Protein AF-A0A9Q0S778-F1 (afdb_monomer_lite)

pLDDT: mean 80.27, std 26.88, range [21.27, 98.94]

Radius of gyration: 37.28 Å; chains: 1; bounding box: 106×102×98 Å

InterPro domains:
  IPR000743 Glycoside hydrolase, family 28 [PF00295] (352-562)
  IPR000743 Glycoside hydrolase, family 28 [PF00295] (885-1091)
  IPR000743 Glycoside hydrolase, family 28 [PS00502] (450-464)
  IPR000743 Glycoside hydrolase, family 28 [PS00502] (983-997)
  IPR006626 Parallel beta-helix repeat [SM00710] (384-408)
  IPR006626 Parallel beta-helix repeat [SM00710] (409-430)
  IPR006626 Parallel beta-helix repeat [SM00710] (443-464)
  IPR006626 Parallel beta-helix repeat [SM00710] (544-565)
  IPR006626 Parallel beta-helix repeat [SM00710] (580-605)
  IPR006626 Parallel beta-helix repeat [SM00710] (917-941)
  IPR006626 Parallel beta-helix repeat [SM00710] (942-963)
  IPR006626 Parallel beta-helix repeat [SM00710] (976-997)
  IPR006626 Parallel beta-helix repeat [SM00710] (1077-1098)
  IPR011050 Pectin lyase fold/virulence factor [SSF51126] (177-584)
  IPR011050 Pectin lyase fold/virulence factor [SSF51126] (708-1113)
  IPR012334 Pectin lyase fold [G3DSA:2.160.20.10] (159-612)
  IPR012334 Pectin lyase fold [G3DSA:2.160.20.10] (693-1131)
  IPR024535 Rhamnogalacturonase A/B/Epimerase-like, pectate lyase domain [PF12708] (187-239)
  IPR051801 Glycosyl_Hydrolase_28_Enzymes [PTHR31339] (175-622)

Sequence (1132 aa):
MIKQLTIFLYICGAALSSGLLLPSDLKPHLLKSQVLNGRPLKTGVYNENCESAPGNLLDISVENCTNIETCKVITKREYNVKIDFIPEGIASSNLTWRITNDEKILIEKRVVGDISPGLKYTVTYSFAFDSSAEGKLLPVKFQILDNPSQRVEICATSLMDVSAWHMVPEILSRIRAPTFRNEDFVITSYGAVGDGVTDNTDAFKNAIETCNAAGGGRVVVPPGKFLTGAITILSNVNLHLMEGSTILFTHDISKYPNVRSRTEGMELINYSPLIYAFEAENIGLTGNGTLDGNADCENWWPWNGRNSNLEELCNITEAHPGQAASLALLTDMVARNIPVEERVFGNGHFLRPQFVQPQRSKNVLIEGVTLKRSPMWILNPVLCENVIIRGVTIDSKGPNSDGCDPESSRDVLIENVKFNNGDDCIAIKSGRNNDGRRVNVKSENIIIQNCEFQDGHGAFTIGSEISGGARNIFCQDSSMSSPNLEQALRFKNNALRGGLIEDIYIRNIHISELYNGTSSSRGMILSIDFNYQEGSAGDHSPIVRNVDIRNVTATTANYAFYLRGFPSDRITDVWLYDCHFDNVVRANVIEFVDRLQLDNVTVNGEIFTITEEPYDCVIFSGTLIWRITATINGVEEKISEQSLGKVVLPGIEQAISFTLLFSTKYEGLTFPISFAIVDPSSQRVEICGSAQLDVSTWHMVPEILSRIGPPTFPNQDFSILDYGAVEGGEILNTEAFKQSIEACNAAGGGRVVVPSGVYLTSAIKLLSNVNLHLVEGSRILFTQNTTTYPIVHSRWEGMELMNYSPFIYAFEAENIALTGTGILDGNADCEHWWPWKGRNNNLELLCGIIEGFPIQDDDRNVLLDMVERGVPVEERVFGENHYLRPQFVQPHRSKNVLIEDITLVRSPMWILNPVQCENVIVRGVTINSTGPNSDGCDPESCKDVLIENVKFRTGDDCIAVKSGRNADGRRLGIKSENIVVQNCEFEDGHGGFTIGSEISGGAQNIFCQDCVMSSPQLEQALRFKNNAVRGALIEDIFIRNIKISELYTGTSPSRGMALSIDFYYEEGPAGNHTPIVRNIDIRNVTANKANYALYLRGFPQDHIEDIRLYDCHFDEVQHPNVIEFVDRLQFF

Foldseek 3Di:
DDDDDDDDDDDDDDDDDDDDDDDDDDDDDDDDDDDDDDDDDDDDDDDDDDDDDDDDDQDWDWDDDPDPVPIDIDGPDFDFAAFFDDDPPDGGDGDGDDDDDDPDPDDDDDDDDADDPPDDDDGDGDDDDDDDDDDDDQDWDWDFDDDPPRDTDTDTDDPDPPAPVVCLVVLVVFQDAFDADADEQELVVQVWDQAQPDESASSLVVSQVVQVVVPAHEHEFEAGETEYAAHEHAARYADEYEANYEYAYDLPLVSFDWDWDDFQQAIATETHASYEYELYENYHYEYAEEYEDPADLVGLQCQQWDDPLCCVRRVDPDTDPHQVVLVVVRVVCLVVVPDRHPRHDYPPHSGWHEHHEYECYENEYYYNYEYEATSAAYAAHHNYENEEHYNYEYAYQGDRHAQHEDELYESEEHENYEADYNAEPYEYAQGAFSRSLVVLREYESYEAEHYEAEAHQEDAHYDAGALSHYEHHEHDHYEADDLHHFEYAYYEYEQRSAYEYAHAYEEHYEAAYWNPDDDPSGFEHHAHEHCHDCHHVHHHAHEAEHAHYEHYEHAAGQEDAHAEDDLQRAYEHHEYYLYEYAHHNYDHHDYRYYHYYYYNHDYNNHRDDPDCPDDDDPPPPDQWWWWKWWADPNRIDTDDIDGDDDDDDPDDPDDTDIDIDGDDPDDDDDDDWDDDDDDPPPPDDDDDTDPDPPSDPCSCLVVLVVQFDAFDAPADEQELVVLPFDFDQPDASQSSLVVSQVVQVVVVADEYEQEAGEGEYAAHEHAARYADEYEPNYEYAYDLPLVVFAWDFDDFQFFTATEGDANYEYELYENYHYEDAEEYEDPADLVGLLCQCPDDPLSCVRNNHDPDDHHQPVLVVVRVVCLVVVPDRHVRHDRDVHRRWHWHHEYALYENYYYYNYEYENTSADYAEYYNYENYEAYNYEYAYQGDRPAAHEDELYYSYEHENYEAAYNAEPYEYAHGAFSRSQVVLREYESYEAEHYEAEAHAEDAHYDPGHLSEYAHYEHDHYEHEYLRHFEYAYYEYEQRSAYYYEHAEYEDYHYAEYNPDPDPSGFEDHAHEHCPPCHHVHHHAHEAEHHHYEHAEHQYTQEDAAAADDPVRAHEHHEYYNYYHHHHNYYHHHYRYYNYYYD

Secondary structure (DSSP, 8-state):
------------------------------------S--------PPP------------EEE--SSTTS-EEE-S-----------TTS----------SSS-------------TT------------SSS--PPP---EEE---TTT---EEE-------GGGGHHHHHHH--PPPPPS-EEEGGGGT---EEEEE-HHHHHHHHHHHHHTT-EEEEE-SEEEEES-EEPPTTEEEEEPTTEEEEE-S-GGGS-EEEEEETTEEEEEE--SEEEES-EEEEEESS-EEE---BTTTBGGGG-S-HHHHHHH---S----SHHHHHHHHHHHHTT--GGG-B-STT--PPPPSEEEES-EEEEEES-EEES-SS-SB--BS-EEEEEES-EEEE-STT--SB--BS-EEEEEES-EEEESSEEEEEB-B-HHHHHHH---EEEEEEES-EEEESSEEEEE-SSBTT-EEEEEEEEEEEE-SS--EEEEEE--TTT--EE--EEEEEEEEEE---SS-SSS-EEEEEETTSTTTT-SSS--EE--EEEEEEEES-BSEEEEEE--SSS-B--EEEES-EE--B-S--EEESB---EEES-EETTEE-------S------------EEEEETTEEEEEE--SS---------SPPPEEE----SSS------------TTSS------------SGGGHHHHHHHH--PPP--S-EEEGGGGT--SSSSSB-HHHHHHHHHHHHHTT-EEEEE-SEEEEESPEEP-TTEEEEE-TTEEEEEPS-GGGSPEEEEEETTEEEEEE--SEEEES-EEEEEESS-EEE---BTTTBGGGG-S-HHHHHHH----S---HHHHHHHHHHHHHTT--GGG-B--TT---PPPSEEEES-EEEEEES-EEES-SS-SB--BS-EEEEEES-EEEE-STT--SB--BS-EEEEEES-EEEESSEEEEEB-B-HHHHHHH---EEEEEEES-EEEESSEEEEE-SSBTT-EEEEEEES-EE--TT--EEEEEE--TTT--EE--EEEEEEEES----SS-TTS-EEEEEETTSTTTT-SSS--EE--EEEEEEEEEEESEEEEEE-BTTB-EE-EEEES-EEEEE-SPPEEESEES-EE-

Structure (mmCIF, N/CA/C/O backbone):
data_AF-A0A9Q0S778-F1
#
_entry.id   AF-A0A9Q0S778-F1
#
loop_
_atom_site.group_PDB
_atom_site.id
_atom_site.type_symbol
_atom_site.label_atom_id
_atom_site.label_alt_id
_atom_site.label_comp_id
_atom_site.label_asym_id
_atom_site.label_entity_id
_atom_site.label_seq_id
_atom_site.pdbx_PDB_ins_code
_atom_site.Cartn_x
_atom_site.Cartn_y
_atom_site.Cartn_z
_atom_site.occupancy
_atom_site.B_iso_or_equiv
_atom_site.auth_seq_id
_atom_site.auth_comp_id
_atom_site.auth_asym_id
_atom_site.auth_atom_id
_atom_site.pdbx_PDB_model_num
ATOM 1 N N . MET A 1 1 ? -18.039 3.987 -52.693 1.00 27.84 1 MET A N 1
ATOM 2 C CA . MET A 1 1 ? -19.505 4.110 -52.508 1.00 27.84 1 MET A CA 1
ATOM 3 C C . MET A 1 1 ? -19.715 4.666 -51.103 1.00 27.84 1 MET A C 1
ATOM 5 O O . MET A 1 1 ? -19.051 4.187 -50.201 1.00 27.84 1 MET A O 1
ATOM 9 N N . ILE A 1 2 ? -20.254 5.884 -50.968 1.00 24.48 2 ILE A N 1
ATOM 10 C CA . ILE A 1 2 ? -21.660 6.142 -50.569 1.00 24.48 2 ILE A CA 1
ATOM 11 C C . ILE A 1 2 ? -21.927 5.523 -49.181 1.00 24.48 2 ILE A C 1
ATOM 13 O O . ILE A 1 2 ? -22.073 4.313 -49.098 1.00 24.48 2 ILE A O 1
ATOM 17 N N . LYS A 1 3 ? -21.741 6.234 -48.057 1.00 22.05 3 LYS A N 1
ATOM 18 C CA . LYS A 1 3 ? -22.530 7.351 -47.465 1.00 22.05 3 LYS A CA 1
ATOM 19 C C . LYS A 1 3 ? -24.002 7.026 -47.124 1.00 22.05 3 LYS A C 1
ATOM 21 O O . LYS A 1 3 ? -24.823 6.937 -48.025 1.00 22.05 3 LYS A O 1
ATOM 26 N N . GLN A 1 4 ? -24.286 7.136 -45.817 1.00 24.27 4 GLN A N 1
ATOM 27 C CA . GLN A 1 4 ? -25.471 7.755 -45.182 1.00 24.27 4 GLN A CA 1
ATOM 28 C C . GLN A 1 4 ? -26.842 7.032 -45.111 1.00 24.27 4 GLN A C 1
ATOM 30 O O . GLN A 1 4 ? -27.388 6.618 -46.124 1.00 24.27 4 GLN A O 1
ATOM 35 N N . LEU A 1 5 ? -27.455 7.161 -43.911 1.00 23.84 5 LEU A N 1
ATOM 36 C CA . LEU A 1 5 ? -28.908 7.261 -43.611 1.00 23.84 5 LEU A CA 1
ATOM 37 C C . LEU A 1 5 ? -29.774 5.957 -43.733 1.00 23.84 5 LEU A C 1
ATOM 39 O O . LEU A 1 5 ? -29.471 5.104 -44.552 1.00 23.84 5 LEU A O 1
ATOM 43 N N . THR A 1 6 ? -30.870 5.714 -42.971 1.00 23.31 6 THR A N 1
ATOM 44 C CA . THR A 1 6 ? -31.481 6.463 -41.837 1.00 23.31 6 THR A CA 1
ATOM 45 C C . THR A 1 6 ? -32.467 5.648 -40.937 1.00 23.31 6 THR A C 1
ATOM 47 O O . THR A 1 6 ? -33.256 4.867 -41.452 1.00 23.31 6 THR A O 1
ATOM 50 N N . ILE A 1 7 ? -32.451 5.910 -39.612 1.00 22.09 7 ILE A N 1
ATOM 51 C CA . ILE A 1 7 ? -33.577 6.133 -38.642 1.00 22.09 7 ILE A CA 1
ATOM 52 C C . ILE A 1 7 ? -34.730 5.089 -38.367 1.00 22.09 7 ILE A C 1
ATOM 54 O O . ILE A 1 7 ? -35.586 4.847 -39.206 1.00 22.09 7 ILE A O 1
ATOM 58 N N . PHE A 1 8 ? -34.824 4.676 -37.076 1.00 21.42 8 PHE A N 1
ATOM 59 C CA . PHE A 1 8 ? -35.992 4.383 -36.171 1.00 21.42 8 PHE A CA 1
ATOM 60 C C . PHE A 1 8 ? -37.004 3.200 -36.355 1.00 21.42 8 PHE A C 1
ATOM 62 O O . PHE A 1 8 ? -37.756 3.157 -37.317 1.00 21.42 8 PHE A O 1
ATOM 69 N N . LEU A 1 9 ? -37.111 2.359 -35.292 1.00 23.28 9 LEU A N 1
ATOM 70 C CA . LEU A 1 9 ? -38.277 2.027 -34.397 1.00 23.28 9 LEU A CA 1
ATOM 71 C C . LEU A 1 9 ? -39.713 1.817 -35.000 1.00 23.28 9 LEU A C 1
ATOM 73 O O . LEU A 1 9 ? -40.127 2.570 -35.867 1.00 23.28 9 LEU A O 1
ATOM 77 N N . TYR A 1 10 ? -40.615 0.913 -34.533 1.00 21.27 10 TYR A N 1
ATOM 78 C CA . TYR A 1 10 ? -40.851 0.355 -33.171 1.00 21.27 10 TYR A CA 1
ATOM 79 C C . TYR A 1 10 ? -41.958 -0.783 -33.125 1.00 21.27 10 TYR A C 1
ATOM 81 O O . TYR A 1 10 ? -42.943 -0.683 -33.846 1.00 21.27 10 TYR A O 1
ATOM 89 N N . ILE A 1 11 ? -41.857 -1.763 -32.192 1.00 23.20 11 ILE A N 1
ATOM 90 C CA . ILE A 1 11 ? -42.901 -2.582 -31.459 1.00 23.20 11 ILE A CA 1
ATOM 91 C C . ILE A 1 11 ? -43.887 -3.628 -32.117 1.00 23.20 11 ILE A C 1
ATOM 93 O O . ILE A 1 11 ? -44.859 -3.296 -32.782 1.00 23.20 11 ILE A O 1
ATOM 97 N N . CYS A 1 12 ? -43.658 -4.903 -31.721 1.00 22.39 12 CYS A N 1
ATOM 98 C CA . CYS A 1 12 ? -44.509 -6.050 -31.255 1.00 22.39 12 CYS A CA 1
ATOM 99 C C . CYS A 1 12 ? -45.738 -6.697 -31.973 1.00 22.39 12 CYS A C 1
ATOM 101 O O . CYS A 1 12 ? -46.728 -6.048 -32.285 1.00 22.39 12 CYS A O 1
ATOM 103 N N . GLY A 1 13 ? -45.749 -8.055 -31.939 1.00 21.66 13 GLY A N 1
ATOM 104 C CA . GLY A 1 13 ? -46.924 -8.971 -31.983 1.00 21.66 13 GLY A CA 1
ATOM 105 C C . GLY A 1 13 ? -46.640 -10.324 -32.690 1.00 21.66 13 GLY A C 1
ATOM 106 O O . GLY A 1 13 ? -46.685 -10.368 -33.908 1.00 21.66 13 GLY A O 1
ATOM 107 N N . ALA A 1 14 ? -46.119 -11.380 -32.033 1.00 26.62 14 ALA A N 1
ATOM 108 C CA . ALA A 1 14 ? -46.844 -12.489 -31.354 1.00 26.62 14 ALA A CA 1
ATOM 109 C C . ALA A 1 14 ? -47.737 -13.363 -32.284 1.00 26.62 14 ALA A C 1
ATOM 111 O O . ALA A 1 14 ? -48.560 -12.812 -32.999 1.00 26.62 14 ALA A O 1
ATOM 112 N N . ALA A 1 15 ? -47.709 -14.709 -32.300 1.00 25.89 15 ALA A N 1
ATOM 113 C CA . ALA A 1 15 ? -46.894 -15.750 -31.626 1.00 25.89 15 ALA A CA 1
ATOM 114 C C . ALA A 1 15 ? -46.866 -17.033 -32.540 1.00 25.89 15 ALA A C 1
ATOM 116 O O . ALA A 1 15 ? -46.932 -16.840 -33.747 1.00 25.89 15 ALA A O 1
ATOM 117 N N . LEU A 1 16 ? -46.773 -18.332 -32.173 1.00 26.22 16 LEU A N 1
ATOM 118 C CA . LEU A 1 16 ? -46.802 -19.135 -30.923 1.00 26.22 16 LEU A CA 1
ATOM 119 C C . LEU A 1 16 ? -46.226 -20.568 -31.213 1.00 26.22 16 LEU A C 1
ATOM 121 O O . LEU A 1 16 ? -45.850 -20.858 -32.343 1.00 26.22 16 LEU A O 1
ATOM 125 N N . SER A 1 17 ? -46.266 -21.479 -30.224 1.00 24.98 17 SER A N 1
ATOM 126 C CA . SER A 1 17 ? -45.892 -22.922 -30.209 1.00 24.98 17 SER A CA 1
ATOM 127 C C . SER A 1 17 ? -44.399 -23.285 -30.348 1.00 24.98 17 SER A C 1
ATOM 129 O O . SER A 1 17 ? -43.749 -22.858 -31.292 1.00 24.98 17 SER A O 1
ATOM 131 N N . SER A 1 18 ? -43.787 -24.111 -29.484 1.00 26.94 18 SER A N 1
ATOM 132 C CA . SER A 1 18 ? -44.115 -24.567 -28.105 1.00 26.94 18 SER A CA 1
ATOM 133 C C . SER A 1 18 ? -42.919 -25.379 -27.561 1.00 26.94 18 SER A C 1
ATOM 135 O O . SER A 1 18 ? -42.462 -26.270 -28.269 1.00 26.94 18 SER A O 1
ATOM 137 N N . GLY A 1 19 ? -42.371 -25.195 -26.352 1.00 23.88 19 GLY A N 1
ATOM 138 C CA . GLY A 1 19 ? -42.666 -24.221 -25.289 1.00 23.88 19 GLY A CA 1
ATOM 139 C C . GLY A 1 19 ? -43.519 -24.783 -24.139 1.00 23.88 19 GLY A C 1
ATOM 140 O O . GLY A 1 19 ? -44.680 -25.116 -24.363 1.00 23.88 19 GLY A O 1
ATOM 141 N N . LEU A 1 20 ? -42.966 -24.819 -22.915 1.00 24.16 20 LEU A N 1
ATOM 142 C CA . LEU A 1 20 ? -43.665 -25.122 -21.655 1.00 24.16 20 LEU A CA 1
ATOM 143 C C . LEU A 1 20 ? -43.409 -24.001 -20.620 1.00 24.16 20 LEU A C 1
ATOM 145 O O . LEU A 1 20 ? -42.259 -23.663 -20.376 1.00 24.16 20 LEU A O 1
ATOM 149 N N . LEU A 1 21 ? -44.502 -23.462 -20.065 1.00 24.97 21 LEU A N 1
ATOM 150 C CA . LEU A 1 21 ? -44.708 -22.787 -18.760 1.00 24.97 21 LEU A CA 1
ATOM 151 C C . LEU A 1 21 ? -43.498 -22.054 -18.099 1.00 24.97 21 LEU A C 1
ATOM 153 O O . LEU A 1 21 ? -42.577 -22.727 -17.653 1.00 24.97 21 LEU A O 1
ATOM 157 N N . LEU A 1 22 ? -43.386 -20.709 -18.030 1.00 22.78 22 LEU A N 1
ATOM 158 C CA . LEU A 1 22 ? -44.265 -19.624 -17.482 1.00 22.78 22 LEU A CA 1
ATOM 159 C C . LEU A 1 22 ? -44.261 -19.518 -15.936 1.00 22.78 22 LEU A C 1
ATOM 161 O O . LEU A 1 22 ? -44.181 -20.566 -15.296 1.00 22.78 22 LEU A O 1
ATOM 165 N N . PRO A 1 23 ? -44.352 -18.306 -15.314 1.00 28.92 23 PRO A N 1
ATOM 166 C CA . PRO A 1 23 ? -45.058 -17.085 -15.768 1.00 28.92 23 PRO A CA 1
ATOM 167 C C . PRO A 1 23 ? -44.221 -15.924 -16.373 1.00 28.92 23 PRO A C 1
ATOM 169 O O . PRO A 1 23 ? -43.773 -16.045 -17.511 1.00 28.92 23 PRO A O 1
ATOM 172 N N . SER A 1 24 ? -44.166 -14.763 -15.707 1.00 24.88 24 SER A N 1
ATOM 173 C CA . SER A 1 24 ? -44.086 -13.396 -16.275 1.00 24.88 24 SER A CA 1
ATOM 174 C C . SER A 1 24 ? -43.378 -12.431 -15.285 1.00 24.88 24 SER A C 1
ATOM 176 O O . SER A 1 24 ? -42.916 -12.903 -14.251 1.00 24.88 24 SER A O 1
ATOM 178 N N . ASP A 1 25 ? -43.154 -11.122 -15.492 1.00 26.27 25 ASP A N 1
ATOM 179 C CA . ASP A 1 25 ? -43.656 -10.069 -16.412 1.00 26.27 25 ASP A CA 1
ATOM 180 C C . ASP A 1 25 ? -42.468 -9.193 -16.914 1.00 26.27 25 ASP A C 1
ATOM 182 O O . ASP A 1 25 ? -41.372 -9.314 -16.379 1.00 26.27 25 ASP A O 1
ATOM 186 N N . LEU A 1 26 ? -42.505 -8.317 -17.935 1.00 24.47 26 LEU A N 1
ATOM 187 C CA . LEU A 1 26 ? -43.547 -7.441 -18.517 1.00 24.47 26 LEU A CA 1
ATOM 188 C C . LEU A 1 26 ? -43.215 -7.134 -20.015 1.00 24.47 26 LEU A C 1
ATOM 190 O O . LEU A 1 26 ? -42.155 -7.532 -20.502 1.00 24.47 26 LEU A O 1
ATOM 194 N N . LYS A 1 27 ? -44.065 -6.411 -20.774 1.00 22.89 27 LYS A N 1
ATOM 195 C CA . LYS A 1 27 ? -43.789 -6.001 -22.184 1.00 22.89 27 LYS A CA 1
ATOM 196 C C . LYS A 1 27 ? -44.187 -4.544 -22.529 1.00 22.89 27 LYS A C 1
ATOM 198 O O . LYS A 1 27 ? -45.038 -3.987 -21.842 1.00 22.89 27 LYS A O 1
ATOM 203 N N . PRO A 1 28 ? -43.595 -3.927 -23.582 1.00 29.45 28 PRO A N 1
ATOM 204 C CA . PRO A 1 28 ? -43.690 -2.483 -23.847 1.00 29.45 28 PRO A CA 1
ATOM 205 C C . PRO A 1 28 ? -44.795 -2.058 -24.837 1.00 29.45 28 PRO A C 1
ATOM 207 O O . PRO A 1 28 ? -45.244 -2.843 -25.673 1.00 29.45 28 PRO A O 1
ATOM 210 N N . HIS A 1 29 ? -45.144 -0.764 -24.809 1.00 24.88 29 HIS A N 1
ATOM 211 C CA . HIS A 1 29 ? -46.006 -0.080 -25.788 1.00 24.88 29 HIS A CA 1
ATOM 212 C C . HIS A 1 29 ? -45.387 1.243 -26.309 1.00 24.88 29 HIS A C 1
ATOM 214 O O . HIS A 1 29 ? -44.263 1.591 -25.960 1.00 24.88 29 HIS A O 1
ATOM 220 N N . LEU A 1 30 ? -46.076 1.911 -27.244 1.00 23.33 30 LEU A N 1
ATOM 221 C CA . LEU A 1 30 ? -45.502 2.730 -28.329 1.00 23.33 30 LEU A CA 1
ATOM 222 C C . LEU A 1 30 ? -46.194 4.111 -28.450 1.00 23.33 30 LEU A C 1
ATOM 224 O O . LEU A 1 30 ? -47.328 4.266 -28.004 1.00 23.33 30 LEU A O 1
ATOM 228 N N . LEU A 1 31 ? -45.576 5.005 -29.240 1.00 22.92 31 LEU A N 1
ATOM 229 C CA . LEU A 1 31 ? -46.062 6.265 -29.852 1.00 22.92 31 LEU A CA 1
ATOM 230 C C . LEU A 1 31 ? -45.720 7.527 -29.022 1.00 22.92 31 LEU A C 1
ATOM 232 O O . LEU A 1 31 ? -45.679 7.466 -27.804 1.00 22.92 31 LEU A O 1
ATOM 236 N N . LYS A 1 32 ? -45.448 8.704 -29.614 1.00 23.02 32 LYS A N 1
ATOM 237 C CA . LYS A 1 32 ? -45.531 9.137 -31.031 1.00 23.02 32 LYS A CA 1
ATOM 238 C C . LYS A 1 32 ? -44.586 10.322 -31.297 1.00 23.02 32 LYS A C 1
ATOM 240 O O . LYS A 1 32 ? -44.352 11.116 -30.394 1.00 23.02 32 LYS A O 1
ATOM 245 N N . SER A 1 33 ? -44.143 10.515 -32.541 1.00 29.36 33 SER A N 1
ATOM 246 C CA . SER A 1 33 ? -43.522 11.770 -32.995 1.00 29.36 33 SER A CA 1
ATOM 247 C C . SER A 1 33 ? -44.513 12.618 -33.804 1.00 29.36 33 SER A C 1
ATOM 249 O O . SER A 1 33 ? -45.258 12.085 -34.626 1.00 29.36 33 SER A O 1
ATOM 251 N N . GLN A 1 34 ? -44.510 13.941 -33.598 1.00 24.25 34 GLN A N 1
ATOM 252 C CA . GLN A 1 34 ? -45.071 14.931 -34.528 1.00 24.25 34 GLN A CA 1
ATOM 253 C C . GLN A 1 34 ? -44.310 16.260 -34.425 1.00 24.25 34 GLN A C 1
ATOM 255 O O . GLN A 1 34 ? -44.199 16.834 -33.347 1.00 24.25 34 GLN A O 1
ATOM 260 N N . VAL A 1 35 ? -43.853 16.775 -35.568 1.00 28.91 35 VAL A N 1
ATOM 261 C CA . VAL A 1 35 ? -43.425 18.171 -35.751 1.00 28.91 35 VAL A CA 1
ATOM 262 C C . VAL A 1 35 ? -44.418 18.815 -36.712 1.00 28.91 35 VAL A C 1
ATOM 264 O O . VAL A 1 35 ? -44.579 18.320 -37.826 1.00 28.91 35 VAL A O 1
ATOM 267 N N . LEU A 1 36 ? -45.079 19.903 -36.308 1.00 26.36 36 LEU A N 1
ATOM 268 C CA . LEU A 1 36 ? -45.987 20.663 -37.172 1.00 26.36 36 LEU A CA 1
ATOM 269 C C . LEU A 1 36 ? -45.985 22.166 -36.839 1.00 26.36 36 LEU A C 1
ATOM 271 O O . LEU A 1 36 ? -45.976 22.564 -35.680 1.00 26.36 36 LEU A O 1
ATOM 275 N N . ASN A 1 37 ? -46.112 22.979 -37.892 1.00 26.94 37 ASN A N 1
ATOM 276 C CA . ASN A 1 37 ? -46.617 24.360 -37.877 1.00 26.94 37 ASN A CA 1
ATOM 277 C C . ASN A 1 37 ? -45.768 25.474 -37.225 1.00 26.94 37 ASN A C 1
ATOM 279 O O . ASN A 1 37 ? -46.287 26.325 -36.505 1.00 26.94 37 ASN A O 1
ATOM 283 N N . GLY A 1 38 ? -44.504 25.585 -37.647 1.00 30.84 38 GLY A N 1
ATOM 284 C CA . GLY A 1 38 ? -43.999 26.866 -38.180 1.00 30.84 38 GLY A CA 1
ATOM 285 C C . GLY A 1 38 ? -43.998 28.097 -37.261 1.00 30.84 38 GLY A C 1
ATOM 286 O O . GLY A 1 38 ? -44.207 29.210 -37.741 1.00 30.84 38 GLY A O 1
ATOM 287 N N . ARG A 1 39 ? -43.756 27.924 -35.959 1.00 29.25 39 ARG A N 1
ATOM 288 C CA . ARG A 1 39 ? -43.443 29.008 -35.013 1.00 29.25 39 ARG A CA 1
ATOM 289 C C . ARG A 1 39 ? -42.230 28.610 -34.164 1.00 29.25 39 ARG A C 1
ATOM 291 O O . ARG A 1 39 ? -42.095 27.423 -33.870 1.00 29.25 39 ARG A O 1
ATOM 298 N N . PRO A 1 40 ? -41.369 29.555 -33.745 1.00 24.92 40 PRO A N 1
ATOM 299 C CA . PRO A 1 40 ? -40.288 29.249 -32.815 1.00 24.92 40 PRO A CA 1
ATOM 300 C C . PRO A 1 40 ? -40.872 28.828 -31.462 1.00 24.92 40 PRO A C 1
ATOM 302 O O . PRO A 1 40 ? -41.679 29.547 -30.867 1.00 24.92 40 PRO A O 1
ATOM 305 N N . LEU A 1 41 ? -40.466 27.656 -30.977 1.00 25.78 41 LEU A N 1
ATOM 306 C CA . LEU A 1 41 ? -40.850 27.156 -29.662 1.00 25.78 41 LEU A CA 1
ATOM 307 C C . LEU A 1 41 ? -40.019 27.861 -28.584 1.00 25.78 41 LEU A C 1
ATOM 309 O O . LEU A 1 41 ? -38.843 27.559 -28.401 1.00 25.78 41 LEU A O 1
ATOM 313 N N . LYS A 1 42 ? -40.647 28.771 -27.832 1.00 27.33 42 LYS A N 1
ATOM 314 C CA . LYS A 1 42 ? -40.180 29.089 -26.479 1.00 27.33 42 LYS A CA 1
ATOM 315 C C . LYS A 1 42 ? -40.543 27.915 -25.572 1.00 27.33 42 LYS A C 1
ATOM 317 O O . LYS A 1 42 ? -41.720 27.722 -25.283 1.00 27.33 42 LYS A O 1
ATOM 322 N N . THR A 1 43 ? -39.553 27.167 -25.101 1.00 23.34 43 THR A N 1
ATOM 323 C CA . THR A 1 43 ? -39.725 26.169 -24.037 1.00 23.34 43 THR A CA 1
ATOM 324 C C . THR A 1 43 ? -39.268 26.754 -22.707 1.00 23.34 43 THR A C 1
ATOM 326 O O . THR A 1 43 ? -38.111 26.619 -22.321 1.00 23.34 43 THR A O 1
ATOM 329 N N . GLY A 1 44 ? -40.190 27.418 -22.015 1.00 24.91 44 GLY A N 1
ATOM 330 C CA . GLY A 1 44 ? -40.097 27.648 -20.577 1.00 24.91 44 GLY A CA 1
ATOM 331 C C . GLY A 1 44 ? -41.243 26.903 -19.904 1.00 24.91 44 GLY A C 1
ATOM 332 O O . GLY A 1 44 ? -42.382 27.017 -20.355 1.00 24.91 44 GLY A O 1
ATOM 333 N N . VAL A 1 45 ? -40.948 26.142 -18.852 1.00 23.47 45 VAL A N 1
ATOM 334 C CA . VAL A 1 45 ? -41.961 25.551 -17.971 1.00 23.47 45 VAL A CA 1
ATOM 335 C C . VAL A 1 45 ? -41.835 26.254 -16.629 1.00 23.47 45 VAL A C 1
ATOM 337 O O . VAL A 1 45 ? -40.846 26.075 -15.925 1.00 23.47 45 VAL A O 1
ATOM 340 N N . TYR A 1 46 ? -42.822 27.085 -16.303 1.00 25.98 46 TYR A N 1
ATOM 341 C CA . TYR A 1 46 ? -42.990 27.587 -14.945 1.00 25.98 46 TYR A CA 1
ATOM 342 C C . TYR A 1 46 ? -43.526 26.461 -14.058 1.00 25.98 46 TYR A C 1
ATOM 344 O O . TYR A 1 46 ? -44.382 25.687 -14.489 1.00 25.98 46 TYR A O 1
ATOM 352 N N . ASN A 1 47 ? -43.095 26.444 -12.800 1.00 24.66 47 ASN A N 1
ATOM 353 C CA . ASN A 1 47 ? -44.005 26.101 -11.716 1.00 24.66 47 ASN A CA 1
ATOM 354 C C . ASN A 1 47 ? -44.404 27.415 -11.033 1.00 24.66 47 ASN A C 1
ATOM 356 O O . ASN A 1 47 ? -43.563 28.297 -10.856 1.00 24.66 47 ASN A O 1
ATOM 360 N N . GLU A 1 48 ? -45.679 27.568 -10.698 1.00 27.59 48 GLU A N 1
ATOM 361 C CA . GLU A 1 48 ? -46.211 28.780 -10.072 1.00 27.59 48 GLU A CA 1
ATOM 362 C C . GLU A 1 48 ? -46.386 28.546 -8.561 1.00 27.59 48 GLU A C 1
ATOM 364 O O . GLU A 1 48 ? -46.696 27.433 -8.138 1.00 27.59 48 GLU A O 1
ATOM 369 N N . ASN A 1 49 ? -46.261 29.615 -7.763 1.00 26.73 49 ASN A N 1
ATOM 370 C CA . ASN A 1 49 ? -46.371 29.650 -6.291 1.00 26.73 49 ASN A CA 1
ATOM 371 C C . ASN A 1 49 ? -45.130 29.203 -5.484 1.00 26.73 49 ASN A C 1
ATOM 373 O O . ASN A 1 49 ? -45.168 28.202 -4.775 1.00 26.73 49 ASN A O 1
ATOM 377 N N . CYS A 1 50 ? -44.076 30.026 -5.491 1.00 23.88 50 CYS A N 1
ATOM 378 C CA . CYS A 1 50 ? -43.511 30.597 -4.253 1.00 23.88 50 CYS A CA 1
ATOM 379 C C . CYS A 1 50 ? -42.578 31.778 -4.585 1.00 23.88 50 CYS A C 1
ATOM 381 O O . CYS A 1 50 ? -41.904 31.764 -5.612 1.00 23.88 50 CYS A O 1
ATOM 383 N N . GLU A 1 51 ? -42.555 32.816 -3.745 1.00 26.70 51 GLU A N 1
ATOM 384 C CA . GLU A 1 51 ? -41.751 34.029 -3.971 1.00 26.70 51 GLU A CA 1
ATOM 385 C C . GLU A 1 51 ? -40.381 33.982 -3.260 1.00 26.70 51 GLU A C 1
ATOM 387 O O . GLU A 1 51 ? -40.191 33.263 -2.283 1.00 26.70 51 GLU A O 1
ATOM 392 N N . SER A 1 52 ? -39.461 34.848 -3.705 1.00 28.62 52 SER A N 1
ATOM 393 C CA . SER A 1 52 ? -38.193 35.241 -3.050 1.00 28.62 52 SER A CA 1
ATOM 394 C C . SER A 1 52 ? -37.002 34.257 -3.010 1.00 28.62 52 SER A C 1
ATOM 396 O O . SER A 1 52 ? -36.614 33.765 -1.958 1.00 28.62 52 SER A O 1
ATOM 398 N N . ALA A 1 53 ? -36.287 34.154 -4.139 1.00 25.86 53 ALA A N 1
ATOM 399 C CA . ALA A 1 53 ? -34.813 34.110 -4.162 1.00 25.86 53 ALA A CA 1
ATOM 400 C C . ALA A 1 53 ? -34.283 34.647 -5.518 1.00 25.86 53 ALA A C 1
ATOM 402 O O . ALA A 1 53 ? -34.618 34.072 -6.555 1.00 25.86 53 ALA A O 1
ATOM 403 N N . PRO A 1 54 ? -33.505 35.750 -5.571 1.00 30.98 54 PRO A N 1
ATOM 404 C CA . PRO A 1 54 ? -32.995 36.293 -6.833 1.00 30.98 54 PRO A CA 1
ATOM 405 C C . PRO A 1 54 ? -31.594 35.754 -7.176 1.00 30.98 54 PRO A C 1
ATOM 407 O O . PRO A 1 54 ? -30.624 36.075 -6.495 1.00 30.98 54 PRO A O 1
ATOM 410 N N . GLY A 1 55 ? -31.469 34.995 -8.270 1.00 25.77 55 GLY A N 1
ATOM 411 C CA . GLY A 1 55 ? -30.178 34.485 -8.750 1.00 25.77 55 GLY A CA 1
ATOM 412 C C . GLY A 1 55 ? -30.140 34.211 -10.258 1.00 25.77 55 GLY A C 1
ATOM 413 O O . GLY A 1 55 ? -30.777 33.283 -10.738 1.00 25.77 55 GLY A O 1
ATOM 414 N N . ASN A 1 56 ? -29.375 35.031 -10.986 1.00 28.91 56 ASN A N 1
ATOM 415 C CA . ASN A 1 56 ? -28.759 34.774 -12.299 1.00 28.91 56 ASN A CA 1
ATOM 416 C C . ASN A 1 56 ? -29.536 33.921 -13.332 1.00 28.91 56 ASN A C 1
ATOM 418 O O . ASN A 1 56 ? -29.175 32.780 -13.611 1.00 28.91 56 ASN A O 1
ATOM 422 N N . LEU A 1 57 ? -30.503 34.534 -14.027 1.00 26.16 57 LEU A N 1
ATOM 423 C CA . LEU A 1 57 ? -30.969 34.059 -15.340 1.00 26.16 57 LEU A CA 1
ATOM 424 C C . LEU A 1 57 ? -30.233 34.798 -16.469 1.00 26.16 57 LEU A C 1
ATOM 426 O O . LEU A 1 57 ? -30.169 36.029 -16.469 1.00 26.16 57 LEU A O 1
ATOM 430 N N . LEU A 1 58 ? -29.699 34.057 -17.447 1.00 29.19 58 LEU A N 1
ATOM 431 C CA . LEU A 1 58 ? -28.997 34.629 -18.602 1.00 29.19 58 LEU A CA 1
ATOM 432 C C . LEU A 1 58 ? -29.993 34.995 -19.719 1.00 29.19 58 LEU A C 1
ATOM 434 O O . LEU A 1 58 ? -30.642 34.124 -20.298 1.00 29.19 58 LEU A O 1
ATOM 438 N N . ASP A 1 59 ? -30.110 36.284 -20.039 1.00 31.20 59 ASP A N 1
ATOM 439 C CA . ASP A 1 59 ? -31.105 36.798 -20.993 1.00 31.20 59 ASP A CA 1
ATOM 440 C C . ASP A 1 59 ? -30.618 36.637 -22.453 1.00 31.20 59 ASP A C 1
ATOM 442 O O . ASP A 1 59 ? -29.917 37.493 -23.003 1.00 31.20 59 ASP A O 1
ATOM 446 N N . ILE A 1 60 ? -30.937 35.489 -23.067 1.00 32.38 60 ILE A N 1
ATOM 447 C CA . ILE A 1 60 ? -30.483 35.093 -24.413 1.00 32.38 60 ILE A CA 1
ATOM 448 C C . ILE A 1 60 ? -31.586 35.306 -25.462 1.00 32.38 60 ILE A C 1
ATOM 450 O O . ILE A 1 60 ? -32.688 34.766 -25.357 1.00 32.38 60 ILE A O 1
ATOM 454 N N . SER A 1 61 ? -31.249 36.013 -26.546 1.00 33.25 61 SER A N 1
ATOM 455 C CA . SER A 1 61 ? -32.078 36.128 -27.755 1.00 33.25 61 SER A CA 1
ATOM 456 C C . SER A 1 61 ? -31.433 35.434 -28.958 1.00 33.25 61 SER A C 1
ATOM 458 O O . SER A 1 61 ? -30.223 35.536 -29.168 1.00 33.25 61 SER A O 1
ATOM 460 N N . VAL A 1 62 ? -32.250 34.748 -29.763 1.00 35.12 62 VAL A N 1
ATOM 461 C CA . VAL A 1 62 ? -31.824 34.022 -30.971 1.00 35.12 62 VAL A CA 1
ATOM 462 C C . VAL A 1 62 ? -32.634 34.517 -32.165 1.00 35.12 62 VAL A C 1
ATOM 464 O O . VAL A 1 62 ? -33.864 34.517 -32.118 1.00 35.12 62 VAL A O 1
ATOM 467 N N . GLU A 1 63 ? -31.954 34.919 -33.239 1.00 37.34 63 GLU A N 1
ATOM 468 C CA . GLU A 1 63 ? -32.584 35.449 -34.454 1.00 37.34 63 GLU A CA 1
ATOM 469 C C . GLU A 1 63 ? -32.049 34.769 -35.729 1.00 37.34 63 GLU A C 1
ATOM 471 O O . GLU A 1 63 ? -30.974 34.165 -35.742 1.00 37.34 63 GLU A O 1
ATOM 476 N N . ASN A 1 64 ? -32.817 34.874 -36.821 1.00 37.00 64 ASN A N 1
ATOM 477 C CA . ASN A 1 64 ? -32.481 34.383 -38.169 1.00 37.00 64 ASN A CA 1
ATOM 478 C C . ASN A 1 64 ? -32.143 32.877 -38.298 1.00 37.00 64 ASN A C 1
ATOM 480 O O . ASN A 1 64 ? -31.429 32.469 -39.214 1.00 37.00 64 ASN A O 1
ATOM 484 N N . CYS A 1 65 ? -32.716 32.024 -37.444 1.00 37.28 65 CYS A N 1
ATOM 485 C CA . CYS A 1 65 ? -32.727 30.576 -37.672 1.00 37.28 65 CYS A CA 1
ATOM 486 C C . CYS A 1 65 ? -33.550 30.212 -38.925 1.00 37.28 65 CYS A C 1
ATOM 488 O O . CYS A 1 65 ? -34.712 30.606 -39.035 1.00 37.28 65 CYS A O 1
ATOM 490 N N . THR A 1 66 ? -32.994 29.384 -39.815 1.00 42.41 66 THR A N 1
ATOM 491 C CA . THR A 1 66 ? -33.776 28.628 -40.822 1.00 42.41 66 THR A CA 1
ATOM 492 C C . THR A 1 66 ? -33.607 27.115 -40.675 1.00 42.41 66 THR A C 1
ATOM 494 O O . THR A 1 66 ? -34.538 26.369 -40.971 1.00 42.41 66 THR A O 1
ATOM 497 N N . ASN A 1 67 ? -32.488 26.663 -40.103 1.00 35.22 67 ASN A N 1
ATOM 498 C CA . ASN A 1 67 ? -32.376 25.390 -39.391 1.00 35.22 67 ASN A CA 1
ATOM 499 C C . ASN A 1 67 ? -31.564 25.603 -38.088 1.00 35.22 67 ASN A C 1
ATOM 501 O O . ASN A 1 67 ? -31.259 26.744 -37.731 1.00 35.22 67 ASN A O 1
ATOM 505 N N . ILE A 1 68 ? -31.232 24.521 -37.375 1.00 31.11 68 ILE A N 1
ATOM 506 C CA . ILE A 1 68 ? -30.512 24.584 -36.090 1.00 31.11 68 ILE A CA 1
ATOM 507 C C . ILE A 1 68 ? -29.024 24.971 -36.233 1.00 31.11 68 ILE A C 1
ATOM 509 O O . ILE A 1 68 ? -28.430 25.467 -35.284 1.00 31.11 68 ILE A O 1
ATOM 513 N N . GLU A 1 69 ? -28.442 24.808 -37.425 1.00 30.61 69 GLU A N 1
ATOM 514 C CA . GLU A 1 69 ? -27.032 25.096 -37.735 1.00 30.61 69 GLU A CA 1
ATOM 515 C C . GLU A 1 69 ? -26.802 26.571 -38.121 1.00 30.61 69 GLU A C 1
ATOM 517 O O . GLU A 1 69 ? -25.667 27.040 -38.107 1.00 30.61 69 GLU A O 1
ATOM 522 N N . THR A 1 70 ? -27.860 27.330 -38.455 1.00 34.56 70 THR A N 1
ATOM 523 C CA . THR A 1 70 ? -27.761 28.757 -38.844 1.00 34.56 70 THR A CA 1
ATOM 524 C C . THR A 1 70 ? -28.224 29.746 -37.770 1.00 34.56 70 THR A C 1
ATOM 526 O O . THR A 1 70 ? -28.350 30.938 -38.058 1.00 34.56 70 THR A O 1
ATOM 529 N N . CYS A 1 71 ? -28.555 29.293 -36.561 1.00 31.30 71 CYS A N 1
ATOM 530 C CA . CYS A 1 71 ? -29.085 30.164 -35.511 1.00 31.30 71 CYS A CA 1
ATOM 531 C C . CYS A 1 71 ? -28.020 31.134 -34.980 1.00 31.30 71 CYS A C 1
ATOM 533 O O . CYS A 1 71 ? -27.021 30.715 -34.396 1.00 31.30 71 CYS A O 1
ATOM 535 N N . LYS A 1 72 ? -28.250 32.448 -35.112 1.00 33.22 72 LYS A N 1
ATOM 536 C CA . LYS A 1 72 ? -27.343 33.458 -34.558 1.00 33.22 72 LYS A CA 1
ATOM 537 C C . LYS A 1 72 ? -27.779 33.836 -33.144 1.00 33.22 72 LYS A C 1
ATOM 539 O O . LYS A 1 72 ? -28.747 34.574 -32.957 1.00 33.22 72 LYS A O 1
ATOM 544 N N . VAL A 1 73 ? -27.044 33.336 -32.154 1.00 33.56 73 VAL A N 1
ATOM 545 C CA . VAL A 1 73 ? -27.180 33.747 -30.751 1.00 33.56 73 VAL A CA 1
ATOM 546 C C . VAL A 1 73 ? -26.638 35.170 -30.593 1.00 33.56 73 VAL A C 1
ATOM 548 O O . VAL A 1 73 ? -25.534 35.473 -31.053 1.00 33.56 73 VAL A O 1
ATOM 551 N N . ILE A 1 74 ? -27.411 36.053 -29.957 1.00 35.38 74 ILE A N 1
ATOM 552 C CA . ILE A 1 74 ? -27.003 37.429 -29.656 1.00 35.38 74 ILE A CA 1
ATOM 553 C C . ILE A 1 74 ? -27.180 37.671 -28.156 1.00 35.38 74 ILE A C 1
ATOM 555 O O . ILE A 1 74 ? -28.302 37.752 -27.652 1.00 35.38 74 ILE A O 1
ATOM 559 N N . THR A 1 75 ? -26.056 37.805 -27.454 1.00 33.59 75 THR A N 1
ATOM 560 C CA . THR A 1 75 ? -25.984 38.292 -26.073 1.00 33.59 75 THR A CA 1
ATOM 561 C C . THR A 1 75 ? -25.926 39.823 -26.062 1.00 33.59 75 THR A C 1
ATOM 563 O O . THR A 1 75 ? -25.332 40.449 -26.939 1.00 33.59 75 THR A O 1
ATOM 566 N N . LYS A 1 76 ? -26.565 40.456 -25.071 1.00 29.38 76 LYS A N 1
ATOM 567 C CA . LYS A 1 76 ? -26.770 41.920 -25.021 1.00 29.38 76 LYS A CA 1
ATOM 568 C C . LYS A 1 76 ? -25.636 42.736 -24.377 1.00 29.38 76 LYS A C 1
ATOM 570 O O . LYS A 1 76 ? -25.826 43.921 -24.112 1.00 29.38 76 LYS A O 1
ATOM 575 N N . ARG A 1 77 ? -24.477 42.130 -24.101 1.00 31.77 77 ARG A N 1
ATOM 576 C CA . ARG A 1 77 ? -23.309 42.805 -23.509 1.00 31.77 77 ARG A CA 1
ATOM 577 C C . ARG A 1 77 ? -22.046 42.494 -24.306 1.00 31.77 77 ARG A C 1
ATOM 579 O O . ARG A 1 77 ? -21.636 41.341 -24.390 1.00 31.77 77 ARG A O 1
ATOM 586 N N . GLU A 1 78 ? -21.425 43.536 -24.849 1.00 29.47 78 GLU A N 1
ATOM 587 C CA . GLU A 1 78 ? -20.034 43.500 -25.303 1.00 29.47 78 GLU A CA 1
ATOM 588 C C . GLU A 1 78 ? -19.128 43.922 -24.140 1.00 29.47 78 GLU A C 1
ATOM 590 O O . GLU A 1 78 ? -19.414 44.900 -23.447 1.00 29.47 78 GLU A O 1
ATOM 595 N N . TYR A 1 79 ? -18.038 43.186 -23.924 1.00 32.44 79 TYR A N 1
ATOM 596 C CA . TYR A 1 79 ? -17.068 43.459 -22.865 1.00 32.44 79 TYR A CA 1
ATOM 597 C C . TYR A 1 79 ? -15.828 44.118 -23.478 1.00 32.44 79 TYR A C 1
ATOM 599 O O . TYR A 1 79 ? -15.134 43.520 -24.300 1.00 32.44 79 TYR A O 1
ATOM 607 N N . ASN A 1 80 ? -15.556 45.366 -23.092 1.00 27.84 80 ASN A N 1
ATOM 608 C CA . ASN A 1 80 ? -14.408 46.123 -23.587 1.00 27.84 80 ASN A CA 1
ATOM 609 C C . ASN A 1 80 ? -13.192 45.904 -22.680 1.00 27.84 80 ASN A C 1
ATOM 611 O O . ASN A 1 80 ? -13.118 46.474 -21.594 1.00 27.84 80 ASN A O 1
ATOM 615 N N . VAL A 1 81 ? -12.223 45.115 -23.147 1.00 29.47 81 VAL A N 1
ATOM 616 C CA . VAL A 1 81 ? -10.903 44.989 -22.513 1.00 29.47 81 VAL A CA 1
ATOM 617 C C . VAL A 1 81 ? -9.980 46.051 -23.110 1.00 29.47 81 VAL A C 1
ATOM 619 O O . VAL A 1 81 ? -9.787 46.093 -24.325 1.00 29.47 81 VAL A O 1
ATOM 622 N N . LYS A 1 82 ? -9.401 46.915 -22.272 1.00 31.36 82 LYS A N 1
ATOM 623 C CA . LYS A 1 82 ? -8.388 47.883 -22.710 1.00 31.36 82 LYS A CA 1
ATOM 624 C C . LYS A 1 82 ? -6.993 47.275 -22.554 1.00 31.36 82 LYS A C 1
ATOM 626 O O . LYS A 1 82 ? -6.691 46.708 -21.510 1.00 31.36 82 LYS A O 1
ATOM 631 N N . ILE A 1 83 ? -6.150 47.416 -23.576 1.00 30.33 83 ILE A N 1
ATOM 632 C CA . ILE A 1 83 ? -4.746 46.989 -23.552 1.00 30.33 83 ILE A CA 1
ATOM 633 C C . ILE A 1 83 ? -3.895 48.178 -24.005 1.00 30.33 83 ILE A C 1
ATOM 635 O O . ILE A 1 83 ? -3.909 48.546 -25.179 1.00 30.33 83 ILE A O 1
ATOM 639 N N . ASP A 1 84 ? -3.170 48.800 -23.076 1.00 32.19 84 ASP A N 1
ATOM 640 C CA . ASP A 1 84 ? -2.240 49.884 -23.394 1.00 32.19 84 ASP A CA 1
ATOM 641 C C . ASP A 1 84 ? -0.829 49.332 -23.613 1.00 32.19 84 ASP A C 1
ATOM 643 O O . ASP A 1 84 ? -0.085 49.081 -22.668 1.00 32.19 84 ASP A O 1
ATOM 647 N N . PHE A 1 85 ? -0.436 49.192 -24.878 1.00 29.56 85 PHE A N 1
ATOM 648 C CA . PHE A 1 85 ? 0.978 49.097 -25.232 1.00 29.56 85 PHE A CA 1
ATOM 649 C C . PHE A 1 85 ? 1.615 50.484 -25.092 1.00 29.56 85 PHE A C 1
ATOM 651 O O . PHE A 1 85 ? 1.223 51.407 -25.806 1.00 29.56 85 PHE A O 1
ATOM 658 N N . ILE A 1 86 ? 2.591 50.620 -24.189 1.00 30.97 86 ILE A N 1
ATOM 659 C CA . ILE A 1 86 ? 3.339 51.865 -23.961 1.00 30.97 86 ILE A CA 1
ATOM 660 C C . ILE A 1 86 ? 4.842 51.616 -24.173 1.00 30.97 86 ILE A C 1
ATOM 662 O O . ILE A 1 86 ? 5.566 51.343 -23.216 1.00 30.97 86 ILE A O 1
ATOM 666 N N . PRO A 1 87 ? 5.349 51.723 -25.413 1.00 36.03 87 PRO A N 1
ATOM 667 C CA . PRO A 1 87 ? 6.711 52.197 -25.626 1.00 36.03 87 PRO A CA 1
ATOM 668 C C . PRO A 1 87 ? 6.778 53.703 -25.312 1.00 36.03 87 PRO A C 1
ATOM 670 O O . PRO A 1 87 ? 5.770 54.410 -25.409 1.00 36.03 87 PRO A O 1
ATOM 673 N N . GLU A 1 88 ? 7.960 54.241 -25.004 1.00 29.98 88 GLU A N 1
ATOM 674 C CA . GLU A 1 88 ? 8.131 55.697 -24.924 1.00 29.98 88 GLU A CA 1
ATOM 675 C C . GLU A 1 88 ? 7.945 56.342 -26.314 1.00 29.98 88 GLU A C 1
ATOM 677 O O . GLU A 1 88 ? 8.864 56.378 -27.129 1.00 29.98 88 GLU A O 1
ATOM 682 N N . GLY A 1 89 ? 6.744 56.871 -26.585 1.00 34.34 89 GLY A N 1
ATOM 683 C CA . GLY A 1 89 ? 6.519 57.879 -27.631 1.00 34.34 89 GLY A CA 1
ATOM 684 C C . GLY A 1 89 ? 5.367 57.666 -28.624 1.00 34.34 89 GLY A C 1
ATOM 685 O O . GLY A 1 89 ? 5.093 58.595 -29.382 1.00 34.34 89 GLY A O 1
ATOM 686 N N . ILE A 1 90 ? 4.680 56.514 -28.660 1.00 29.05 90 ILE A N 1
ATOM 687 C CA . ILE A 1 90 ? 3.597 56.243 -29.640 1.00 29.05 90 ILE A CA 1
ATOM 688 C C . ILE A 1 90 ? 2.353 55.642 -28.955 1.00 29.05 90 ILE A C 1
ATOM 690 O O . ILE A 1 90 ? 2.466 54.917 -27.972 1.00 29.05 90 ILE A O 1
ATOM 694 N N . ALA A 1 91 ? 1.161 55.997 -29.451 1.00 30.12 91 ALA A N 1
ATOM 695 C CA . ALA A 1 91 ? -0.135 55.723 -28.823 1.00 30.12 91 ALA A CA 1
ATOM 696 C C . ALA A 1 91 ? -0.643 54.271 -28.970 1.00 30.12 91 ALA A C 1
ATOM 698 O O . ALA A 1 91 ? -0.321 53.576 -29.934 1.00 30.12 91 ALA A O 1
ATOM 699 N N . SER A 1 92 ? -1.495 53.850 -28.026 1.00 29.84 92 SER A N 1
ATOM 700 C CA . SER A 1 92 ? -2.058 52.497 -27.927 1.00 29.84 92 SER A CA 1
ATOM 701 C C . SER A 1 92 ? -3.189 52.204 -28.931 1.00 29.84 92 SER A C 1
ATOM 703 O O . SER A 1 92 ? -3.763 53.100 -29.553 1.00 29.84 92 SER A O 1
ATOM 705 N N . SER A 1 93 ? -3.523 50.916 -29.092 1.00 32.16 93 SER A N 1
ATOM 706 C CA . SER A 1 93 ? -4.636 50.443 -29.928 1.00 32.16 93 SER A CA 1
ATOM 707 C C . SER A 1 93 ? -5.438 49.354 -29.207 1.00 32.16 93 SER A C 1
ATOM 709 O O . SER A 1 93 ? -4.865 48.498 -28.537 1.00 32.16 93 SER A O 1
ATOM 711 N N . ASN A 1 94 ? -6.769 49.400 -29.321 1.00 30.45 94 ASN A N 1
ATOM 712 C CA . ASN A 1 94 ? -7.670 48.519 -28.571 1.00 30.45 94 ASN A CA 1
ATOM 713 C C . ASN A 1 94 ? -7.897 47.171 -29.279 1.00 30.45 94 ASN A C 1
ATOM 715 O O . ASN A 1 94 ? -7.979 47.107 -30.508 1.00 30.45 94 ASN A O 1
ATOM 719 N N . LEU A 1 95 ? -8.092 46.108 -28.492 1.00 31.78 95 LEU A N 1
ATOM 720 C CA . LEU A 1 95 ? -8.465 44.769 -28.956 1.00 31.78 95 LEU A CA 1
ATOM 721 C C . LEU A 1 95 ? -9.797 44.339 -28.328 1.00 31.78 95 LEU A C 1
ATOM 723 O O . LEU A 1 95 ? -9.983 44.440 -27.120 1.00 31.78 95 LEU A O 1
ATOM 727 N N . THR A 1 96 ? -10.713 43.838 -29.156 1.00 29.20 96 THR A N 1
ATOM 728 C CA . THR A 1 96 ? -12.041 43.362 -28.736 1.00 29.20 96 THR A CA 1
ATOM 729 C C . THR A 1 96 ? -12.095 41.837 -28.793 1.00 29.20 96 THR A C 1
ATOM 731 O O . THR A 1 96 ? -11.569 41.234 -29.730 1.00 29.20 96 THR A O 1
ATOM 734 N N . TRP A 1 97 ? -12.752 41.228 -27.806 1.00 32.81 97 TRP A N 1
ATOM 735 C CA . TRP A 1 97 ? -12.777 39.783 -27.567 1.00 32.81 97 TRP A CA 1
ATOM 736 C C . TRP A 1 97 ? -14.209 39.233 -27.608 1.00 32.81 97 TRP A C 1
ATOM 738 O O . TRP A 1 97 ? -15.177 39.994 -27.543 1.00 32.81 97 TRP A O 1
ATOM 748 N N . ARG A 1 98 ? -14.361 37.907 -27.710 1.00 30.97 98 ARG A N 1
ATOM 749 C CA . ARG A 1 98 ? -15.663 37.225 -27.665 1.00 30.97 98 ARG A CA 1
ATOM 750 C C . ARG A 1 98 ? -15.525 35.875 -26.965 1.00 30.97 98 ARG A C 1
ATOM 752 O O . ARG A 1 98 ? -14.542 35.183 -27.185 1.00 30.97 98 ARG A O 1
ATOM 759 N N . ILE A 1 99 ? -16.519 35.526 -26.154 1.00 32.00 99 ILE A N 1
ATOM 760 C CA . ILE A 1 99 ? -16.633 34.243 -25.448 1.00 32.00 99 ILE A CA 1
ATOM 761 C C . ILE A 1 99 ? -17.760 33.438 -26.117 1.00 32.00 99 ILE A C 1
ATOM 763 O O . ILE A 1 99 ? -18.727 34.027 -26.611 1.00 32.00 99 ILE A O 1
ATOM 767 N N . THR A 1 100 ? -17.626 32.113 -26.148 1.00 29.69 100 THR A N 1
ATOM 768 C CA . THR A 1 100 ? -18.622 31.148 -26.651 1.00 29.69 100 THR A CA 1
ATOM 769 C C . THR A 1 100 ? -18.949 30.102 -25.581 1.00 29.69 100 THR A C 1
ATOM 771 O O . THR A 1 100 ? -18.213 29.979 -24.611 1.00 29.69 100 THR A O 1
ATOM 774 N N . ASN A 1 101 ? -20.073 29.393 -25.729 1.00 31.91 101 ASN A N 1
ATOM 775 C CA . ASN A 1 101 ? -20.742 28.687 -24.622 1.00 31.91 101 ASN A CA 1
ATOM 776 C C . ASN A 1 101 ? -20.116 27.355 -24.161 1.00 31.91 101 ASN A C 1
ATOM 778 O O . ASN A 1 101 ? -20.638 26.766 -23.218 1.00 31.91 101 ASN A O 1
ATOM 782 N N . ASP A 1 102 ? -19.039 26.891 -24.788 1.00 27.12 102 ASP A N 1
ATOM 783 C CA . ASP A 1 102 ? -18.300 25.704 -24.347 1.00 27.12 102 ASP A CA 1
ATOM 784 C C . ASP A 1 102 ? -17.123 26.158 -23.467 1.00 27.12 102 ASP A C 1
ATOM 786 O O . ASP A 1 102 ? -16.504 27.181 -23.756 1.00 27.12 102 ASP A O 1
ATOM 790 N N . GLU A 1 103 ? -16.782 25.413 -22.411 1.00 29.81 103 GLU A N 1
ATOM 791 C CA . GLU A 1 103 ? -15.898 25.859 -21.308 1.00 29.81 103 GLU A CA 1
ATOM 792 C C . GLU A 1 103 ? -14.395 25.994 -21.661 1.00 29.81 103 GLU A C 1
ATOM 794 O O . GLU A 1 103 ? -13.520 25.942 -20.799 1.00 29.81 103 GLU A O 1
ATOM 799 N N . LYS A 1 104 ? -14.068 26.204 -22.941 1.00 26.92 104 LYS A N 1
ATOM 800 C CA . LYS A 1 104 ? -12.714 26.465 -23.444 1.00 26.92 104 LYS A CA 1
ATOM 801 C C . LYS A 1 104 ? -12.597 27.908 -23.931 1.00 26.92 104 LYS A C 1
ATOM 803 O O . LYS A 1 104 ? -13.159 28.279 -24.961 1.00 26.92 104 LYS A O 1
ATOM 808 N N . ILE A 1 105 ? -11.795 28.714 -23.233 1.00 31.20 105 ILE A N 1
ATOM 809 C CA . ILE A 1 105 ? -11.424 30.061 -23.687 1.00 31.20 105 ILE A CA 1
ATOM 810 C C . ILE A 1 105 ? -10.432 29.928 -24.854 1.00 31.20 105 ILE A C 1
ATOM 812 O O . ILE A 1 105 ? -9.225 29.815 -24.650 1.00 31.20 105 ILE A O 1
ATOM 816 N N . LEU A 1 106 ? -10.935 29.934 -26.091 1.00 27.25 106 LEU A N 1
ATOM 817 C CA . LEU A 1 106 ? -10.089 29.881 -27.284 1.00 27.25 106 LEU A CA 1
ATOM 818 C C . LEU A 1 106 ? -9.546 31.280 -27.630 1.00 27.25 106 LEU A C 1
ATOM 820 O O . LEU A 1 106 ? -10.283 32.154 -28.089 1.00 27.25 106 LEU A O 1
ATOM 824 N N . ILE A 1 107 ? -8.243 31.491 -27.425 1.00 30.09 107 ILE A N 1
ATOM 825 C CA . ILE A 1 107 ? -7.540 32.729 -27.792 1.00 30.09 107 ILE A CA 1
ATOM 826 C C . ILE A 1 107 ? -6.857 32.543 -29.151 1.00 30.09 107 ILE A C 1
ATOM 828 O O . ILE A 1 107 ? -5.759 32.005 -29.241 1.00 30.09 107 ILE A O 1
ATOM 832 N N . GLU A 1 108 ? -7.484 33.050 -30.214 1.00 30.38 108 GLU A N 1
ATOM 833 C CA . GLU A 1 108 ? -6.859 33.156 -31.538 1.00 30.38 108 GLU A CA 1
ATOM 834 C C . GLU A 1 108 ? -6.702 34.617 -31.974 1.00 30.38 108 GLU A C 1
ATOM 836 O O . GLU A 1 108 ? -7.588 35.205 -32.601 1.00 30.38 108 GLU A O 1
ATOM 841 N N . LYS A 1 109 ? -5.525 35.208 -31.722 1.00 32.50 109 LYS A N 1
ATOM 842 C CA . LYS A 1 109 ? -5.043 36.308 -32.568 1.00 32.50 109 LYS A CA 1
ATOM 843 C C . LYS A 1 109 ? -3.523 36.428 -32.589 1.00 32.50 109 LYS A C 1
ATOM 845 O O . LYS A 1 109 ? -2.888 36.742 -31.588 1.00 32.50 109 LYS A O 1
ATOM 850 N N . ARG A 1 110 ? -2.950 36.277 -33.783 1.00 30.31 110 ARG A N 1
ATOM 851 C CA . ARG A 1 110 ? -1.528 36.514 -34.050 1.00 30.31 110 ARG A CA 1
ATOM 852 C C . ARG A 1 110 ? -1.218 38.013 -33.998 1.00 30.31 110 ARG A C 1
ATOM 854 O O . ARG A 1 110 ? -1.758 38.776 -34.800 1.00 30.31 110 ARG A O 1
ATOM 861 N N . VAL A 1 111 ? -0.318 38.422 -33.108 1.00 33.62 111 VAL A N 1
ATOM 862 C CA . VAL A 1 111 ? 0.336 39.740 -33.150 1.00 33.62 111 VAL A CA 1
ATOM 863 C C . VAL A 1 111 ? 1.678 39.582 -33.868 1.00 33.62 111 VAL A C 1
ATOM 865 O O . VAL A 1 111 ? 2.359 38.575 -33.693 1.00 33.62 111 VAL A O 1
ATOM 868 N N . VAL A 1 112 ? 2.039 40.548 -34.713 1.00 30.62 112 VAL A N 1
ATOM 869 C CA . VAL A 1 112 ? 3.330 40.591 -35.416 1.00 30.62 112 VAL A CA 1
ATOM 870 C C . VAL A 1 112 ? 3.870 42.012 -35.313 1.00 30.62 112 VAL A C 1
ATOM 872 O O . VAL A 1 112 ? 3.173 42.959 -35.670 1.00 30.62 112 VAL A O 1
ATOM 875 N N . GLY A 1 113 ? 5.098 42.147 -34.823 1.00 36.72 113 GLY A N 1
ATOM 876 C CA . GLY A 1 113 ? 5.830 43.404 -34.718 1.00 36.72 113 GLY A CA 1
ATOM 877 C C . GLY A 1 113 ? 7.296 43.112 -34.413 1.00 36.72 113 GLY A C 1
ATOM 878 O O . GLY A 1 113 ? 7.593 42.149 -33.707 1.00 36.72 113 GLY A O 1
ATOM 879 N N . ASP A 1 114 ? 8.200 43.905 -34.981 1.00 34.56 114 ASP A N 1
ATOM 880 C CA . ASP A 1 114 ? 9.639 43.650 -34.901 1.00 34.56 114 ASP A CA 1
ATOM 881 C C . ASP A 1 114 ? 10.194 44.011 -33.514 1.00 34.56 114 ASP A C 1
ATOM 883 O O . ASP A 1 114 ? 9.972 45.114 -33.006 1.00 34.56 114 ASP A O 1
ATOM 887 N N . ILE A 1 115 ? 10.926 43.078 -32.896 1.00 38.66 115 ILE A N 1
ATOM 888 C CA . ILE A 1 115 ? 11.483 43.226 -31.545 1.00 38.66 115 ILE A CA 1
ATOM 889 C C . ILE A 1 115 ? 12.994 43.466 -31.646 1.00 38.66 115 ILE A C 1
ATOM 891 O O . ILE A 1 115 ? 13.741 42.606 -32.114 1.00 38.66 115 ILE A O 1
ATOM 895 N N . SER A 1 116 ? 13.456 44.629 -31.185 1.00 36.53 116 SER A N 1
ATOM 896 C CA . SER A 1 116 ? 14.884 44.964 -31.136 1.00 36.53 116 SER A CA 1
ATOM 897 C C . SER A 1 116 ? 15.583 44.234 -29.977 1.00 36.53 116 SER A C 1
ATOM 899 O O . SER A 1 116 ? 15.142 44.373 -28.833 1.00 36.53 116 SER A O 1
ATOM 901 N N . PRO A 1 117 ? 16.696 43.511 -30.211 1.00 32.22 117 PRO A N 1
ATOM 902 C CA . PRO A 1 117 ? 17.437 42.845 -29.140 1.00 32.22 117 PRO A CA 1
ATOM 903 C C . PRO A 1 117 ? 17.964 43.820 -28.075 1.00 32.22 117 PRO A C 1
ATOM 905 O O . PRO A 1 117 ? 18.457 44.900 -28.398 1.00 32.22 117 PRO A O 1
ATOM 908 N N . GLY A 1 118 ? 17.919 43.406 -26.805 1.00 34.59 118 GLY A N 1
ATOM 909 C CA . GLY A 1 118 ? 18.556 44.111 -25.681 1.00 34.59 118 GLY A CA 1
ATOM 910 C C . GLY A 1 118 ? 17.670 45.076 -24.882 1.00 34.59 118 GLY A C 1
ATOM 911 O O . GLY A 1 118 ? 18.122 45.586 -23.858 1.00 34.59 118 GLY A O 1
ATOM 912 N N . LEU A 1 119 ? 16.416 45.308 -25.284 1.00 32.44 119 LEU A N 1
ATOM 913 C CA . LEU A 1 119 ? 15.439 46.053 -24.480 1.00 32.44 119 LEU A CA 1
ATOM 914 C C . LEU A 1 119 ? 14.639 45.116 -23.562 1.00 32.44 119 LEU A C 1
ATOM 916 O O . LEU A 1 119 ? 14.208 44.042 -23.977 1.00 32.44 119 LEU A O 1
ATOM 920 N N . LYS A 1 120 ? 14.402 45.543 -22.313 1.00 29.84 120 LYS A N 1
ATOM 921 C CA . LYS A 1 120 ? 13.406 44.913 -21.434 1.00 29.84 120 LYS A CA 1
ATOM 922 C C . LYS A 1 120 ? 12.019 45.442 -21.787 1.00 29.84 120 LYS A C 1
ATOM 924 O O . LYS A 1 120 ? 11.819 46.653 -21.829 1.00 29.84 120 LYS A O 1
ATOM 929 N N . TYR A 1 121 ? 11.066 44.534 -21.964 1.00 34.34 121 TYR A N 1
ATOM 930 C CA . TYR A 1 121 ? 9.657 44.852 -22.176 1.00 34.34 121 TYR A CA 1
ATOM 931 C C . TYR A 1 121 ? 8.857 44.428 -20.942 1.00 34.34 121 TYR A C 1
ATOM 933 O O . TYR A 1 121 ? 8.964 43.285 -20.502 1.00 34.34 121 TYR A O 1
ATOM 941 N N . THR A 1 122 ? 8.052 45.338 -20.397 1.00 31.91 122 THR A N 1
ATOM 942 C CA . THR A 1 122 ? 7.118 45.048 -19.301 1.00 31.91 122 THR A CA 1
ATOM 943 C C . THR A 1 122 ? 5.707 45.034 -19.869 1.00 31.91 122 THR A C 1
ATOM 945 O O . THR A 1 122 ? 5.280 46.024 -20.461 1.00 31.91 122 THR A O 1
ATOM 948 N N . VAL A 1 123 ? 4.980 43.931 -19.690 1.00 31.59 123 VAL A N 1
ATOM 949 C CA . VAL A 1 123 ? 3.569 43.825 -20.083 1.00 31.59 123 VAL A CA 1
ATOM 950 C C . VAL A 1 123 ? 2.725 43.741 -18.818 1.00 31.59 123 VAL A C 1
ATOM 952 O O . VAL A 1 123 ? 2.857 42.797 -18.044 1.00 31.59 123 VAL A O 1
ATOM 955 N N . THR A 1 124 ? 1.869 44.739 -18.609 1.00 29.67 124 THR A N 1
ATOM 956 C CA . THR A 1 124 ? 0.998 44.837 -17.433 1.00 29.67 124 THR A CA 1
ATOM 957 C C . THR A 1 124 ? -0.448 44.613 -17.854 1.00 29.67 124 THR A C 1
ATOM 959 O O . THR A 1 124 ? -0.959 45.325 -18.719 1.00 29.67 124 THR A O 1
ATOM 962 N N . TYR A 1 125 ? -1.119 43.653 -17.221 1.00 32.97 125 TYR A N 1
ATOM 963 C CA . TYR A 1 125 ? -2.547 43.392 -17.404 1.00 32.97 125 TYR A CA 1
ATOM 964 C C . TYR A 1 125 ? -3.326 43.814 -16.155 1.00 32.97 125 TYR A C 1
ATOM 966 O O . TYR A 1 125 ? -2.822 43.685 -15.040 1.00 32.97 125 TYR A O 1
ATOM 974 N N . SER A 1 126 ? -4.570 44.260 -16.340 1.00 27.38 126 SER A N 1
ATOM 975 C CA . SER A 1 126 ? -5.471 44.634 -15.245 1.00 27.38 126 SER A CA 1
ATOM 976 C C . SER A 1 126 ? -6.889 44.158 -15.554 1.00 27.38 126 SER A C 1
ATOM 978 O O . SER A 1 126 ? -7.554 44.713 -16.429 1.00 27.38 126 SER A O 1
ATOM 980 N N . PHE A 1 127 ? -7.365 43.144 -14.832 1.00 27.97 127 PHE A N 1
ATOM 981 C CA . PHE A 1 127 ? -8.742 42.662 -14.945 1.00 27.97 127 PHE A CA 1
ATOM 982 C C . PHE A 1 127 ? -9.637 43.392 -13.940 1.00 27.97 127 PHE A C 1
ATOM 984 O O . PHE A 1 127 ? -9.568 43.143 -12.740 1.00 27.97 127 PHE A O 1
ATOM 991 N N . ALA A 1 128 ? -10.486 44.292 -14.436 1.00 24.36 128 ALA A N 1
ATOM 992 C CA . ALA A 1 128 ? -11.532 44.932 -13.646 1.00 24.36 128 ALA A CA 1
ATOM 993 C C . ALA A 1 128 ? -12.870 44.216 -13.890 1.00 24.36 128 ALA A C 1
ATOM 995 O O . ALA A 1 128 ? -13.596 44.541 -14.830 1.00 24.36 128 ALA A O 1
ATOM 996 N N . PHE A 1 129 ? -13.182 43.227 -13.051 1.00 27.30 129 PHE A N 1
ATOM 997 C CA . PHE A 1 129 ? -14.532 42.674 -12.950 1.00 27.30 129 PHE A CA 1
ATOM 998 C C . PHE A 1 129 ? -15.358 43.578 -12.030 1.00 27.30 129 PHE A C 1
ATOM 1000 O O . PHE A 1 129 ? -14.974 43.801 -10.884 1.00 27.30 129 PHE A O 1
ATOM 1007 N N . ASP A 1 130 ? -16.469 44.117 -12.531 1.00 25.83 130 ASP A N 1
ATOM 1008 C CA . ASP A 1 130 ? -17.358 44.982 -11.751 1.00 25.83 130 ASP A CA 1
ATOM 1009 C C . ASP A 1 130 ? -18.535 44.185 -11.156 1.00 25.83 130 ASP A C 1
ATOM 1011 O O . ASP A 1 130 ? -19.095 43.297 -11.802 1.00 25.83 130 ASP A O 1
ATOM 1015 N N . SER A 1 131 ? -18.941 44.567 -9.945 1.00 32.72 131 SER A N 1
ATOM 1016 C CA . SER A 1 131 ? -20.048 44.050 -9.120 1.00 32.72 131 SER A CA 1
ATOM 1017 C C . SER A 1 131 ? -19.989 42.597 -8.584 1.00 32.72 131 SER A C 1
ATOM 1019 O O . SER A 1 131 ? -20.340 41.627 -9.248 1.00 32.72 131 SER A O 1
ATOM 1021 N N . SER A 1 132 ? -19.715 42.513 -7.273 1.00 33.06 132 SER A N 1
ATOM 1022 C CA . SER A 1 132 ? -20.388 41.636 -6.289 1.00 33.06 132 SER A CA 1
ATOM 1023 C C . SER A 1 132 ? -20.326 40.103 -6.436 1.00 33.06 132 SER A C 1
ATOM 1025 O O . SER A 1 132 ? -21.356 39.434 -6.365 1.00 33.06 132 SER A O 1
ATOM 1027 N N . ALA A 1 133 ? -19.117 39.548 -6.493 1.00 29.17 133 ALA A N 1
ATOM 1028 C CA . ALA A 1 133 ? -18.762 38.273 -5.852 1.00 29.17 133 ALA A CA 1
ATOM 1029 C C . ALA A 1 133 ? -17.281 38.333 -5.423 1.00 29.17 133 ALA A C 1
ATOM 1031 O O . ALA A 1 133 ? -16.545 39.198 -5.905 1.00 29.17 133 ALA A O 1
ATOM 1032 N N . GLU A 1 134 ? -16.840 37.480 -4.496 1.00 31.48 134 GLU A N 1
ATOM 1033 C CA . GLU A 1 134 ? -15.483 37.559 -3.932 1.00 31.48 134 GLU A CA 1
ATOM 1034 C C . GLU A 1 134 ? -14.402 37.230 -4.976 1.00 31.48 134 GLU A C 1
ATOM 1036 O O . GLU A 1 134 ? -14.386 36.163 -5.590 1.00 31.48 134 GLU A O 1
ATOM 1041 N N . GLY A 1 135 ? -13.494 38.181 -5.203 1.00 27.31 135 GLY A N 1
ATOM 1042 C CA . GLY A 1 135 ? -12.526 38.117 -6.294 1.00 27.31 135 GLY A CA 1
ATOM 1043 C C . GLY A 1 135 ? -11.295 37.270 -5.981 1.00 27.31 135 GLY A C 1
ATOM 1044 O O . GLY A 1 135 ? -10.247 37.828 -5.659 1.00 27.31 135 GLY A O 1
ATOM 1045 N N . LYS A 1 136 ? -11.371 35.945 -6.165 1.00 29.77 136 LYS A N 1
ATOM 1046 C CA . LYS A 1 136 ? -10.158 35.129 -6.354 1.00 29.77 136 LYS A CA 1
ATOM 1047 C C . LYS A 1 136 ? -9.568 35.395 -7.745 1.00 29.77 136 LYS A C 1
ATOM 1049 O O . LYS A 1 136 ? -10.206 35.139 -8.763 1.00 29.77 136 LYS A O 1
ATOM 1054 N N . LEU A 1 137 ? -8.329 35.884 -7.785 1.00 29.02 137 LEU A N 1
ATOM 1055 C CA . LEU A 1 137 ? -7.517 35.926 -9.004 1.00 29.02 137 LEU A CA 1
ATOM 1056 C C . LEU A 1 137 ? -6.957 34.523 -9.273 1.00 29.02 137 LEU A C 1
ATOM 1058 O O . LEU A 1 137 ? -6.275 33.966 -8.418 1.00 29.02 137 LEU A O 1
ATOM 1062 N N . LEU A 1 138 ? -7.216 33.965 -10.457 1.00 29.42 138 LEU A N 1
ATOM 1063 C CA . LEU A 1 138 ? -6.599 32.706 -10.883 1.00 29.42 138 LEU A CA 1
ATOM 1064 C C . LEU A 1 138 ? -5.154 32.962 -11.361 1.00 29.42 138 LEU A C 1
ATOM 1066 O O . LEU A 1 138 ? -4.965 33.770 -12.277 1.00 29.42 138 LEU A O 1
ATOM 1070 N N . PRO A 1 139 ? -4.133 32.290 -10.796 1.00 27.55 139 PRO A N 1
ATOM 1071 C CA . PRO A 1 139 ? -2.748 32.457 -11.221 1.00 27.55 139 PRO A CA 1
ATOM 1072 C C . PRO A 1 139 ? -2.484 31.714 -12.540 1.00 27.55 139 PRO A C 1
ATOM 1074 O O . PRO A 1 139 ? -2.192 30.521 -12.561 1.00 27.55 139 PRO A O 1
ATOM 1077 N N . VAL A 1 140 ? -2.545 32.431 -13.664 1.00 30.59 140 VAL A N 1
ATOM 1078 C CA . VAL A 1 140 ? -2.116 31.898 -14.967 1.00 30.59 140 VAL A CA 1
ATOM 1079 C C . VAL A 1 140 ? -0.603 32.072 -15.107 1.00 30.59 140 VAL A C 1
ATOM 1081 O O . VAL A 1 140 ? -0.116 33.185 -15.318 1.00 30.59 140 VAL A O 1
ATOM 1084 N N . LYS A 1 141 ? 0.155 30.973 -15.006 1.00 29.39 141 LYS A N 1
ATOM 1085 C CA . LYS A 1 141 ? 1.569 30.948 -15.413 1.00 29.39 141 LYS A CA 1
ATOM 1086 C C . LYS A 1 141 ? 1.641 31.012 -16.944 1.00 29.39 141 LYS A C 1
ATOM 1088 O O . LYS A 1 141 ? 0.997 30.224 -17.629 1.00 29.39 141 LYS A O 1
ATOM 1093 N N . PHE A 1 142 ? 2.448 31.932 -17.466 1.00 32.56 142 PHE A N 1
ATOM 1094 C CA . PHE A 1 142 ? 2.778 32.029 -18.889 1.00 32.56 142 PHE A CA 1
ATOM 1095 C C . PHE A 1 142 ? 4.258 31.701 -19.078 1.00 32.56 142 PHE A C 1
ATOM 1097 O O . PHE A 1 142 ? 5.104 32.258 -18.378 1.00 32.56 142 PHE A O 1
ATOM 1104 N N . GLN A 1 143 ? 4.574 30.841 -20.043 1.00 31.95 143 GLN A N 1
ATOM 1105 C CA . GLN A 1 143 ? 5.949 30.536 -20.430 1.00 31.95 143 GLN A CA 1
ATOM 1106 C C . GLN A 1 143 ? 6.275 31.253 -21.743 1.00 31.95 143 GLN A C 1
ATOM 1108 O O . GLN A 1 143 ? 5.510 31.173 -22.703 1.00 31.95 143 GLN A O 1
ATOM 1113 N N . ILE A 1 144 ? 7.409 31.956 -21.790 1.00 35.09 144 ILE A N 1
ATOM 1114 C CA . ILE A 1 144 ? 7.973 32.449 -23.050 1.00 35.09 144 ILE A CA 1
ATOM 1115 C C . ILE A 1 144 ? 8.808 31.309 -23.625 1.00 35.09 144 ILE A C 1
ATOM 1117 O O . ILE A 1 144 ? 9.872 30.994 -23.097 1.00 35.09 144 ILE A O 1
ATOM 1121 N N . LEU A 1 145 ? 8.308 30.680 -24.686 1.00 35.81 145 LEU A N 1
ATOM 1122 C CA . LEU A 1 145 ? 9.064 29.689 -25.445 1.00 35.81 145 LEU A CA 1
ATOM 1123 C C . LEU A 1 145 ? 10.031 30.429 -26.373 1.00 35.81 145 LEU A C 1
ATOM 1125 O O . LEU A 1 145 ? 9.611 30.991 -27.387 1.00 35.81 145 LEU A O 1
ATOM 1129 N N . ASP A 1 146 ? 11.312 30.471 -26.002 1.00 36.41 146 ASP A N 1
ATOM 1130 C CA . ASP A 1 146 ? 12.341 31.114 -26.819 1.00 36.41 146 ASP A CA 1
ATOM 1131 C C . ASP A 1 146 ? 12.665 30.229 -28.030 1.00 36.41 146 ASP A C 1
ATOM 1133 O O . ASP A 1 146 ? 13.149 29.103 -27.905 1.00 36.41 146 ASP A O 1
ATOM 1137 N N . ASN A 1 147 ? 12.318 30.718 -29.218 1.00 38.62 147 ASN A N 1
ATOM 1138 C CA . ASN A 1 147 ? 12.372 29.970 -30.467 1.00 38.62 147 ASN A CA 1
ATOM 1139 C C . ASN A 1 147 ? 13.320 30.703 -31.432 1.00 38.62 147 ASN A C 1
ATOM 1141 O O . ASN A 1 147 ? 13.100 31.893 -31.687 1.00 38.62 147 ASN A O 1
ATOM 1145 N N . PRO A 1 148 ? 14.332 30.036 -32.030 1.00 36.22 148 PRO A N 1
ATOM 1146 C CA . PRO A 1 148 ? 15.398 30.681 -32.814 1.00 36.22 148 PRO A CA 1
ATOM 1147 C C . PRO A 1 148 ? 14.946 31.415 -34.098 1.00 36.22 148 PRO A C 1
ATOM 1149 O O . PRO A 1 148 ? 15.781 31.887 -34.867 1.00 36.22 148 PRO A O 1
ATOM 1152 N N . SER A 1 149 ? 13.637 31.548 -34.340 1.00 37.31 149 SER A N 1
ATOM 1153 C CA . SER A 1 149 ? 13.027 32.240 -35.481 1.00 37.31 149 SER A CA 1
ATOM 1154 C C . SER A 1 149 ? 12.163 33.463 -35.101 1.00 37.31 149 SER A C 1
ATOM 1156 O O . SER A 1 149 ? 11.073 33.647 -35.640 1.00 37.31 149 SER A O 1
ATOM 1158 N N . GLN A 1 150 ? 12.665 34.332 -34.208 1.00 34.91 150 GLN A N 1
ATOM 1159 C CA . GLN A 1 150 ? 12.118 35.677 -33.904 1.00 34.91 150 GLN A CA 1
ATOM 1160 C C . GLN A 1 150 ? 10.588 35.730 -33.690 1.00 34.91 150 GLN A C 1
ATOM 1162 O O . GLN A 1 150 ? 9.889 36.589 -34.237 1.00 34.91 150 GLN A O 1
ATOM 1167 N N . ARG A 1 151 ? 10.043 34.807 -32.893 1.00 32.78 151 ARG A N 1
ATOM 1168 C CA . ARG A 1 151 ? 8.619 34.782 -32.528 1.00 32.78 151 ARG A CA 1
ATOM 1169 C C . ARG A 1 151 ? 8.448 34.390 -31.073 1.00 32.78 151 ARG A C 1
ATOM 1171 O O . ARG A 1 151 ? 8.993 33.382 -30.646 1.00 32.78 151 ARG A O 1
ATOM 1178 N N . VAL A 1 152 ? 7.635 35.165 -30.360 1.00 32.09 152 VAL A N 1
ATOM 1179 C CA . VAL A 1 152 ? 7.120 34.800 -29.039 1.00 32.09 152 VAL A CA 1
ATOM 1180 C C . VAL A 1 152 ? 5.753 34.157 -29.238 1.00 32.09 152 VAL A C 1
ATOM 1182 O O . VAL A 1 152 ? 4.859 34.770 -29.824 1.00 32.09 152 VAL A O 1
ATOM 1185 N N . GLU A 1 153 ? 5.597 32.933 -28.749 1.00 32.69 153 GLU A N 1
ATOM 1186 C CA . GLU A 1 153 ? 4.330 32.208 -28.721 1.00 32.69 153 GLU A CA 1
ATOM 1187 C C . GLU A 1 153 ? 3.898 32.061 -27.257 1.00 32.69 153 GLU A C 1
ATOM 1189 O O . GLU A 1 153 ? 4.707 31.697 -26.405 1.00 32.69 153 GLU A O 1
ATOM 1194 N N . ILE A 1 154 ? 2.652 32.432 -26.947 1.00 31.91 154 ILE A N 1
ATOM 1195 C CA . ILE A 1 154 ? 2.144 32.518 -25.571 1.00 31.91 154 ILE A CA 1
ATOM 1196 C C . ILE A 1 154 ? 1.011 31.508 -25.418 1.00 31.91 154 ILE A C 1
ATOM 1198 O O . ILE A 1 154 ? -0.125 31.777 -25.810 1.00 31.91 154 ILE A O 1
ATOM 1202 N N . CYS A 1 155 ? 1.320 30.350 -24.838 1.00 30.42 155 CYS A N 1
ATOM 1203 C CA . CYS A 1 155 ? 0.298 29.407 -24.396 1.00 30.42 155 CYS A CA 1
ATOM 1204 C C . CYS A 1 155 ? -0.243 29.811 -23.018 1.00 30.42 155 CYS A C 1
ATOM 1206 O O . CYS A 1 155 ? 0.507 30.252 -22.146 1.00 30.42 155 CYS A O 1
ATOM 1208 N N . ALA A 1 156 ? -1.550 29.637 -22.829 1.00 30.36 156 ALA A N 1
ATOM 1209 C CA . ALA A 1 156 ? -2.241 29.842 -21.562 1.00 30.36 156 ALA A CA 1
ATOM 1210 C C . ALA A 1 156 ? -2.902 28.523 -21.145 1.00 30.36 156 ALA A C 1
ATOM 1212 O O . ALA A 1 156 ? -3.988 28.187 -21.614 1.00 30.36 156 ALA A O 1
ATOM 1213 N N . THR A 1 157 ? -2.236 27.757 -20.285 1.00 29.36 157 THR A N 1
ATOM 1214 C CA . THR A 1 157 ? -2.800 26.543 -19.687 1.00 29.36 157 THR A CA 1
ATOM 1215 C C . THR A 1 157 ? -3.608 26.906 -18.448 1.00 29.36 157 THR A C 1
ATOM 1217 O O . THR A 1 157 ? -3.053 27.397 -17.464 1.00 29.36 157 THR A O 1
ATOM 1220 N N . SER A 1 158 ? -4.912 26.633 -18.464 1.00 29.92 158 SER A N 1
ATOM 1221 C CA . SER A 1 158 ? -5.703 26.587 -17.236 1.00 29.92 158 SER A CA 1
ATOM 1222 C C . SER A 1 158 ? -5.314 25.345 -16.438 1.00 29.92 158 SER A C 1
ATOM 1224 O O . SER A 1 158 ? -5.541 24.227 -16.904 1.00 29.92 158 SER A O 1
ATOM 1226 N N . LEU A 1 159 ? -4.781 25.535 -15.233 1.00 32.06 159 LEU A N 1
ATOM 1227 C CA . LEU A 1 159 ? -4.721 24.475 -14.229 1.00 32.06 159 LEU A CA 1
ATOM 1228 C C . LEU A 1 159 ? -6.160 24.172 -13.786 1.00 32.06 159 LEU A C 1
ATOM 1230 O O . LEU A 1 159 ? -6.707 24.858 -12.925 1.00 32.06 159 LEU A O 1
ATOM 1234 N N . MET A 1 160 ? -6.795 23.186 -14.423 1.00 30.52 160 MET A N 1
ATOM 1235 C CA . MET A 1 160 ? -7.982 22.552 -13.858 1.00 30.52 160 MET A CA 1
ATOM 1236 C C . MET A 1 160 ? -7.514 21.636 -12.732 1.00 30.52 160 MET A C 1
ATOM 1238 O O . MET A 1 160 ? -6.804 20.664 -12.973 1.00 30.52 160 MET A O 1
ATOM 1242 N N . ASP A 1 161 ? -7.889 21.981 -11.505 1.00 39.41 161 ASP A N 1
ATOM 1243 C CA . ASP A 1 161 ? -7.665 21.147 -10.330 1.00 39.41 161 ASP A CA 1
ATOM 1244 C C . ASP A 1 161 ? -8.564 19.906 -10.409 1.00 39.41 161 ASP A C 1
ATOM 1246 O O . ASP A 1 161 ? -9.759 19.976 -10.121 1.00 39.41 161 ASP A O 1
ATOM 1250 N N . VAL A 1 162 ? -8.000 18.772 -10.831 1.00 41.47 162 VAL A N 1
ATOM 1251 C CA . VAL A 1 162 ? -8.715 17.489 -10.982 1.00 41.47 162 VAL A CA 1
ATOM 1252 C C . VAL A 1 162 ? -8.846 16.777 -9.624 1.00 41.47 162 VAL A C 1
ATOM 1254 O O . VAL A 1 162 ? -8.598 15.582 -9.497 1.00 41.47 162 VAL A O 1
ATOM 1257 N N . SER A 1 163 ? -9.165 17.524 -8.565 1.00 59.56 163 SER A N 1
ATOM 1258 C CA . SER A 1 163 ? -9.179 16.996 -7.202 1.00 59.56 163 SER A CA 1
ATOM 1259 C C . SER A 1 163 ? -10.433 16.159 -6.921 1.00 59.56 163 SER A C 1
ATOM 1261 O O . SER A 1 163 ? -11.546 16.484 -7.349 1.00 59.56 163 SER A O 1
ATOM 1263 N N . ALA A 1 164 ? -10.264 15.081 -6.145 1.00 71.19 164 ALA A N 1
ATOM 1264 C CA . ALA A 1 164 ? -11.300 14.081 -5.843 1.00 71.19 164 ALA A CA 1
ATOM 1265 C C . ALA A 1 164 ? -12.558 14.643 -5.145 1.00 71.19 164 ALA A C 1
ATOM 1267 O O . ALA A 1 164 ? -13.569 13.956 -5.010 1.00 71.19 164 ALA A O 1
ATOM 1268 N N . TRP A 1 165 ? -12.551 15.921 -4.757 1.00 80.19 165 TRP A N 1
ATOM 1269 C CA . TRP A 1 165 ? -13.727 16.676 -4.325 1.00 80.19 165 TRP A CA 1
ATOM 1270 C C . TRP A 1 165 ? -14.900 16.629 -5.324 1.00 80.19 165 TRP A C 1
ATOM 1272 O O . TRP A 1 165 ? -16.040 16.845 -4.912 1.00 80.19 165 TRP A O 1
ATOM 1282 N N . HIS A 1 166 ? -14.671 16.286 -6.599 1.00 77.12 166 HIS A N 1
ATOM 1283 C CA . HIS A 1 166 ? -15.749 15.993 -7.555 1.00 77.12 166 HIS A CA 1
ATOM 1284 C C . HIS A 1 166 ? -16.622 14.779 -7.161 1.00 77.12 166 HIS A C 1
ATOM 1286 O O . HIS A 1 166 ? -17.755 14.672 -7.626 1.00 77.12 166 HIS A O 1
ATOM 1292 N N . MET A 1 167 ? -16.136 13.879 -6.296 1.00 80.62 167 MET A N 1
ATOM 1293 C CA . MET A 1 167 ? -16.885 12.719 -5.789 1.00 80.62 167 MET A CA 1
ATOM 1294 C C . MET A 1 167 ? -17.915 13.106 -4.716 1.00 80.62 167 MET A C 1
ATOM 1296 O O . MET A 1 167 ? -18.911 12.405 -4.530 1.00 80.62 167 MET A O 1
ATOM 1300 N N . VAL A 1 168 ? -17.708 14.223 -4.007 1.00 84.50 168 VAL A N 1
ATOM 1301 C CA . VAL A 1 168 ? -18.554 14.644 -2.876 1.00 84.50 168 VAL A CA 1
ATOM 1302 C C . VAL A 1 168 ? -20.030 14.828 -3.275 1.00 84.50 168 VAL A C 1
ATOM 1304 O O . VAL A 1 168 ? -20.882 14.255 -2.593 1.00 84.50 168 VAL A O 1
ATOM 1307 N N . PRO A 1 169 ? -20.385 15.514 -4.384 1.00 83.50 169 PRO A N 1
ATOM 1308 C CA . PRO A 1 169 ? -21.768 15.572 -4.868 1.00 83.50 169 PRO A CA 1
ATOM 1309 C C . PRO A 1 169 ? -22.403 14.199 -5.135 1.00 83.50 169 PRO A C 1
ATOM 1311 O O . PRO A 1 169 ? -23.586 14.005 -4.852 1.00 83.50 169 PRO A O 1
ATOM 1314 N N . GLU A 1 170 ? -21.638 13.228 -5.643 1.00 80.12 170 GLU A N 1
ATOM 1315 C CA . GLU A 1 170 ? -22.150 11.883 -5.924 1.00 80.12 170 GLU A CA 1
ATOM 1316 C C . GLU A 1 170 ? -22.391 11.084 -4.642 1.00 80.12 170 GLU A C 1
ATOM 1318 O O . GLU A 1 170 ? -23.428 10.428 -4.521 1.00 80.12 170 GLU A O 1
ATOM 1323 N N . ILE A 1 171 ? -21.486 11.180 -3.663 1.00 84.81 171 ILE A N 1
ATOM 1324 C CA . ILE A 1 171 ? -21.652 10.589 -2.326 1.00 84.81 171 ILE A CA 1
ATOM 1325 C C . ILE A 1 171 ? -22.895 11.187 -1.647 1.00 84.81 171 ILE A C 1
ATOM 1327 O O . ILE A 1 171 ? -23.795 10.446 -1.244 1.00 84.81 171 ILE A O 1
ATOM 1331 N N . LEU A 1 172 ? -23.018 12.520 -1.617 1.00 90.12 172 LEU A N 1
ATOM 1332 C CA . LEU A 1 172 ? -24.190 13.214 -1.067 1.00 90.12 172 LEU A CA 1
ATOM 1333 C C . LEU A 1 172 ? -25.499 12.822 -1.770 1.00 90.12 172 LEU A C 1
ATOM 1335 O O . LEU A 1 172 ? -26.542 12.778 -1.126 1.00 90.12 172 LEU A O 1
ATOM 1339 N N . SER A 1 173 ? -25.476 12.485 -3.065 1.00 88.25 173 SER A N 1
ATOM 1340 C CA . SER A 1 173 ? -26.684 12.060 -3.794 1.00 88.25 173 SER A CA 1
ATOM 1341 C C . SER A 1 173 ? -27.265 10.714 -3.319 1.00 88.25 173 SER A C 1
ATOM 1343 O O . SER A 1 173 ? -28.461 10.442 -3.524 1.00 88.25 173 SER A O 1
ATOM 1345 N N . ARG A 1 174 ? -26.432 9.873 -2.685 1.00 89.94 174 ARG A N 1
ATOM 1346 C CA . ARG A 1 174 ? -26.810 8.578 -2.093 1.00 89.94 174 ARG A CA 1
ATOM 1347 C C . ARG A 1 174 ? -27.287 8.725 -0.649 1.00 89.94 174 ARG A C 1
ATOM 1349 O O . ARG A 1 174 ? -28.223 8.031 -0.257 1.00 89.94 174 ARG A O 1
ATOM 1356 N N . ILE A 1 175 ? -26.704 9.663 0.097 1.00 94.81 175 ILE A N 1
ATOM 1357 C CA . ILE A 1 175 ? -27.046 9.955 1.493 1.00 94.81 175 ILE A CA 1
ATOM 1358 C C . ILE A 1 175 ? -28.405 10.669 1.565 1.00 94.81 175 ILE A C 1
ATOM 1360 O O . ILE A 1 175 ? -28.605 11.740 0.995 1.00 94.81 175 ILE A O 1
ATOM 1364 N N . ARG A 1 176 ? -29.386 10.059 2.239 1.00 93.00 176 ARG A N 1
ATOM 1365 C CA . ARG A 1 176 ? -30.791 10.502 2.255 1.00 93.00 176 ARG A CA 1
ATOM 1366 C C . ARG A 1 176 ? -31.439 10.253 3.607 1.00 93.00 176 ARG A C 1
ATOM 1368 O O . ARG A 1 176 ? -31.459 9.125 4.094 1.00 93.00 176 ARG A O 1
ATOM 1375 N N . ALA A 1 177 ? -32.039 11.298 4.172 1.00 94.25 177 ALA A N 1
ATOM 1376 C CA . ALA A 1 177 ? -32.758 11.189 5.434 1.00 94.25 177 ALA A CA 1
ATOM 1377 C C . ALA A 1 177 ? -33.954 10.214 5.317 1.00 94.25 177 ALA A C 1
ATOM 1379 O O . ALA A 1 177 ? -34.712 10.303 4.344 1.00 94.25 177 ALA A O 1
ATOM 1380 N N . PRO A 1 178 ? -34.154 9.309 6.293 1.00 95.19 178 PRO A N 1
ATOM 1381 C CA . PRO A 1 178 ? -35.330 8.449 6.356 1.00 95.19 178 PRO A CA 1
ATOM 1382 C C . PRO A 1 178 ? -36.616 9.269 6.522 1.00 95.19 178 PRO A C 1
ATOM 1384 O O . PRO A 1 178 ? -36.668 10.244 7.274 1.00 95.19 178 PRO A O 1
ATOM 1387 N N . THR A 1 179 ? -37.681 8.853 5.837 1.00 93.25 179 THR A N 1
ATOM 1388 C CA . THR A 1 179 ? -39.003 9.487 5.925 1.00 93.25 179 THR A CA 1
ATOM 1389 C C . THR A 1 179 ? -39.905 8.737 6.899 1.00 93.25 179 THR A C 1
ATOM 1391 O O . THR A 1 179 ? -40.229 7.572 6.672 1.00 93.25 179 THR A O 1
ATOM 1394 N N . PHE A 1 180 ? -40.370 9.419 7.943 1.00 96.25 180 PHE A N 1
ATOM 1395 C CA . PHE A 1 180 ? -41.279 8.861 8.948 1.00 96.25 180 PHE A CA 1
ATOM 1396 C C . PHE A 1 180 ? -42.741 9.199 8.639 1.00 96.25 180 PHE A C 1
ATOM 1398 O O . PHE A 1 180 ? -43.042 10.217 8.010 1.00 96.25 180 PHE A O 1
ATOM 1405 N N . ARG A 1 181 ? -43.673 8.368 9.119 1.00 96.81 181 ARG A N 1
ATOM 1406 C CA . ARG A 1 181 ? -45.108 8.685 9.076 1.00 96.81 181 ARG A CA 1
ATOM 1407 C C . ARG A 1 181 ? -45.421 9.853 10.010 1.00 96.81 181 ARG A C 1
ATOM 1409 O O . ARG A 1 181 ? -44.843 9.973 11.087 1.00 96.81 181 ARG A O 1
ATOM 1416 N N . ASN A 1 182 ? -46.373 10.692 9.606 1.00 95.31 182 ASN A N 1
ATOM 1417 C CA . ASN A 1 182 ? -46.825 11.851 10.377 1.00 95.31 182 ASN A CA 1
ATOM 1418 C C . ASN A 1 182 ? -47.840 11.446 11.469 1.00 95.31 182 ASN A C 1
ATOM 1420 O O . ASN A 1 182 ? -48.988 11.890 11.459 1.00 95.31 182 ASN A O 1
ATOM 1424 N N . GLU A 1 183 ? -47.419 10.551 12.363 1.00 97.81 183 GLU A N 1
ATOM 1425 C CA . GLU A 1 183 ? -48.193 10.025 13.492 1.00 97.81 183 GLU A CA 1
ATOM 1426 C C . GLU A 1 183 ? -47.326 10.061 14.759 1.00 97.81 183 GLU A C 1
ATOM 1428 O O . GLU A 1 183 ? -46.181 9.598 14.742 1.00 97.81 183 GLU A O 1
ATOM 1433 N N . ASP A 1 184 ? -47.873 10.624 15.841 1.00 98.62 184 ASP A N 1
ATOM 1434 C CA . ASP A 1 184 ? -47.138 10.946 17.068 1.00 98.62 184 ASP A CA 1
ATOM 1435 C C . ASP A 1 184 ? -47.540 10.046 18.245 1.00 98.62 184 ASP A C 1
ATOM 1437 O O . ASP A 1 184 ? -48.694 9.999 18.674 1.00 98.62 184 ASP A O 1
ATOM 1441 N N . PHE A 1 185 ? -46.543 9.384 18.823 1.00 98.75 185 PHE A N 1
ATOM 1442 C CA . PHE A 1 185 ? -46.644 8.440 19.929 1.00 98.75 185 PHE A CA 1
ATOM 1443 C C . PHE A 1 185 ? -46.016 9.092 21.170 1.00 98.75 185 PHE A C 1
ATOM 1445 O O . PHE A 1 185 ? -44.876 8.817 21.540 1.00 98.75 185 PHE A O 1
ATOM 1452 N N . VAL A 1 186 ? -46.737 10.045 21.773 1.00 98.75 186 VAL A N 1
ATOM 1453 C CA . VAL A 1 186 ? -46.231 10.859 22.896 1.00 98.75 186 VAL A CA 1
ATOM 1454 C C . VAL A 1 186 ? -46.092 10.005 24.160 1.00 98.75 186 VAL A C 1
ATOM 1456 O O . VAL A 1 186 ? -47.094 9.473 24.643 1.00 98.75 186 VAL A O 1
ATOM 1459 N N . ILE A 1 187 ? -44.886 9.907 24.734 1.00 98.81 187 ILE A N 1
ATOM 1460 C CA . ILE A 1 187 ? -44.559 8.946 25.812 1.00 98.81 187 ILE A CA 1
ATOM 1461 C C . ILE A 1 187 ? -45.430 9.079 27.075 1.00 98.81 187 ILE A C 1
ATOM 1463 O O . ILE A 1 187 ? -45.687 8.095 27.765 1.00 98.81 187 ILE A O 1
ATOM 1467 N N . THR A 1 188 ? -45.959 10.271 27.363 1.00 98.50 188 THR A N 1
ATOM 1468 C CA . THR A 1 188 ? -46.873 10.513 28.495 1.00 98.50 188 THR A CA 1
ATOM 1469 C C . THR A 1 188 ? -48.213 9.786 28.336 1.00 98.50 188 THR A C 1
ATOM 1471 O O . THR A 1 188 ? -48.838 9.428 29.331 1.00 98.50 188 THR A O 1
ATOM 1474 N N . SER A 1 189 ? -48.622 9.470 27.101 1.00 98.50 189 SER A N 1
ATOM 1475 C CA . SER A 1 189 ? -49.790 8.619 26.810 1.00 98.50 189 SER A CA 1
ATOM 1476 C C . SER A 1 189 ? -49.549 7.143 27.159 1.00 98.50 189 SER A C 1
ATOM 1478 O O . SER A 1 189 ? -50.504 6.386 27.308 1.00 98.50 189 SER A O 1
ATOM 1480 N N . TYR A 1 190 ? -48.281 6.750 27.320 1.00 98.56 190 TYR A N 1
ATOM 1481 C CA . TYR A 1 190 ? -47.825 5.408 27.698 1.00 98.56 190 TYR A CA 1
ATOM 1482 C C . TYR A 1 190 ? -47.377 5.340 29.170 1.00 98.56 190 TYR A C 1
ATOM 1484 O O . TYR A 1 190 ? -46.765 4.362 29.590 1.00 98.56 190 TYR A O 1
ATOM 1492 N N . GLY A 1 191 ? -47.707 6.370 29.963 1.00 98.00 191 GLY A N 1
ATOM 1493 C CA . GLY A 1 191 ? -47.468 6.426 31.408 1.00 98.00 191 GLY A CA 1
ATOM 1494 C C . GLY A 1 191 ? -46.218 7.195 31.847 1.00 98.00 191 GLY A C 1
ATOM 1495 O O . GLY A 1 191 ? -45.955 7.240 33.045 1.00 98.00 191 GLY A O 1
ATOM 1496 N N . ALA A 1 192 ? -45.462 7.807 30.928 1.00 98.50 192 ALA A N 1
ATOM 1497 C CA . ALA A 1 192 ? -44.246 8.538 31.287 1.00 98.50 192 ALA A CA 1
ATOM 1498 C C . ALA A 1 192 ? -44.523 9.791 32.146 1.00 98.50 192 ALA A C 1
ATOM 1500 O O . ALA A 1 192 ? -45.471 10.539 31.888 1.00 98.50 192 ALA A O 1
ATOM 1501 N N . VAL A 1 193 ? -43.643 10.065 33.114 1.00 98.56 193 VAL A N 1
ATOM 1502 C CA . VAL A 1 193 ? -43.690 11.219 34.024 1.00 98.56 193 VAL A CA 1
ATOM 1503 C C . VAL A 1 193 ? -42.361 11.978 33.968 1.00 98.56 193 VAL A C 1
ATOM 1505 O O . VAL A 1 193 ? -41.291 11.417 34.195 1.00 98.56 193 VAL A O 1
ATOM 1508 N N . GLY A 1 194 ? -42.442 13.276 33.664 1.00 98.00 194 GLY A N 1
ATOM 1509 C CA . GLY A 1 194 ? -41.292 14.161 33.433 1.00 98.00 194 GLY A CA 1
ATOM 1510 C C . GLY A 1 194 ? -40.690 14.796 34.695 1.00 98.00 194 GLY A C 1
ATOM 1511 O O . GLY A 1 194 ? -40.296 15.962 34.643 1.00 98.00 194 GLY A O 1
ATOM 1512 N N . ASP A 1 195 ? -40.667 14.076 35.820 1.00 98.19 195 ASP A N 1
ATOM 1513 C CA . ASP A 1 195 ? -40.238 14.566 37.144 1.00 98.19 195 ASP A CA 1
ATOM 1514 C C . ASP A 1 195 ? -38.736 14.371 37.459 1.00 98.19 195 ASP A C 1
ATOM 1516 O O . ASP A 1 195 ? -38.222 14.942 38.421 1.00 98.19 195 ASP A O 1
ATOM 1520 N N . GLY A 1 196 ? -38.022 13.589 36.647 1.00 97.56 196 GLY A N 1
ATOM 1521 C CA . GLY A 1 196 ? -36.616 13.228 36.823 1.00 97.56 196 GLY A CA 1
ATOM 1522 C C . GLY A 1 196 ? -36.344 12.109 37.834 1.00 97.56 196 GLY A C 1
ATOM 1523 O O . GLY A 1 196 ? -35.177 11.892 38.157 1.00 97.56 196 GLY A O 1
ATOM 1524 N N . VAL A 1 197 ? -37.380 11.425 38.338 1.00 97.62 197 VAL A N 1
ATOM 1525 C CA . VAL A 1 197 ? -37.296 10.424 39.423 1.00 97.62 197 VAL A CA 1
ATOM 1526 C C . VAL A 1 197 ? -38.098 9.152 39.116 1.00 97.62 197 VAL A C 1
ATOM 1528 O O . VAL A 1 197 ? -37.677 8.059 39.489 1.00 97.62 197 VAL A O 1
ATOM 1531 N N . THR A 1 198 ? -39.236 9.267 38.430 1.00 98.38 198 THR A N 1
ATOM 1532 C CA . THR A 1 198 ? -40.037 8.127 37.967 1.00 98.38 198 THR A CA 1
ATOM 1533 C C . THR A 1 198 ? -39.277 7.351 36.887 1.00 98.38 198 THR A C 1
ATOM 1535 O O . THR A 1 198 ? -38.747 7.950 35.955 1.00 98.38 198 THR A O 1
ATOM 1538 N N . ASP A 1 199 ? -39.239 6.018 36.982 1.00 98.25 199 ASP A N 1
ATOM 1539 C CA . ASP A 1 199 ? -38.679 5.155 35.934 1.00 98.25 199 ASP A CA 1
ATOM 1540 C C . ASP A 1 199 ? -39.638 5.076 34.734 1.00 98.25 199 ASP A C 1
ATOM 1542 O O . ASP A 1 199 ? -40.763 4.590 34.844 1.00 98.25 199 ASP A O 1
ATOM 1546 N N . ASN A 1 200 ? -39.179 5.564 33.583 1.00 98.81 200 ASN A N 1
ATOM 1547 C CA . ASN A 1 200 ? -39.934 5.647 32.336 1.00 98.81 200 ASN A CA 1
ATOM 1548 C C . ASN A 1 200 ? -39.604 4.515 31.345 1.00 98.81 200 ASN A C 1
ATOM 1550 O O . ASN A 1 200 ? -40.119 4.542 30.227 1.00 98.81 200 ASN A O 1
ATOM 1554 N N . THR A 1 201 ? -38.767 3.536 31.714 1.00 98.56 201 THR A N 1
ATOM 1555 C CA . THR A 1 201 ? -38.240 2.511 30.786 1.00 98.56 201 THR A CA 1
ATOM 1556 C C . THR A 1 201 ? -39.356 1.783 30.023 1.00 98.56 201 THR A C 1
ATOM 1558 O O . THR A 1 201 ? -39.337 1.722 28.792 1.00 98.56 201 THR A O 1
ATOM 1561 N N . ASP A 1 202 ? -40.387 1.307 30.731 1.00 98.44 202 ASP A N 1
ATOM 1562 C CA . ASP A 1 202 ? -41.536 0.643 30.101 1.00 98.44 202 ASP A CA 1
ATOM 1563 C C . ASP A 1 202 ? -42.388 1.609 29.259 1.00 98.44 202 ASP A C 1
ATOM 1565 O O . ASP A 1 202 ? -42.945 1.205 28.242 1.00 98.44 202 ASP A O 1
ATOM 1569 N N . ALA A 1 203 ? -42.476 2.893 29.622 1.00 98.75 203 ALA A N 1
ATOM 1570 C CA . ALA A 1 203 ? -43.233 3.882 28.850 1.00 98.75 203 ALA A CA 1
ATOM 1571 C C . ALA A 1 203 ? -42.552 4.209 27.508 1.00 98.75 203 ALA A C 1
ATOM 1573 O O . ALA A 1 203 ? -43.233 4.283 26.482 1.00 98.75 203 ALA A O 1
ATOM 1574 N N . PHE A 1 204 ? -41.217 4.330 27.488 1.00 98.88 204 PHE A N 1
ATOM 1575 C CA . PHE A 1 204 ? -40.436 4.434 26.249 1.00 98.88 204 PHE A CA 1
ATOM 1576 C C . PHE A 1 204 ? -40.602 3.185 25.382 1.00 98.88 204 PHE A C 1
ATOM 1578 O O . PHE A 1 204 ? -40.937 3.300 24.201 1.00 98.88 204 PHE A O 1
ATOM 1585 N N . LYS A 1 205 ? -40.429 1.997 25.974 1.00 98.75 205 LYS A N 1
ATOM 1586 C CA . LYS A 1 205 ? -40.594 0.716 25.281 1.00 98.75 205 LYS A CA 1
ATOM 1587 C C . LYS A 1 205 ? -41.981 0.594 24.642 1.00 98.75 205 LYS A C 1
ATOM 1589 O O . LYS A 1 205 ? -42.075 0.396 23.434 1.00 98.75 205 LYS A O 1
ATOM 1594 N N . ASN A 1 206 ? -43.046 0.776 25.424 1.00 98.81 206 ASN A N 1
ATOM 1595 C CA . ASN A 1 206 ? -44.427 0.661 24.951 1.00 98.81 206 ASN A CA 1
ATOM 1596 C C . ASN A 1 206 ? -44.736 1.664 23.825 1.00 98.81 206 ASN A C 1
ATOM 1598 O O . ASN A 1 206 ? -45.423 1.310 22.865 1.00 98.81 206 ASN A O 1
ATOM 1602 N N . ALA A 1 207 ? -44.214 2.895 23.902 1.00 98.88 207 ALA A N 1
ATOM 1603 C CA . ALA A 1 207 ? -44.385 3.892 22.847 1.00 98.88 207 ALA A CA 1
ATOM 1604 C C . ALA A 1 207 ? -43.670 3.489 21.542 1.00 98.88 207 ALA A C 1
ATOM 1606 O O . ALA A 1 207 ? -44.253 3.622 20.466 1.00 98.88 207 ALA A O 1
ATOM 1607 N N . ILE A 1 208 ? -42.444 2.956 21.625 1.00 98.88 208 ILE A N 1
ATOM 1608 C CA . ILE A 1 208 ? -41.658 2.498 20.465 1.00 98.88 208 ILE A CA 1
ATOM 1609 C C . ILE A 1 208 ? -42.264 1.239 19.837 1.00 98.88 208 ILE A C 1
ATOM 1611 O O . ILE A 1 208 ? -42.438 1.200 18.620 1.00 98.88 208 ILE A O 1
ATOM 1615 N N . GLU A 1 209 ? -42.642 0.243 20.641 1.00 98.75 209 GLU A N 1
ATOM 1616 C CA . GLU A 1 209 ? -43.303 -0.977 20.160 1.00 98.75 209 GLU A CA 1
ATOM 1617 C C . GLU A 1 209 ? -44.649 -0.648 19.493 1.00 98.75 209 GLU A C 1
ATOM 1619 O O . GLU A 1 209 ? -44.930 -1.151 18.407 1.00 98.75 209 GLU A O 1
ATOM 1624 N N . THR A 1 210 ? -45.446 0.264 20.067 1.00 98.81 210 THR A N 1
ATOM 1625 C CA . THR A 1 210 ? -46.716 0.706 19.457 1.00 98.81 210 THR A CA 1
ATOM 1626 C C . THR A 1 210 ? -46.487 1.501 18.167 1.00 98.81 210 THR A C 1
ATOM 1628 O O . THR A 1 210 ? -47.200 1.291 17.186 1.00 98.81 210 THR A O 1
ATOM 1631 N N . CYS A 1 211 ? -45.474 2.374 18.129 1.00 98.75 211 CYS A N 1
ATOM 1632 C CA . CYS A 1 211 ? -45.093 3.139 16.938 1.00 98.75 211 CYS A CA 1
ATOM 1633 C C . CYS A 1 211 ? -44.649 2.220 15.787 1.00 98.75 211 CYS A C 1
ATOM 1635 O O . CYS A 1 211 ? -45.156 2.324 14.669 1.00 98.75 211 CYS A O 1
ATOM 1637 N N . ASN A 1 212 ? -43.761 1.262 16.065 1.00 98.69 212 ASN A N 1
ATOM 1638 C CA . ASN A 1 212 ? -43.307 0.272 15.090 1.00 98.69 212 ASN A CA 1
ATOM 1639 C C . ASN A 1 212 ? -44.462 -0.627 14.610 1.00 98.69 212 ASN A C 1
ATOM 1641 O O . ASN A 1 212 ? -44.667 -0.750 13.402 1.00 98.69 212 ASN A O 1
ATOM 1645 N N . ALA A 1 213 ? -45.272 -1.170 15.526 1.00 98.44 213 ALA A N 1
ATOM 1646 C CA . ALA A 1 213 ? -46.413 -2.029 15.196 1.00 98.44 213 ALA A CA 1
ATOM 1647 C C . ALA A 1 213 ? -47.515 -1.309 14.396 1.00 98.44 213 ALA A C 1
ATOM 1649 O O . ALA A 1 213 ? -48.225 -1.944 13.616 1.00 98.44 213 ALA A O 1
ATOM 1650 N N . ALA A 1 214 ? -47.644 0.014 14.541 1.00 97.94 214 ALA A N 1
ATOM 1651 C CA . ALA A 1 214 ? -48.527 0.827 13.710 1.00 97.94 214 ALA A CA 1
ATOM 1652 C C . ALA A 1 214 ? -48.012 1.018 12.269 1.00 97.94 214 ALA A C 1
ATOM 1654 O O . ALA A 1 214 ? -48.774 1.500 11.433 1.00 97.94 214 ALA A O 1
ATOM 1655 N N . GLY A 1 215 ? -46.746 0.691 11.977 1.00 95.31 215 GLY A N 1
ATOM 1656 C CA . GLY A 1 215 ? -46.078 0.932 10.691 1.00 95.31 215 GLY A CA 1
ATOM 1657 C C . GLY A 1 215 ? -45.030 2.057 10.705 1.00 95.31 215 GLY A C 1
ATOM 1658 O O . GLY A 1 215 ? -44.663 2.548 9.639 1.00 95.31 215 GLY A O 1
ATOM 1659 N N . GLY A 1 216 ? -44.569 2.493 11.881 1.00 98.00 216 GLY A N 1
ATOM 1660 C CA . GLY A 1 216 ? -43.597 3.579 12.055 1.00 98.00 216 GLY A CA 1
ATOM 1661 C C . GLY A 1 216 ? -44.228 4.959 12.264 1.00 98.00 216 GLY A C 1
ATOM 1662 O O . GLY A 1 216 ? -45.426 5.144 12.050 1.00 98.00 216 GLY A O 1
ATOM 1663 N N . GLY A 1 217 ? -43.422 5.940 12.671 1.00 98.38 217 GLY A N 1
ATOM 1664 C CA . GLY A 1 217 ? -43.881 7.267 13.106 1.00 98.38 217 GLY A CA 1
ATOM 1665 C C . GLY A 1 217 ? -42.880 7.962 14.034 1.00 98.38 217 GLY A C 1
ATOM 1666 O O . GLY A 1 217 ? -41.692 7.625 14.035 1.00 98.38 217 GLY A O 1
ATOM 1667 N N . ARG A 1 218 ? -43.346 8.926 14.839 1.00 98.75 218 ARG A N 1
ATOM 1668 C CA . ARG A 1 218 ? -42.516 9.661 15.812 1.00 98.75 218 ARG A CA 1
ATOM 1669 C C . ARG A 1 218 ? -42.904 9.313 17.249 1.00 98.75 218 ARG A C 1
ATOM 1671 O O . ARG A 1 218 ? -44.035 9.552 17.654 1.00 98.75 218 ARG A O 1
ATOM 1678 N N . VAL A 1 219 ? -41.972 8.810 18.052 1.00 98.88 219 VAL A N 1
ATOM 1679 C CA . VAL A 1 219 ? -42.129 8.701 19.511 1.00 98.88 219 VAL A CA 1
ATOM 1680 C C . VAL A 1 219 ? -41.704 10.024 20.126 1.00 98.88 219 VAL A C 1
ATOM 1682 O O . VAL A 1 219 ? -40.535 10.388 20.049 1.00 98.88 219 VAL A O 1
ATOM 1685 N N . VAL A 1 220 ? -42.651 10.771 20.692 1.00 98.88 220 VAL A N 1
ATOM 1686 C CA . VAL A 1 220 ? -42.425 12.167 21.094 1.00 98.88 220 VAL A CA 1
ATOM 1687 C C . VAL A 1 220 ? -42.168 12.269 22.595 1.00 98.88 220 VAL A C 1
ATOM 1689 O O . VAL A 1 220 ? -43.002 11.859 23.407 1.00 98.88 220 VAL A O 1
ATOM 1692 N N . VAL A 1 221 ? -41.035 12.873 22.953 1.00 98.88 221 VAL A N 1
ATOM 1693 C CA . VAL A 1 221 ? -40.644 13.227 24.322 1.00 98.88 221 VAL A CA 1
ATOM 1694 C C . VAL A 1 221 ? -40.985 14.706 24.553 1.00 98.88 221 VAL A C 1
ATOM 1696 O O . VAL A 1 221 ? -40.314 15.573 23.988 1.00 98.88 221 VAL A O 1
ATOM 1699 N N . PRO A 1 222 ? -42.041 15.028 25.325 1.00 98.69 222 PRO A N 1
ATOM 1700 C CA . PRO A 1 222 ? -42.428 16.410 25.603 1.00 98.69 222 PRO A CA 1
ATOM 1701 C C . PRO A 1 222 ? -41.478 17.070 26.622 1.00 98.69 222 PRO A C 1
ATOM 1703 O O . PRO A 1 222 ? -40.652 16.379 27.217 1.00 98.69 222 PRO A O 1
ATOM 1706 N N . PRO A 1 223 ? -41.583 18.390 26.868 1.00 98.75 223 PRO A N 1
ATOM 1707 C CA . PRO A 1 223 ? -40.772 19.070 27.879 1.00 98.75 223 PRO A CA 1
ATOM 1708 C C . PRO A 1 223 ? -40.919 18.442 29.277 1.00 98.75 223 PRO A C 1
ATOM 1710 O O . PRO A 1 223 ? -42.028 18.106 29.698 1.00 98.75 223 PRO A O 1
ATOM 1713 N N . GLY A 1 224 ? -39.806 18.296 30.000 1.00 98.50 224 GLY A N 1
ATOM 1714 C CA . GLY A 1 224 ? -39.723 17.549 31.265 1.00 98.50 224 GLY A CA 1
ATOM 1715 C C . GLY A 1 224 ? -38.475 16.663 31.352 1.00 98.50 224 GLY A C 1
ATOM 1716 O O . GLY A 1 224 ? -37.757 16.501 30.365 1.00 98.50 224 GLY A O 1
ATOM 1717 N N . LYS A 1 225 ? -38.197 16.087 32.531 1.00 98.81 225 LYS A N 1
ATOM 1718 C CA . LYS A 1 225 ? -37.033 15.211 32.764 1.00 98.81 225 LYS A CA 1
ATOM 1719 C C . LYS A 1 225 ? -37.480 13.762 32.969 1.00 98.81 225 LYS A C 1
ATOM 1721 O O . LYS A 1 225 ? -38.226 13.487 33.897 1.00 98.81 225 LYS A O 1
ATOM 1726 N N . PHE A 1 226 ? -37.018 12.827 32.149 1.00 98.88 226 PHE A N 1
ATOM 1727 C CA . PHE A 1 226 ? -37.490 11.438 32.156 1.00 98.88 226 PHE A CA 1
ATOM 1728 C C . PHE A 1 226 ? -36.339 10.498 32.516 1.00 98.88 226 PHE A C 1
ATOM 1730 O O . PHE A 1 226 ? -35.436 10.302 31.706 1.00 98.88 226 PHE A O 1
ATOM 1737 N N . LEU A 1 227 ? -36.352 9.939 33.732 1.00 98.88 227 LEU A N 1
ATOM 1738 C CA . LEU A 1 227 ? -35.384 8.920 34.154 1.00 98.88 227 LEU A CA 1
ATOM 1739 C C . LEU A 1 227 ? -35.713 7.580 33.471 1.00 98.88 227 LEU A C 1
ATOM 1741 O O . LEU A 1 227 ? -36.879 7.189 33.442 1.00 98.88 227 LEU A O 1
ATOM 1745 N N . THR A 1 228 ? -34.718 6.885 32.917 1.00 98.88 228 THR A N 1
ATOM 1746 C CA . THR A 1 228 ? -34.908 5.626 32.168 1.00 98.88 228 THR A CA 1
ATOM 1747 C C . THR A 1 228 ? -33.649 4.749 32.150 1.00 98.88 228 THR A C 1
ATOM 1749 O O . THR A 1 228 ? -32.535 5.226 32.372 1.00 98.88 228 THR A O 1
ATOM 1752 N N . GLY A 1 229 ? -33.832 3.457 31.871 1.00 98.62 229 GLY A N 1
ATOM 1753 C CA . GLY A 1 229 ? -32.803 2.551 31.361 1.00 98.62 229 GLY A CA 1
ATOM 1754 C C . GLY A 1 229 ? -32.530 2.724 29.867 1.00 98.62 229 GLY A C 1
ATOM 1755 O O . GLY A 1 229 ? -32.976 3.698 29.255 1.00 98.62 229 GLY A O 1
ATOM 1756 N N . ALA A 1 230 ? -31.833 1.746 29.280 1.00 98.50 230 ALA A N 1
ATOM 1757 C CA . ALA A 1 230 ? -31.538 1.709 27.848 1.00 98.50 230 ALA A CA 1
ATOM 1758 C C . ALA A 1 230 ? -32.806 1.751 26.976 1.00 98.50 230 ALA A C 1
ATOM 1760 O O . ALA A 1 230 ? -33.806 1.093 27.274 1.00 98.50 230 ALA A O 1
ATOM 1761 N N . ILE A 1 231 ? -32.739 2.477 25.858 1.00 98.94 231 ILE A N 1
ATOM 1762 C CA . ILE A 1 231 ? -33.816 2.572 24.868 1.00 98.94 231 ILE A CA 1
ATOM 1763 C C . ILE A 1 231 ? -33.368 1.879 23.577 1.00 98.94 231 ILE A C 1
ATOM 1765 O O . ILE A 1 231 ? -32.370 2.263 22.972 1.00 98.94 231 ILE A O 1
ATOM 1769 N N . THR A 1 232 ? -34.131 0.884 23.119 1.00 98.81 232 THR A N 1
ATOM 1770 C CA . THR A 1 232 ? -33.943 0.279 21.789 1.00 98.81 232 THR A CA 1
ATOM 1771 C C . THR A 1 232 ? -34.884 0.934 20.780 1.00 98.81 232 THR A C 1
ATOM 1773 O O . THR A 1 232 ? -36.098 0.905 20.975 1.00 98.81 232 THR A O 1
ATOM 1776 N N . ILE A 1 233 ? -34.345 1.509 19.704 1.00 98.75 233 ILE A N 1
ATOM 1777 C CA . ILE A 1 233 ? -35.118 2.073 18.589 1.00 98.75 233 ILE A CA 1
ATOM 1778 C C . ILE A 1 233 ? -35.348 0.976 17.541 1.00 98.75 233 ILE A C 1
ATOM 1780 O O . ILE A 1 233 ? -34.423 0.267 17.149 1.00 98.75 233 ILE A O 1
ATOM 1784 N N . LEU A 1 234 ? -36.597 0.841 17.089 1.00 98.81 234 LEU A N 1
ATOM 1785 C CA . LEU A 1 234 ? -37.015 -0.128 16.072 1.00 98.81 234 LEU A CA 1
ATOM 1786 C C . LEU A 1 234 ? -37.156 0.529 14.690 1.00 98.81 234 LEU A C 1
ATOM 1788 O O . LEU A 1 234 ? -37.309 1.745 14.580 1.00 98.81 234 LEU A O 1
ATOM 1792 N N . SER A 1 235 ? -37.161 -0.284 13.631 1.00 98.69 235 SER A N 1
ATOM 1793 C CA . SER A 1 235 ? -37.298 0.183 12.245 1.00 98.69 235 SER A CA 1
ATOM 1794 C C . SER A 1 235 ? -38.516 1.094 12.030 1.00 98.69 235 SER A C 1
ATOM 1796 O O . SER A 1 235 ? -39.608 0.824 12.541 1.00 98.69 235 SER A O 1
ATOM 1798 N N . ASN A 1 236 ? -38.351 2.133 11.212 1.00 98.69 236 ASN A N 1
ATOM 1799 C CA . ASN A 1 236 ? -39.340 3.176 10.901 1.00 98.69 236 ASN A CA 1
ATOM 1800 C C . ASN A 1 236 ? -39.769 4.063 12.094 1.00 98.69 236 ASN A C 1
ATOM 1802 O O . ASN A 1 236 ? -40.788 4.754 12.003 1.00 98.69 236 ASN A O 1
ATOM 1806 N N . VAL A 1 237 ? -39.017 4.078 13.203 1.00 98.88 237 VAL A N 1
ATOM 1807 C CA . VAL A 1 237 ? -39.293 4.921 14.382 1.00 98.88 237 VAL A CA 1
ATOM 1808 C C . VAL A 1 237 ? -38.296 6.078 14.485 1.00 98.88 237 VAL A C 1
ATOM 1810 O O . VAL A 1 237 ? -37.083 5.874 14.473 1.00 98.88 237 VAL A O 1
ATOM 1813 N N . ASN A 1 238 ? -38.816 7.296 14.657 1.00 98.88 238 ASN A N 1
ATOM 1814 C CA . ASN A 1 238 ? -38.043 8.457 15.098 1.00 98.88 238 ASN A CA 1
ATOM 1815 C C . ASN A 1 238 ? -38.309 8.738 16.584 1.00 98.88 238 ASN A C 1
ATOM 1817 O O . ASN A 1 238 ? -39.441 9.058 16.945 1.00 98.88 238 ASN A O 1
ATOM 1821 N N . LEU A 1 239 ? -37.289 8.658 17.437 1.00 98.94 239 LEU A N 1
ATOM 1822 C CA . LEU A 1 239 ? -37.338 9.157 18.809 1.00 98.94 239 LEU A CA 1
ATOM 1823 C C . LEU A 1 239 ? -37.111 10.677 18.797 1.00 98.94 239 LEU A C 1
ATOM 1825 O O . LEU A 1 239 ? -35.986 11.151 18.652 1.00 98.94 239 LEU A O 1
ATOM 1829 N N . HIS A 1 240 ? -38.198 11.438 18.930 1.00 98.88 240 HIS A N 1
ATOM 1830 C CA . HIS A 1 240 ? -38.212 12.886 18.762 1.00 98.88 240 HIS A CA 1
ATOM 1831 C C . HIS A 1 240 ? -38.277 13.628 20.105 1.00 98.88 240 HIS A C 1
ATOM 1833 O O . HIS A 1 240 ? -39.278 13.553 20.822 1.00 98.88 240 HIS A O 1
ATOM 1839 N N . LEU A 1 241 ? -37.224 14.374 20.434 1.00 98.81 241 LEU A N 1
ATOM 1840 C CA . LEU A 1 241 ? -37.084 15.130 21.673 1.00 98.81 241 LEU A CA 1
ATOM 1841 C C . LEU A 1 241 ? -37.482 16.598 21.468 1.00 98.81 241 LEU A C 1
ATOM 1843 O O . LEU A 1 241 ? -36.830 17.335 20.728 1.00 98.81 241 LEU A O 1
ATOM 1847 N N . MET A 1 242 ? -38.530 17.054 22.158 1.00 98.62 242 MET A N 1
ATOM 1848 C CA . MET A 1 242 ? -38.929 18.465 22.133 1.00 98.62 242 MET A CA 1
ATOM 1849 C C . MET A 1 242 ? -37.921 19.352 22.881 1.00 98.62 242 MET A C 1
ATOM 1851 O O . MET A 1 242 ? -37.228 18.902 23.796 1.00 98.62 242 MET A O 1
ATOM 1855 N N . GLU A 1 243 ? -37.871 20.639 22.534 1.00 98.31 243 GLU A N 1
ATOM 1856 C CA . GLU A 1 243 ? -37.107 21.640 23.289 1.00 98.31 243 GLU A CA 1
ATOM 1857 C C . GLU A 1 243 ? -37.533 21.647 24.769 1.00 98.31 243 GLU A C 1
ATOM 1859 O O . GLU A 1 243 ? -38.722 21.581 25.086 1.00 98.31 243 GLU A O 1
ATOM 1864 N N . GLY A 1 244 ? -36.566 21.680 25.690 1.00 98.12 244 GLY A N 1
ATOM 1865 C CA . GLY A 1 244 ? -36.832 21.578 27.131 1.00 98.12 244 GLY A CA 1
ATOM 1866 C C . GLY A 1 244 ? -37.186 20.167 27.629 1.00 98.12 244 GLY A C 1
ATOM 1867 O O . GLY A 1 244 ? -37.578 20.016 28.789 1.00 98.12 244 GLY A O 1
ATOM 1868 N N . SER A 1 245 ? -37.056 19.133 26.791 1.00 98.75 245 SER A N 1
ATOM 1869 C CA . SER A 1 245 ? -37.043 17.734 27.237 1.00 98.75 245 SER A CA 1
ATOM 1870 C C . SER A 1 245 ? -35.627 17.275 27.602 1.00 98.75 245 SER A C 1
ATOM 1872 O O . SER A 1 245 ? -34.644 17.686 26.979 1.00 98.75 245 SER A O 1
ATOM 1874 N N . THR A 1 246 ? -35.531 16.393 28.597 1.00 98.88 246 THR A N 1
ATOM 1875 C CA . THR A 1 246 ? -34.292 15.711 28.982 1.00 98.88 246 THR A CA 1
ATOM 1876 C C . THR A 1 246 ? -34.573 14.238 29.247 1.00 98.88 246 THR A C 1
ATOM 1878 O O . THR A 1 246 ? -35.296 13.911 30.188 1.00 98.88 246 THR A O 1
ATOM 1881 N N . ILE A 1 247 ? -33.958 13.342 28.479 1.00 98.88 247 ILE A N 1
ATOM 1882 C CA . ILE A 1 247 ? -33.843 11.926 28.841 1.00 98.88 247 ILE A CA 1
ATOM 1883 C C . ILE A 1 247 ? -32.642 11.798 29.782 1.00 98.88 247 ILE A C 1
ATOM 1885 O O . ILE A 1 247 ? -31.544 12.228 29.434 1.00 98.88 247 ILE A O 1
ATOM 1889 N N . LEU A 1 248 ? -32.852 11.247 30.977 1.00 98.69 248 LEU A N 1
ATOM 1890 C CA . LEU A 1 248 ? -31.818 11.015 31.985 1.00 98.69 248 LEU A CA 1
ATOM 1891 C C . LEU A 1 248 ? -31.606 9.511 32.149 1.00 98.69 248 LEU A C 1
ATOM 1893 O O . LEU A 1 248 ? -32.539 8.791 32.501 1.00 98.69 248 LEU A O 1
ATOM 1897 N N . PHE A 1 249 ? -30.383 9.040 31.950 1.00 98.75 249 PHE A N 1
ATOM 1898 C CA . PHE A 1 249 ? -30.070 7.624 32.103 1.00 98.75 249 PHE A CA 1
ATOM 1899 C C . PHE A 1 249 ? -29.795 7.251 33.567 1.00 98.75 249 PHE A C 1
ATOM 1901 O O . PHE A 1 249 ? -29.227 8.018 34.348 1.00 98.75 249 PHE A O 1
ATOM 1908 N N . THR A 1 250 ? -30.264 6.077 33.978 1.00 97.75 250 THR A N 1
ATOM 1909 C CA . THR A 1 250 ? -30.151 5.595 35.361 1.00 97.75 250 THR A CA 1
ATOM 1910 C C . THR A 1 250 ? -28.783 4.978 35.660 1.00 97.75 250 THR A C 1
ATOM 1912 O O . THR A 1 250 ? -28.145 4.400 34.781 1.00 97.75 250 THR A O 1
ATOM 1915 N N . HIS A 1 251 ? -28.349 5.055 36.920 1.00 94.50 251 HIS A N 1
ATOM 1916 C CA . HIS A 1 251 ? -27.184 4.321 37.437 1.00 94.50 251 HIS A CA 1
ATOM 1917 C C . HIS A 1 251 ? -27.483 2.833 37.710 1.00 94.50 251 HIS A C 1
ATOM 1919 O O . HIS A 1 251 ? -26.572 2.062 37.994 1.00 94.50 251 HIS A O 1
ATOM 1925 N N . ASP A 1 252 ? -28.749 2.408 37.637 1.00 95.06 252 ASP A N 1
ATOM 1926 C CA . ASP A 1 252 ? -29.139 1.005 37.819 1.00 95.06 252 ASP A CA 1
ATOM 1927 C C . ASP A 1 252 ? -28.660 0.138 36.641 1.00 95.06 252 ASP A C 1
ATOM 1929 O O . ASP A 1 252 ? -29.310 0.045 35.599 1.00 95.06 252 ASP A O 1
ATOM 1933 N N . ILE A 1 253 ? -27.520 -0.532 36.836 1.00 92.56 253 ILE A N 1
ATOM 1934 C CA . ILE A 1 253 ? -26.881 -1.431 35.863 1.00 92.56 253 ILE A CA 1
ATOM 1935 C C . ILE A 1 253 ? -27.843 -2.534 35.369 1.00 92.56 253 ILE A C 1
ATOM 1937 O O . ILE A 1 253 ? -27.727 -2.978 34.228 1.00 92.56 253 ILE A O 1
ATOM 1941 N N . SER A 1 254 ? -28.845 -2.943 36.163 1.00 94.25 254 SER A N 1
ATOM 1942 C CA . SER A 1 254 ? -29.821 -3.966 35.743 1.00 94.25 254 SER A CA 1
ATOM 1943 C C . SER A 1 254 ? -30.742 -3.515 34.598 1.00 94.25 254 SER A C 1
ATOM 1945 O O . SER A 1 254 ? -31.411 -4.343 33.978 1.00 94.25 254 SER A O 1
ATOM 1947 N N . LYS A 1 255 ? -30.745 -2.214 34.280 1.00 97.19 255 LYS A N 1
ATOM 1948 C CA . LYS A 1 255 ? -31.539 -1.581 33.217 1.00 97.19 255 LYS A CA 1
ATOM 1949 C C . LYS A 1 255 ? -30.810 -1.507 31.865 1.00 97.19 255 LYS A C 1
ATOM 1951 O O . LYS A 1 255 ? -31.333 -0.906 30.926 1.00 97.19 255 LYS A O 1
ATOM 1956 N N . TYR A 1 256 ? -29.637 -2.136 31.762 1.00 97.69 256 TYR A N 1
ATOM 1957 C CA . TYR A 1 256 ? -28.825 -2.237 30.546 1.00 97.69 256 TYR A CA 1
ATOM 1958 C C . TYR A 1 256 ? -28.649 -3.722 30.185 1.00 97.69 256 TYR A C 1
ATOM 1960 O O . TYR A 1 256 ? -27.700 -4.358 30.645 1.00 97.69 256 TYR A O 1
ATOM 1968 N N . PRO A 1 257 ? -29.578 -4.324 29.416 1.00 96.88 257 PRO A N 1
ATOM 1969 C CA . PRO A 1 257 ? -29.516 -5.747 29.079 1.00 96.88 257 PRO A CA 1
ATOM 1970 C C . PRO A 1 257 ? -28.286 -6.066 28.219 1.00 96.88 257 PRO A C 1
ATOM 1972 O O . PRO A 1 257 ? -27.801 -5.204 27.494 1.00 96.88 257 PRO A O 1
ATOM 1975 N N . ASN A 1 258 ? -27.800 -7.309 28.256 1.00 97.75 258 ASN A N 1
ATOM 1976 C CA . ASN A 1 258 ? -26.712 -7.732 27.371 1.00 97.75 258 ASN A CA 1
ATOM 1977 C C . ASN A 1 258 ? -27.195 -7.840 25.911 1.00 97.75 258 ASN A C 1
ATOM 1979 O O . ASN A 1 258 ? -28.168 -8.543 25.634 1.00 97.75 258 ASN A O 1
ATOM 1983 N N . VAL A 1 259 ? -26.481 -7.199 24.983 1.00 98.25 259 VAL A N 1
ATOM 1984 C CA . VAL A 1 259 ? -26.754 -7.166 23.532 1.00 98.25 259 VAL A CA 1
ATOM 1985 C C . VAL A 1 259 ? -25.462 -7.350 22.724 1.00 98.25 259 VAL A C 1
ATOM 1987 O O . VAL A 1 259 ? -24.365 -7.294 23.285 1.00 98.25 259 VAL A O 1
ATOM 1990 N N . ARG A 1 260 ? -25.563 -7.552 21.401 1.00 98.00 260 ARG A N 1
ATOM 1991 C CA . ARG A 1 260 ? -24.391 -7.513 20.506 1.00 98.00 260 ARG A CA 1
ATOM 1992 C C . ARG A 1 260 ? -23.897 -6.073 20.377 1.00 98.00 260 ARG A C 1
ATOM 1994 O O . ARG A 1 260 ? -24.696 -5.169 20.159 1.00 98.00 260 ARG A O 1
ATOM 2001 N N . SER A 1 261 ? -22.595 -5.867 20.520 1.00 96.62 261 SER A N 1
ATOM 2002 C CA . SER A 1 261 ? -21.977 -4.539 20.501 1.00 96.62 261 SER A CA 1
ATOM 2003 C C . SER A 1 261 ? -20.521 -4.629 20.009 1.00 96.62 261 SER A C 1
ATOM 2005 O O . SER A 1 261 ? -20.095 -5.671 19.493 1.00 96.62 261 SER A O 1
ATOM 2007 N N . ARG A 1 262 ? -19.745 -3.552 20.164 1.00 97.25 262 ARG A N 1
ATOM 2008 C CA . ARG A 1 262 ? -18.279 -3.546 20.065 1.00 97.25 262 ARG A CA 1
ATOM 2009 C C . ARG A 1 262 ? -17.651 -2.876 21.286 1.00 97.25 262 ARG A C 1
ATOM 2011 O O . ARG A 1 262 ? -18.255 -2.015 21.916 1.00 97.25 262 ARG A O 1
ATOM 2018 N N . THR A 1 263 ? -16.408 -3.223 21.596 1.00 96.81 263 THR A N 1
ATOM 2019 C CA . THR A 1 263 ? -15.559 -2.482 22.543 1.00 96.81 263 THR A CA 1
ATOM 2020 C C . THR A 1 263 ? -14.158 -2.390 21.950 1.00 96.81 263 THR A C 1
ATOM 2022 O O . THR A 1 263 ? -13.599 -3.415 21.570 1.00 96.81 263 THR A O 1
ATOM 2025 N N . GLU A 1 264 ? -13.619 -1.172 21.812 1.00 96.94 264 GLU A N 1
ATOM 2026 C CA . GLU A 1 264 ? -12.294 -0.902 21.216 1.00 96.94 264 GLU A CA 1
ATOM 2027 C C . GLU A 1 264 ? -12.029 -1.685 19.910 1.00 96.94 264 GLU A C 1
ATOM 2029 O O . GLU A 1 264 ? -10.978 -2.299 19.720 1.00 96.94 264 GLU A O 1
ATOM 2034 N N . GLY A 1 265 ? -13.014 -1.694 19.005 1.00 97.50 265 GLY A N 1
ATOM 2035 C CA . GLY A 1 265 ? -12.906 -2.336 17.693 1.00 97.50 265 GLY A CA 1
ATOM 2036 C C . GLY A 1 265 ? -13.155 -3.850 17.649 1.00 97.50 265 GLY A C 1
ATOM 2037 O O . GLY A 1 265 ? -12.920 -4.465 16.609 1.00 97.50 265 GLY A O 1
ATOM 2038 N N . MET A 1 266 ? -13.601 -4.474 18.742 1.00 98.50 266 MET A N 1
ATOM 2039 C CA . MET A 1 266 ? -13.813 -5.927 18.841 1.00 98.50 266 MET A CA 1
ATOM 2040 C C . MET A 1 266 ? -15.288 -6.250 19.111 1.00 98.50 266 MET A C 1
ATOM 2042 O O . MET A 1 266 ? -15.879 -5.667 20.018 1.00 98.50 266 MET A O 1
ATOM 2046 N N . GLU A 1 267 ? -15.900 -7.164 18.346 1.00 98.25 267 GLU A N 1
ATOM 2047 C CA . GLU A 1 267 ? -17.292 -7.597 18.570 1.00 98.25 267 GLU A CA 1
ATOM 2048 C C . GLU A 1 267 ? -17.427 -8.444 19.849 1.00 98.25 267 GLU A C 1
ATOM 2050 O O . GLU A 1 267 ? -16.596 -9.316 20.113 1.00 98.25 267 GLU A O 1
ATOM 2055 N N . LEU A 1 268 ? -18.500 -8.231 20.618 1.00 98.56 268 LEU A N 1
ATOM 2056 C CA . LEU A 1 268 ? -18.813 -8.972 21.849 1.00 98.56 268 LEU A CA 1
ATOM 2057 C C . LEU A 1 268 ? -20.314 -8.927 22.193 1.00 98.56 268 LEU A C 1
ATOM 2059 O O . LEU A 1 268 ? -21.077 -8.183 21.570 1.00 98.56 268 LEU A O 1
ATOM 2063 N N . ILE A 1 269 ? -20.716 -9.674 23.226 1.00 98.50 269 ILE A N 1
ATOM 2064 C CA . ILE A 1 269 ? -22.003 -9.520 23.918 1.00 98.50 269 ILE A CA 1
ATOM 2065 C C . ILE A 1 269 ? -21.764 -8.809 25.264 1.00 98.50 269 ILE A C 1
ATOM 2067 O O . ILE A 1 269 ? -21.115 -9.369 26.146 1.00 98.50 269 ILE A O 1
ATOM 2071 N N . ASN A 1 270 ? -22.273 -7.588 25.444 1.00 98.31 270 ASN A N 1
ATOM 2072 C CA . ASN A 1 270 ? -22.049 -6.750 26.640 1.00 98.31 270 ASN A CA 1
ATOM 2073 C C . ASN A 1 270 ? -23.275 -5.864 26.940 1.00 98.31 270 ASN A C 1
ATOM 2075 O O . ASN A 1 270 ? -24.245 -5.905 26.186 1.00 98.31 270 ASN A O 1
ATOM 2079 N N . TYR A 1 271 ? -23.244 -5.080 28.025 1.00 98.31 271 TYR A N 1
ATOM 2080 C CA . TYR A 1 271 ? -24.291 -4.112 28.385 1.00 98.31 271 TYR A CA 1
ATOM 2081 C C . TYR A 1 271 ? -24.770 -3.268 27.192 1.00 98.31 271 TYR A C 1
ATOM 2083 O O . TYR A 1 271 ? -23.961 -2.785 26.398 1.00 98.31 271 TYR A O 1
ATOM 2091 N N . SER A 1 272 ? -26.083 -3.045 27.110 1.00 98.50 272 SER A N 1
ATOM 2092 C CA . SER A 1 272 ? -26.706 -2.212 26.082 1.00 98.50 272 SER A CA 1
ATOM 2093 C C . SER A 1 272 ? -26.134 -0.794 26.069 1.00 98.50 272 SER A C 1
ATOM 2095 O O . SER A 1 272 ? -26.108 -0.145 27.120 1.00 98.50 272 SER A O 1
ATOM 2097 N N . PRO A 1 273 ? -25.805 -0.263 24.878 1.00 98.75 273 PRO A N 1
ATOM 2098 C CA . PRO A 1 273 ? -25.740 1.171 24.634 1.00 98.75 273 PRO A CA 1
ATOM 2099 C C . PRO A 1 273 ? -26.997 1.889 25.143 1.00 98.75 273 PRO A C 1
ATOM 2101 O O . PRO A 1 273 ? -28.087 1.304 25.163 1.00 98.75 273 PRO A O 1
ATOM 2104 N N . LEU A 1 274 ? -26.846 3.146 25.568 1.00 98.81 274 LEU A N 1
ATOM 2105 C CA . LEU A 1 274 ? -27.933 3.924 26.184 1.00 98.81 274 LEU A CA 1
ATOM 2106 C C . LEU A 1 274 ? -29.102 4.144 25.203 1.00 98.81 274 LEU A C 1
ATOM 2108 O O . LEU A 1 274 ? -30.268 3.987 25.570 1.00 98.81 274 LEU A O 1
ATOM 2112 N N . ILE A 1 275 ? -28.774 4.438 23.942 1.00 98.88 275 ILE A N 1
ATOM 2113 C CA . ILE A 1 275 ? -29.648 4.340 22.773 1.00 98.88 275 ILE A CA 1
ATOM 2114 C C . ILE A 1 275 ? -29.060 3.277 21.836 1.00 98.88 275 ILE A C 1
ATOM 2116 O O . ILE A 1 275 ? -27.931 3.412 21.358 1.00 98.88 275 ILE A O 1
ATOM 2120 N N . TYR A 1 276 ? -29.836 2.239 21.540 1.00 98.88 276 TYR A N 1
ATOM 2121 C CA . TYR A 1 276 ? -29.409 1.099 20.729 1.00 98.88 276 TYR A CA 1
ATOM 2122 C C . TYR A 1 276 ? -30.341 0.875 19.535 1.00 98.88 276 TYR A C 1
ATOM 2124 O O . TYR A 1 276 ? -31.552 1.069 19.638 1.00 98.88 276 TYR A O 1
ATOM 2132 N N . ALA A 1 277 ? -29.791 0.428 18.410 1.00 98.75 277 ALA A N 1
ATOM 2133 C CA . ALA A 1 277 ? -30.556 -0.140 17.302 1.00 98.75 277 ALA A CA 1
ATOM 2134 C C . ALA A 1 277 ? -29.716 -1.231 16.628 1.00 98.75 277 ALA A C 1
ATOM 2136 O O . ALA A 1 277 ? -28.510 -1.059 16.461 1.00 98.75 277 ALA A O 1
ATOM 2137 N N . PHE A 1 278 ? -30.337 -2.344 16.240 1.00 98.50 278 PHE A N 1
ATOM 2138 C CA . PHE A 1 278 ? -29.639 -3.489 15.656 1.00 98.50 278 PHE A CA 1
ATOM 2139 C C . PHE A 1 278 ? -30.399 -4.025 14.446 1.00 98.50 278 PHE A C 1
ATOM 2141 O O . PHE A 1 278 ? -31.582 -4.338 14.566 1.00 98.50 278 PHE A O 1
ATOM 2148 N N . GLU A 1 279 ? -29.717 -4.116 13.299 1.00 98.12 279 GLU A N 1
ATOM 2149 C CA . GLU A 1 279 ? -30.274 -4.615 12.026 1.00 98.12 279 GLU A CA 1
ATOM 2150 C C . GLU A 1 279 ? -31.607 -3.921 11.645 1.00 98.12 279 GLU A C 1
ATOM 2152 O O . GLU A 1 279 ? -32.526 -4.523 11.088 1.00 98.12 279 GLU A O 1
ATOM 2157 N N . ALA A 1 280 ? -31.705 -2.621 11.962 1.00 98.19 280 ALA A N 1
ATOM 2158 C CA . ALA A 1 280 ? -32.892 -1.791 11.779 1.00 98.19 280 ALA A CA 1
ATOM 2159 C C . ALA A 1 280 ? -32.798 -0.902 10.524 1.00 98.19 280 ALA A C 1
ATOM 2161 O O . ALA A 1 280 ? -31.712 -0.492 10.113 1.00 98.19 280 ALA A O 1
ATOM 2162 N N . GLU A 1 281 ? -33.945 -0.541 9.942 1.00 98.31 281 GLU A N 1
ATOM 2163 C CA . GLU A 1 281 ? -34.019 0.378 8.795 1.00 98.31 281 GLU A CA 1
ATOM 2164 C C . GLU A 1 281 ? -34.932 1.578 9.090 1.00 98.31 281 GLU A C 1
ATOM 2166 O O . GLU A 1 281 ? -35.982 1.428 9.715 1.00 98.31 281 GLU A O 1
ATOM 2171 N N . ASN A 1 282 ? -34.550 2.765 8.612 1.00 98.31 282 ASN A N 1
ATOM 2172 C CA . ASN A 1 282 ? -35.267 4.032 8.793 1.00 98.31 282 ASN A CA 1
ATOM 2173 C C . ASN A 1 282 ? -35.421 4.405 10.276 1.00 98.31 282 ASN A C 1
ATOM 2175 O O . ASN A 1 282 ? -36.526 4.381 10.817 1.00 98.31 282 ASN A O 1
ATOM 2179 N N . ILE A 1 283 ? -34.317 4.742 10.943 1.00 98.75 283 ILE A N 1
ATOM 2180 C CA . ILE A 1 283 ? -34.313 5.107 12.370 1.00 98.75 283 ILE A CA 1
ATOM 2181 C C . ILE A 1 283 ? -33.942 6.576 12.574 1.00 98.75 283 ILE A C 1
ATOM 2183 O O . ILE A 1 283 ? -33.093 7.120 11.865 1.00 98.75 283 ILE A O 1
ATOM 2187 N N . GLY A 1 284 ? -34.596 7.223 13.538 1.00 98.81 284 GLY A N 1
ATOM 2188 C CA . GLY A 1 284 ? -34.398 8.637 13.855 1.00 98.81 284 GLY A CA 1
ATOM 2189 C C . GLY A 1 284 ? -34.162 8.886 15.342 1.00 98.81 284 GLY A C 1
ATOM 2190 O O . GLY A 1 284 ? -34.793 8.253 16.188 1.00 98.81 284 GLY A O 1
ATOM 2191 N N . LEU A 1 285 ? -33.285 9.838 15.645 1.00 98.88 285 LEU A N 1
ATOM 2192 C CA . LEU A 1 285 ? -33.081 10.433 16.962 1.00 98.88 285 LEU A CA 1
ATOM 2193 C C . LEU A 1 285 ? -32.973 11.951 16.769 1.00 98.88 285 LEU A C 1
ATOM 2195 O O . LEU A 1 285 ? -31.886 12.456 16.486 1.00 98.88 285 LEU A O 1
ATOM 2199 N N . THR A 1 286 ? -34.098 12.675 16.820 1.00 98.88 286 THR A N 1
ATOM 2200 C CA . THR A 1 286 ? -34.135 14.084 16.376 1.00 98.88 286 THR A CA 1
ATOM 2201 C C . THR A 1 286 ? -34.745 15.068 17.370 1.00 98.88 286 THR A C 1
ATOM 2203 O O . THR A 1 286 ? -35.559 14.697 18.209 1.00 98.88 286 THR A O 1
ATOM 2206 N N . GLY A 1 287 ? -34.429 16.355 17.220 1.00 98.50 287 GLY A N 1
ATOM 2207 C CA . GLY A 1 287 ? -35.058 17.464 17.944 1.00 98.50 287 GLY A CA 1
ATOM 2208 C C . GLY A 1 287 ? -34.160 18.104 19.005 1.00 98.50 287 GLY A C 1
ATOM 2209 O O . GLY A 1 287 ? -33.025 17.697 19.212 1.00 98.50 287 GLY A O 1
ATOM 2210 N N . ASN A 1 288 ? -34.671 19.135 19.679 1.00 98.19 288 ASN A N 1
ATOM 2211 C CA . ASN A 1 288 ? -33.864 20.095 20.447 1.00 98.19 288 ASN A CA 1
ATOM 2212 C C . ASN A 1 288 ? -33.776 19.767 21.955 1.00 98.19 288 ASN A C 1
ATOM 2214 O O . ASN A 1 288 ? -33.594 20.664 22.781 1.00 98.19 288 ASN A O 1
ATOM 2218 N N . GLY A 1 289 ? -33.981 18.506 22.343 1.00 98.62 289 GLY A N 1
ATOM 2219 C CA . GLY A 1 289 ? -33.855 18.062 23.735 1.00 98.62 289 GLY A CA 1
ATOM 2220 C C . GLY A 1 289 ? -32.462 17.545 24.103 1.00 98.62 289 GLY A C 1
ATOM 2221 O O . GLY A 1 289 ? -31.558 17.439 23.271 1.00 98.62 289 GLY A O 1
ATOM 2222 N N . THR A 1 290 ? -32.296 17.210 25.383 1.00 98.88 290 THR A N 1
ATOM 2223 C CA . THR A 1 290 ? -31.043 16.683 25.944 1.00 98.88 290 THR A CA 1
ATOM 2224 C C . THR A 1 290 ? -31.121 15.178 26.207 1.00 98.88 290 THR A C 1
ATOM 2226 O O . THR A 1 290 ? -32.087 14.677 26.779 1.00 98.88 290 THR A O 1
ATOM 2229 N N . LEU A 1 291 ? -30.057 14.467 25.854 1.00 98.88 291 LEU A N 1
ATOM 2230 C CA . LEU A 1 291 ? -29.742 13.102 26.255 1.00 98.88 291 LEU A CA 1
ATOM 2231 C C . LEU A 1 291 ? -28.621 13.185 27.304 1.00 98.88 291 LEU A C 1
ATOM 2233 O O . LEU A 1 291 ? -27.488 13.535 26.983 1.00 98.88 291 LEU A O 1
ATOM 2237 N N . ASP A 1 292 ? -28.931 12.905 28.567 1.00 98.81 292 ASP A N 1
ATOM 2238 C CA . ASP A 1 292 ? -27.994 12.989 29.692 1.00 98.81 292 ASP A CA 1
ATOM 2239 C C . ASP A 1 292 ? -27.654 11.577 30.184 1.00 98.81 292 ASP A C 1
ATOM 2241 O O . ASP A 1 292 ? -28.418 10.960 30.930 1.00 98.81 292 ASP A O 1
ATOM 2245 N N . GLY A 1 293 ? -26.507 11.060 29.734 1.00 98.38 293 GLY A N 1
ATOM 2246 C CA . GLY A 1 293 ? -26.011 9.708 30.014 1.00 98.38 293 GLY A CA 1
ATOM 2247 C C . GLY A 1 293 ? -25.688 9.456 31.486 1.00 98.38 293 GLY A C 1
ATOM 2248 O O . GLY A 1 293 ? -25.514 8.308 31.891 1.00 98.38 293 GLY A O 1
ATOM 2249 N N . ASN A 1 294 ? -25.663 10.524 32.291 1.00 97.12 294 ASN A N 1
ATOM 2250 C CA . ASN A 1 294 ? -25.543 10.489 33.742 1.00 97.12 294 ASN A CA 1
ATOM 2251 C C . ASN A 1 294 ? -24.294 9.756 34.268 1.00 97.12 294 ASN A C 1
ATOM 2253 O O . ASN A 1 294 ? -24.274 9.345 35.423 1.00 97.12 294 ASN A O 1
ATOM 2257 N N . ALA A 1 295 ? -23.258 9.593 33.443 1.00 96.25 295 ALA A N 1
ATOM 2258 C CA . ALA A 1 295 ? -21.963 9.089 33.881 1.00 96.25 295 ALA A CA 1
ATOM 2259 C C . ALA A 1 295 ? -21.190 10.171 34.653 1.00 96.25 295 ALA A C 1
ATOM 2261 O O . ALA A 1 295 ? -21.313 11.367 34.366 1.00 96.25 295 ALA A O 1
ATOM 2262 N N . ASP A 1 296 ? -20.420 9.750 35.650 1.00 93.06 296 ASP A N 1
ATOM 2263 C CA . ASP A 1 296 ? -19.696 10.629 36.564 1.00 93.06 296 ASP A CA 1
ATOM 2264 C C . ASP A 1 296 ? -18.586 9.851 37.301 1.00 93.06 296 ASP A C 1
ATOM 2266 O O . ASP A 1 296 ? -18.240 8.722 36.953 1.00 93.06 296 ASP A O 1
ATOM 2270 N N . CYS A 1 297 ? -17.982 10.464 38.316 1.00 89.81 297 CYS A N 1
ATOM 2271 C CA . CYS A 1 297 ? -16.910 9.855 39.101 1.00 89.81 297 CYS A CA 1
ATOM 2272 C C . CYS A 1 297 ? -17.377 8.749 40.068 1.00 89.81 297 CYS A C 1
ATOM 2274 O O . CYS A 1 297 ? -16.528 8.071 40.646 1.00 89.81 297 CYS A O 1
ATOM 2276 N N . GLU A 1 298 ? -18.687 8.549 40.245 1.00 87.62 298 GLU A N 1
ATOM 2277 C CA . GLU A 1 298 ? -19.263 7.477 41.066 1.00 87.62 298 GLU A CA 1
ATOM 2278 C C . GLU A 1 298 ? -19.784 6.316 40.196 1.00 87.62 298 GLU A C 1
ATOM 2280 O O . GLU A 1 298 ? -19.746 5.164 40.632 1.00 87.62 298 GLU A O 1
ATOM 2285 N N . ASN A 1 299 ? -20.194 6.581 38.945 1.00 89.19 299 ASN A N 1
ATOM 2286 C CA . ASN A 1 299 ? -20.723 5.574 38.021 1.00 89.19 299 ASN A CA 1
ATOM 2287 C C . ASN A 1 299 ? -20.162 5.650 36.580 1.00 89.19 299 ASN A C 1
ATOM 2289 O O . ASN A 1 299 ? -19.989 6.713 35.988 1.00 89.19 299 ASN A O 1
ATOM 2293 N N . TRP A 1 300 ? -19.961 4.473 35.976 1.00 93.25 300 TRP A N 1
ATOM 2294 C CA . TRP A 1 300 ? -19.295 4.209 34.692 1.00 93.25 300 TRP A CA 1
ATOM 2295 C C . TRP A 1 300 ? -17.826 4.645 34.604 1.00 93.25 300 TRP A C 1
ATOM 2297 O O . TRP A 1 300 ? -16.979 3.788 34.364 1.00 93.25 300 TRP A O 1
ATOM 2307 N N . TRP A 1 301 ? -17.475 5.926 34.773 1.00 92.75 301 TRP A N 1
ATOM 2308 C CA . TRP A 1 301 ? -16.112 6.404 34.473 1.00 92.75 301 TRP A CA 1
ATOM 2309 C C . TRP A 1 301 ? -14.985 5.678 35.235 1.00 92.75 301 TRP A C 1
ATOM 2311 O O . TRP A 1 301 ? -13.996 5.339 34.579 1.00 92.75 301 TRP A O 1
ATOM 2321 N N . PRO A 1 302 ? -15.112 5.321 36.536 1.00 90.44 302 PRO A N 1
ATOM 2322 C CA . PRO A 1 302 ? -14.088 4.552 37.259 1.00 90.44 302 PRO A CA 1
ATOM 2323 C C . PRO A 1 302 ? -13.730 3.203 36.613 1.00 90.44 302 PRO A C 1
ATOM 2325 O O . PRO A 1 302 ? -12.676 2.623 36.892 1.00 90.44 302 PRO A O 1
ATOM 2328 N N . TRP A 1 303 ? -14.580 2.676 35.727 1.00 91.88 303 TRP A N 1
ATOM 2329 C CA . TRP A 1 303 ? -14.319 1.429 35.014 1.00 91.88 303 TRP A CA 1
ATOM 2330 C C . TRP A 1 303 ? -13.164 1.547 34.015 1.00 91.88 303 TRP A C 1
ATOM 2332 O O . TRP A 1 303 ? -12.588 0.520 33.681 1.00 91.88 303 TRP A O 1
ATOM 2342 N N . ASN A 1 304 ? -12.720 2.745 33.616 1.00 88.50 304 ASN A N 1
ATOM 2343 C CA . ASN A 1 304 ? -11.472 2.866 32.846 1.00 88.50 304 ASN A CA 1
ATOM 2344 C C . ASN A 1 304 ? -10.207 2.511 33.671 1.00 88.50 304 ASN A C 1
ATOM 2346 O O . ASN A 1 304 ? -9.103 2.432 33.136 1.00 88.50 304 ASN A O 1
ATOM 2350 N N . GLY A 1 305 ? -10.354 2.263 34.978 1.00 82.88 305 GLY A N 1
ATOM 2351 C CA . GLY A 1 305 ? -9.248 1.936 35.877 1.00 82.88 305 GLY A CA 1
ATOM 2352 C C . GLY A 1 305 ? -8.391 3.156 36.217 1.00 82.88 305 GLY A C 1
ATOM 2353 O O . GLY A 1 305 ? -8.757 4.297 35.946 1.00 82.88 305 GLY A O 1
ATOM 2354 N N . ARG A 1 306 ? -7.239 2.928 36.851 1.00 71.25 306 ARG A N 1
ATOM 2355 C CA . ARG A 1 306 ? -6.359 4.015 37.293 1.00 71.25 306 ARG A CA 1
ATOM 2356 C C . ARG A 1 306 ? -5.527 4.564 36.127 1.00 71.25 306 ARG A C 1
ATOM 2358 O O . ARG A 1 306 ? -4.622 3.886 35.648 1.00 71.25 306 ARG A O 1
ATOM 2365 N N . ASN A 1 307 ? -5.801 5.800 35.717 1.00 71.75 307 ASN A N 1
ATOM 2366 C CA . ASN A 1 307 ? -5.005 6.570 34.756 1.00 71.75 307 ASN A CA 1
ATOM 2367 C C . ASN A 1 307 ? -5.039 8.072 35.095 1.00 71.75 307 ASN A C 1
ATOM 2369 O O . ASN A 1 307 ? -5.899 8.514 35.856 1.00 71.75 307 ASN A O 1
ATOM 2373 N N . SER A 1 308 ? -4.114 8.846 34.518 1.00 67.25 308 SER A N 1
ATOM 2374 C CA . SER A 1 308 ? -3.935 10.283 34.788 1.00 67.25 308 SER A CA 1
ATOM 2375 C C . SER A 1 308 ? -5.212 11.101 34.615 1.00 67.25 308 SER A C 1
ATOM 2377 O O . SER A 1 308 ? -5.519 11.938 35.457 1.00 67.25 308 SER A O 1
ATOM 2379 N N . ASN A 1 309 ? -5.983 10.829 33.561 1.00 69.50 309 ASN A N 1
ATOM 2380 C CA . ASN A 1 309 ? -7.172 11.610 33.229 1.00 69.50 309 ASN A CA 1
ATOM 2381 C C . ASN A 1 309 ? -8.271 11.403 34.289 1.00 69.50 309 ASN A C 1
ATOM 2383 O O . ASN A 1 309 ? -8.999 12.338 34.602 1.00 69.50 309 ASN A O 1
ATOM 2387 N N . LEU A 1 310 ? -8.364 10.211 34.895 1.00 75.69 310 LEU A N 1
ATOM 2388 C CA . LEU A 1 310 ? -9.258 9.941 36.030 1.00 75.69 310 LEU A CA 1
ATOM 2389 C C . LEU A 1 310 ? -8.716 10.422 37.382 1.00 75.69 310 LEU A C 1
ATOM 2391 O O . LEU A 1 310 ? -9.508 10.797 38.248 1.00 75.69 310 LEU A O 1
ATOM 2395 N N . GLU A 1 311 ? -7.398 10.435 37.583 1.00 75.12 311 GLU A N 1
ATOM 2396 C CA . GLU A 1 311 ? -6.801 11.066 38.768 1.00 75.12 311 GLU A CA 1
ATOM 2397 C C . GLU A 1 311 ? -7.075 12.579 38.775 1.00 75.12 311 GLU A C 1
ATOM 2399 O O . GLU A 1 311 ? -7.467 13.119 39.806 1.00 75.12 311 GLU A O 1
ATOM 2404 N N . GLU A 1 312 ? -6.959 13.242 37.620 1.00 74.31 312 GLU A N 1
ATOM 2405 C CA . GLU A 1 312 ? -7.237 14.673 37.445 1.00 74.31 312 GLU A CA 1
ATOM 2406 C C . GLU A 1 312 ? -8.742 15.001 37.490 1.00 74.31 312 GLU A C 1
ATOM 2408 O O . GLU A 1 312 ? -9.151 15.893 38.232 1.00 74.31 312 GLU A O 1
ATOM 2413 N N . LEU A 1 313 ? -9.582 14.259 36.755 1.00 80.88 313 LEU A N 1
ATOM 2414 C CA . LEU A 1 313 ? -11.027 14.517 36.668 1.00 80.88 313 LEU A CA 1
ATOM 2415 C C . LEU A 1 313 ? -11.795 14.128 37.942 1.00 80.88 313 LEU A C 1
ATOM 2417 O O . LEU A 1 313 ? -12.775 14.786 38.291 1.00 80.88 313 LEU A O 1
ATOM 2421 N N . CYS A 1 314 ? -11.382 13.047 38.612 1.00 81.94 314 CYS A N 1
ATOM 2422 C CA . CYS A 1 314 ? -12.167 12.402 39.668 1.00 81.94 314 CYS A CA 1
ATOM 2423 C C . CYS A 1 314 ? -11.434 12.218 41.007 1.00 81.94 314 CYS A C 1
ATOM 2425 O O . CYS A 1 314 ? -12.062 11.768 41.966 1.00 81.94 314 CYS A O 1
ATOM 2427 N N . ASN A 1 315 ? -10.140 12.555 41.116 1.00 77.25 315 ASN A N 1
ATOM 2428 C CA . ASN A 1 315 ? -9.350 12.427 42.353 1.00 77.25 315 ASN A CA 1
ATOM 2429 C C . ASN A 1 315 ? -9.348 10.994 42.953 1.00 77.25 315 ASN A C 1
ATOM 2431 O O . ASN A 1 315 ? -9.211 10.796 44.164 1.00 77.25 315 ASN A O 1
ATOM 2435 N N . ILE A 1 316 ? -9.512 9.971 42.103 1.00 69.81 316 ILE A N 1
ATOM 2436 C CA . ILE A 1 316 ? -9.559 8.560 42.514 1.00 69.81 316 ILE A CA 1
ATOM 2437 C C . ILE A 1 316 ? -8.131 8.057 42.737 1.00 69.81 316 ILE A C 1
ATOM 2439 O O . ILE A 1 316 ? -7.378 7.841 41.792 1.00 69.81 316 ILE A O 1
ATOM 2443 N N . THR A 1 317 ? -7.766 7.851 44.003 1.00 63.16 317 THR A N 1
ATOM 2444 C CA . THR A 1 317 ? -6.416 7.420 44.416 1.00 63.16 317 THR A CA 1
ATOM 2445 C C . THR A 1 317 ? -6.333 5.951 44.852 1.00 63.16 317 THR A C 1
ATOM 2447 O O . THR A 1 317 ? -5.232 5.412 44.986 1.00 63.16 317 THR A O 1
ATOM 2450 N N . GLU A 1 318 ? -7.475 5.278 45.030 1.00 59.62 318 GLU A N 1
ATOM 2451 C CA . GLU A 1 318 ? -7.567 3.848 45.356 1.00 59.62 318 GLU A CA 1
ATOM 2452 C C . GLU A 1 318 ? -7.799 2.972 44.108 1.00 59.62 318 GLU A C 1
ATOM 2454 O O . GLU A 1 318 ? -8.199 3.442 43.043 1.00 59.62 318 GLU A O 1
ATOM 2459 N N . ALA A 1 319 ? -7.520 1.670 44.222 1.00 59.50 319 ALA A N 1
ATOM 2460 C CA . ALA A 1 319 ? -7.548 0.741 43.093 1.00 59.50 319 ALA A CA 1
ATOM 2461 C C . ALA A 1 319 ? -8.967 0.225 42.778 1.00 59.50 319 ALA A C 1
ATOM 2463 O O . ALA A 1 319 ? -9.404 -0.793 43.315 1.00 59.50 319 ALA A O 1
ATOM 2464 N N . HIS A 1 320 ? -9.669 0.895 41.860 1.00 69.19 320 HIS A N 1
ATOM 2465 C CA . HIS A 1 320 ? -10.897 0.370 41.251 1.00 69.19 320 HIS A CA 1
ATOM 2466 C C . HIS A 1 320 ? -10.573 -0.791 40.271 1.00 69.19 320 HIS A C 1
ATOM 2468 O O . HIS A 1 320 ? -9.604 -0.669 39.518 1.00 69.19 320 HIS A O 1
ATOM 2474 N N . PRO A 1 321 ? -11.344 -1.905 40.236 1.00 70.56 321 PRO A N 1
ATOM 2475 C CA . PRO A 1 321 ? -10.999 -3.119 39.474 1.00 70.56 321 PRO A CA 1
ATOM 2476 C C . PRO A 1 321 ? -10.791 -2.917 37.962 1.00 70.56 321 PRO A C 1
ATOM 2478 O O . PRO A 1 321 ? -9.881 -3.518 37.396 1.00 70.56 321 PRO A O 1
ATOM 2481 N N . GLY A 1 322 ? -11.580 -2.041 37.330 1.00 85.12 322 GLY A N 1
ATOM 2482 C CA . GLY A 1 322 ? -11.322 -1.511 35.983 1.00 85.12 322 GLY A CA 1
ATOM 2483 C C . GLY A 1 322 ? -11.443 -2.486 34.795 1.00 85.12 322 GLY A C 1
ATOM 2484 O O . GLY A 1 322 ? -11.564 -3.703 34.934 1.00 85.12 322 GLY A O 1
ATOM 2485 N N . GLN A 1 323 ? -11.403 -1.926 33.583 1.00 92.69 323 GLN A N 1
ATOM 2486 C CA . GLN A 1 323 ? -11.656 -2.640 32.328 1.00 92.69 323 GLN A CA 1
ATOM 2487 C C . GLN A 1 323 ? -10.519 -3.583 31.914 1.00 92.69 323 GLN A C 1
ATOM 2489 O O . GLN A 1 323 ? -10.772 -4.559 31.211 1.00 92.69 323 GLN A O 1
ATOM 2494 N N . ALA A 1 324 ? -9.287 -3.342 32.379 1.00 91.44 324 ALA A N 1
ATOM 2495 C CA . ALA A 1 324 ? -8.066 -4.001 31.901 1.00 91.44 324 ALA A CA 1
ATOM 2496 C C . ALA A 1 324 ? -8.144 -5.541 31.872 1.00 91.44 324 ALA A C 1
ATOM 2498 O O . ALA A 1 324 ? -7.803 -6.152 30.862 1.00 91.44 324 ALA A O 1
ATOM 2499 N N . ALA A 1 325 ? -8.651 -6.179 32.934 1.00 93.69 325 ALA A N 1
ATOM 2500 C CA . ALA A 1 325 ? -8.773 -7.639 32.985 1.00 93.69 325 ALA A CA 1
ATOM 2501 C C . ALA A 1 325 ? -9.820 -8.193 31.996 1.00 93.69 325 ALA A C 1
ATOM 2503 O O . ALA A 1 325 ? -9.636 -9.274 31.439 1.00 93.69 325 ALA A O 1
ATOM 2504 N N . SER A 1 326 ? -10.903 -7.448 31.746 1.00 96.62 326 SER A N 1
ATOM 2505 C CA . SER A 1 326 ? -11.934 -7.842 30.773 1.00 96.62 326 SER A CA 1
ATOM 2506 C C . SER A 1 326 ? -11.494 -7.564 29.333 1.00 96.62 326 SER A C 1
ATOM 2508 O O . SER A 1 326 ? -11.758 -8.375 28.450 1.00 96.62 326 SER A O 1
ATOM 2510 N N . LEU A 1 327 ? -10.765 -6.470 29.099 1.00 95.62 327 LEU A N 1
ATOM 2511 C CA . LEU A 1 327 ? -10.201 -6.126 27.793 1.00 95.62 327 LEU A CA 1
ATOM 2512 C C . LEU A 1 327 ? -9.105 -7.122 27.377 1.00 95.62 327 LEU A C 1
ATOM 2514 O O . LEU A 1 327 ? -9.081 -7.557 26.227 1.00 95.62 327 LEU A O 1
ATOM 2518 N N . ALA A 1 328 ? -8.255 -7.556 28.315 1.00 96.50 328 ALA A N 1
ATOM 2519 C CA . ALA A 1 328 ? -7.264 -8.607 28.078 1.00 96.50 328 ALA A CA 1
ATOM 2520 C C . ALA A 1 328 ? -7.926 -9.945 27.698 1.00 96.50 328 ALA A C 1
ATOM 2522 O O . ALA A 1 328 ? -7.510 -10.577 26.728 1.00 96.50 328 ALA A O 1
ATOM 2523 N N . LEU A 1 329 ? -8.997 -10.339 28.401 1.00 98.06 329 LEU A N 1
ATOM 2524 C CA . LEU A 1 329 ? -9.784 -11.532 28.068 1.00 98.06 329 LEU A CA 1
ATOM 2525 C C . LEU A 1 329 ? -10.427 -11.431 26.674 1.00 98.06 329 LEU A C 1
ATOM 2527 O O . LEU A 1 329 ? -10.344 -12.378 25.897 1.00 98.06 329 LEU A O 1
ATOM 2531 N N . LEU A 1 330 ? -11.022 -10.284 26.329 1.00 98.44 330 LEU A N 1
ATOM 2532 C CA . LEU A 1 330 ? -11.592 -10.050 24.998 1.00 98.44 330 LEU A CA 1
ATOM 2533 C C . LEU A 1 330 ? -10.521 -10.110 23.898 1.00 98.44 330 LEU A C 1
ATOM 2535 O O . LEU A 1 330 ? -10.747 -10.716 22.853 1.00 98.44 330 LEU A O 1
ATOM 2539 N N . THR A 1 331 ? -9.342 -9.541 24.156 1.00 97.19 331 THR A N 1
ATOM 2540 C CA . THR A 1 331 ? -8.203 -9.552 23.224 1.00 97.19 331 THR A CA 1
ATOM 2541 C C . THR A 1 331 ? -7.703 -10.974 22.967 1.00 97.19 331 THR A C 1
ATOM 2543 O O . THR A 1 331 ? -7.471 -11.343 21.818 1.00 97.19 331 THR A O 1
ATOM 2546 N N . ASP A 1 332 ? -7.603 -11.803 24.008 1.00 97.69 332 ASP A N 1
ATOM 2547 C CA . ASP A 1 332 ? -7.269 -13.227 23.891 1.00 97.69 332 ASP A CA 1
ATOM 2548 C C . ASP A 1 332 ? -8.364 -14.026 23.152 1.00 97.69 332 ASP A C 1
ATOM 2550 O O . ASP A 1 332 ? -8.062 -14.810 22.251 1.00 97.69 332 ASP A O 1
ATOM 2554 N N . MET A 1 333 ? -9.649 -13.782 23.440 1.00 98.12 333 MET A N 1
ATOM 2555 C CA . MET A 1 333 ? -10.763 -14.389 22.692 1.00 98.12 333 MET A CA 1
ATOM 2556 C C . MET A 1 333 ? -10.734 -14.020 21.199 1.00 98.12 333 MET A C 1
ATOM 2558 O O . MET A 1 333 ? -11.003 -14.875 20.355 1.00 98.12 333 MET A O 1
ATOM 2562 N N . VAL A 1 334 ? -10.371 -12.778 20.863 1.00 96.62 334 VAL A N 1
ATOM 2563 C CA . VAL A 1 334 ? -10.176 -12.306 19.481 1.00 96.62 334 VAL A CA 1
ATOM 2564 C C . VAL A 1 334 ? -8.943 -12.937 18.834 1.00 96.62 334 VAL A C 1
ATOM 2566 O O . VAL A 1 334 ? -9.030 -13.415 17.705 1.00 96.62 334 VAL A O 1
ATOM 2569 N N . ALA A 1 335 ? -7.809 -13.005 19.537 1.00 91.50 335 ALA A N 1
ATOM 2570 C CA . ALA A 1 335 ? -6.598 -13.657 19.040 1.00 91.50 335 ALA A CA 1
ATOM 2571 C C . ALA A 1 335 ? -6.849 -15.141 18.716 1.00 91.50 335 ALA A C 1
ATOM 2573 O O . ALA A 1 335 ? -6.424 -15.630 17.670 1.00 91.50 335 ALA A O 1
ATOM 2574 N N . ARG A 1 336 ? -7.623 -15.830 19.566 1.00 91.12 336 ARG A N 1
ATOM 2575 C CA . ARG A 1 336 ? -8.051 -17.229 19.394 1.00 91.12 336 ARG A CA 1
ATOM 2576 C C . ARG A 1 336 ? -9.270 -17.415 18.473 1.00 91.12 336 ARG A C 1
ATOM 2578 O O . ARG A 1 336 ? -9.753 -18.537 18.357 1.00 91.12 336 ARG A O 1
ATOM 2585 N N . ASN A 1 337 ? -9.758 -16.356 17.817 1.00 92.00 337 ASN A N 1
ATOM 2586 C CA . ASN A 1 337 ? -10.908 -16.364 16.898 1.00 92.00 337 ASN A CA 1
ATOM 2587 C C . ASN A 1 337 ? -12.197 -16.997 17.473 1.00 92.00 337 ASN A C 1
ATOM 2589 O O . ASN A 1 337 ? -12.972 -17.621 16.748 1.00 92.00 337 ASN A O 1
ATOM 2593 N N . ILE A 1 338 ? -12.452 -16.822 18.773 1.00 95.50 338 ILE A N 1
ATOM 2594 C CA . ILE A 1 338 ? -13.669 -17.314 19.438 1.00 95.50 338 ILE A CA 1
ATOM 2595 C C . ILE A 1 338 ? -14.917 -16.625 18.845 1.00 95.50 338 ILE A C 1
ATOM 2597 O O . ILE A 1 338 ? -14.864 -15.404 18.632 1.00 95.50 338 ILE A O 1
ATOM 2601 N N . PRO A 1 339 ? -16.029 -17.350 18.582 1.00 95.62 339 PRO A N 1
ATOM 2602 C CA . PRO A 1 339 ? -17.273 -16.772 18.067 1.00 95.62 339 PRO A CA 1
ATOM 2603 C C . PRO A 1 339 ? -17.800 -15.623 18.930 1.00 95.62 339 PRO A C 1
ATOM 2605 O O . PRO A 1 339 ? -17.670 -15.641 20.153 1.00 95.62 339 PRO A O 1
ATOM 2608 N N . VAL A 1 340 ? -18.419 -14.618 18.307 1.00 96.38 340 VAL A N 1
ATOM 2609 C CA . VAL A 1 340 ? -18.903 -13.409 19.005 1.00 96.38 340 VAL A CA 1
ATOM 2610 C C . VAL A 1 340 ? -19.955 -13.760 20.054 1.00 96.38 340 VAL A C 1
ATOM 2612 O O . VAL A 1 340 ? -19.994 -13.178 21.132 1.00 96.38 340 VAL A O 1
ATOM 2615 N N . GLU A 1 341 ? -20.760 -14.766 19.750 1.00 96.19 341 GLU A N 1
ATOM 2616 C CA . GLU A 1 341 ? -21.849 -15.303 20.553 1.00 96.19 341 GLU A CA 1
ATOM 2617 C C . GLU A 1 341 ? -21.348 -15.992 21.842 1.00 96.19 341 GLU A C 1
ATOM 2619 O O . GLU A 1 341 ? -22.111 -16.137 22.795 1.00 96.19 341 GLU A O 1
ATOM 2624 N N . GLU A 1 342 ? -20.061 -16.359 21.904 1.00 97.50 342 GLU A N 1
ATOM 2625 C CA . GLU A 1 342 ? -19.382 -16.899 23.094 1.00 97.50 342 GLU A CA 1
ATOM 2626 C C . GLU A 1 342 ? -18.616 -15.821 23.892 1.00 97.50 342 GLU A C 1
ATOM 2628 O O . GLU A 1 342 ? -18.221 -16.055 25.036 1.00 97.50 342 GLU A O 1
ATOM 2633 N N . ARG A 1 343 ? -18.425 -14.616 23.335 1.00 98.12 343 ARG A N 1
ATOM 2634 C CA . ARG A 1 343 ? -17.750 -13.475 23.986 1.00 98.12 343 ARG A CA 1
ATOM 2635 C C . ARG A 1 343 ? -18.718 -12.719 24.902 1.00 98.12 343 ARG A C 1
ATOM 2637 O O . ARG A 1 343 ? -19.057 -11.565 24.640 1.00 98.12 343 ARG A O 1
ATOM 2644 N N . VAL A 1 344 ? -19.201 -13.384 25.949 1.00 97.94 344 VAL A N 1
ATOM 2645 C CA . VAL A 1 344 ? -20.226 -12.842 26.857 1.00 97.94 344 VAL A CA 1
ATOM 2646 C C . VAL A 1 344 ? -19.602 -12.148 28.070 1.00 97.94 344 VAL A C 1
ATOM 2648 O O . VAL A 1 344 ? -18.911 -12.777 28.866 1.00 97.94 344 VAL A O 1
ATOM 2651 N N . PHE A 1 345 ? -19.898 -10.855 28.212 1.00 97.12 345 PHE A N 1
ATOM 2652 C CA . PHE A 1 345 ? -19.485 -9.972 29.305 1.00 97.12 345 PHE A CA 1
ATOM 2653 C C . PHE A 1 345 ? -20.736 -9.438 30.040 1.00 97.12 345 PHE A C 1
ATOM 2655 O O . PHE A 1 345 ? -21.644 -10.207 30.366 1.00 97.12 345 PHE A O 1
ATOM 2662 N N . GLY A 1 346 ? -20.828 -8.135 30.321 1.00 93.44 346 GLY A N 1
ATOM 2663 C CA . GLY A 1 346 ? -21.888 -7.564 31.151 1.00 93.44 346 GLY A CA 1
ATOM 2664 C C . GLY A 1 346 ? -21.629 -7.770 32.645 1.00 93.44 346 GLY A C 1
ATOM 2665 O O . GLY A 1 346 ? -20.569 -7.406 33.152 1.00 93.44 346 GLY A O 1
ATOM 2666 N N . ASN A 1 347 ? -22.602 -8.333 33.367 1.00 90.62 347 ASN A N 1
ATOM 2667 C CA . ASN A 1 347 ? -22.552 -8.469 34.828 1.00 90.62 347 ASN A CA 1
ATOM 2668 C C . ASN A 1 347 ? -21.278 -9.189 35.322 1.00 90.62 347 ASN A C 1
ATOM 2670 O O . ASN A 1 347 ? -20.965 -10.290 34.877 1.00 90.62 347 ASN A O 1
ATOM 2674 N N . GLY A 1 348 ? -20.565 -8.575 36.272 1.00 88.44 348 GLY A N 1
ATOM 2675 C CA . GLY A 1 348 ? -19.264 -9.045 36.770 1.00 88.44 348 GLY A CA 1
ATOM 2676 C C . GLY A 1 348 ? -18.049 -8.570 35.959 1.00 88.44 348 GLY A C 1
ATOM 2677 O O . GLY A 1 348 ? -16.919 -8.759 36.406 1.00 88.44 348 GLY A O 1
ATOM 2678 N N . HIS A 1 349 ? -18.268 -7.912 34.818 1.00 94.31 349 HIS A N 1
ATOM 2679 C CA . HIS A 1 349 ? -17.240 -7.303 33.977 1.00 94.31 349 HIS A CA 1
ATOM 2680 C C . HIS A 1 349 ? -17.374 -5.775 33.933 1.00 94.31 349 HIS A C 1
ATOM 2682 O O . HIS A 1 349 ? -18.437 -5.211 34.191 1.00 94.31 349 HIS A O 1
ATOM 2688 N N . PHE A 1 350 ? -16.271 -5.110 33.579 1.00 94.00 350 PHE A N 1
ATOM 2689 C CA . PHE A 1 350 ? -16.122 -3.651 33.635 1.00 94.00 350 PHE A CA 1
ATOM 2690 C C . PHE A 1 350 ? -15.922 -3.018 32.245 1.00 94.00 350 PHE A C 1
ATOM 2692 O O . PHE A 1 350 ? -15.225 -2.017 32.108 1.00 94.00 350 PHE A O 1
ATOM 2699 N N . LEU A 1 351 ? -16.508 -3.606 31.196 1.00 96.38 351 LEU A N 1
ATOM 2700 C CA . LEU A 1 351 ? -16.521 -3.019 29.850 1.00 96.38 351 LEU A CA 1
ATOM 2701 C C . LEU A 1 351 ? -17.721 -2.072 29.723 1.00 96.38 351 LEU A C 1
ATOM 2703 O O . LEU A 1 351 ? -18.868 -2.501 29.854 1.00 96.38 351 LEU A O 1
ATOM 2707 N N . ARG A 1 352 ? -17.456 -0.783 29.497 1.00 97.00 352 ARG A N 1
ATOM 2708 C CA . ARG A 1 352 ? -18.481 0.272 29.440 1.00 97.00 352 ARG A CA 1
ATOM 2709 C C . ARG A 1 352 ? -19.275 0.214 28.120 1.00 97.00 352 ARG A C 1
ATOM 2711 O O . ARG A 1 352 ? -18.686 -0.122 27.094 1.00 97.00 352 ARG A O 1
ATOM 2718 N N . PRO A 1 353 ? -20.580 0.539 28.123 1.00 97.62 353 PRO A N 1
ATOM 2719 C CA . PRO A 1 353 ? -21.371 0.682 26.902 1.00 97.62 353 PRO A CA 1
ATOM 2720 C C . PRO A 1 353 ? -21.142 2.047 26.226 1.00 97.62 353 PRO A C 1
ATOM 2722 O O . PRO A 1 353 ? -20.737 3.015 26.873 1.00 97.62 353 PRO A O 1
ATOM 2725 N N . GLN A 1 354 ? -21.455 2.148 24.934 1.00 98.31 354 GLN A N 1
ATOM 2726 C CA . GLN A 1 354 ? -21.540 3.423 24.210 1.00 98.31 354 GLN A CA 1
ATOM 2727 C C . GLN A 1 354 ? -22.821 4.202 24.554 1.00 98.31 354 GLN A C 1
ATOM 2729 O O . GLN A 1 354 ? -23.774 3.656 25.113 1.00 98.31 354 GLN A O 1
ATOM 2734 N N . PHE A 1 355 ? -22.880 5.483 24.180 1.00 98.75 355 PHE A N 1
ATOM 2735 C CA . PHE A 1 355 ? -24.114 6.263 24.283 1.00 98.75 355 PHE A CA 1
ATOM 2736 C C . PHE A 1 355 ? -25.102 5.866 23.182 1.00 98.75 355 PHE A C 1
ATOM 2738 O O . PHE A 1 355 ? -26.121 5.252 23.482 1.00 98.75 355 PHE A O 1
ATOM 2745 N N . VAL A 1 356 ? -24.825 6.212 21.923 1.00 98.88 356 VAL A N 1
ATOM 2746 C CA . VAL A 1 356 ? -25.710 5.961 20.780 1.00 98.88 356 VAL A CA 1
ATOM 2747 C C . VAL A 1 356 ? -24.998 5.050 19.789 1.00 98.88 356 VAL A C 1
ATOM 2749 O O . VAL A 1 356 ? -24.046 5.463 19.129 1.00 98.88 356 VAL A O 1
ATOM 2752 N N . GLN A 1 357 ? -25.468 3.808 19.672 1.00 98.81 357 GLN A N 1
ATOM 2753 C CA . GLN A 1 357 ? -24.896 2.807 18.769 1.00 98.81 357 GLN A CA 1
ATOM 2754 C C . GLN A 1 357 ? -26.001 2.165 17.917 1.00 98.81 357 GLN A C 1
ATOM 2756 O O . GLN A 1 357 ? -26.627 1.186 18.336 1.00 98.81 357 GLN A O 1
ATOM 2761 N N . PRO A 1 358 ? -26.263 2.701 16.712 1.00 98.75 358 PRO A N 1
ATOM 2762 C CA . PRO A 1 358 ? -26.921 1.950 15.661 1.00 98.75 358 PRO A CA 1
ATOM 2763 C C . PRO A 1 358 ? -25.893 0.990 15.046 1.00 98.75 358 PRO A C 1
ATOM 2765 O O . PRO A 1 358 ? -24.835 1.411 14.576 1.00 98.75 358 PRO A O 1
ATOM 2768 N N . GLN A 1 359 ? -26.197 -0.305 15.057 1.00 98.31 359 GLN A N 1
ATOM 2769 C CA . GLN A 1 359 ? -25.343 -1.364 14.527 1.00 98.31 359 GLN A CA 1
ATOM 2770 C C . GLN A 1 359 ? -26.049 -2.089 13.372 1.00 98.31 359 GLN A C 1
ATOM 2772 O O . GLN A 1 359 ? -27.238 -2.406 13.464 1.00 98.31 359 GLN A O 1
ATOM 2777 N N . ARG A 1 360 ? -25.327 -2.342 12.269 1.00 97.88 360 ARG A N 1
ATOM 2778 C CA . ARG A 1 360 ? -25.831 -3.010 11.046 1.00 97.88 360 ARG A CA 1
ATOM 2779 C C . ARG A 1 360 ? -27.119 -2.390 10.485 1.00 97.88 360 ARG A C 1
ATOM 2781 O O . ARG A 1 360 ? -27.951 -3.081 9.905 1.00 97.88 360 ARG A O 1
ATOM 2788 N N . SER A 1 361 ? -27.314 -1.098 10.728 1.00 98.44 361 SER A N 1
ATOM 2789 C CA . SER A 1 361 ? -28.570 -0.393 10.480 1.00 98.44 361 SER A CA 1
ATOM 2790 C C . SER A 1 361 ? -28.462 0.521 9.257 1.00 98.44 361 SER A C 1
ATOM 2792 O O . SER A 1 361 ? -27.373 0.962 8.885 1.00 98.44 361 SER A O 1
ATOM 2794 N N . LYS A 1 362 ? -29.599 0.799 8.618 1.00 98.25 362 LYS A N 1
ATOM 2795 C CA . LYS A 1 362 ? -29.663 1.516 7.339 1.00 98.25 362 LYS A CA 1
ATOM 2796 C C . LYS A 1 362 ? -30.633 2.698 7.379 1.00 98.25 362 LYS A C 1
ATOM 2798 O O . LYS A 1 362 ? -31.701 2.608 7.980 1.00 98.25 362 LYS A O 1
ATOM 2803 N N . ASN A 1 363 ? -30.275 3.793 6.705 1.00 98.38 363 ASN A N 1
ATOM 2804 C CA . ASN A 1 363 ? -31.028 5.054 6.686 1.00 98.38 363 ASN A CA 1
ATOM 2805 C C . ASN A 1 363 ? -31.192 5.600 8.121 1.00 98.38 363 ASN A C 1
ATOM 2807 O O . ASN A 1 363 ? -32.272 5.557 8.716 1.00 98.38 363 ASN A O 1
ATOM 2811 N N . VAL A 1 364 ? -30.079 6.055 8.695 1.00 98.88 364 VAL A N 1
ATOM 2812 C CA . VAL A 1 364 ? -29.954 6.495 10.093 1.00 98.88 364 VAL A CA 1
ATOM 2813 C C . VAL A 1 364 ? -29.903 8.022 10.155 1.00 98.88 364 VAL A C 1
ATOM 2815 O O . VAL A 1 364 ? -29.103 8.633 9.449 1.00 98.88 364 VAL A O 1
ATOM 2818 N N . LEU A 1 365 ? -30.711 8.644 11.019 1.00 98.88 365 LEU A N 1
ATOM 2819 C CA . LEU A 1 365 ? -30.702 10.093 11.256 1.00 98.88 365 LEU A CA 1
ATOM 2820 C C . LEU A 1 365 ? -30.540 10.425 12.741 1.00 98.88 365 LEU A C 1
ATOM 2822 O O . LEU A 1 365 ? -31.368 10.030 13.559 1.00 98.88 365 LEU A O 1
ATOM 2826 N N . ILE A 1 366 ? -29.522 11.216 13.072 1.00 98.94 366 ILE A N 1
ATOM 2827 C CA . ILE A 1 366 ? -29.315 11.815 14.395 1.00 98.94 366 ILE A CA 1
ATOM 2828 C C . ILE A 1 366 ? -29.242 13.334 14.198 1.00 98.94 366 ILE A C 1
ATOM 2830 O O . ILE A 1 366 ? -28.362 13.814 13.485 1.00 98.94 366 ILE A O 1
ATOM 2834 N N . GLU A 1 367 ? -30.181 14.102 14.758 1.00 98.75 367 GLU A N 1
ATOM 2835 C CA . GLU A 1 367 ? -30.367 15.507 14.356 1.00 98.75 367 GLU A CA 1
ATOM 2836 C C . GLU A 1 367 ? -30.753 16.453 15.506 1.00 98.75 367 GLU A C 1
ATOM 2838 O O . GLU A 1 367 ? -31.756 16.245 16.182 1.00 98.75 367 GLU A O 1
ATOM 2843 N N . GLY A 1 368 ? -29.982 17.525 15.714 1.00 98.75 368 GLY A N 1
ATOM 2844 C CA . GLY A 1 368 ? -30.290 18.633 16.639 1.00 98.75 368 GLY A CA 1
ATOM 2845 C C . GLY A 1 368 ? -30.149 18.355 18.146 1.00 98.75 368 GLY A C 1
ATOM 2846 O O . GLY A 1 368 ? -30.072 19.297 18.936 1.00 98.75 368 GLY A O 1
ATOM 2847 N N . VAL A 1 369 ? -30.092 17.086 18.560 1.00 98.81 369 VAL A N 1
ATOM 2848 C CA . VAL A 1 369 ? -30.048 16.696 19.980 1.00 98.81 369 VAL A CA 1
ATOM 2849 C C . VAL A 1 369 ? -28.757 17.139 20.680 1.00 98.81 369 VAL A C 1
ATOM 2851 O O . VAL A 1 369 ? -27.690 17.238 20.071 1.00 98.81 369 VAL A O 1
ATOM 2854 N N . THR A 1 370 ? -28.837 17.369 21.993 1.00 98.88 370 THR A N 1
ATOM 2855 C CA . THR A 1 370 ? -27.662 17.610 22.850 1.00 98.88 370 THR A CA 1
ATOM 2856 C C . THR A 1 370 ? -27.317 16.357 23.654 1.00 98.88 370 THR A C 1
ATOM 2858 O O . THR A 1 370 ? -28.181 15.862 24.370 1.00 98.88 370 THR A O 1
ATOM 2861 N N . LEU A 1 371 ? -26.077 15.859 23.604 1.00 98.81 371 LEU A N 1
ATOM 2862 C CA . LEU A 1 371 ? -25.615 14.700 24.385 1.00 98.81 371 LEU A CA 1
ATOM 2863 C C . LEU A 1 371 ? -24.630 15.117 25.483 1.00 98.81 371 LEU A C 1
ATOM 2865 O O . LEU A 1 371 ? -23.669 15.839 25.219 1.00 98.81 371 LEU A O 1
ATOM 2869 N N . LYS A 1 372 ? -24.858 14.643 26.714 1.00 98.44 372 LYS A N 1
ATOM 2870 C CA . LYS A 1 372 ? -24.065 14.986 27.907 1.00 98.44 372 LYS A CA 1
ATOM 2871 C C . LYS A 1 372 ? -23.698 13.767 28.745 1.00 98.44 372 LYS A C 1
ATOM 2873 O O . LYS A 1 372 ? -24.485 12.833 28.844 1.00 98.44 372 LYS A O 1
ATOM 2878 N N . ARG A 1 373 ? -22.541 13.826 29.417 1.00 97.12 373 ARG A N 1
ATOM 2879 C CA . ARG A 1 373 ? -22.099 12.851 30.443 1.00 97.12 373 ARG A CA 1
ATOM 2880 C C . ARG A 1 373 ? -22.178 11.384 29.990 1.00 97.12 373 ARG A C 1
ATOM 2882 O O . ARG A 1 373 ? -22.889 10.568 30.575 1.00 97.12 373 ARG A O 1
ATOM 2889 N N . SER A 1 374 ? -21.449 11.064 28.924 1.00 98.06 374 SER A N 1
ATOM 2890 C CA . SER A 1 374 ? -21.398 9.723 28.332 1.00 98.06 374 SER A CA 1
ATOM 2891 C C . SER A 1 374 ? -20.579 8.722 29.165 1.00 98.06 374 SER A C 1
ATOM 2893 O O . SER A 1 374 ? -19.553 9.122 29.723 1.00 98.06 374 SER A O 1
ATOM 2895 N N . PRO A 1 375 ? -20.941 7.422 29.204 1.00 97.12 375 PRO A N 1
ATOM 2896 C CA . PRO A 1 375 ? -20.097 6.365 29.770 1.00 97.12 375 PRO A CA 1
ATOM 2897 C C . PRO A 1 375 ? -18.795 6.127 28.980 1.00 97.12 375 PRO A C 1
ATOM 2899 O O . PRO A 1 375 ? -17.753 5.847 29.581 1.00 97.12 375 PRO A O 1
ATOM 2902 N N . MET A 1 376 ? -18.865 6.209 27.646 1.00 96.75 376 MET A N 1
ATOM 2903 C CA . MET A 1 376 ? -17.769 5.968 26.690 1.00 96.75 376 MET A CA 1
ATOM 2904 C C . MET A 1 376 ? -18.070 6.697 25.354 1.00 96.75 376 MET A C 1
ATOM 2906 O O . MET A 1 376 ? -18.621 7.801 25.395 1.00 96.75 376 MET A O 1
ATOM 2910 N N . TRP A 1 377 ? -17.755 6.112 24.190 1.00 98.44 377 TRP A N 1
ATOM 2911 C CA . TRP A 1 377 ? -18.000 6.674 22.852 1.00 98.44 377 TRP A CA 1
ATOM 2912 C C . TRP A 1 377 ? -19.458 7.111 22.661 1.00 98.44 377 TRP A C 1
ATOM 2914 O O . TRP A 1 377 ? -20.385 6.442 23.132 1.00 98.44 377 TRP A O 1
ATOM 2924 N N . ILE A 1 378 ? -19.665 8.245 21.994 1.00 98.75 378 ILE A N 1
ATOM 2925 C CA . ILE A 1 378 ? -20.934 8.979 22.032 1.00 98.75 378 ILE A CA 1
ATOM 2926 C C . ILE A 1 378 ? -21.814 8.635 20.827 1.00 98.75 378 ILE A C 1
ATOM 2928 O O . ILE A 1 378 ? -22.936 8.170 21.023 1.00 98.75 378 ILE A O 1
ATOM 2932 N N . LEU A 1 379 ? -21.329 8.809 19.595 1.00 98.81 379 LEU A N 1
ATOM 2933 C CA . LEU A 1 379 ? -22.074 8.479 18.372 1.00 98.81 379 LEU A CA 1
ATOM 2934 C C . LEU A 1 379 ? -21.319 7.423 17.555 1.00 98.81 379 LEU A C 1
ATOM 2936 O O . LEU A 1 379 ? -20.514 7.765 16.698 1.00 98.81 379 LEU A O 1
ATOM 2940 N N . ASN A 1 380 ? -21.581 6.137 17.787 1.00 98.69 380 ASN A N 1
ATOM 2941 C CA . ASN A 1 380 ? -20.832 5.029 17.180 1.00 98.69 380 ASN A CA 1
ATOM 2942 C C . ASN A 1 380 ? -21.704 4.215 16.200 1.00 98.69 380 ASN A C 1
ATOM 2944 O O . ASN A 1 380 ? -22.238 3.171 16.576 1.00 98.69 380 ASN A O 1
ATOM 2948 N N . PRO A 1 381 ? -21.897 4.670 14.943 1.00 98.75 381 PRO A N 1
ATOM 2949 C CA . PRO A 1 381 ? -22.545 3.870 13.910 1.00 98.75 381 PRO A CA 1
ATOM 2950 C C . PRO A 1 381 ? -21.602 2.761 13.413 1.00 98.75 381 PRO A C 1
ATOM 2952 O O . PRO A 1 381 ? -20.601 3.034 12.744 1.00 98.75 381 PRO A O 1
ATOM 2955 N N . VAL A 1 382 ? -21.948 1.506 13.719 1.00 98.88 382 VAL A N 1
ATOM 2956 C CA . VAL A 1 382 ? -21.131 0.310 13.434 1.00 98.88 382 VAL A CA 1
ATOM 2957 C C . VAL A 1 382 ? -21.737 -0.508 12.292 1.00 98.88 382 VAL A C 1
ATOM 2959 O O . VAL A 1 382 ? -22.845 -1.021 12.438 1.00 98.88 382 VAL A O 1
ATOM 2962 N N . LEU A 1 383 ? -21.003 -0.740 11.199 1.00 98.44 383 LEU A N 1
ATOM 2963 C CA . LEU A 1 383 ? -21.477 -1.505 10.027 1.00 98.44 383 LEU A CA 1
ATOM 2964 C C . LEU A 1 383 ? -22.762 -0.930 9.390 1.00 98.44 383 LEU A C 1
ATOM 2966 O O . LEU A 1 383 ? -23.610 -1.679 8.906 1.00 98.44 383 LEU A O 1
ATOM 2970 N N . CYS A 1 384 ? -22.931 0.392 9.423 1.00 98.69 384 CYS A N 1
ATOM 2971 C CA . CYS A 1 384 ? -24.135 1.083 8.962 1.00 98.69 384 CYS A CA 1
ATOM 2972 C C . CYS A 1 384 ? -23.987 1.661 7.544 1.00 98.69 384 CYS A C 1
ATOM 2974 O O . CYS A 1 384 ? -22.883 1.920 7.064 1.00 98.69 384 CYS A O 1
ATOM 2976 N N . GLU A 1 385 ? -25.124 1.890 6.883 1.00 98.06 385 GLU A N 1
ATOM 2977 C CA . GLU A 1 385 ? -25.210 2.463 5.533 1.00 98.06 385 GLU A CA 1
ATOM 2978 C C . GLU A 1 385 ? -26.197 3.635 5.503 1.00 98.06 385 GLU A C 1
ATOM 2980 O O . GLU A 1 385 ? -27.296 3.524 6.054 1.00 98.06 385 GLU A O 1
ATOM 2985 N N . ASN A 1 386 ? -25.837 4.723 4.811 1.00 98.25 386 ASN A N 1
ATOM 2986 C CA . ASN A 1 386 ? -26.643 5.944 4.718 1.00 98.25 386 ASN A CA 1
ATOM 2987 C C . ASN A 1 386 ? -26.932 6.531 6.115 1.00 98.25 386 ASN A C 1
ATOM 2989 O O . ASN A 1 386 ? -28.011 6.348 6.689 1.00 98.25 386 ASN A O 1
ATOM 2993 N N . VAL A 1 387 ? -25.929 7.212 6.673 1.00 98.88 387 VAL A N 1
ATOM 2994 C CA . VAL A 1 387 ? -25.960 7.775 8.032 1.00 98.88 387 VAL A CA 1
ATOM 2995 C C . VAL A 1 387 ? -25.838 9.295 7.973 1.00 98.88 387 VAL A C 1
ATOM 2997 O O . VAL A 1 387 ? -24.901 9.815 7.373 1.00 98.88 387 VAL A O 1
ATOM 3000 N N . ILE A 1 388 ? -26.754 10.011 8.627 1.00 98.88 388 ILE A N 1
ATOM 3001 C CA . ILE A 1 388 ? -26.734 11.472 8.763 1.00 98.88 388 ILE A CA 1
ATOM 3002 C C . ILE A 1 388 ? -26.660 11.843 10.243 1.00 98.88 388 ILE A C 1
ATOM 3004 O O . ILE A 1 388 ? -27.516 11.446 11.035 1.00 98.88 388 ILE A O 1
ATOM 3008 N N . ILE A 1 389 ? -25.669 12.658 10.596 1.00 98.94 389 ILE A N 1
ATOM 3009 C CA . ILE A 1 389 ? -25.491 13.260 11.918 1.00 98.94 389 ILE A CA 1
ATOM 3010 C C . ILE A 1 389 ? -25.427 14.779 11.716 1.00 98.94 389 ILE A C 1
ATOM 3012 O O . ILE A 1 389 ? -24.428 15.293 11.217 1.00 98.94 389 ILE A O 1
ATOM 3016 N N . ARG A 1 390 ? -26.505 15.502 12.055 1.00 98.69 390 ARG A N 1
ATOM 3017 C CA . ARG A 1 390 ? -26.662 16.936 11.741 1.00 98.69 390 ARG A CA 1
ATOM 3018 C C . ARG A 1 390 ? -26.959 17.796 12.965 1.00 98.69 390 ARG A C 1
ATOM 3020 O O . ARG A 1 390 ? -27.894 17.515 13.706 1.00 98.69 390 ARG A O 1
ATOM 3027 N N . GLY A 1 391 ? -26.249 18.911 13.136 1.00 98.56 391 GLY A N 1
ATOM 3028 C CA . GLY A 1 391 ? -26.632 19.945 14.115 1.00 98.56 391 GLY A CA 1
ATOM 3029 C C . GLY A 1 391 ? -26.561 19.493 15.580 1.00 98.56 391 GLY A C 1
ATOM 3030 O O . GLY A 1 391 ? -27.145 20.130 16.453 1.00 98.56 391 GLY A O 1
ATOM 3031 N N . VAL A 1 392 ? -25.907 18.360 15.842 1.00 98.81 392 VAL A N 1
ATOM 3032 C CA . VAL A 1 392 ? -25.807 17.737 17.164 1.00 98.81 392 VAL A CA 1
ATOM 3033 C C . VAL A 1 392 ? -24.832 18.529 18.036 1.00 98.81 392 VAL A C 1
ATOM 3035 O O . VAL A 1 392 ? -23.813 19.020 17.552 1.00 98.81 392 VAL A O 1
ATOM 3038 N N . THR A 1 393 ? -25.122 18.645 19.332 1.00 98.69 393 THR A N 1
ATOM 3039 C CA . THR A 1 393 ? -24.202 19.249 20.311 1.00 98.69 393 THR A CA 1
ATOM 3040 C C . THR A 1 393 ? -23.721 18.194 21.300 1.00 98.69 393 THR A C 1
ATOM 3042 O O . THR A 1 393 ? -24.527 17.561 21.976 1.00 98.69 393 THR A O 1
ATOM 3045 N N . ILE A 1 394 ? -22.410 18.010 21.407 1.00 98.44 394 ILE A N 1
ATOM 3046 C CA . ILE A 1 394 ? -21.770 17.044 22.303 1.00 98.44 394 ILE A CA 1
ATOM 3047 C C . ILE A 1 394 ? -21.038 17.800 23.411 1.00 98.44 394 ILE A C 1
ATOM 3049 O O . ILE A 1 394 ? -20.209 18.655 23.120 1.00 98.44 394 ILE A O 1
ATOM 3053 N N . ASP A 1 395 ? -21.324 17.470 24.672 1.00 96.50 395 ASP A N 1
ATOM 3054 C CA . ASP A 1 395 ? -20.734 18.110 25.855 1.00 96.50 395 ASP A CA 1
ATOM 3055 C C . ASP A 1 395 ? -20.488 17.082 26.978 1.00 96.50 395 ASP A C 1
ATOM 3057 O O . ASP A 1 395 ? -21.325 16.848 27.856 1.00 96.50 395 ASP A O 1
ATOM 3061 N N . SER A 1 396 ? -19.356 16.376 26.911 1.00 94.31 396 SER A N 1
ATOM 3062 C CA . SER A 1 396 ? -19.091 15.198 27.749 1.00 94.31 396 SER A CA 1
ATOM 3063 C C . SER A 1 396 ? -17.595 14.945 27.942 1.00 94.31 396 SER A C 1
ATOM 3065 O O . SER A 1 396 ? -16.944 14.432 27.044 1.00 94.31 396 SER A O 1
ATOM 3067 N N . LYS A 1 397 ? -17.057 15.224 29.135 1.00 89.75 397 LYS A N 1
ATOM 3068 C CA . LYS A 1 397 ? -15.613 15.127 29.453 1.00 89.75 397 LYS A CA 1
ATOM 3069 C C . LYS A 1 397 ? -15.176 13.819 30.127 1.00 89.75 397 LYS A C 1
ATOM 3071 O O . LYS A 1 397 ? -14.198 13.800 30.863 1.00 89.75 397 LYS A O 1
ATOM 3076 N N . GLY A 1 398 ? -15.910 12.730 29.906 1.00 90.38 398 GLY A N 1
ATOM 3077 C CA . GLY A 1 398 ? -15.566 11.421 30.467 1.00 90.38 398 GLY A CA 1
ATOM 3078 C C . GLY A 1 398 ? -14.338 10.779 29.797 1.00 90.38 398 GLY A C 1
ATOM 3079 O O . GLY A 1 398 ? -14.033 11.101 28.647 1.00 90.38 398 GLY A O 1
ATOM 3080 N N . PRO A 1 399 ? -13.650 9.830 30.455 1.00 90.81 399 PRO A N 1
ATOM 3081 C CA . PRO A 1 399 ? -12.589 9.045 29.823 1.00 90.81 399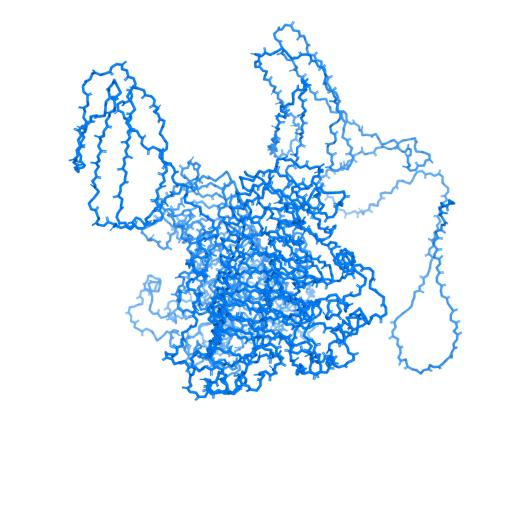 PRO A CA 1
ATOM 3082 C C . PRO A 1 399 ? -13.111 8.263 28.605 1.00 90.81 399 PRO A C 1
ATOM 3084 O O . PRO A 1 399 ? -14.116 7.563 28.725 1.00 90.81 399 PRO A O 1
ATOM 3087 N N . ASN A 1 400 ? -12.418 8.315 27.462 1.00 93.56 400 ASN A N 1
ATOM 3088 C CA . ASN A 1 400 ? -12.839 7.658 26.209 1.00 93.56 400 ASN A CA 1
ATOM 3089 C C . ASN A 1 400 ? -14.266 8.024 25.800 1.00 93.56 400 ASN A C 1
ATOM 3091 O O . ASN A 1 400 ? -15.085 7.167 25.470 1.00 93.56 400 ASN A O 1
ATOM 3095 N N . SER A 1 401 ? -14.578 9.314 25.901 1.00 94.56 401 SER A N 1
ATOM 3096 C CA . SER A 1 401 ? -15.806 9.877 25.360 1.00 94.56 401 SER A CA 1
ATOM 3097 C C . SER A 1 401 ? -15.564 10.395 23.946 1.00 94.56 401 SER A C 1
ATOM 3099 O O . SER A 1 401 ? -15.733 11.581 23.677 1.00 94.56 401 SER A O 1
ATOM 3101 N N . ASP A 1 402 ? -15.122 9.506 23.054 1.00 97.75 402 ASP A N 1
ATOM 3102 C CA . ASP A 1 402 ? -14.967 9.780 21.625 1.00 97.75 402 ASP A CA 1
ATOM 3103 C C . ASP A 1 402 ? -16.310 10.315 21.066 1.00 97.75 402 ASP A C 1
ATOM 3105 O O . ASP A 1 402 ? -17.388 9.838 21.438 1.00 97.75 402 ASP A O 1
ATOM 3109 N N . GLY A 1 403 ? -16.274 11.387 20.271 1.00 97.94 403 GLY A N 1
ATOM 3110 C CA . GLY A 1 403 ? -17.473 12.161 19.923 1.00 97.94 403 GLY A CA 1
ATOM 3111 C C . GLY A 1 403 ? -18.331 11.502 18.841 1.00 97.94 403 GLY A C 1
ATOM 3112 O O . GLY A 1 403 ? -19.543 11.342 19.008 1.00 97.94 403 GLY A O 1
ATOM 3113 N N . CYS A 1 404 ? -17.711 11.102 17.732 1.00 98.50 404 CYS A N 1
ATOM 3114 C CA . CYS A 1 404 ? -18.355 10.333 16.677 1.00 98.50 404 CYS A CA 1
ATOM 3115 C C . CYS A 1 404 ? -17.399 9.307 16.063 1.00 98.50 404 CYS A C 1
ATOM 3117 O O . CYS A 1 404 ? -16.333 9.655 15.558 1.00 98.50 404 CYS A O 1
ATOM 3119 N N . ASP A 1 405 ? -17.846 8.055 16.004 1.00 98.56 405 ASP A N 1
ATOM 3120 C CA . ASP A 1 405 ? -17.039 6.882 15.680 1.00 98.56 405 ASP A CA 1
ATOM 3121 C C . ASP A 1 405 ? -17.647 6.076 14.516 1.00 98.56 405 ASP A C 1
ATOM 3123 O O . ASP A 1 405 ? -18.231 5.008 14.752 1.00 98.56 405 ASP A O 1
ATOM 3127 N N . PRO A 1 406 ? -17.564 6.554 13.255 1.00 98.69 406 PRO A N 1
ATOM 3128 C CA . PRO A 1 406 ? -17.969 5.773 12.090 1.00 98.69 406 PRO A CA 1
ATOM 3129 C C . PRO A 1 406 ? -17.084 4.535 11.938 1.00 98.69 406 PRO A C 1
ATOM 3131 O O . PRO A 1 406 ? -15.924 4.621 11.519 1.00 98.69 406 PRO A O 1
ATOM 3134 N N . GLU A 1 407 ? -17.635 3.373 12.284 1.00 98.81 407 GLU A N 1
ATOM 3135 C CA . GLU A 1 407 ? -16.874 2.134 12.395 1.00 98.81 407 GLU A CA 1
ATOM 3136 C C . GLU A 1 407 ? -17.339 1.080 11.383 1.00 98.81 407 GLU A C 1
ATOM 3138 O O . GLU A 1 407 ? -18.423 0.510 11.512 1.00 98.81 407 GLU A O 1
ATOM 3143 N N . SER A 1 408 ? -16.504 0.790 10.380 1.00 98.75 408 SER A N 1
ATOM 3144 C CA . SER A 1 408 ? -16.866 -0.073 9.243 1.00 98.75 408 SER A CA 1
ATOM 3145 C C . SER A 1 408 ? -18.160 0.378 8.530 1.00 98.75 408 SER A C 1
ATOM 3147 O O . SER A 1 408 ? -18.932 -0.460 8.065 1.00 98.75 408 SER A O 1
ATOM 3149 N N . SER A 1 409 ? -18.436 1.686 8.499 1.00 98.75 409 SER A N 1
ATOM 3150 C CA . SER A 1 409 ? -19.697 2.271 8.009 1.00 98.75 409 SER A CA 1
ATOM 3151 C C . SER A 1 409 ? -19.491 3.053 6.710 1.00 98.75 409 SER A C 1
ATOM 3153 O O . SER A 1 409 ? -18.416 3.614 6.488 1.00 98.75 409 SER A O 1
ATOM 3155 N N . ARG A 1 410 ? -20.520 3.109 5.851 1.00 98.44 410 ARG A N 1
ATOM 3156 C CA . ARG A 1 410 ? -20.422 3.718 4.512 1.00 98.44 410 ARG A CA 1
ATOM 3157 C C . ARG A 1 410 ? -21.528 4.706 4.164 1.00 98.44 410 ARG A C 1
ATOM 3159 O O . ARG A 1 410 ? -22.659 4.569 4.630 1.00 98.44 410 ARG A O 1
ATOM 3166 N N . ASP A 1 411 ? -21.188 5.650 3.287 1.00 98.00 411 ASP A N 1
ATOM 3167 C CA . ASP A 1 411 ? -22.045 6.767 2.867 1.00 98.00 411 ASP A CA 1
ATOM 3168 C C . ASP A 1 411 ? -22.566 7.530 4.105 1.00 98.00 411 ASP A C 1
ATOM 3170 O O . ASP A 1 411 ? -23.726 7.416 4.514 1.00 98.00 411 ASP A O 1
ATOM 3174 N N . VAL A 1 412 ? -21.654 8.267 4.746 1.00 98.88 412 VAL A N 1
ATOM 3175 C CA . VAL A 1 412 ? -21.866 8.942 6.040 1.00 98.88 412 VAL A CA 1
ATOM 3176 C C . VAL A 1 412 ? -21.696 10.454 5.890 1.00 98.88 412 VAL A C 1
ATOM 3178 O O . VAL A 1 412 ? -20.709 10.909 5.318 1.00 98.88 412 VAL A O 1
ATOM 3181 N N . LEU A 1 413 ? -22.625 11.233 6.446 1.00 98.81 413 LEU A N 1
ATOM 3182 C CA . LEU A 1 413 ? -22.571 12.693 6.517 1.00 98.81 413 LEU A CA 1
ATOM 3183 C C . LEU A 1 413 ? -22.609 13.157 7.977 1.00 98.81 413 LEU A C 1
ATOM 3185 O O . LEU A 1 413 ? -23.583 12.908 8.687 1.00 98.81 413 LEU A O 1
ATOM 3189 N N . ILE A 1 414 ? -21.568 13.870 8.397 1.00 98.88 414 ILE A N 1
ATOM 3190 C CA . ILE A 1 414 ? -21.457 14.547 9.691 1.00 98.88 414 ILE A CA 1
ATOM 3191 C C . ILE A 1 414 ? -21.405 16.048 9.400 1.00 98.88 414 ILE A C 1
ATOM 3193 O O . ILE A 1 414 ? -20.462 16.521 8.766 1.00 98.88 414 ILE A O 1
ATOM 3197 N N . GLU A 1 415 ? -22.412 16.816 9.819 1.00 98.56 415 GLU A N 1
ATOM 3198 C CA . GLU A 1 415 ? -22.443 18.248 9.506 1.00 98.56 415 GLU A CA 1
ATOM 3199 C C . GLU A 1 415 ? -23.054 19.153 10.576 1.00 98.56 415 GLU A C 1
ATOM 3201 O O . GLU A 1 415 ? -24.044 18.817 11.225 1.00 98.56 415 GLU A O 1
ATOM 3206 N N . ASN A 1 416 ? -22.508 20.363 10.720 1.00 98.44 416 ASN A N 1
ATOM 3207 C CA . ASN A 1 416 ? -22.970 21.358 11.699 1.00 98.44 416 ASN A CA 1
ATOM 3208 C C . ASN A 1 416 ? -22.902 20.857 13.162 1.00 98.44 416 ASN A C 1
ATOM 3210 O O . ASN A 1 416 ? -23.664 21.315 14.013 1.00 98.44 416 ASN A O 1
ATOM 3214 N N . VAL A 1 417 ? -22.030 19.883 13.454 1.00 98.69 417 VAL A N 1
ATOM 3215 C CA . VAL A 1 417 ? -21.887 19.268 14.783 1.00 98.69 417 VAL A CA 1
ATOM 3216 C C . VAL A 1 417 ? -20.900 20.067 15.637 1.00 98.69 417 VAL A C 1
ATOM 3218 O O . VAL A 1 417 ? -19.851 20.495 15.154 1.00 98.69 417 VAL A O 1
ATOM 3221 N N . LYS A 1 418 ? -21.232 20.247 16.920 1.00 98.31 418 LYS A N 1
ATOM 3222 C CA . LYS A 1 418 ? -20.367 20.865 17.935 1.00 98.31 418 LYS A CA 1
ATOM 3223 C C . LYS A 1 418 ? -19.797 19.785 18.852 1.00 98.31 418 LYS A C 1
ATOM 3225 O O . LYS A 1 418 ? -20.564 19.095 19.525 1.00 98.31 418 LYS A O 1
ATOM 3230 N N . PHE A 1 419 ? -18.475 19.662 18.898 1.00 98.12 419 PHE A N 1
ATOM 3231 C CA . PHE A 1 419 ? -17.750 18.653 19.671 1.00 98.12 419 PHE A CA 1
ATOM 3232 C C . PHE A 1 419 ? -17.031 19.280 20.872 1.00 98.12 419 PHE A C 1
ATOM 3234 O O . PHE A 1 419 ? -16.043 19.990 20.696 1.00 98.12 419 PHE A O 1
ATOM 3241 N N . ASN A 1 420 ? -17.497 18.994 22.090 1.00 95.56 420 ASN A N 1
ATOM 3242 C CA . ASN A 1 420 ? -16.803 19.311 23.339 1.00 95.56 420 ASN A CA 1
ATOM 3243 C C . ASN A 1 420 ? -16.670 18.045 24.204 1.00 95.56 420 ASN A C 1
ATOM 3245 O O . ASN A 1 420 ? -17.458 17.818 25.128 1.00 95.56 420 ASN A O 1
ATOM 3249 N N . ASN A 1 421 ? -15.689 17.189 23.908 1.00 93.44 421 ASN A N 1
ATOM 3250 C CA . ASN A 1 421 ? -15.604 15.851 24.505 1.00 93.44 421 ASN A CA 1
ATOM 3251 C C . ASN A 1 421 ? -14.220 15.504 25.092 1.00 93.44 421 ASN A C 1
ATOM 3253 O O . ASN A 1 421 ? -13.337 16.356 25.129 1.00 93.44 421 ASN A O 1
ATOM 3257 N N . GLY A 1 422 ? -14.083 14.330 25.718 1.00 90.50 422 GLY A N 1
ATOM 3258 C CA . GLY A 1 422 ? -12.916 13.946 26.535 1.00 90.50 422 GLY A CA 1
ATOM 3259 C C . GLY A 1 422 ? -11.952 12.944 25.889 1.00 90.50 422 GLY A C 1
ATOM 3260 O O . GLY A 1 422 ? -11.132 12.362 26.594 1.00 90.50 422 GLY A O 1
ATOM 3261 N N . ASP A 1 423 ? -12.085 12.697 24.585 1.00 93.50 423 ASP A N 1
ATOM 3262 C CA . ASP A 1 423 ? -11.172 11.879 23.775 1.00 93.50 423 ASP A CA 1
ATOM 3263 C C . ASP A 1 423 ? -11.194 12.418 22.324 1.00 93.50 423 ASP A C 1
ATOM 3265 O O . ASP A 1 423 ? -11.433 13.612 22.138 1.00 93.50 423 ASP A O 1
ATOM 3269 N N . ASP A 1 424 ? -10.934 11.621 21.289 1.00 97.19 424 ASP A N 1
ATOM 3270 C CA . ASP A 1 424 ? -11.066 12.058 19.886 1.00 97.19 424 ASP A CA 1
ATOM 3271 C C . ASP A 1 424 ? -12.481 12.606 19.560 1.00 97.19 424 ASP A C 1
ATOM 3273 O O . ASP A 1 424 ? -13.494 12.010 19.913 1.00 97.19 424 ASP A O 1
ATOM 3277 N N . CYS A 1 425 ? -12.598 13.751 18.885 1.00 97.56 425 CYS A N 1
ATOM 3278 C CA . CYS A 1 425 ? -13.886 14.354 18.520 1.00 97.56 425 CYS A CA 1
ATOM 3279 C C . CYS A 1 425 ? -14.583 13.565 17.403 1.00 97.56 425 CYS A C 1
ATOM 3281 O O . CYS A 1 425 ? -15.758 13.227 17.517 1.00 97.56 425 CYS A O 1
ATOM 3283 N N . ILE A 1 426 ? -13.844 13.227 16.346 1.00 97.19 426 ILE A N 1
ATOM 3284 C CA . ILE A 1 426 ? -14.243 12.255 15.324 1.00 97.19 426 ILE A CA 1
ATOM 3285 C C . ILE A 1 426 ? -13.147 11.201 15.247 1.00 97.19 426 ILE A C 1
ATOM 3287 O O . ILE A 1 426 ? -11.994 11.562 15.037 1.00 97.19 426 ILE A O 1
ATOM 3291 N N . ALA A 1 427 ? -13.498 9.921 15.362 1.00 97.25 427 ALA A N 1
ATOM 3292 C CA . ALA A 1 427 ? -12.568 8.802 15.260 1.00 97.25 427 ALA A CA 1
ATOM 3293 C C . ALA A 1 427 ? -13.082 7.754 14.261 1.00 97.25 427 ALA A C 1
ATOM 3295 O O . ALA A 1 427 ? -13.860 6.864 14.601 1.00 97.25 427 ALA A O 1
ATOM 3296 N N . ILE A 1 428 ? -12.641 7.839 13.006 1.00 98.88 428 ILE A N 1
ATOM 3297 C CA . ILE A 1 428 ? -13.026 6.875 11.967 1.00 98.88 428 ILE A CA 1
ATOM 3298 C C . ILE A 1 428 ? -12.265 5.560 12.188 1.00 98.88 428 ILE A C 1
ATOM 3300 O O . ILE A 1 428 ? -11.038 5.550 12.317 1.00 98.88 428 ILE A O 1
ATOM 3304 N N . LYS A 1 429 ? -12.999 4.444 12.245 1.00 98.88 429 LYS A N 1
ATOM 3305 C CA . LYS A 1 429 ? -12.506 3.111 12.638 1.00 98.88 429 LYS A CA 1
ATOM 3306 C C . LYS A 1 429 ? -13.032 2.026 11.679 1.00 98.88 429 LYS A C 1
ATOM 3308 O O . LYS A 1 429 ? -13.940 2.260 10.886 1.00 98.88 429 LYS A O 1
ATOM 3313 N N . SER A 1 430 ? -12.493 0.815 11.753 1.00 98.62 430 SER A N 1
ATOM 3314 C CA . SER A 1 430 ? -12.942 -0.378 11.014 1.00 98.62 430 SER A CA 1
ATOM 3315 C C . SER A 1 430 ? -12.599 -1.709 11.715 1.00 98.62 430 SER A C 1
ATOM 3317 O O . SER A 1 430 ? -12.447 -2.753 11.078 1.00 98.62 430 SER A O 1
ATOM 3319 N N . GLY A 1 431 ? -12.519 -1.689 13.048 1.00 98.25 431 GLY A N 1
ATOM 3320 C CA . GLY A 1 431 ? -12.256 -2.854 13.897 1.00 98.25 431 GLY A CA 1
ATOM 3321 C C . GLY A 1 431 ? -10.769 -3.119 14.177 1.00 98.25 431 GLY A C 1
ATOM 3322 O O . GLY A 1 431 ? -9.879 -2.653 13.467 1.00 98.25 431 GLY A O 1
ATOM 3323 N N . ARG A 1 432 ? -10.482 -3.878 15.241 1.00 98.19 432 ARG A N 1
ATOM 3324 C CA . ARG A 1 432 ? -9.130 -4.057 15.803 1.00 98.19 432 ARG A CA 1
ATOM 3325 C C . ARG A 1 432 ? -8.552 -5.449 15.540 1.00 98.19 432 ARG A C 1
ATOM 3327 O O . ARG A 1 432 ? -9.222 -6.462 15.748 1.00 98.19 432 ARG A O 1
ATOM 3334 N N . ASN A 1 433 ? -7.277 -5.486 15.150 1.00 95.94 433 ASN A N 1
ATOM 3335 C CA . ASN A 1 433 ? -6.446 -6.683 14.987 1.00 95.94 433 ASN A CA 1
ATOM 3336 C C . ASN A 1 433 ? -7.184 -7.794 14.200 1.00 95.94 433 ASN A C 1
ATOM 3338 O O . ASN A 1 433 ? -7.764 -7.527 13.144 1.00 95.94 433 ASN A O 1
ATOM 3342 N N . ASN A 1 434 ? -7.183 -9.035 14.705 1.00 94.00 434 ASN A N 1
ATOM 3343 C CA . ASN A 1 434 ? -7.829 -10.174 14.046 1.00 94.00 434 ASN A CA 1
ATOM 3344 C C . ASN A 1 434 ? -9.334 -9.969 13.831 1.00 94.00 434 ASN A C 1
ATOM 3346 O O . ASN A 1 434 ? -9.852 -10.453 12.833 1.00 94.00 434 ASN A O 1
ATOM 3350 N N . ASP A 1 435 ? -10.038 -9.240 14.702 1.00 96.75 435 ASP A N 1
ATOM 3351 C CA . ASP A 1 435 ? -11.486 -9.055 14.555 1.00 96.75 435 ASP A CA 1
ATOM 3352 C C . ASP A 1 435 ? -11.829 -8.062 13.437 1.00 96.75 435 ASP A C 1
ATOM 3354 O O . ASP A 1 435 ? -12.735 -8.316 12.645 1.00 96.75 435 ASP A O 1
ATOM 3358 N N . GLY A 1 436 ? -11.048 -6.984 13.306 1.00 96.81 436 GLY A N 1
ATOM 3359 C CA . GLY A 1 436 ? -11.134 -6.070 12.163 1.00 96.81 436 GLY A CA 1
ATOM 3360 C C . GLY A 1 436 ? -10.777 -6.762 10.844 1.00 96.81 436 GLY A C 1
ATOM 3361 O O . GLY A 1 436 ? -11.538 -6.664 9.884 1.00 96.81 436 GLY A O 1
ATOM 3362 N N . ARG A 1 437 ? -9.694 -7.557 10.817 1.00 95.31 437 ARG A N 1
ATOM 3363 C CA . ARG A 1 437 ? -9.310 -8.371 9.643 1.00 95.31 437 ARG A CA 1
ATOM 3364 C C . ARG A 1 437 ? -10.331 -9.464 9.298 1.00 95.31 437 ARG A C 1
ATOM 3366 O O . ARG A 1 437 ? -10.531 -9.749 8.124 1.00 95.31 437 ARG A O 1
ATOM 3373 N N . ARG A 1 438 ? -11.000 -10.056 10.295 1.00 94.56 438 ARG A N 1
ATOM 3374 C CA . ARG A 1 438 ? -12.076 -11.053 10.128 1.00 94.56 438 ARG A CA 1
ATOM 3375 C C . ARG A 1 438 ? -13.345 -10.438 9.540 1.00 94.56 438 ARG A C 1
ATOM 3377 O O . ARG A 1 438 ? -14.026 -11.095 8.761 1.00 94.56 438 ARG A O 1
ATOM 3384 N N . VAL A 1 439 ? -13.692 -9.214 9.944 1.00 91.94 439 VAL A N 1
ATOM 3385 C CA . VAL A 1 439 ? -14.862 -8.500 9.412 1.00 91.94 439 VAL A CA 1
ATOM 3386 C C . VAL A 1 439 ? -14.565 -7.907 8.031 1.00 91.94 439 VAL A C 1
ATOM 3388 O O . VAL A 1 439 ? -15.417 -7.992 7.155 1.00 91.94 439 VAL A O 1
ATOM 3391 N N . ASN A 1 440 ? -13.367 -7.350 7.826 1.00 94.94 440 ASN A N 1
ATOM 3392 C CA . ASN A 1 440 ? -12.863 -6.821 6.552 1.00 94.94 440 ASN A CA 1
ATOM 3393 C C . ASN A 1 440 ? -13.800 -5.811 5.848 1.00 94.94 440 ASN A C 1
ATOM 3395 O O . ASN A 1 440 ? -13.920 -5.795 4.623 1.00 94.94 440 ASN A O 1
ATOM 3399 N N . VAL A 1 441 ? -14.478 -4.959 6.626 1.00 95.88 441 VAL A N 1
ATOM 3400 C CA . VAL A 1 441 ? -15.321 -3.869 6.107 1.00 95.88 441 VAL A CA 1
ATOM 3401 C C . VAL A 1 441 ? -14.677 -2.529 6.453 1.00 95.88 441 VAL A C 1
ATOM 3403 O O . VAL A 1 441 ? -14.520 -2.196 7.632 1.00 95.88 441 VAL A O 1
ATOM 3406 N N . LYS A 1 442 ? -14.318 -1.771 5.412 1.00 97.38 442 LYS A N 1
ATOM 3407 C CA . LYS A 1 442 ? -13.782 -0.406 5.504 1.00 97.38 442 LYS A CA 1
ATOM 3408 C C . LYS A 1 442 ? -14.834 0.563 6.041 1.00 97.38 442 LYS A C 1
ATOM 3410 O O . LYS A 1 442 ? -16.026 0.356 5.833 1.00 97.38 442 LYS A O 1
ATOM 3415 N N . SER A 1 443 ? -14.386 1.649 6.663 1.00 98.81 443 SER A N 1
ATOM 3416 C CA . SER A 1 443 ? -15.187 2.880 6.697 1.00 98.81 443 SER A CA 1
ATOM 3417 C C . SER A 1 443 ? -14.905 3.670 5.419 1.00 98.81 443 SER A C 1
ATOM 3419 O O . SER A 1 443 ? -13.741 3.943 5.124 1.00 98.81 443 SER A O 1
ATOM 3421 N N . GLU A 1 444 ? -15.932 3.982 4.625 1.00 98.25 444 GLU A N 1
ATOM 3422 C CA . GLU A 1 444 ? -15.738 4.600 3.304 1.00 98.25 444 GLU A CA 1
ATOM 3423 C C . GLU A 1 444 ? -16.836 5.585 2.882 1.00 98.25 444 GLU A C 1
ATOM 3425 O O . GLU A 1 444 ? -17.992 5.460 3.279 1.00 98.25 444 GLU A O 1
ATOM 3430 N N . ASN A 1 445 ? -16.476 6.562 2.043 1.00 97.44 445 ASN A N 1
ATOM 3431 C CA . ASN A 1 445 ? -17.369 7.626 1.561 1.00 97.44 445 ASN A CA 1
ATOM 3432 C C . ASN A 1 445 ? -17.960 8.453 2.723 1.00 97.44 445 ASN A C 1
ATOM 3434 O O . ASN A 1 445 ? -19.180 8.528 2.908 1.00 97.44 445 ASN A O 1
ATOM 3438 N N . ILE A 1 446 ? -17.082 9.041 3.536 1.00 98.75 446 ILE A N 1
ATOM 3439 C CA . ILE A 1 446 ? -17.456 9.814 4.728 1.00 98.75 446 ILE A CA 1
ATOM 3440 C C . ILE A 1 446 ? -17.214 11.297 4.460 1.00 98.75 446 ILE A C 1
ATOM 3442 O O . ILE A 1 446 ? -16.120 11.676 4.053 1.00 98.75 446 ILE A O 1
ATOM 3446 N N . ILE A 1 447 ? -18.222 12.131 4.708 1.00 98.44 447 ILE A N 1
ATOM 3447 C CA . ILE A 1 447 ? -18.162 13.586 4.551 1.00 98.44 447 ILE A CA 1
ATOM 3448 C C . ILE A 1 447 ? -18.384 14.250 5.907 1.00 98.44 447 ILE A C 1
ATOM 3450 O O . ILE A 1 447 ? -19.376 13.989 6.587 1.00 98.44 447 ILE A O 1
ATOM 3454 N N . ILE A 1 448 ? -17.465 15.136 6.273 1.00 98.81 448 ILE A N 1
ATOM 3455 C CA . ILE A 1 448 ? -17.466 15.941 7.492 1.00 98.81 448 ILE A CA 1
ATOM 3456 C C . ILE A 1 448 ? -17.408 17.409 7.065 1.00 98.81 448 ILE A C 1
ATOM 3458 O O . ILE A 1 448 ? -16.485 17.800 6.352 1.00 98.81 448 ILE A O 1
ATOM 3462 N N . GLN A 1 449 ? -18.394 18.223 7.451 1.00 97.81 449 GLN A N 1
ATOM 3463 C CA . GLN A 1 449 ? -18.451 19.629 7.026 1.00 97.81 449 GLN A CA 1
ATOM 3464 C C . GLN A 1 449 ? -19.088 20.575 8.051 1.00 97.81 449 GLN A C 1
ATOM 3466 O O . GLN A 1 449 ? -19.988 20.184 8.795 1.00 97.81 449 GLN A O 1
ATOM 3471 N N . ASN A 1 450 ? -18.675 21.846 8.065 1.00 97.69 450 ASN A N 1
ATOM 3472 C CA . ASN A 1 450 ? -19.260 22.892 8.919 1.00 97.69 450 ASN A CA 1
ATOM 3473 C C . ASN A 1 450 ? -19.242 22.557 10.429 1.00 97.69 450 ASN A C 1
ATOM 3475 O O . ASN A 1 450 ? -20.159 22.932 11.157 1.00 97.69 450 ASN A O 1
ATOM 3479 N N . CYS A 1 451 ? -18.255 21.792 10.905 1.00 98.19 451 CYS A N 1
ATOM 3480 C CA . CYS A 1 451 ? -18.179 21.331 12.295 1.00 98.19 451 CYS A CA 1
ATOM 3481 C C . CYS A 1 451 ? -17.295 22.238 13.167 1.00 98.19 451 CYS A C 1
ATOM 3483 O O . CYS A 1 451 ? -16.387 22.909 12.677 1.00 98.19 451 CYS A O 1
ATOM 3485 N N . GLU A 1 452 ? -17.561 22.237 14.474 1.00 97.31 452 GLU A N 1
ATOM 3486 C CA . GLU A 1 452 ? -16.841 23.034 15.473 1.00 97.31 452 GLU A CA 1
ATOM 3487 C C . GLU A 1 452 ? -16.241 22.113 16.541 1.00 97.31 452 GLU A C 1
ATOM 3489 O O . GLU A 1 452 ? -16.966 21.445 17.283 1.00 97.31 452 GLU A O 1
ATOM 3494 N N . PHE A 1 453 ? -14.913 22.083 16.623 1.00 95.88 453 PHE A N 1
ATOM 3495 C CA . PHE A 1 453 ? -14.144 21.224 17.519 1.00 95.88 453 PHE A CA 1
ATOM 3496 C C . PHE A 1 453 ? -13.578 22.053 18.683 1.00 95.88 453 PHE A C 1
ATOM 3498 O O . PHE A 1 453 ? -12.598 22.784 18.524 1.00 95.88 453 PHE A O 1
ATOM 3505 N N . GLN A 1 454 ? -14.222 21.962 19.850 1.00 91.56 454 GLN A N 1
ATOM 3506 C CA . GLN A 1 454 ? -13.978 22.840 21.001 1.00 91.56 454 GLN A CA 1
ATOM 3507 C C . GLN A 1 454 ? -12.971 22.298 22.024 1.00 91.56 454 GLN A C 1
ATOM 3509 O O . GLN A 1 454 ? -12.436 23.105 22.778 1.00 91.56 454 GLN A O 1
ATOM 3514 N N . ASP A 1 455 ? -12.749 20.976 22.108 1.00 89.62 455 ASP A N 1
ATOM 3515 C CA . ASP A 1 455 ? -11.737 20.294 22.951 1.00 89.62 455 ASP A CA 1
ATOM 3516 C C . ASP A 1 455 ? -11.847 18.752 22.786 1.00 89.62 455 ASP A C 1
ATOM 3518 O O . ASP A 1 455 ? -12.965 18.243 22.656 1.00 89.62 455 ASP A O 1
ATOM 3522 N N . GLY A 1 456 ? -10.711 18.036 22.816 1.00 91.31 456 GLY A N 1
ATOM 3523 C CA . GLY A 1 456 ? -10.570 16.576 22.662 1.00 91.31 456 GLY A CA 1
ATOM 3524 C C . GLY A 1 456 ? -9.104 16.103 22.496 1.00 91.31 456 GLY A C 1
ATOM 3525 O O . GLY A 1 456 ? -8.176 16.908 22.450 1.00 91.31 456 GLY A O 1
ATOM 3526 N N . HIS A 1 457 ? -8.860 14.793 22.353 1.00 93.50 457 HIS A N 1
ATOM 3527 C CA . HIS A 1 457 ? -7.522 14.239 22.034 1.00 93.50 457 HIS A CA 1
ATOM 3528 C C . HIS A 1 457 ? -7.134 14.374 20.542 1.00 93.50 457 HIS A C 1
ATOM 3530 O O . HIS A 1 457 ? -5.971 14.180 20.177 1.00 93.50 457 HIS A O 1
ATOM 3536 N N . GLY A 1 458 ? -8.096 14.677 19.672 1.00 94.06 458 GLY A N 1
ATOM 3537 C CA . GLY A 1 458 ? -7.911 14.772 18.225 1.00 94.06 458 GLY A CA 1
ATOM 3538 C C . GLY A 1 458 ? -9.190 15.265 17.557 1.00 94.06 458 GLY A C 1
ATOM 3539 O O . GLY A 1 458 ? -10.244 14.688 17.799 1.00 94.06 458 GLY A O 1
ATOM 3540 N N . ALA A 1 459 ? -9.147 16.338 16.766 1.00 96.44 459 ALA A N 1
ATOM 3541 C CA . ALA A 1 459 ? -10.363 16.900 16.166 1.00 96.44 459 ALA A CA 1
ATOM 3542 C C . ALA A 1 459 ? -10.885 16.044 14.996 1.00 96.44 459 ALA A C 1
ATOM 3544 O O . ALA A 1 459 ? -12.035 15.604 15.005 1.00 96.44 459 ALA A O 1
ATOM 3545 N N . PHE A 1 460 ? -10.020 15.760 14.023 1.00 97.94 460 PHE A N 1
ATOM 3546 C CA . PHE A 1 460 ? -10.252 14.797 12.950 1.00 97.94 460 PHE A CA 1
ATOM 3547 C C . PHE A 1 460 ? -9.266 13.639 13.118 1.00 97.94 460 PHE A C 1
ATOM 3549 O O . PHE A 1 460 ? -8.070 13.803 12.865 1.00 97.94 460 PHE A O 1
ATOM 3556 N N . THR A 1 461 ? -9.763 12.475 13.544 1.00 98.44 461 THR A N 1
ATOM 3557 C CA . THR A 1 461 ? -8.936 11.300 13.830 1.00 98.44 461 THR A CA 1
ATOM 3558 C C . THR A 1 461 ? -9.331 10.082 12.993 1.00 98.44 461 THR A C 1
ATOM 3560 O O . THR A 1 461 ? -10.509 9.771 12.808 1.00 98.44 461 THR A O 1
ATOM 3563 N N . ILE A 1 462 ? -8.324 9.329 12.543 1.00 98.69 462 ILE A N 1
ATOM 3564 C CA . ILE A 1 462 ? -8.460 7.982 11.980 1.00 98.69 462 ILE A CA 1
ATOM 3565 C C . ILE A 1 462 ? -7.691 6.989 12.873 1.00 98.69 462 ILE A C 1
ATOM 3567 O O . ILE A 1 462 ? -6.531 7.213 13.231 1.00 98.69 462 ILE A O 1
ATOM 3571 N N . GLY A 1 463 ? -8.346 5.885 13.248 1.00 97.25 463 GLY A N 1
ATOM 3572 C CA . GLY A 1 463 ? -7.774 4.799 14.051 1.00 97.25 463 GLY A CA 1
ATOM 3573 C C . GLY A 1 463 ? -7.998 4.892 15.578 1.00 97.25 463 GLY A C 1
ATOM 3574 O O . GLY A 1 463 ? -8.768 5.712 16.079 1.00 97.25 463 GLY A O 1
ATOM 3575 N N . SER A 1 464 ? -7.337 4.056 16.391 1.00 97.50 464 SER A N 1
ATOM 3576 C CA . SER A 1 464 ? -6.310 3.073 15.986 1.00 97.50 464 SER A CA 1
ATOM 3577 C C . SER A 1 464 ? -6.903 1.776 15.444 1.00 97.50 464 SER A C 1
ATOM 3579 O O . SER A 1 464 ? -6.201 0.934 14.901 1.00 97.50 464 SER A O 1
ATOM 3581 N N . GLU A 1 465 ? -8.208 1.598 15.613 1.00 98.31 465 GLU A N 1
ATOM 3582 C CA . GLU A 1 465 ? -8.944 0.368 15.356 1.00 98.31 465 GLU A CA 1
ATOM 3583 C C . GLU A 1 465 ? -9.266 0.291 13.858 1.00 98.31 465 GLU A C 1
ATOM 3585 O O . GLU A 1 465 ? -10.425 0.382 13.477 1.00 98.31 465 GLU A O 1
ATOM 3590 N N . ILE A 1 466 ? -8.233 0.229 13.010 1.00 98.19 466 ILE A N 1
ATOM 3591 C CA . ILE A 1 466 ? -8.311 0.477 11.559 1.00 98.19 466 ILE A CA 1
ATOM 3592 C C . ILE A 1 466 ? -8.006 -0.764 10.697 1.00 98.19 466 ILE A C 1
ATOM 3594 O O . ILE A 1 466 ? -7.714 -0.668 9.507 1.00 98.19 466 ILE A O 1
ATOM 3598 N N . SER A 1 467 ? -8.087 -1.961 11.280 1.00 98.25 467 SER A N 1
ATOM 3599 C CA . SER A 1 467 ? -7.655 -3.214 10.644 1.00 98.25 467 SER A CA 1
ATOM 3600 C C . SER A 1 467 ? -8.524 -3.678 9.464 1.00 98.25 467 SER A C 1
ATOM 3602 O O . SER A 1 467 ? -8.094 -4.563 8.727 1.00 98.25 467 SER A O 1
ATOM 3604 N N . GLY A 1 468 ? -9.713 -3.099 9.252 1.00 94.00 468 GLY A N 1
ATOM 3605 C CA . GLY A 1 468 ? -10.490 -3.253 8.009 1.00 94.00 468 GLY A CA 1
ATOM 3606 C C . GLY A 1 468 ? -10.121 -2.239 6.907 1.00 94.00 468 GLY A C 1
ATOM 3607 O O . GLY A 1 468 ? -10.532 -2.394 5.755 1.00 94.00 468 GLY A O 1
ATOM 3608 N N . GLY A 1 469 ? -9.331 -1.214 7.245 1.00 98.25 469 GLY A N 1
ATOM 3609 C CA . GLY A 1 469 ? -8.982 -0.054 6.420 1.00 98.25 469 GLY A CA 1
ATOM 3610 C C . GLY A 1 469 ? -10.030 1.070 6.419 1.00 98.25 469 GLY A C 1
ATOM 3611 O O . GLY A 1 469 ? -11.113 0.924 6.992 1.00 98.25 469 GLY A O 1
ATOM 3612 N N . ALA A 1 470 ? -9.714 2.191 5.774 1.00 98.50 470 ALA A N 1
ATOM 3613 C CA . ALA A 1 470 ? -10.627 3.310 5.535 1.00 98.50 470 ALA A CA 1
ATOM 3614 C C . ALA A 1 470 ? -10.210 4.118 4.292 1.00 98.50 470 ALA A C 1
ATOM 3616 O O . ALA A 1 470 ? -9.017 4.200 4.006 1.00 98.50 470 ALA A O 1
ATOM 3617 N N . ARG A 1 471 ? -11.178 4.683 3.551 1.00 97.50 471 ARG A N 1
ATOM 3618 C CA . ARG A 1 471 ? -10.911 5.455 2.316 1.00 97.50 471 ARG A CA 1
ATOM 3619 C C . ARG A 1 471 ? -12.030 6.405 1.892 1.00 97.50 471 ARG A C 1
ATOM 3621 O O . ARG A 1 471 ? -13.149 6.276 2.382 1.00 97.50 471 ARG A O 1
ATOM 3628 N N . ASN A 1 472 ? -11.773 7.290 0.928 1.00 94.06 472 ASN A N 1
ATOM 3629 C CA . ASN A 1 472 ? -12.740 8.271 0.412 1.00 94.06 472 ASN A CA 1
ATOM 3630 C C . ASN A 1 472 ? -13.333 9.123 1.549 1.00 94.06 472 ASN A C 1
ATOM 3632 O O . ASN A 1 472 ? -14.552 9.142 1.762 1.00 94.06 472 ASN A O 1
ATOM 3636 N N . ILE A 1 473 ? -12.466 9.762 2.334 1.00 98.62 473 ILE A N 1
ATOM 3637 C CA . ILE A 1 473 ? -12.863 10.553 3.506 1.00 98.62 473 ILE A CA 1
ATOM 3638 C C . ILE A 1 473 ? -12.611 12.029 3.218 1.00 98.62 473 ILE A C 1
ATOM 3640 O O . ILE A 1 473 ? -11.504 12.412 2.859 1.00 98.62 473 ILE A O 1
ATOM 3644 N N . PHE A 1 474 ? -13.639 12.851 3.406 1.00 98.12 474 PHE A N 1
ATOM 3645 C CA . PHE A 1 474 ? -13.658 14.266 3.060 1.00 98.12 474 PHE A CA 1
ATOM 3646 C C . PHE A 1 474 ? -13.969 15.102 4.305 1.00 98.12 474 PHE A C 1
ATOM 3648 O O . PHE A 1 474 ? -15.016 14.917 4.924 1.00 98.12 474 PHE A O 1
ATOM 3655 N N . CYS A 1 475 ? -13.093 16.038 4.668 1.00 98.31 475 CYS A N 1
ATOM 3656 C CA . CYS A 1 475 ? -13.282 16.961 5.790 1.00 98.31 475 CYS A CA 1
ATOM 3657 C C . CYS A 1 475 ? -13.144 18.410 5.308 1.00 98.31 475 CYS A C 1
ATOM 3659 O O . CYS A 1 475 ? -12.093 18.773 4.782 1.00 98.31 475 CYS A O 1
ATOM 3661 N N . GLN A 1 476 ? -14.184 19.239 5.446 1.00 96.88 476 GLN A N 1
ATOM 3662 C CA . GLN A 1 476 ? -14.157 20.618 4.948 1.00 96.88 476 GLN A CA 1
ATOM 3663 C C . GLN A 1 476 ? -14.783 21.666 5.877 1.00 96.88 476 GLN A C 1
ATOM 3665 O O . GLN A 1 476 ? -15.598 21.352 6.746 1.00 96.88 476 GLN A O 1
ATOM 3670 N N . ASP A 1 477 ? -14.417 22.929 5.657 1.00 96.62 477 ASP A N 1
ATOM 3671 C CA . ASP A 1 477 ? -15.139 24.124 6.124 1.00 96.62 477 ASP A CA 1
ATOM 3672 C C . ASP A 1 477 ? -15.422 24.126 7.642 1.00 96.62 477 ASP A C 1
ATOM 3674 O O . ASP A 1 477 ? -16.523 24.443 8.085 1.00 96.62 477 ASP A O 1
ATOM 3678 N N . SER A 1 478 ? -14.448 23.698 8.450 1.00 96.06 478 SER A N 1
ATOM 3679 C CA . SER A 1 478 ? -14.625 23.408 9.884 1.00 96.06 478 SER A CA 1
ATOM 3680 C C . SER A 1 478 ? -13.575 24.105 10.759 1.00 96.06 478 SER A C 1
ATOM 3682 O O . SER A 1 478 ? -12.456 24.376 10.316 1.00 96.06 478 SER A O 1
ATOM 3684 N N . SER A 1 479 ? -13.923 24.393 12.017 1.00 95.19 479 SER A N 1
ATOM 3685 C CA . SER A 1 479 ? -13.088 25.161 12.953 1.00 95.19 479 SER A CA 1
ATOM 3686 C C . SER A 1 479 ? -12.654 24.350 14.175 1.00 95.19 479 SER A C 1
ATOM 3688 O O . SER A 1 479 ? -13.404 23.533 14.704 1.00 95.19 479 SER A O 1
ATOM 3690 N N . MET A 1 480 ? -11.426 24.585 14.636 1.00 93.81 480 MET A N 1
ATOM 3691 C CA . MET A 1 480 ? -10.783 23.891 15.754 1.00 93.81 480 MET A CA 1
ATOM 3692 C C . MET A 1 480 ? -10.192 24.936 16.706 1.00 93.81 480 MET A C 1
ATOM 3694 O O . MET A 1 480 ? -9.373 25.752 16.288 1.00 93.81 480 MET A O 1
ATOM 3698 N N . SER A 1 481 ? -10.614 24.961 17.971 1.00 90.06 481 SER A N 1
ATOM 3699 C CA . SER A 1 481 ? -10.117 25.968 18.920 1.00 90.06 481 SER A CA 1
ATOM 3700 C C . SER A 1 481 ? -10.201 25.495 20.361 1.00 90.06 481 SER A C 1
ATOM 3702 O O . SER A 1 481 ? -11.287 25.464 20.937 1.00 90.06 481 SER A O 1
ATOM 3704 N N . SER A 1 482 ? -9.055 25.172 20.962 1.00 86.75 482 SER A N 1
ATOM 3705 C CA . SER A 1 482 ? -8.971 24.924 22.400 1.00 86.75 482 SER A CA 1
ATOM 3706 C C . SER A 1 482 ? -7.543 24.969 22.951 1.00 86.75 482 SER A C 1
ATOM 3708 O O . SER A 1 482 ? -6.649 24.403 22.319 1.00 86.75 482 SER A O 1
ATOM 3710 N N . PRO A 1 483 ? -7.318 25.459 24.186 1.00 84.19 483 PRO A N 1
ATOM 3711 C CA . PRO A 1 483 ? -6.042 25.275 24.885 1.00 84.19 483 PRO A CA 1
ATOM 3712 C C . PRO A 1 483 ? -5.814 23.819 25.335 1.00 84.19 483 PRO A C 1
ATOM 3714 O O . PRO A 1 483 ? -4.709 23.463 25.747 1.00 84.19 483 PRO A O 1
ATOM 3717 N N . ASN A 1 484 ? -6.851 22.976 25.277 1.00 86.19 484 ASN A N 1
ATOM 3718 C CA . ASN A 1 484 ? -6.816 21.577 25.708 1.00 86.19 484 ASN A CA 1
ATOM 3719 C C . ASN A 1 484 ? -6.714 20.580 24.537 1.00 86.19 484 ASN A C 1
ATOM 3721 O O . ASN A 1 484 ? -6.193 19.482 24.729 1.00 86.19 484 ASN A O 1
ATOM 3725 N N . LEU A 1 485 ? -7.167 20.972 23.336 1.00 91.44 485 LEU A N 1
ATOM 3726 C CA . LEU A 1 485 ? -7.236 20.121 22.143 1.00 91.44 485 LEU A CA 1
ATOM 3727 C C . LEU A 1 485 ? -5.834 19.628 21.782 1.00 91.44 485 LEU A C 1
ATOM 3729 O O . LEU A 1 485 ? -4.954 20.416 21.423 1.00 91.44 485 LEU A O 1
ATOM 3733 N N . GLU A 1 486 ? -5.614 18.320 21.909 1.00 92.88 486 GLU A N 1
ATOM 3734 C CA . GLU A 1 486 ? -4.263 17.775 21.808 1.00 92.88 486 GLU A CA 1
ATOM 3735 C C . GLU A 1 486 ? -3.746 17.767 20.369 1.00 92.88 486 GLU A C 1
ATOM 3737 O O . GLU A 1 486 ? -2.562 18.018 20.152 1.00 92.88 486 GLU A O 1
ATOM 3742 N N . GLN A 1 487 ? -4.585 17.433 19.387 1.00 94.81 487 GLN A N 1
ATOM 3743 C CA . GLN A 1 487 ? -4.170 17.237 17.993 1.00 94.81 487 GLN A CA 1
ATOM 3744 C C . GLN A 1 487 ? -5.293 17.694 17.042 1.00 94.81 487 GLN A C 1
ATOM 3746 O O . GLN A 1 487 ? -6.473 17.552 17.365 1.00 94.81 487 GLN A O 1
ATOM 3751 N N . ALA A 1 488 ? -4.957 18.250 15.876 1.00 96.44 488 ALA A N 1
ATOM 3752 C CA . ALA A 1 488 ? -5.951 18.669 14.884 1.00 96.44 488 ALA A CA 1
ATOM 3753 C C . ALA A 1 488 ? -6.289 17.534 13.903 1.00 96.44 488 ALA A C 1
ATOM 3755 O O . ALA A 1 488 ? -7.413 17.034 13.913 1.00 96.44 488 ALA A O 1
ATOM 3756 N N . LEU A 1 489 ? -5.318 17.106 13.091 1.00 97.75 489 LEU A N 1
ATOM 3757 C CA . LEU A 1 489 ? -5.458 16.056 12.078 1.00 97.75 489 LEU A CA 1
ATOM 3758 C C . LEU A 1 489 ? -4.587 14.857 12.486 1.00 97.75 489 LEU A C 1
ATOM 3760 O O . LEU A 1 489 ? -3.364 14.979 12.536 1.00 97.75 489 LEU A O 1
ATOM 3764 N N . ARG A 1 490 ? -5.204 13.719 12.824 1.00 98.06 490 ARG A N 1
ATOM 3765 C CA . ARG A 1 490 ? -4.563 12.644 13.602 1.00 98.06 490 ARG A CA 1
ATOM 3766 C C . ARG A 1 490 ? -4.772 11.256 13.002 1.00 98.06 490 ARG A C 1
ATOM 3768 O O . ARG A 1 490 ? -5.897 10.794 12.846 1.00 98.06 490 ARG A O 1
ATOM 3775 N N . PHE A 1 491 ? -3.688 10.533 12.752 1.00 98.44 491 PHE A N 1
ATOM 3776 C CA . PHE A 1 491 ? -3.717 9.200 12.151 1.00 98.44 491 PHE A CA 1
ATOM 3777 C C . PHE A 1 491 ? -2.909 8.232 13.029 1.00 98.44 491 PHE A C 1
ATOM 3779 O O . PHE A 1 491 ? -1.701 8.393 13.203 1.00 98.44 491 PHE A O 1
ATOM 3786 N N . LYS A 1 492 ? -3.582 7.231 13.611 1.00 97.12 492 LYS A N 1
ATOM 3787 C CA . LYS A 1 492 ? -2.989 6.249 14.541 1.00 97.12 492 LYS A CA 1
ATOM 3788 C C . LYS A 1 492 ? -2.970 4.866 13.890 1.00 97.12 492 LYS A C 1
ATOM 3790 O O . LYS A 1 492 ? -4.044 4.330 13.614 1.00 97.12 492 LYS A O 1
ATOM 3795 N N . ASN A 1 493 ? -1.801 4.252 13.711 1.00 96.50 493 ASN A N 1
ATOM 3796 C CA . ASN A 1 493 ? -1.705 2.860 13.251 1.00 96.50 493 ASN A CA 1
ATOM 3797 C C . ASN A 1 493 ? -0.540 2.103 13.927 1.00 96.50 493 ASN A C 1
ATOM 3799 O O . ASN 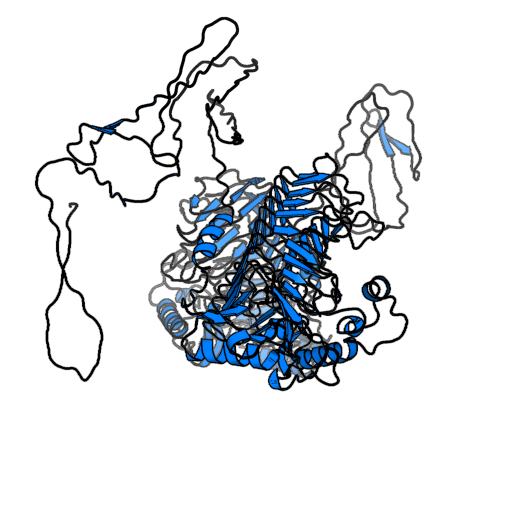A 1 493 ? 0.216 2.720 14.671 1.00 96.50 493 ASN A O 1
ATOM 3803 N N . ASN A 1 494 ? -0.424 0.780 13.728 1.00 97.38 494 ASN A N 1
ATOM 3804 C CA . ASN A 1 494 ? 0.732 -0.040 14.137 1.00 97.38 494 ASN A CA 1
ATOM 3805 C C . ASN A 1 494 ? 0.750 -1.439 13.480 1.00 97.38 494 ASN A C 1
ATOM 3807 O O . ASN A 1 494 ? -0.213 -1.840 12.824 1.00 97.38 494 ASN A O 1
ATOM 3811 N N . ALA A 1 495 ? 1.817 -2.215 13.702 1.00 95.25 495 ALA A N 1
ATOM 3812 C CA . ALA A 1 495 ? 2.046 -3.504 13.043 1.00 95.25 495 ALA A CA 1
ATOM 3813 C C . ALA A 1 495 ? 1.168 -4.677 13.539 1.00 95.25 495 ALA A C 1
ATOM 3815 O O . ALA A 1 495 ? 1.121 -5.728 12.903 1.00 95.25 495 ALA A O 1
ATOM 3816 N N . LEU A 1 496 ? 0.431 -4.531 14.651 1.00 94.69 496 LEU A N 1
ATOM 3817 C CA . LEU A 1 496 ? -0.626 -5.487 15.027 1.00 94.69 496 LEU A CA 1
ATOM 3818 C C . LEU A 1 496 ? -1.967 -5.160 14.364 1.00 94.69 496 LEU A C 1
ATOM 3820 O O . LEU A 1 496 ? -2.776 -6.071 14.136 1.00 94.69 496 LEU A O 1
ATOM 3824 N N . ARG A 1 497 ? -2.213 -3.885 14.035 1.00 96.25 497 ARG A N 1
ATOM 3825 C CA . ARG A 1 497 ? -3.389 -3.457 13.268 1.00 96.25 497 ARG A CA 1
ATOM 3826 C C . ARG A 1 497 ? -3.239 -3.798 11.789 1.00 96.25 497 ARG A C 1
ATOM 3828 O O . ARG A 1 497 ? -4.181 -4.362 11.222 1.00 96.25 497 ARG A O 1
ATOM 3835 N N . GLY A 1 498 ? -2.093 -3.462 11.197 1.00 93.38 498 GLY A N 1
ATOM 3836 C CA . GLY A 1 498 ? -1.931 -3.358 9.750 1.00 93.38 498 GLY A CA 1
ATOM 3837 C C . GLY A 1 498 ? -2.987 -2.429 9.149 1.00 93.38 498 GLY A C 1
ATOM 3838 O O . GLY A 1 498 ? -3.318 -1.389 9.717 1.00 93.38 498 GLY A O 1
ATOM 3839 N N . GLY A 1 499 ? -3.591 -2.849 8.041 1.00 88.31 499 GLY A N 1
ATOM 3840 C CA . GLY A 1 499 ? -4.705 -2.124 7.433 1.00 88.31 499 GLY A CA 1
ATOM 3841 C C . GLY A 1 499 ? -4.258 -0.903 6.626 1.00 88.31 499 GLY A C 1
ATOM 3842 O O . GLY A 1 499 ? -3.115 -0.455 6.695 1.00 88.31 499 GLY A O 1
ATOM 3843 N N . LEU A 1 500 ? -5.191 -0.401 5.821 1.00 94.56 500 LEU A N 1
ATOM 3844 C CA . LEU A 1 500 ? -4.941 0.576 4.765 1.00 94.56 500 LEU A CA 1
ATOM 3845 C C . LEU A 1 500 ? -5.787 1.826 4.992 1.00 94.56 500 LEU A C 1
ATOM 3847 O O . LEU A 1 500 ? -7.015 1.735 5.004 1.00 94.56 500 LEU A O 1
ATOM 3851 N N . ILE A 1 501 ? -5.124 2.966 5.156 1.00 98.44 501 ILE A N 1
ATOM 3852 C CA . ILE A 1 501 ? -5.726 4.297 5.096 1.00 98.44 501 ILE A CA 1
ATOM 3853 C C . ILE A 1 501 ? -5.267 4.925 3.776 1.00 98.44 501 ILE A C 1
ATOM 3855 O O . ILE A 1 501 ? -4.069 5.110 3.563 1.00 98.44 501 ILE A O 1
ATOM 3859 N N . GLU A 1 502 ? -6.207 5.227 2.887 1.00 95.56 502 GLU A N 1
ATOM 3860 C CA . GLU A 1 502 ? -5.934 5.870 1.595 1.00 95.56 502 GLU A CA 1
ATOM 3861 C C . GLU A 1 502 ? -7.032 6.880 1.237 1.00 95.56 502 GLU A C 1
ATOM 3863 O O . GLU A 1 502 ? -8.101 6.864 1.838 1.00 95.56 502 GLU A O 1
ATOM 3868 N N . ASP A 1 503 ? -6.779 7.760 0.272 1.00 90.19 503 ASP A N 1
ATOM 3869 C CA . ASP A 1 503 ? -7.762 8.669 -0.333 1.00 90.19 503 ASP A CA 1
ATOM 3870 C C . ASP A 1 503 ? -8.495 9.552 0.703 1.00 90.19 503 ASP A C 1
ATOM 3872 O O . ASP A 1 503 ? -9.716 9.473 0.910 1.00 90.19 503 ASP A O 1
ATOM 3876 N N . ILE A 1 504 ? -7.705 10.383 1.394 1.00 98.12 504 ILE A N 1
ATOM 3877 C CA . ILE A 1 504 ? -8.131 11.262 2.491 1.00 98.12 504 ILE A CA 1
ATOM 3878 C C . ILE A 1 504 ? -7.951 12.725 2.074 1.00 98.12 504 ILE A C 1
ATOM 3880 O O . ILE A 1 504 ? -6.838 13.159 1.794 1.00 98.12 504 ILE A O 1
ATOM 3884 N N . TYR A 1 505 ? -9.038 13.496 2.073 1.00 94.81 505 TYR A N 1
ATOM 3885 C CA . TYR A 1 505 ? -9.099 14.854 1.532 1.00 94.81 505 TYR A CA 1
ATOM 3886 C C . TYR A 1 505 ? -9.586 15.839 2.598 1.00 94.81 505 TYR A C 1
ATOM 3888 O O . TYR A 1 505 ? -10.686 15.708 3.138 1.00 94.81 505 TYR A O 1
ATOM 3896 N N . ILE A 1 506 ? -8.781 16.852 2.903 1.00 98.25 506 ILE A N 1
ATOM 3897 C CA . ILE A 1 506 ? -9.037 17.817 3.979 1.00 98.25 506 ILE A CA 1
ATOM 3898 C C . ILE A 1 506 ? -8.898 19.230 3.411 1.00 98.25 506 ILE A C 1
ATOM 3900 O O . ILE A 1 506 ? -7.886 19.533 2.786 1.00 98.25 506 ILE A O 1
ATOM 3904 N N . ARG A 1 507 ? -9.879 20.123 3.602 1.00 94.56 507 ARG A N 1
ATOM 3905 C CA . ARG A 1 507 ? -9.743 21.519 3.146 1.00 94.56 507 ARG A CA 1
ATOM 3906 C C . ARG A 1 507 ? -10.414 22.575 4.012 1.00 94.56 507 ARG A C 1
ATOM 3908 O O . ARG A 1 507 ? -11.379 22.286 4.705 1.00 94.56 507 ARG A O 1
ATOM 3915 N N . ASN A 1 508 ? -9.973 23.826 3.890 1.00 94.50 508 ASN A N 1
ATOM 3916 C CA . ASN A 1 508 ? -10.633 24.992 4.496 1.00 94.50 508 ASN A CA 1
ATOM 3917 C C . ASN A 1 508 ? -10.808 24.840 6.024 1.00 94.50 508 ASN A C 1
ATOM 3919 O O . ASN A 1 508 ? -11.896 25.056 6.560 1.00 94.50 508 ASN A O 1
ATOM 3923 N N . ILE A 1 509 ? -9.748 24.418 6.720 1.00 97.62 509 ILE A N 1
ATOM 3924 C CA . ILE A 1 509 ? -9.771 24.190 8.173 1.00 97.62 509 ILE A CA 1
ATOM 3925 C C . ILE A 1 509 ? -9.089 25.360 8.891 1.00 97.62 509 ILE A C 1
ATOM 3927 O O . ILE A 1 509 ? -7.984 25.767 8.523 1.00 97.62 509 ILE A O 1
ATOM 3931 N N . HIS A 1 510 ? -9.730 25.890 9.934 1.00 95.50 510 HIS A N 1
ATOM 3932 C CA . HIS A 1 510 ? -9.175 26.974 10.749 1.00 95.50 510 HIS A CA 1
ATOM 3933 C C . HIS A 1 510 ? -8.919 26.521 12.188 1.00 95.50 510 HIS A C 1
ATOM 3935 O O . HIS A 1 510 ? -9.854 26.166 12.904 1.00 95.50 510 HIS A O 1
ATOM 3941 N N . ILE A 1 511 ? -7.653 26.546 12.604 1.00 95.81 511 ILE A N 1
ATOM 3942 C CA . ILE A 1 511 ? -7.162 26.042 13.888 1.00 95.81 511 ILE A CA 1
ATOM 3943 C C . ILE A 1 511 ? -6.696 27.231 14.745 1.00 95.81 511 ILE A C 1
ATOM 3945 O O . ILE A 1 511 ? -5.510 27.565 14.801 1.00 95.81 511 ILE A O 1
ATOM 3949 N N . SER A 1 512 ? -7.630 27.923 15.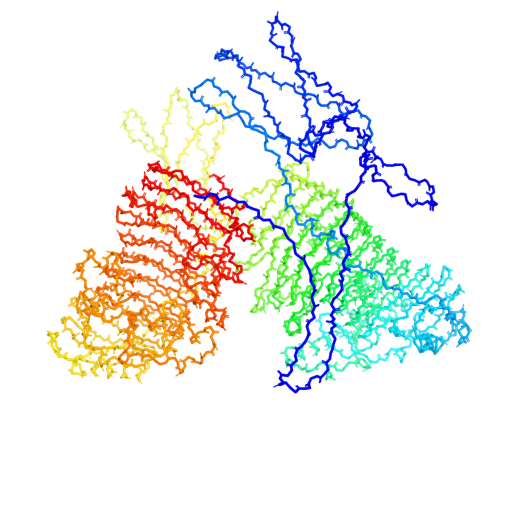395 1.00 90.12 512 SER A N 1
ATOM 3950 C CA . SER A 1 512 ? -7.314 29.139 16.155 1.00 90.12 512 SER A CA 1
ATOM 3951 C C . SER A 1 512 ? -6.571 28.879 17.469 1.00 90.12 512 SER A C 1
ATOM 3953 O O . SER A 1 512 ? -5.894 29.785 17.950 1.00 90.12 512 SER A O 1
ATOM 3955 N N . GLU A 1 513 ? -6.655 27.672 18.039 1.00 87.62 513 GLU A N 1
ATOM 3956 C CA . GLU A 1 513 ? -5.935 27.298 19.265 1.00 87.62 513 GLU A CA 1
ATOM 3957 C C . GLU A 1 513 ? -5.783 25.768 19.397 1.00 87.62 513 GLU A C 1
ATOM 3959 O O . GLU A 1 513 ? -6.734 25.026 19.139 1.00 87.62 513 GLU A O 1
ATOM 3964 N N . LEU A 1 514 ? -4.598 25.315 19.825 1.00 91.62 514 LEU A N 1
ATOM 3965 C CA . LEU A 1 514 ? -4.275 23.942 20.241 1.00 91.62 514 LEU A CA 1
ATOM 3966 C C . LEU A 1 514 ? -3.514 23.968 21.574 1.00 91.62 514 LEU A C 1
ATOM 3968 O O . LEU A 1 514 ? -2.951 24.997 21.960 1.00 91.62 514 LEU A O 1
ATOM 3972 N N . TYR A 1 515 ? -3.395 22.808 22.228 1.00 89.75 515 TYR A N 1
ATOM 3973 C CA . TYR A 1 515 ? -2.522 22.636 23.391 1.00 89.75 515 TYR A CA 1
ATOM 3974 C C . TYR A 1 515 ? -1.081 23.097 23.104 1.00 89.75 515 TYR A C 1
ATOM 3976 O O . TYR A 1 515 ? -0.383 22.542 22.257 1.00 89.75 515 TYR A O 1
ATOM 3984 N N . ASN A 1 516 ? -0.610 24.079 23.874 1.00 83.31 516 ASN A N 1
ATOM 3985 C CA . ASN A 1 516 ? 0.712 24.711 23.743 1.00 83.31 516 ASN A CA 1
ATOM 3986 C C . ASN A 1 516 ? 1.621 24.477 24.971 1.00 83.31 516 ASN A C 1
ATOM 3988 O O . ASN A 1 516 ? 2.638 25.148 25.155 1.00 83.31 516 ASN A O 1
ATOM 3992 N N . GLY A 1 517 ? 1.248 23.528 25.835 1.00 85.44 517 GLY A N 1
ATOM 3993 C CA . GLY A 1 517 ? 1.988 23.192 27.050 1.00 85.44 517 GLY A CA 1
ATOM 3994 C C . GLY A 1 517 ? 3.223 22.311 26.819 1.00 85.44 517 GLY A C 1
ATOM 3995 O O . GLY A 1 517 ? 3.559 21.893 25.709 1.00 85.44 517 GLY A O 1
ATOM 3996 N N . THR A 1 518 ? 3.911 21.982 27.914 1.00 83.12 518 THR A N 1
ATOM 3997 C CA . THR A 1 518 ? 5.231 21.329 27.890 1.00 83.12 518 THR A CA 1
ATOM 3998 C C . THR A 1 518 ? 5.232 19.855 27.470 1.00 83.12 518 THR A C 1
ATOM 4000 O O . THR A 1 518 ? 6.315 19.331 27.192 1.00 83.12 518 THR A O 1
ATOM 4003 N N . SER A 1 519 ? 4.077 19.186 27.353 1.00 83.50 519 SER A N 1
ATOM 4004 C CA . SER A 1 519 ? 4.019 17.805 26.842 1.00 83.50 519 SER A CA 1
ATOM 4005 C C . SER A 1 519 ? 4.524 17.697 25.397 1.00 83.50 519 SER A C 1
ATOM 4007 O O . SER A 1 519 ? 4.201 18.533 24.557 1.00 83.50 519 SER A O 1
ATOM 4009 N N . SER A 1 520 ? 5.294 16.649 25.098 1.00 80.69 520 SER A N 1
ATOM 4010 C CA . SER A 1 520 ? 5.746 16.299 23.744 1.00 80.69 520 SER A CA 1
ATOM 4011 C C . SER A 1 520 ? 4.759 15.420 22.963 1.00 80.69 520 SER A C 1
ATOM 4013 O O . SER A 1 520 ? 4.974 15.197 21.778 1.00 80.69 520 SER A O 1
ATOM 4015 N N . SER A 1 521 ? 3.680 14.929 23.586 1.00 82.62 521 SER A N 1
ATOM 4016 C CA . SER A 1 521 ? 2.648 14.099 22.932 1.00 82.62 521 SER A CA 1
ATOM 4017 C C . SER A 1 521 ? 1.409 14.884 22.470 1.00 82.62 521 SER A C 1
ATOM 4019 O O . SER A 1 521 ? 0.433 14.290 22.013 1.00 82.62 521 SER A O 1
ATOM 4021 N N . ARG A 1 522 ? 1.428 16.214 22.627 1.00 90.25 522 ARG A N 1
ATOM 4022 C CA . ARG A 1 522 ? 0.288 17.126 22.441 1.00 90.25 522 ARG A CA 1
ATOM 4023 C C . ARG A 1 522 ? 0.705 18.384 21.674 1.00 90.25 522 ARG A C 1
ATOM 4025 O O . ARG A 1 522 ? 1.874 18.764 21.699 1.00 90.25 522 ARG A O 1
ATOM 4032 N N . GLY A 1 523 ? -0.266 19.058 21.069 1.00 92.94 523 GLY A N 1
ATOM 4033 C CA . GLY A 1 523 ? -0.131 20.276 20.272 1.00 92.94 523 GLY A CA 1
ATOM 4034 C C . GLY A 1 523 ? 0.268 20.027 18.818 1.00 92.94 523 GLY A C 1
ATOM 4035 O O . GLY A 1 523 ? 1.151 20.718 18.321 1.00 92.94 523 GLY A O 1
ATOM 4036 N N . MET A 1 524 ? -0.300 19.019 18.153 1.00 95.44 524 MET A N 1
ATOM 4037 C CA . MET A 1 524 ? 0.102 18.613 16.793 1.00 95.44 524 MET A CA 1
ATOM 4038 C C . MET A 1 524 ? -0.932 19.045 15.747 1.00 95.44 524 MET A C 1
ATOM 4040 O O . MET A 1 524 ? -2.112 18.734 15.898 1.00 95.44 524 MET A O 1
ATOM 4044 N N . ILE A 1 525 ? -0.502 19.723 14.677 1.00 96.94 525 ILE A N 1
ATOM 4045 C CA . ILE A 1 525 ? -1.390 20.090 13.559 1.00 96.94 525 ILE A CA 1
ATOM 4046 C C . ILE A 1 525 ? -1.673 18.862 12.686 1.00 96.94 525 ILE A C 1
ATOM 4048 O O . ILE A 1 525 ? -2.829 18.464 12.565 1.00 96.94 525 ILE A O 1
ATOM 4052 N N . LEU A 1 526 ? -0.633 18.225 12.138 1.00 97.69 526 LEU A N 1
ATOM 4053 C CA . LEU A 1 526 ? -0.733 16.945 11.437 1.00 97.69 526 LEU A CA 1
ATOM 4054 C C . LEU A 1 526 ? 0.127 15.888 12.137 1.00 97.69 526 LEU A C 1
ATOM 4056 O O . LEU A 1 526 ? 1.348 16.038 12.223 1.00 97.69 526 LEU A O 1
ATOM 4060 N N . SER A 1 527 ? -0.498 14.805 12.599 1.00 97.75 527 SER A N 1
ATOM 4061 C CA . SER A 1 527 ? 0.182 13.629 13.143 1.00 97.75 527 SER A CA 1
ATOM 4062 C C . SER A 1 527 ? -0.193 12.356 12.384 1.00 97.75 527 SER A C 1
ATOM 4064 O O . SER A 1 527 ? -1.368 12.063 12.167 1.00 97.75 527 SER A O 1
ATOM 4066 N N . ILE A 1 528 ? 0.814 11.575 11.994 1.00 98.31 528 ILE A N 1
ATOM 4067 C CA . ILE A 1 528 ? 0.653 10.239 11.409 1.00 98.31 528 ILE A CA 1
ATOM 4068 C C . ILE A 1 528 ? 1.695 9.349 12.074 1.00 98.31 528 ILE A C 1
ATOM 4070 O O . ILE A 1 528 ? 2.882 9.534 11.835 1.00 98.31 528 ILE A O 1
ATOM 4074 N N . ASP A 1 529 ? 1.280 8.428 12.943 1.00 97.38 529 ASP A N 1
ATOM 4075 C CA . ASP A 1 529 ? 2.210 7.676 13.794 1.00 97.38 529 ASP A CA 1
ATOM 4076 C C . ASP A 1 529 ? 1.919 6.172 13.773 1.00 97.38 529 ASP A C 1
ATOM 4078 O O . ASP A 1 529 ? 0.853 5.719 14.205 1.00 97.38 529 ASP A O 1
ATOM 4082 N N . PHE A 1 530 ? 2.891 5.401 13.279 1.00 97.62 530 PHE A N 1
ATOM 4083 C CA . PHE A 1 530 ? 2.863 3.935 13.262 1.00 97.62 530 PHE A CA 1
ATOM 4084 C C . PHE A 1 530 ? 3.355 3.342 14.596 1.00 97.62 530 PHE A C 1
ATOM 4086 O O . PHE A 1 530 ? 3.150 2.164 14.883 1.00 97.62 530 PHE A O 1
ATOM 4093 N N . ASN A 1 531 ? 3.950 4.161 15.470 1.00 94.62 531 ASN A N 1
ATOM 4094 C CA . ASN A 1 531 ? 4.421 3.750 16.794 1.00 94.62 531 ASN A CA 1
ATOM 4095 C C . ASN A 1 531 ? 3.312 3.818 17.866 1.00 94.62 531 ASN A C 1
ATOM 4097 O O . ASN A 1 531 ? 3.601 3.827 19.064 1.00 94.62 531 ASN A O 1
ATOM 4101 N N . TYR A 1 532 ? 2.036 3.871 17.467 1.00 93.50 532 TYR A N 1
ATOM 4102 C CA . TYR A 1 532 ? 0.921 3.951 18.408 1.00 93.50 532 TYR A CA 1
ATOM 4103 C C . TYR A 1 532 ? 0.738 2.632 19.177 1.00 93.50 532 TYR A C 1
ATOM 4105 O O . TYR A 1 532 ? 0.588 1.576 18.568 1.00 93.50 532 TYR A O 1
ATOM 4113 N N . GLN A 1 533 ? 0.676 2.696 20.512 1.00 92.56 533 GLN A N 1
ATOM 4114 C CA . GLN A 1 533 ? 0.521 1.548 21.425 1.00 92.56 533 GLN A CA 1
ATOM 4115 C C . GLN A 1 533 ? 1.508 0.396 21.165 1.00 92.56 533 GLN A C 1
ATOM 4117 O O . GLN A 1 533 ? 2.598 0.386 21.730 1.00 92.56 533 GLN A O 1
ATOM 4122 N N . GLU A 1 534 ? 1.105 -0.602 20.376 1.00 93.75 534 GLU A N 1
ATOM 4123 C CA . GLU A 1 534 ? 1.846 -1.849 20.187 1.00 93.75 534 GLU A CA 1
ATOM 4124 C C . GLU A 1 534 ? 3.014 -1.726 19.180 1.00 93.75 534 GLU A C 1
ATOM 4126 O O . GLU A 1 534 ? 3.874 -2.604 19.131 1.00 93.75 534 GLU A O 1
ATOM 4131 N N . GLY A 1 535 ? 3.087 -0.627 18.416 1.00 93.81 535 GLY A N 1
ATOM 4132 C CA . GLY A 1 535 ? 4.220 -0.299 17.539 1.00 93.81 535 GLY A CA 1
ATOM 4133 C C . GLY A 1 535 ? 4.568 -1.401 16.529 1.00 93.81 535 GLY A C 1
ATOM 4134 O O . GLY A 1 535 ? 3.687 -1.981 15.897 1.00 93.81 535 GLY A O 1
ATOM 4135 N N . SER A 1 536 ? 5.857 -1.701 16.370 1.00 92.12 536 SER A N 1
ATOM 4136 C CA . SER A 1 536 ? 6.366 -2.719 15.438 1.00 92.12 536 SER A CA 1
ATOM 4137 C C . SER A 1 536 ? 6.240 -4.172 15.936 1.00 92.12 536 SER A C 1
ATOM 4139 O O . SER A 1 536 ? 6.806 -5.079 15.335 1.00 92.12 536 SER A O 1
ATOM 4141 N N . ALA A 1 537 ? 5.505 -4.436 17.024 1.00 89.31 537 ALA A N 1
ATOM 4142 C CA . ALA A 1 537 ? 5.403 -5.764 17.643 1.00 89.31 537 ALA A CA 1
ATOM 4143 C C . ALA A 1 537 ? 4.385 -6.714 16.963 1.00 89.31 537 ALA A C 1
ATOM 4145 O O . ALA A 1 537 ? 3.667 -7.444 17.651 1.00 89.31 537 ALA A O 1
ATOM 4146 N N . GLY A 1 538 ? 4.284 -6.695 15.631 1.00 86.56 538 GLY A N 1
ATOM 4147 C CA . GLY A 1 538 ? 3.326 -7.505 14.874 1.00 86.56 538 GLY A CA 1
ATOM 4148 C C . GLY A 1 538 ? 3.683 -7.680 13.399 1.00 86.56 538 GLY A C 1
ATOM 4149 O O . GLY A 1 538 ? 4.468 -6.917 12.848 1.00 86.56 538 GLY A O 1
ATOM 4150 N N . ASP A 1 539 ? 3.075 -8.679 12.759 1.00 88.62 539 ASP A N 1
ATOM 4151 C CA . ASP A 1 539 ? 3.453 -9.153 11.418 1.00 88.62 539 ASP A CA 1
ATOM 4152 C C . ASP A 1 539 ? 2.560 -8.578 10.292 1.00 88.62 539 ASP A C 1
ATOM 4154 O O . ASP A 1 539 ? 2.287 -9.247 9.289 1.00 88.62 539 ASP A O 1
ATOM 4158 N N . HIS A 1 540 ? 2.011 -7.369 10.468 1.00 87.50 540 HIS A N 1
ATOM 4159 C CA . HIS A 1 540 ? 1.066 -6.765 9.521 1.00 87.50 540 HIS A CA 1
ATOM 4160 C C . HIS A 1 540 ? 1.397 -5.303 9.208 1.00 87.50 540 HIS A C 1
ATOM 4162 O O . HIS A 1 540 ? 1.073 -4.413 9.992 1.00 87.50 540 HIS A O 1
ATOM 4168 N N . SER A 1 541 ? 1.946 -5.057 8.017 1.00 89.50 541 SER A N 1
ATOM 4169 C CA . SER A 1 541 ? 2.233 -3.727 7.468 1.00 89.50 541 SER A CA 1
ATOM 4170 C C . SER A 1 541 ? 1.081 -2.724 7.654 1.00 89.50 541 SER A C 1
ATOM 4172 O O . SER A 1 541 ? -0.003 -2.930 7.090 1.00 89.50 541 SER A O 1
ATOM 4174 N N . PRO A 1 542 ? 1.270 -1.642 8.433 1.00 94.19 542 PRO A N 1
ATOM 4175 C CA . PRO A 1 542 ? 0.368 -0.495 8.435 1.00 94.19 542 PRO A CA 1
ATOM 4176 C C . PRO A 1 542 ? 0.625 0.375 7.198 1.00 94.19 542 PRO A C 1
ATOM 4178 O O . PRO A 1 542 ? 1.772 0.677 6.883 1.00 94.19 542 PRO A O 1
ATOM 4181 N N . ILE A 1 543 ? -0.430 0.806 6.501 1.00 92.62 543 ILE A N 1
ATOM 4182 C CA . ILE A 1 543 ? -0.299 1.628 5.287 1.00 92.62 543 ILE A CA 1
ATOM 4183 C C . ILE A 1 543 ? -1.082 2.935 5.442 1.00 92.62 543 ILE A C 1
ATOM 4185 O O . ILE A 1 543 ? -2.265 2.924 5.794 1.00 92.62 543 ILE A O 1
ATOM 4189 N N . VAL A 1 544 ? -0.418 4.055 5.136 1.00 97.81 544 VAL A N 1
ATOM 4190 C CA . VAL A 1 544 ? -1.025 5.381 4.938 1.00 97.81 544 VAL A CA 1
ATOM 4191 C C . VAL A 1 544 ? -0.499 5.960 3.623 1.00 97.81 544 VAL A C 1
ATOM 4193 O O . VAL A 1 544 ? 0.718 6.097 3.463 1.00 97.81 544 VAL A O 1
ATOM 4196 N N . ARG A 1 545 ? -1.413 6.287 2.701 1.00 90.44 545 ARG A N 1
ATOM 4197 C CA . ARG A 1 545 ? -1.123 6.945 1.414 1.00 90.44 545 ARG A CA 1
ATOM 4198 C C . ARG A 1 545 ? -2.210 7.946 1.013 1.00 90.44 545 ARG A C 1
ATOM 4200 O O . ARG A 1 545 ? -3.275 7.955 1.625 1.00 90.44 545 ARG A O 1
ATOM 4207 N N . ASN A 1 546 ? -1.964 8.745 -0.025 1.00 83.19 546 ASN A N 1
ATOM 4208 C CA . ASN A 1 546 ? -2.933 9.650 -0.663 1.00 83.19 546 ASN A CA 1
ATOM 4209 C C . ASN A 1 546 ? -3.672 10.572 0.335 1.00 83.19 546 ASN A C 1
ATOM 4211 O O . ASN A 1 546 ? -4.900 10.520 0.458 1.00 83.19 546 ASN A O 1
ATOM 4215 N N . VAL A 1 547 ? -2.923 11.405 1.064 1.00 94.50 547 VAL A N 1
ATOM 4216 C CA . VAL A 1 547 ? -3.463 12.368 2.040 1.00 94.50 547 VAL A CA 1
ATOM 4217 C C . VAL A 1 547 ? -3.298 13.795 1.509 1.00 94.50 547 VAL A C 1
ATOM 4219 O O . VAL A 1 547 ? -2.209 14.357 1.557 1.00 94.50 547 VAL A O 1
ATOM 4222 N N . ASP A 1 548 ? -4.386 14.386 1.020 1.00 90.44 548 ASP A N 1
ATOM 4223 C CA . ASP A 1 548 ? -4.449 15.725 0.420 1.00 90.44 548 ASP A CA 1
ATOM 4224 C C . ASP A 1 548 ? -5.042 16.736 1.418 1.00 90.44 548 ASP A C 1
ATOM 4226 O O . ASP A 1 548 ? -6.143 16.541 1.941 1.00 90.44 548 ASP A O 1
ATOM 4230 N N . ILE A 1 549 ? -4.307 17.811 1.712 1.00 95.69 549 ILE A N 1
ATOM 4231 C CA . ILE A 1 549 ? -4.666 18.811 2.727 1.00 95.69 549 ILE A CA 1
ATOM 4232 C C . ILE A 1 549 ? -4.513 20.219 2.138 1.00 95.69 549 ILE A C 1
ATOM 4234 O O . ILE A 1 549 ? -3.415 20.610 1.746 1.00 95.69 549 ILE A O 1
ATOM 4238 N N . ARG A 1 550 ? -5.589 21.017 2.086 1.00 92.25 550 ARG A N 1
ATOM 4239 C CA . ARG A 1 550 ? -5.585 22.336 1.418 1.00 92.25 550 ARG A CA 1
ATOM 4240 C C . ARG A 1 550 ? -6.141 23.467 2.273 1.00 92.25 550 ARG A C 1
ATOM 4242 O O . ARG A 1 550 ? -7.158 23.284 2.933 1.00 92.25 550 ARG A O 1
ATOM 4249 N N . ASN A 1 551 ? -5.578 24.672 2.187 1.00 92.88 551 ASN A N 1
ATOM 4250 C CA . ASN A 1 551 ? -6.128 25.860 2.856 1.00 92.88 551 ASN A CA 1
ATOM 4251 C C . ASN A 1 551 ? -6.385 25.602 4.360 1.00 92.88 551 ASN A C 1
ATOM 4253 O O . ASN A 1 551 ? -7.500 25.781 4.862 1.00 92.88 551 ASN A O 1
ATOM 4257 N N . VAL A 1 552 ? -5.369 25.084 5.059 1.00 97.25 552 VAL A N 1
ATOM 4258 C CA . VAL A 1 552 ? -5.412 24.839 6.508 1.00 97.25 552 VAL A CA 1
ATOM 4259 C C . VAL A 1 552 ? -4.568 25.886 7.215 1.00 97.25 552 VAL A C 1
ATOM 4261 O O . VAL A 1 552 ? -3.387 26.055 6.922 1.00 97.25 552 VAL A O 1
ATOM 4264 N N . THR A 1 553 ? -5.177 26.589 8.164 1.00 96.75 553 THR A N 1
ATOM 4265 C CA . THR A 1 553 ? -4.532 27.671 8.919 1.00 96.75 553 THR A CA 1
ATOM 4266 C C . THR A 1 553 ? -4.461 27.321 10.398 1.00 96.75 553 THR A C 1
ATOM 4268 O O . THR A 1 553 ? -5.424 26.779 10.937 1.00 96.75 553 THR A O 1
ATOM 4271 N N . ALA A 1 554 ? -3.349 27.635 11.065 1.00 94.94 554 ALA A N 1
ATOM 4272 C CA . ALA A 1 554 ? -3.179 27.420 12.499 1.00 94.94 554 ALA A CA 1
ATOM 4273 C C . ALA A 1 554 ? -2.470 28.597 13.178 1.00 94.94 554 ALA A C 1
ATOM 4275 O O . ALA A 1 554 ? -1.471 29.086 12.663 1.00 94.94 554 ALA A O 1
ATOM 4276 N N . THR A 1 555 ? -2.962 29.026 14.343 1.00 91.88 555 THR A N 1
ATOM 4277 C CA . THR A 1 555 ? -2.448 30.221 15.046 1.00 91.88 555 THR A CA 1
ATOM 4278 C C . THR A 1 555 ? -1.383 29.901 16.101 1.00 91.88 555 THR A C 1
ATOM 4280 O O . THR A 1 555 ? -0.583 30.772 16.450 1.00 91.88 555 THR A O 1
ATOM 4283 N N . THR A 1 556 ? -1.380 28.690 16.671 1.00 88.31 556 THR A N 1
ATOM 4284 C CA . THR A 1 556 ? -0.381 28.215 17.652 1.00 88.31 556 THR A CA 1
ATOM 4285 C C . THR A 1 556 ? -0.376 26.690 17.714 1.00 88.31 556 THR A C 1
ATOM 4287 O O . THR A 1 556 ? -1.443 26.078 17.746 1.00 88.31 556 THR A O 1
ATOM 4290 N N . ALA A 1 557 ? 0.809 26.074 17.796 1.00 91.69 557 ALA A N 1
ATOM 4291 C CA . ALA A 1 557 ? 0.963 24.633 18.008 1.00 91.69 557 ALA A CA 1
ATOM 4292 C C . ALA A 1 557 ? 2.314 24.283 18.662 1.00 91.69 557 ALA A C 1
ATOM 4294 O O . ALA A 1 557 ? 3.255 25.073 18.654 1.00 91.69 557 ALA A O 1
ATOM 4295 N N . ASN A 1 558 ? 2.453 23.060 19.178 1.00 92.69 558 ASN A N 1
ATOM 4296 C CA . ASN A 1 558 ? 3.770 22.495 19.486 1.00 92.69 558 ASN A CA 1
ATOM 4297 C C . ASN A 1 558 ? 4.480 22.021 18.206 1.00 92.69 558 ASN A C 1
ATOM 4299 O O . ASN A 1 558 ? 5.652 22.330 18.033 1.00 92.69 558 ASN A O 1
ATOM 4303 N N . TYR A 1 559 ? 3.780 21.314 17.314 1.00 93.88 559 TYR A N 1
ATOM 4304 C CA . TYR A 1 559 ? 4.321 20.718 16.086 1.00 93.88 559 TYR A CA 1
ATOM 4305 C C . TYR A 1 559 ? 3.422 21.032 14.883 1.00 93.88 559 TYR A C 1
ATOM 4307 O O . TYR A 1 559 ? 2.200 20.894 14.986 1.00 93.88 559 TYR A O 1
ATOM 4315 N N . ALA A 1 560 ? 4.011 21.362 13.729 1.00 94.50 560 ALA A N 1
ATOM 4316 C CA . ALA A 1 560 ? 3.274 21.364 12.463 1.00 94.50 560 ALA A CA 1
ATOM 4317 C C . ALA A 1 560 ? 3.137 19.936 11.920 1.00 94.50 560 ALA A C 1
ATOM 4319 O O . ALA A 1 560 ? 2.029 19.480 11.643 1.00 94.50 560 ALA A O 1
ATOM 4320 N N . PHE A 1 561 ? 4.257 19.212 11.860 1.00 95.19 561 PHE A N 1
ATOM 4321 C CA . PHE A 1 561 ? 4.334 17.839 11.371 1.00 95.19 561 PHE A CA 1
ATOM 4322 C C . PHE A 1 561 ? 4.873 16.903 12.457 1.00 95.19 561 PHE A C 1
ATOM 4324 O O . PHE A 1 561 ? 5.918 17.168 13.060 1.00 95.19 561 PHE A O 1
ATOM 4331 N N . TYR A 1 562 ? 4.156 15.804 12.688 1.00 96.25 562 TYR A N 1
ATOM 4332 C CA . TYR A 1 562 ? 4.570 14.687 13.534 1.00 96.25 562 TYR A CA 1
ATOM 4333 C C . TYR A 1 562 ? 4.296 13.364 12.804 1.00 96.25 562 TYR A C 1
ATOM 4335 O O . TYR A 1 562 ? 3.319 12.663 13.069 1.00 96.25 562 TYR A O 1
ATOM 4343 N N . LEU A 1 563 ? 5.124 13.083 11.803 1.00 96.69 563 LEU A N 1
ATOM 4344 C CA . LEU A 1 563 ? 4.993 11.964 10.875 1.00 96.69 563 LEU A CA 1
ATOM 4345 C C . LEU A 1 563 ? 6.051 10.908 11.212 1.00 96.69 563 LEU A C 1
ATOM 4347 O O . LEU A 1 563 ? 7.239 11.228 11.235 1.00 96.69 563 LEU A O 1
ATOM 4351 N N . ARG A 1 564 ? 5.630 9.671 11.487 1.00 96.50 564 ARG A N 1
ATOM 4352 C CA . ARG A 1 564 ? 6.499 8.534 11.818 1.00 96.50 564 ARG A CA 1
ATOM 4353 C C . ARG A 1 564 ? 5.969 7.227 11.235 1.00 96.50 564 ARG A C 1
ATOM 4355 O O . ARG A 1 564 ? 5.047 6.626 11.792 1.00 96.50 564 ARG A O 1
ATOM 4362 N N . GLY A 1 565 ? 6.574 6.784 10.138 1.00 93.62 565 GLY A N 1
ATOM 4363 C CA . GLY A 1 565 ? 6.429 5.417 9.639 1.00 93.62 565 GLY A CA 1
ATOM 4364 C C . GLY A 1 565 ? 7.339 4.425 10.378 1.00 93.62 565 GLY A C 1
ATOM 4365 O O . GLY A 1 565 ? 7.895 4.721 11.438 1.00 93.62 565 GLY A O 1
ATOM 4366 N N . PHE A 1 566 ? 7.537 3.258 9.772 1.00 87.06 566 PHE A N 1
ATOM 4367 C CA . PHE A 1 566 ? 8.625 2.323 10.066 1.00 87.06 566 PHE A CA 1
ATOM 4368 C C . PHE A 1 566 ? 9.628 2.297 8.897 1.00 87.06 566 PHE A C 1
ATOM 4370 O O . PHE A 1 566 ? 9.260 2.676 7.787 1.00 87.06 566 PHE A O 1
ATOM 4377 N N . PRO A 1 567 ? 10.868 1.801 9.089 1.00 81.75 567 PRO A N 1
ATOM 4378 C CA . PRO A 1 567 ? 11.814 1.593 7.988 1.00 81.75 567 PRO A CA 1
ATOM 4379 C C . PRO A 1 567 ? 11.221 0.805 6.809 1.00 81.75 567 PRO A C 1
ATOM 4381 O O . PRO A 1 567 ? 11.355 1.244 5.668 1.00 81.75 567 PRO A O 1
ATOM 4384 N N . SER A 1 568 ? 10.511 -0.285 7.121 1.00 78.25 568 SER A N 1
ATOM 4385 C CA . SER A 1 568 ? 9.857 -1.213 6.189 1.00 78.25 568 SER A CA 1
ATOM 4386 C C . SER A 1 568 ? 8.500 -0.740 5.672 1.00 78.25 568 SER A C 1
ATOM 4388 O O . SER A 1 568 ? 8.107 -1.056 4.552 1.00 78.25 568 SER A O 1
ATOM 4390 N N . ASP A 1 569 ? 7.773 0.024 6.487 1.00 81.25 569 ASP A N 1
ATOM 4391 C CA . ASP A 1 569 ? 6.385 0.412 6.248 1.00 81.25 569 ASP A CA 1
ATOM 4392 C C . ASP A 1 569 ? 6.290 1.932 6.376 1.00 81.25 569 ASP A C 1
ATOM 4394 O O . ASP A 1 569 ? 6.119 2.484 7.466 1.00 81.25 569 ASP A O 1
ATOM 4398 N N . ARG A 1 570 ? 6.488 2.626 5.257 1.00 90.50 570 ARG A N 1
ATOM 4399 C CA . ARG A 1 570 ? 6.628 4.085 5.227 1.00 90.50 570 ARG A CA 1
ATOM 4400 C C . ARG A 1 570 ? 5.294 4.776 4.974 1.00 90.50 570 ARG A C 1
ATOM 4402 O O . ARG A 1 570 ? 4.420 4.258 4.281 1.00 90.50 570 ARG A O 1
ATOM 4409 N N . ILE A 1 571 ? 5.158 5.984 5.510 1.00 88.44 571 ILE A N 1
ATOM 4410 C CA . ILE A 1 571 ? 4.073 6.899 5.138 1.00 88.44 571 ILE A CA 1
ATOM 4411 C C . ILE A 1 571 ? 4.381 7.394 3.721 1.00 88.44 571 ILE A C 1
ATOM 4413 O O . ILE A 1 571 ? 5.520 7.761 3.436 1.00 88.44 571 ILE A O 1
ATOM 4417 N N . THR A 1 572 ? 3.391 7.414 2.834 1.00 75.62 572 THR A N 1
ATOM 4418 C CA . THR A 1 572 ? 3.572 7.825 1.431 1.00 75.62 572 THR A CA 1
ATOM 4419 C C . THR A 1 572 ? 2.565 8.900 1.034 1.00 75.62 572 THR A C 1
ATOM 4421 O O . THR A 1 572 ? 1.522 9.030 1.669 1.00 75.62 572 THR A O 1
ATOM 4424 N N . ASP A 1 573 ? 2.873 9.662 -0.019 1.00 76.12 573 ASP A N 1
ATOM 4425 C CA . ASP A 1 573 ? 1.901 10.472 -0.773 1.00 76.12 573 ASP A CA 1
ATOM 4426 C C . ASP A 1 573 ? 1.031 11.389 0.105 1.00 76.12 573 ASP A C 1
ATOM 4428 O O . ASP A 1 573 ? -0.197 11.293 0.147 1.00 76.12 573 ASP A O 1
ATOM 4432 N N . VAL A 1 574 ? 1.707 12.278 0.836 1.00 86.06 574 VAL A N 1
ATOM 4433 C CA . VAL A 1 574 ? 1.093 13.315 1.675 1.00 86.06 574 VAL A CA 1
ATOM 4434 C C . VAL A 1 574 ? 1.328 14.670 1.014 1.00 86.06 574 VAL A C 1
ATOM 4436 O O . VAL A 1 574 ? 2.470 15.044 0.751 1.00 86.06 574 VAL A O 1
ATOM 4439 N N . TRP A 1 575 ? 0.267 15.423 0.748 1.00 84.75 575 TRP A N 1
ATOM 4440 C CA . TRP A 1 575 ? 0.322 16.647 -0.048 1.00 84.75 575 TRP A CA 1
ATOM 4441 C C . TRP A 1 575 ? -0.361 17.802 0.684 1.00 84.75 575 TRP A C 1
ATOM 4443 O O . TRP A 1 575 ? -1.513 17.682 1.100 1.00 84.75 575 TRP A O 1
ATOM 4453 N N . LEU A 1 576 ? 0.345 18.924 0.845 1.00 90.81 576 LEU A N 1
ATOM 4454 C CA . LEU A 1 576 ? -0.181 20.131 1.482 1.00 90.81 576 LEU A CA 1
ATOM 4455 C C . LEU A 1 576 ? -0.126 21.337 0.538 1.00 90.81 576 LEU A C 1
ATOM 4457 O O . LEU A 1 576 ? 0.923 21.626 -0.035 1.00 90.81 576 LEU A O 1
ATOM 4461 N N . TYR A 1 577 ? -1.246 22.056 0.428 1.00 83.38 577 TYR A N 1
ATOM 4462 C CA . TYR A 1 577 ? -1.435 23.195 -0.477 1.00 83.38 577 TYR A CA 1
ATOM 4463 C C . TYR A 1 577 ? -2.022 24.407 0.269 1.00 83.38 577 TYR A C 1
ATOM 4465 O O . TYR A 1 577 ? -3.045 24.270 0.935 1.00 83.38 577 TYR A O 1
ATOM 4473 N N . ASP A 1 578 ? -1.441 25.603 0.134 1.00 86.75 578 ASP A N 1
ATOM 4474 C CA . ASP A 1 578 ? -1.937 26.842 0.777 1.00 86.75 578 ASP A CA 1
ATOM 4475 C C . ASP A 1 578 ? -2.097 26.721 2.318 1.00 86.75 578 ASP A C 1
ATOM 4477 O O . ASP A 1 578 ? -3.107 27.138 2.891 1.00 86.75 578 ASP A O 1
ATOM 4481 N N . CYS A 1 579 ? -1.139 26.094 3.011 1.00 93.94 579 CYS A N 1
ATOM 4482 C CA . CYS A 1 579 ? -1.233 25.816 4.453 1.00 93.94 579 CYS A CA 1
ATOM 4483 C C . CYS A 1 579 ? -0.326 26.735 5.289 1.00 93.94 579 CYS A C 1
ATOM 4485 O O . CYS A 1 579 ? 0.878 26.801 5.057 1.00 93.94 579 CYS A O 1
ATOM 4487 N N . HIS A 1 580 ? -0.874 27.407 6.305 1.00 96.44 580 HIS A N 1
ATOM 4488 C CA . HIS A 1 580 ? -0.161 28.448 7.058 1.00 96.44 580 HIS A CA 1
ATOM 4489 C C . HIS A 1 580 ? -0.218 28.201 8.572 1.00 96.44 580 HIS A C 1
ATOM 4491 O O . HIS A 1 580 ? -1.288 28.273 9.178 1.00 96.44 580 HIS A O 1
ATOM 4497 N N . PHE A 1 581 ? 0.931 27.898 9.183 1.00 96.31 581 PHE A N 1
ATOM 4498 C CA . PHE A 1 581 ? 1.040 27.464 10.579 1.00 96.31 581 PHE A CA 1
ATOM 4499 C C . PHE A 1 581 ? 1.916 28.415 11.410 1.00 96.31 581 PHE A C 1
ATOM 4501 O O . PHE A 1 581 ? 3.145 28.365 11.351 1.00 96.31 581 PHE A O 1
ATOM 4508 N N . ASP A 1 582 ? 1.293 29.269 12.215 1.00 93.88 582 ASP A N 1
ATOM 4509 C CA . ASP A 1 582 ? 1.966 30.253 13.064 1.00 93.88 582 ASP A CA 1
ATOM 4510 C C . ASP A 1 582 ? 2.197 29.754 14.499 1.00 93.88 582 ASP A C 1
ATOM 4512 O O . ASP A 1 582 ? 1.499 28.879 15.013 1.00 93.88 582 ASP A O 1
ATOM 4516 N N . ASN A 1 583 ? 3.196 30.348 15.160 1.00 92.38 583 ASN A N 1
ATOM 4517 C CA . ASN A 1 583 ? 3.616 30.071 16.540 1.00 92.38 583 ASN A CA 1
ATOM 4518 C C . ASN A 1 583 ? 3.777 28.566 16.845 1.00 92.38 583 ASN A C 1
ATOM 4520 O O . ASN A 1 583 ? 3.308 28.067 17.870 1.00 92.38 583 ASN A O 1
ATOM 4524 N N . VAL A 1 584 ? 4.454 27.850 15.945 1.00 91.88 584 VAL A N 1
ATOM 4525 C CA . VAL A 1 584 ? 4.881 26.455 16.103 1.00 91.88 584 VAL A CA 1
ATOM 4526 C C . VAL A 1 584 ? 6.172 26.428 16.924 1.00 91.88 584 VAL A C 1
ATOM 4528 O O . VAL A 1 584 ? 7.209 26.910 16.462 1.00 91.88 584 VAL A O 1
ATOM 4531 N N . VAL A 1 585 ? 6.120 25.905 18.155 1.00 91.06 585 VAL A N 1
ATOM 4532 C CA . VAL A 1 585 ? 7.205 26.078 19.150 1.00 91.06 585 VAL A CA 1
ATOM 4533 C C . VAL A 1 585 ? 8.224 24.931 19.247 1.00 91.06 585 VAL A C 1
ATOM 4535 O O . VAL A 1 585 ? 9.129 24.995 20.083 1.00 91.06 585 VAL A O 1
ATOM 4538 N N . ARG A 1 586 ? 8.125 23.884 18.418 1.00 89.44 586 ARG A N 1
ATOM 4539 C CA . ARG A 1 586 ? 9.093 22.768 18.362 1.00 89.44 586 ARG A CA 1
ATOM 4540 C C . ARG A 1 586 ? 9.492 22.437 16.927 1.00 89.44 586 ARG A C 1
ATOM 4542 O O . ARG A 1 586 ? 8.768 22.734 15.981 1.00 89.44 586 ARG A O 1
ATOM 4549 N N . ALA A 1 587 ? 10.643 21.780 16.785 1.00 88.12 587 ALA A N 1
ATOM 4550 C CA . ALA A 1 587 ? 11.043 21.158 15.529 1.00 88.12 587 ALA A CA 1
ATOM 4551 C C . ALA A 1 587 ? 10.050 20.052 15.137 1.00 88.12 587 ALA A C 1
ATOM 4553 O O . ALA A 1 587 ? 9.545 19.327 15.997 1.00 88.12 587 ALA A O 1
ATOM 4554 N N . ASN A 1 588 ? 9.788 19.937 13.838 1.00 89.75 588 ASN A N 1
ATOM 4555 C CA . ASN A 1 588 ? 8.932 18.902 13.270 1.00 89.75 588 ASN A CA 1
ATOM 4556 C C . ASN A 1 588 ? 9.574 17.513 13.391 1.00 89.75 588 ASN A C 1
ATOM 4558 O O . ASN A 1 588 ? 10.795 17.389 13.442 1.00 89.75 588 ASN A O 1
ATOM 4562 N N . VAL A 1 589 ? 8.740 16.475 13.394 1.00 91.25 589 VAL A N 1
ATOM 4563 C CA . VAL A 1 589 ? 9.172 15.076 13.306 1.00 91.25 589 VAL A CA 1
ATOM 4564 C C . VAL A 1 589 ? 8.690 14.529 11.968 1.00 91.25 589 VAL A C 1
ATOM 4566 O O . VAL A 1 589 ? 7.496 14.590 11.675 1.00 91.25 589 VAL A O 1
ATOM 4569 N N . ILE A 1 590 ? 9.625 14.061 11.141 1.00 91.75 590 ILE A N 1
ATOM 4570 C CA . ILE A 1 590 ? 9.374 13.499 9.808 1.00 91.75 590 ILE A CA 1
ATOM 4571 C C . ILE A 1 590 ? 10.301 12.287 9.651 1.00 91.75 590 ILE A C 1
ATOM 4573 O O . ILE A 1 590 ? 11.414 12.385 9.146 1.00 91.75 590 ILE A O 1
ATOM 4577 N N . GLU A 1 591 ? 9.851 11.144 10.158 1.00 89.56 591 GLU A N 1
ATOM 4578 C CA . GLU A 1 591 ? 10.575 9.874 10.164 1.00 89.56 591 GLU A CA 1
ATOM 4579 C C . GLU A 1 591 ? 9.869 8.897 9.213 1.00 89.56 591 GLU A C 1
ATOM 4581 O O . GLU A 1 591 ? 8.661 8.680 9.321 1.00 89.56 591 GLU A O 1
ATOM 4586 N N . PHE A 1 592 ? 10.612 8.277 8.292 1.00 86.12 592 PHE A N 1
ATOM 4587 C CA . PHE A 1 592 ? 10.089 7.221 7.410 1.00 86.12 592 PHE A CA 1
ATOM 4588 C C . PHE A 1 592 ? 8.862 7.650 6.574 1.00 86.12 592 PHE A C 1
ATOM 4590 O O . PHE A 1 592 ? 7.841 6.959 6.514 1.00 86.12 592 PHE A O 1
ATOM 4597 N N . VAL A 1 593 ? 8.987 8.812 5.923 1.00 80.56 593 VAL A N 1
ATOM 4598 C CA . VAL A 1 593 ? 7.997 9.394 5.004 1.00 80.56 593 VAL A CA 1
ATOM 4599 C C . VAL A 1 593 ? 8.603 9.513 3.604 1.00 80.56 593 VAL A C 1
ATOM 4601 O O . VAL A 1 593 ? 9.727 9.993 3.465 1.00 80.56 593 VAL A O 1
ATOM 4604 N N . ASP A 1 594 ? 7.850 9.128 2.576 1.00 72.06 594 ASP A N 1
ATOM 4605 C CA . ASP A 1 594 ? 8.172 9.333 1.159 1.00 72.06 594 ASP A CA 1
ATOM 4606 C C . ASP A 1 594 ? 7.123 10.242 0.502 1.00 72.06 594 ASP A C 1
ATOM 4608 O O . ASP A 1 594 ? 5.942 10.209 0.847 1.00 72.06 594 ASP A O 1
ATOM 4612 N N . ARG A 1 595 ? 7.542 11.023 -0.502 1.00 67.38 595 ARG A N 1
ATOM 4613 C CA . ARG A 1 595 ? 6.650 11.841 -1.353 1.00 67.38 595 ARG A CA 1
ATOM 4614 C C . ARG A 1 595 ? 5.757 12.837 -0.581 1.00 67.38 595 ARG A C 1
ATOM 4616 O O . ARG A 1 595 ? 4.658 13.154 -1.030 1.00 67.38 595 ARG A O 1
ATOM 4623 N N . LEU A 1 596 ? 6.256 13.380 0.537 1.00 81.69 596 LEU A N 1
ATOM 4624 C CA . LEU A 1 596 ? 5.681 14.562 1.191 1.00 81.69 596 LEU A CA 1
ATOM 4625 C C . LEU A 1 596 ? 5.889 15.794 0.291 1.00 81.69 596 LEU A C 1
ATOM 4627 O O . LEU A 1 596 ? 7.023 16.240 0.122 1.00 81.69 596 LEU A O 1
ATOM 4631 N N . GLN A 1 597 ? 4.818 16.337 -0.292 1.00 75.06 597 GLN A N 1
ATOM 4632 C CA . GLN A 1 597 ? 4.868 17.532 -1.148 1.00 75.06 597 GLN A CA 1
ATOM 4633 C C . GLN A 1 597 ? 4.195 18.722 -0.465 1.00 75.06 597 GLN A C 1
ATOM 4635 O O . GLN A 1 597 ? 3.150 18.577 0.168 1.00 75.06 597 GLN A O 1
ATOM 4640 N N . LEU A 1 598 ? 4.793 19.903 -0.619 1.00 78.69 598 LEU A N 1
ATOM 4641 C CA . LEU A 1 598 ? 4.369 21.145 0.019 1.00 78.69 598 LEU A CA 1
ATOM 4642 C C . LEU A 1 598 ? 4.358 22.268 -1.031 1.00 78.69 598 LEU A C 1
ATOM 4644 O O . LEU A 1 598 ? 5.419 22.624 -1.543 1.00 78.69 598 LEU A O 1
ATOM 4648 N N . ASP A 1 599 ? 3.193 22.841 -1.336 1.00 75.25 599 ASP A N 1
ATOM 4649 C CA . ASP A 1 599 ? 3.058 24.040 -2.178 1.00 75.25 599 ASP A CA 1
ATOM 4650 C C . ASP A 1 599 ? 2.378 25.169 -1.389 1.00 75.25 599 ASP A C 1
ATOM 4652 O O . ASP A 1 599 ? 1.365 24.967 -0.719 1.00 75.25 599 ASP A O 1
ATOM 4656 N N . ASN A 1 600 ? 2.970 26.364 -1.427 1.00 81.38 600 ASN A N 1
ATOM 4657 C CA . ASN A 1 600 ? 2.582 27.516 -0.603 1.00 81.38 600 ASN A CA 1
ATOM 4658 C C . ASN A 1 600 ? 2.346 27.173 0.894 1.00 81.38 600 ASN A C 1
ATOM 4660 O O . ASN A 1 600 ? 1.377 27.620 1.507 1.00 81.38 600 ASN A O 1
ATOM 4664 N N . VAL A 1 601 ? 3.228 26.358 1.489 1.00 88.19 601 VAL A N 1
ATOM 4665 C CA . VAL A 1 601 ? 3.170 26.001 2.918 1.00 88.19 601 VAL A CA 1
ATOM 4666 C C . VAL A 1 601 ? 4.121 26.879 3.732 1.00 88.19 601 VAL A C 1
ATOM 4668 O O . VAL A 1 601 ? 5.297 27.001 3.385 1.00 88.19 601 VAL A O 1
ATOM 4671 N N . THR A 1 602 ? 3.650 27.462 4.837 1.00 91.44 602 THR A N 1
ATOM 4672 C CA . THR A 1 602 ? 4.473 28.284 5.742 1.00 91.44 602 THR A CA 1
ATOM 4673 C C . THR A 1 602 ? 4.421 27.803 7.189 1.00 91.44 602 THR A C 1
ATOM 4675 O O . THR A 1 602 ? 3.359 27.448 7.698 1.00 91.44 602 THR A O 1
ATOM 4678 N N . VAL A 1 603 ? 5.561 27.863 7.881 1.00 93.56 603 VAL A N 1
ATOM 4679 C CA . VAL A 1 603 ? 5.683 27.633 9.328 1.00 93.56 603 VAL A CA 1
ATOM 4680 C C . VAL A 1 603 ? 6.364 28.850 9.953 1.00 93.56 603 VAL A C 1
ATOM 4682 O O . VAL A 1 603 ? 7.453 29.233 9.535 1.00 93.56 603 VAL A O 1
ATOM 4685 N N . ASN A 1 604 ? 5.734 29.459 10.962 1.00 93.88 604 ASN A N 1
ATOM 4686 C CA . ASN A 1 604 ? 6.207 30.680 11.633 1.00 93.88 604 ASN A CA 1
ATOM 4687 C C . ASN A 1 604 ? 6.487 31.855 10.669 1.00 93.88 604 ASN A C 1
ATOM 4689 O O . ASN A 1 604 ? 7.456 32.592 10.843 1.00 93.88 604 ASN A O 1
ATOM 4693 N N . GLY A 1 605 ? 5.648 32.020 9.642 1.00 86.38 605 GLY A N 1
ATOM 4694 C CA . GLY A 1 605 ? 5.785 33.054 8.607 1.00 86.38 605 GLY A CA 1
ATOM 4695 C C . GLY A 1 605 ? 6.842 32.792 7.521 1.00 86.38 605 GLY A C 1
ATOM 4696 O O . GLY A 1 605 ? 6.814 33.468 6.495 1.00 86.38 605 GLY A O 1
ATOM 4697 N N . GLU A 1 606 ? 7.726 31.806 7.694 1.00 86.69 606 GLU A N 1
ATOM 4698 C CA . GLU A 1 606 ? 8.694 31.378 6.675 1.00 86.69 606 GLU A CA 1
ATOM 4699 C C . GLU A 1 606 ? 8.099 30.273 5.790 1.00 86.69 606 GLU A C 1
ATOM 4701 O O . GLU A 1 606 ? 7.294 29.465 6.258 1.00 86.69 606 GLU A O 1
ATOM 4706 N N . ILE A 1 607 ? 8.502 30.195 4.515 1.00 82.31 607 ILE A N 1
ATOM 4707 C CA . ILE A 1 607 ? 8.097 29.083 3.635 1.00 82.31 607 ILE A CA 1
ATOM 4708 C C . ILE A 1 607 ? 8.744 27.800 4.156 1.00 82.31 607 ILE A C 1
ATOM 4710 O O . ILE A 1 607 ? 9.970 27.681 4.180 1.00 82.31 607 ILE A O 1
ATOM 4714 N N . PHE A 1 608 ? 7.926 26.827 4.559 1.00 74.94 608 PHE A N 1
ATOM 4715 C CA . PHE A 1 608 ? 8.423 25.557 5.069 1.00 74.94 608 PHE A CA 1
ATOM 4716 C C . PHE A 1 608 ? 8.777 24.637 3.902 1.00 74.94 608 PHE A C 1
ATOM 4718 O O . PHE A 1 608 ? 7.991 23.797 3.471 1.00 74.94 608 PHE A O 1
ATOM 4725 N N . THR A 1 609 ? 9.987 24.810 3.380 1.00 64.06 609 THR A N 1
ATOM 4726 C CA . THR A 1 609 ? 10.639 23.791 2.558 1.00 64.06 609 THR A CA 1
ATOM 4727 C C . THR A 1 609 ? 11.101 22.640 3.443 1.00 64.06 609 THR A C 1
ATOM 4729 O O . THR A 1 609 ? 11.601 22.878 4.544 1.00 64.06 609 THR A O 1
ATOM 4732 N N . ILE A 1 610 ? 11.043 21.408 2.934 1.00 57.75 610 ILE A N 1
ATOM 4733 C CA . ILE A 1 610 ? 11.779 20.290 3.533 1.00 57.75 610 ILE A CA 1
ATOM 4734 C C . ILE A 1 610 ? 13.265 20.536 3.260 1.00 57.75 610 ILE A C 1
ATOM 4736 O O . ILE A 1 610 ? 13.797 20.160 2.219 1.00 57.75 610 ILE A O 1
ATOM 4740 N N . THR A 1 611 ? 13.937 21.217 4.185 1.00 42.75 611 THR A N 1
ATOM 4741 C CA . THR A 1 611 ? 15.392 21.146 4.274 1.00 42.75 611 THR A CA 1
ATOM 4742 C C . THR A 1 611 ? 15.753 19.715 4.642 1.00 42.75 611 THR A C 1
ATOM 4744 O O . THR A 1 611 ? 15.277 19.218 5.664 1.00 42.75 611 THR A O 1
ATOM 4747 N N . GLU A 1 612 ? 16.593 19.065 3.839 1.00 34.56 612 GLU A N 1
ATOM 4748 C CA . GLU A 1 612 ? 17.196 17.776 4.186 1.00 34.56 612 GLU A CA 1
ATOM 4749 C C . GLU A 1 612 ? 18.170 17.963 5.364 1.00 34.56 612 GLU A C 1
ATOM 4751 O O . GLU A 1 612 ? 19.385 18.048 5.194 1.00 34.56 612 GLU A O 1
ATOM 4756 N N . GLU A 1 613 ? 17.621 18.049 6.578 1.00 27.97 613 GLU A N 1
ATOM 4757 C CA . GLU A 1 613 ? 18.337 17.699 7.804 1.00 27.97 613 GLU A CA 1
ATOM 4758 C C . GLU A 1 613 ? 18.809 16.244 7.624 1.00 27.97 613 GLU A C 1
ATOM 4760 O O . GLU A 1 613 ? 17.969 15.348 7.480 1.00 27.97 613 GLU A O 1
ATOM 4765 N N . PRO A 1 614 ? 20.125 15.977 7.549 1.00 30.94 614 PRO A N 1
ATOM 4766 C CA . PRO A 1 614 ? 20.608 14.637 7.261 1.00 30.94 614 PRO A CA 1
ATOM 4767 C C . PRO A 1 614 ? 20.268 13.706 8.428 1.00 30.94 614 PRO A C 1
ATOM 4769 O O . PRO A 1 614 ? 20.638 13.983 9.571 1.00 30.94 614 PRO A O 1
ATOM 4772 N N . TYR A 1 615 ? 19.589 12.597 8.115 1.00 28.95 615 TYR A N 1
ATOM 4773 C CA . TYR A 1 615 ? 19.271 11.520 9.057 1.00 28.95 615 TYR A CA 1
ATOM 4774 C C . TYR A 1 615 ? 20.476 11.182 9.948 1.00 28.95 615 TYR A C 1
ATOM 4776 O O . TYR A 1 615 ? 21.594 11.065 9.445 1.00 28.95 615 TYR A O 1
ATOM 4784 N N . ASP A 1 616 ? 20.210 11.036 11.252 1.00 26.23 616 ASP A N 1
ATOM 4785 C CA . ASP A 1 616 ? 21.161 10.945 12.370 1.00 26.23 616 ASP A CA 1
ATOM 4786 C C . ASP A 1 616 ? 22.646 10.775 12.013 1.00 26.23 616 ASP A C 1
ATOM 4788 O O . ASP A 1 616 ? 23.095 9.728 11.534 1.00 26.23 616 ASP A O 1
ATOM 4792 N N . CYS A 1 617 ? 23.447 11.774 12.396 1.00 23.91 617 CYS A N 1
ATOM 4793 C CA . CYS A 1 617 ? 24.904 11.697 12.401 1.00 23.91 617 CYS A CA 1
ATOM 4794 C C . CYS A 1 617 ? 25.403 10.518 13.256 1.00 23.91 617 CYS A C 1
ATOM 4796 O O . CYS A 1 617 ? 25.706 10.674 14.444 1.00 23.91 617 CYS A O 1
ATOM 4798 N N . VAL A 1 618 ? 25.587 9.352 12.628 1.00 23.55 618 VAL A N 1
ATOM 4799 C CA . VAL A 1 618 ? 26.363 8.239 13.182 1.00 23.55 618 VAL A CA 1
ATOM 4800 C C . VAL A 1 618 ? 27.725 8.791 13.594 1.00 23.55 618 VAL A C 1
ATOM 4802 O O . VAL A 1 618 ? 28.504 9.256 12.760 1.00 23.55 618 VAL A O 1
ATOM 4805 N N . ILE A 1 619 ? 28.013 8.767 14.898 1.00 22.97 619 ILE A N 1
ATOM 4806 C CA . ILE A 1 619 ? 29.248 9.329 15.453 1.00 22.97 619 ILE A CA 1
ATOM 4807 C C . ILE A 1 619 ? 30.415 8.396 15.107 1.00 22.97 619 ILE A C 1
ATOM 4809 O O . ILE A 1 619 ? 30.855 7.574 15.914 1.00 22.97 619 ILE A O 1
ATOM 4813 N N . PHE A 1 620 ? 30.935 8.536 13.887 1.00 26.00 620 PHE A N 1
ATOM 4814 C CA . PHE A 1 620 ? 32.157 7.883 13.441 1.00 26.00 620 PHE A CA 1
ATOM 4815 C C . PHE A 1 620 ? 33.339 8.409 14.261 1.00 26.00 620 PHE A C 1
ATOM 4817 O O . PHE A 1 620 ? 33.903 9.468 13.988 1.00 26.00 620 PHE A O 1
ATOM 4824 N N . SER A 1 621 ? 33.740 7.643 15.274 1.00 24.83 621 SER A N 1
ATOM 4825 C CA . SER A 1 621 ? 34.861 7.930 16.176 1.00 24.83 621 SER A CA 1
ATOM 4826 C C . SER A 1 621 ? 36.232 7.691 15.514 1.00 24.83 621 SER A C 1
ATOM 4828 O O . SER A 1 621 ? 37.102 7.004 16.048 1.00 24.83 621 SER A O 1
ATOM 4830 N N . GLY A 1 622 ? 36.435 8.277 14.330 1.00 28.38 622 GLY A N 1
ATOM 4831 C CA . GLY A 1 622 ? 37.659 8.200 13.532 1.00 28.38 622 GLY A CA 1
ATOM 4832 C C . GLY A 1 622 ? 38.373 9.549 13.423 1.00 28.38 622 GLY A C 1
ATOM 4833 O O . GLY A 1 622 ? 37.769 10.572 13.113 1.00 28.38 622 GLY A O 1
ATOM 4834 N N . THR A 1 623 ? 39.687 9.570 13.657 1.00 29.56 623 THR A N 1
ATOM 4835 C CA . THR A 1 623 ? 40.493 10.796 13.541 1.00 29.56 623 THR A CA 1
ATOM 4836 C C . THR A 1 623 ? 40.737 11.159 12.075 1.00 29.56 623 THR A C 1
ATOM 4838 O O . THR A 1 623 ? 41.562 10.534 11.410 1.00 29.56 623 THR A O 1
ATOM 4841 N N . LEU A 1 624 ? 40.062 12.199 11.578 1.00 31.64 624 LEU A N 1
ATOM 4842 C CA . LEU A 1 624 ? 40.317 12.740 10.242 1.00 31.64 624 LEU A CA 1
ATOM 4843 C C . LEU A 1 624 ? 41.688 13.439 10.181 1.00 31.64 624 LEU A C 1
ATOM 4845 O O . LEU A 1 624 ? 42.004 14.283 11.024 1.00 31.64 624 LEU A O 1
ATOM 4849 N N . ILE A 1 625 ? 42.487 13.116 9.161 1.00 35.06 625 ILE A N 1
ATOM 4850 C CA . ILE A 1 625 ? 43.783 13.752 8.885 1.00 35.06 625 ILE A CA 1
ATOM 4851 C C . ILE A 1 625 ? 43.703 14.436 7.522 1.00 35.06 625 ILE A C 1
ATOM 4853 O O . ILE A 1 625 ? 43.381 13.802 6.521 1.00 35.06 625 ILE A O 1
ATOM 4857 N N . TRP A 1 626 ? 44.029 15.726 7.493 1.00 38.44 626 TRP A N 1
ATOM 4858 C CA . TRP A 1 626 ? 44.023 16.554 6.290 1.00 38.44 626 TRP A CA 1
ATOM 4859 C C . TRP A 1 626 ? 45.451 16.756 5.775 1.00 38.44 626 TRP A C 1
ATOM 4861 O O . TRP A 1 626 ? 46.379 16.936 6.568 1.00 38.44 626 TRP A O 1
ATOM 4871 N N . ARG A 1 627 ? 45.625 16.793 4.450 1.00 38.19 627 ARG A N 1
ATOM 4872 C CA . ARG A 1 627 ? 46.876 17.180 3.784 1.00 38.19 627 ARG A CA 1
ATOM 4873 C C . ARG A 1 627 ? 46.596 18.319 2.812 1.00 38.19 627 ARG A C 1
ATOM 4875 O O . ARG A 1 627 ? 45.666 18.219 2.018 1.00 38.19 627 ARG A O 1
ATOM 4882 N N . ILE A 1 628 ? 47.422 19.362 2.860 1.00 41.12 628 ILE A N 1
ATOM 4883 C CA . ILE A 1 628 ? 47.350 20.500 1.936 1.00 41.12 628 ILE A CA 1
ATOM 4884 C C . ILE A 1 628 ? 48.661 20.580 1.149 1.00 41.12 628 ILE A C 1
ATOM 4886 O O . ILE A 1 628 ? 49.718 20.861 1.724 1.00 41.12 628 ILE A O 1
ATOM 4890 N N . THR A 1 629 ? 48.586 20.359 -0.163 1.00 37.69 629 THR A N 1
ATOM 4891 C CA . THR A 1 629 ? 49.604 20.781 -1.136 1.00 37.69 629 THR A CA 1
ATOM 4892 C C . THR A 1 629 ? 49.089 21.962 -1.957 1.00 37.69 629 THR A C 1
ATOM 4894 O O . THR A 1 629 ? 47.884 22.136 -2.143 1.00 37.69 629 THR A O 1
ATOM 4897 N N . ALA A 1 630 ? 50.011 22.795 -2.432 1.00 37.16 630 ALA A N 1
ATOM 4898 C CA . ALA A 1 630 ? 49.739 23.845 -3.406 1.00 37.16 630 ALA A CA 1
ATOM 4899 C C . ALA A 1 630 ? 50.815 23.815 -4.494 1.00 37.16 630 ALA A C 1
ATOM 4901 O O . ALA A 1 630 ? 51.972 23.497 -4.222 1.00 37.16 630 ALA A O 1
ATOM 4902 N N . THR A 1 631 ? 50.440 24.159 -5.725 1.00 35.81 631 THR A N 1
ATOM 4903 C CA . THR A 1 631 ? 51.386 24.209 -6.847 1.00 35.81 631 THR A CA 1
ATOM 4904 C C . THR A 1 631 ? 51.776 25.656 -7.123 1.00 35.81 631 THR A C 1
ATOM 4906 O O . THR A 1 631 ? 50.937 26.448 -7.548 1.00 35.81 631 THR A O 1
ATOM 4909 N N . ILE A 1 632 ? 53.044 26.008 -6.907 1.00 42.22 632 ILE A N 1
ATOM 4910 C CA . ILE A 1 632 ? 53.577 27.353 -7.157 1.00 42.22 632 ILE A CA 1
ATOM 4911 C C . ILE A 1 632 ? 54.583 27.257 -8.305 1.00 42.22 632 ILE A C 1
ATOM 4913 O O . ILE A 1 632 ? 55.519 26.464 -8.264 1.00 42.22 632 ILE A O 1
ATOM 4917 N N . ASN A 1 633 ? 54.374 28.043 -9.368 1.00 38.06 633 ASN A N 1
ATOM 4918 C CA . ASN A 1 633 ? 55.204 28.037 -10.585 1.00 38.06 633 ASN A CA 1
ATOM 4919 C C . ASN A 1 633 ? 55.405 26.642 -11.225 1.00 38.06 633 ASN A C 1
ATOM 4921 O O . ASN A 1 633 ? 56.429 26.389 -11.856 1.00 38.06 633 ASN A O 1
ATOM 4925 N N . GLY A 1 634 ? 54.432 25.737 -11.070 1.00 36.66 634 GLY A N 1
ATOM 4926 C CA . GLY A 1 634 ? 54.490 24.371 -11.609 1.00 36.66 634 GLY A CA 1
ATOM 4927 C C . GLY A 1 634 ? 55.238 23.351 -10.740 1.00 36.66 634 GLY A C 1
ATOM 4928 O O . GLY A 1 634 ? 55.447 22.229 -11.192 1.00 36.66 634 GLY A O 1
ATOM 4929 N N . VAL A 1 635 ? 55.626 23.709 -9.510 1.00 35.56 635 VAL A N 1
ATOM 4930 C CA . VAL A 1 635 ? 56.211 22.792 -8.517 1.00 35.56 635 VAL A CA 1
ATOM 4931 C C . VAL A 1 635 ? 55.230 22.615 -7.357 1.00 35.56 635 VAL A C 1
ATOM 4933 O O . VAL A 1 635 ? 54.664 23.594 -6.873 1.00 35.56 635 VAL A O 1
ATOM 4936 N N . GLU A 1 636 ? 55.005 21.373 -6.926 1.00 41.59 636 GLU A N 1
ATOM 4937 C CA . GLU A 1 636 ? 54.097 21.050 -5.820 1.00 41.59 636 GLU A CA 1
ATOM 4938 C C . GLU A 1 636 ? 54.827 21.139 -4.468 1.00 41.59 636 GLU A C 1
ATOM 4940 O O . GLU A 1 636 ? 55.779 20.398 -4.214 1.00 41.59 636 GLU A O 1
ATOM 4945 N N . GLU A 1 637 ? 54.373 22.030 -3.582 1.00 43.47 637 GLU A N 1
ATOM 4946 C CA . GLU A 1 637 ? 54.891 22.178 -2.218 1.00 43.47 637 GLU A CA 1
ATOM 4947 C C . GLU A 1 637 ? 53.837 21.781 -1.171 1.00 43.47 637 GLU A C 1
ATOM 4949 O O . GLU A 1 637 ? 52.654 22.120 -1.265 1.00 43.47 637 GLU A O 1
ATOM 4954 N N . LYS A 1 638 ? 54.273 21.048 -0.138 1.00 43.50 638 LYS A N 1
ATOM 4955 C CA . LYS A 1 638 ? 53.427 20.595 0.977 1.00 43.50 638 LYS A CA 1
ATOM 4956 C C . LYS A 1 638 ? 53.380 21.661 2.071 1.00 43.50 638 LYS A C 1
ATOM 4958 O O . LYS A 1 638 ? 54.398 21.932 2.702 1.00 43.50 638 LYS A O 1
ATOM 4963 N N . ILE A 1 639 ? 52.194 22.211 2.329 1.00 47.06 639 ILE A N 1
ATOM 4964 C CA . ILE A 1 639 ? 52.002 23.336 3.255 1.00 47.06 639 ILE A CA 1
ATOM 4965 C C . ILE A 1 639 ? 51.767 22.859 4.695 1.00 47.06 639 ILE A C 1
ATOM 4967 O O . ILE A 1 639 ? 52.394 23.378 5.618 1.00 47.06 639 ILE A O 1
ATOM 4971 N N . SER A 1 640 ? 50.884 21.878 4.923 1.00 43.53 640 SER A N 1
ATOM 4972 C CA . SER A 1 640 ? 50.621 21.363 6.277 1.00 43.53 640 SER A CA 1
ATOM 4973 C C . SER A 1 640 ? 49.995 19.962 6.307 1.00 43.53 640 SER A C 1
ATOM 4975 O O . SER A 1 640 ? 49.542 19.425 5.292 1.00 43.53 640 SER A O 1
ATOM 4977 N N . GLU A 1 641 ? 50.016 19.359 7.501 1.00 39.81 641 GLU A N 1
ATOM 4978 C CA . GLU A 1 641 ? 49.414 18.061 7.825 1.00 39.81 641 GLU A CA 1
ATOM 4979 C C . GLU A 1 641 ? 49.114 18.030 9.340 1.00 39.81 641 GLU A C 1
ATOM 4981 O O . GLU A 1 641 ? 49.988 17.715 10.147 1.00 39.81 641 GLU A O 1
ATOM 4986 N N . GLN A 1 642 ? 47.916 18.475 9.746 1.00 39.97 642 GLN A N 1
ATOM 4987 C CA . GLN A 1 642 ? 47.481 18.577 11.153 1.00 39.97 642 GLN A CA 1
ATOM 4988 C C . GLN A 1 642 ? 45.960 18.388 11.308 1.00 39.97 642 GLN A C 1
ATOM 4990 O O . GLN A 1 642 ? 45.191 18.549 10.361 1.00 39.97 642 GLN A O 1
ATOM 4995 N N . SER A 1 643 ? 45.526 18.073 12.530 1.00 37.59 643 SER A N 1
ATOM 4996 C CA . SER A 1 643 ? 44.120 17.971 12.934 1.00 37.59 643 SER A CA 1
ATOM 4997 C C . SER A 1 643 ? 43.545 19.328 13.371 1.00 37.59 643 SER A C 1
ATOM 4999 O O . SER A 1 643 ? 44.041 19.904 14.336 1.00 37.59 643 SER A O 1
ATOM 5001 N N . LEU A 1 644 ? 42.479 19.786 12.700 1.00 32.12 644 LEU A N 1
ATOM 5002 C CA . LEU A 1 644 ? 41.560 20.868 13.110 1.00 32.12 644 LEU A CA 1
ATOM 5003 C C . LEU A 1 644 ? 42.203 22.089 13.811 1.00 32.12 644 LEU A C 1
ATOM 5005 O O . LEU A 1 644 ? 42.097 22.278 15.021 1.00 32.12 644 LEU A O 1
ATOM 5009 N N . GLY A 1 645 ? 42.799 22.979 13.011 1.00 32.44 645 GLY A N 1
ATOM 5010 C CA . GLY A 1 645 ? 43.270 24.299 13.441 1.00 32.44 645 GLY A CA 1
ATOM 5011 C C . GLY A 1 645 ? 43.117 25.343 12.331 1.00 32.44 645 GLY A C 1
ATOM 5012 O O . GLY A 1 645 ? 43.209 25.016 11.148 1.00 32.44 645 GLY A O 1
ATOM 5013 N N . LYS A 1 646 ? 42.867 26.609 12.693 1.00 31.25 646 LYS A N 1
ATOM 5014 C CA . LYS A 1 646 ? 42.641 27.696 11.723 1.00 31.25 646 LYS A CA 1
ATOM 5015 C C . LYS A 1 646 ? 43.959 28.141 11.076 1.00 31.25 646 LYS A C 1
ATOM 5017 O O . LYS A 1 646 ? 44.771 28.802 11.720 1.00 31.25 646 LYS A O 1
ATOM 5022 N N . VAL A 1 647 ? 44.145 27.823 9.796 1.00 35.00 647 VAL A N 1
ATOM 5023 C CA . VAL A 1 647 ? 45.272 28.309 8.981 1.00 35.00 647 VAL A CA 1
ATOM 5024 C C . VAL A 1 647 ? 44.960 29.709 8.442 1.00 35.00 647 VAL A C 1
ATOM 5026 O O . VAL A 1 647 ? 43.839 29.979 8.018 1.00 35.00 647 VAL A O 1
ATOM 5029 N N . VAL A 1 648 ? 45.953 30.603 8.448 1.00 36.50 648 VAL A N 1
ATOM 5030 C CA . VAL A 1 648 ? 45.881 31.939 7.834 1.00 36.50 648 VAL A CA 1
ATOM 5031 C C . VAL A 1 648 ? 47.137 32.140 6.989 1.00 36.50 648 VAL A C 1
ATOM 5033 O O . VAL A 1 648 ? 48.246 32.075 7.516 1.00 36.50 648 VAL A O 1
ATOM 5036 N N . LEU A 1 649 ? 46.968 32.371 5.684 1.00 36.66 649 LEU A N 1
ATOM 5037 C CA . LEU A 1 649 ? 48.066 32.617 4.745 1.00 36.66 649 LEU A CA 1
ATOM 5038 C C . LEU A 1 649 ? 48.215 34.131 4.491 1.00 36.66 649 LEU A C 1
ATOM 5040 O O . LEU A 1 649 ? 47.223 34.778 4.151 1.00 36.66 649 LEU A O 1
ATOM 5044 N N . PRO A 1 650 ? 49.412 34.724 4.657 1.00 32.22 650 PRO A N 1
ATOM 5045 C CA . PRO A 1 650 ? 49.604 36.160 4.478 1.00 32.22 650 PRO A CA 1
ATOM 5046 C C . PRO A 1 650 ? 49.911 36.544 3.019 1.00 32.22 650 PRO A C 1
ATOM 5048 O O . PRO A 1 650 ? 50.939 36.152 2.478 1.00 32.22 650 PRO A O 1
ATOM 5051 N N . GLY A 1 651 ? 49.064 37.398 2.432 1.00 43.19 651 GLY A N 1
ATOM 5052 C CA . GLY A 1 651 ? 49.416 38.293 1.316 1.00 43.19 651 GLY A CA 1
ATOM 5053 C C . GLY A 1 651 ? 49.818 37.637 -0.011 1.00 43.19 651 GLY A C 1
ATOM 5054 O O . GLY A 1 651 ? 50.986 37.691 -0.388 1.00 43.19 651 GLY A O 1
ATOM 5055 N N . ILE A 1 652 ? 48.848 37.095 -0.756 1.00 38.47 652 ILE A N 1
ATOM 5056 C CA . ILE A 1 652 ? 49.041 36.615 -2.136 1.00 38.47 652 ILE A CA 1
ATOM 5057 C C . ILE A 1 652 ? 47.953 37.228 -3.033 1.00 38.47 652 ILE A C 1
ATOM 5059 O O . ILE A 1 652 ? 46.768 37.067 -2.760 1.00 38.47 652 ILE A O 1
ATOM 5063 N N . GLU A 1 653 ? 48.353 37.938 -4.094 1.00 36.09 653 GLU A N 1
ATOM 5064 C CA . GLU A 1 653 ? 47.459 38.707 -4.989 1.00 36.09 653 GLU A CA 1
ATOM 5065 C C . GLU A 1 653 ? 47.113 37.978 -6.309 1.00 36.09 653 GLU A C 1
ATOM 5067 O O . GLU A 1 653 ? 46.723 38.606 -7.292 1.00 36.09 653 GLU A O 1
ATOM 5072 N N . GLN A 1 654 ? 47.277 36.652 -6.373 1.00 38.62 654 GLN A N 1
ATOM 5073 C CA . GLN A 1 654 ? 46.958 35.841 -7.557 1.00 38.62 654 GLN A CA 1
ATOM 5074 C C . GLN A 1 654 ? 46.219 34.552 -7.180 1.00 38.62 654 GLN A C 1
ATOM 5076 O O . GLN A 1 654 ? 46.311 34.079 -6.048 1.00 38.62 654 GLN A O 1
ATOM 5081 N N . ALA A 1 655 ? 45.467 33.997 -8.134 1.00 31.67 655 ALA A N 1
ATOM 5082 C CA . ALA A 1 655 ? 44.614 32.833 -7.919 1.00 31.67 655 ALA A CA 1
ATOM 5083 C C . ALA A 1 655 ? 45.433 31.569 -7.600 1.00 31.67 655 ALA A C 1
ATOM 5085 O O . ALA A 1 655 ? 46.216 31.097 -8.423 1.00 31.67 655 ALA A O 1
ATOM 5086 N N . ILE A 1 656 ? 45.209 31.003 -6.412 1.00 35.84 656 ILE A N 1
ATOM 5087 C CA . ILE A 1 656 ? 45.784 29.727 -5.973 1.00 35.84 656 ILE A CA 1
ATOM 5088 C C . ILE A 1 656 ? 44.738 28.632 -6.189 1.00 35.84 656 ILE A C 1
ATOM 5090 O O . ILE A 1 656 ? 43.596 28.777 -5.760 1.00 35.84 656 ILE A O 1
ATOM 5094 N N . SER A 1 657 ? 45.134 27.523 -6.816 1.00 33.19 657 SER A N 1
ATOM 5095 C CA . SER A 1 657 ? 44.335 26.292 -6.829 1.00 33.19 657 SER A CA 1
ATOM 5096 C C . SER A 1 657 ? 44.767 25.389 -5.674 1.00 33.19 657 SER A C 1
ATOM 5098 O O . SER A 1 657 ? 45.959 25.121 -5.515 1.00 33.19 657 SER A O 1
ATOM 5100 N N . PHE A 1 658 ? 43.804 24.919 -4.883 1.00 36.62 658 PHE A N 1
ATOM 5101 C CA . PHE A 1 658 ? 44.020 23.972 -3.789 1.00 36.62 658 PHE A CA 1
ATOM 5102 C C . PHE A 1 658 ? 43.427 22.612 -4.159 1.00 36.62 658 PHE A C 1
ATOM 5104 O O . PHE A 1 658 ? 42.305 22.551 -4.657 1.00 36.62 658 PHE A O 1
ATOM 5111 N N . THR A 1 659 ? 44.142 21.532 -3.842 1.00 34.69 659 THR A N 1
ATOM 5112 C CA . THR A 1 659 ? 43.625 20.162 -3.953 1.00 34.69 659 THR A CA 1
ATOM 5113 C C . THR A 1 659 ? 43.545 19.556 -2.557 1.00 34.69 659 THR A C 1
ATOM 5115 O O . THR A 1 659 ? 44.555 19.445 -1.864 1.00 34.69 659 THR A O 1
ATOM 5118 N N . LEU A 1 660 ? 42.340 19.168 -2.138 1.00 34.84 660 LEU A N 1
ATOM 5119 C CA . LEU A 1 660 ? 42.083 18.504 -0.859 1.00 34.84 660 LEU A CA 1
ATOM 5120 C C . LEU A 1 660 ? 41.807 17.021 -1.107 1.00 34.84 660 LEU A C 1
ATOM 5122 O O . LEU A 1 660 ? 40.772 16.654 -1.656 1.00 34.84 660 LEU A O 1
ATOM 5126 N N . LEU A 1 661 ? 42.754 16.172 -0.706 1.00 34.06 661 LEU A N 1
ATOM 5127 C CA . LEU A 1 661 ? 42.634 14.719 -0.806 1.00 34.06 661 LEU A CA 1
ATOM 5128 C C . LEU A 1 661 ? 42.093 14.142 0.503 1.00 34.06 661 LEU A C 1
ATOM 5130 O O . LEU A 1 661 ? 42.777 14.145 1.529 1.00 34.06 661 LEU A O 1
ATOM 5134 N N . PHE A 1 662 ? 40.876 13.610 0.441 1.00 34.72 662 PHE A N 1
ATOM 5135 C CA . PHE A 1 662 ? 40.282 12.803 1.500 1.00 34.72 662 PHE A CA 1
ATOM 5136 C C . PHE A 1 662 ? 40.734 11.346 1.348 1.00 34.72 662 PHE A C 1
ATOM 5138 O O . PHE A 1 662 ? 40.782 10.817 0.240 1.00 34.72 662 PHE A O 1
ATOM 5145 N N . SER A 1 663 ? 41.041 10.677 2.461 1.00 31.69 663 SER A N 1
ATOM 5146 C CA . SER A 1 663 ? 41.189 9.217 2.485 1.00 31.69 663 SER A CA 1
ATOM 5147 C C . SER A 1 663 ? 40.624 8.655 3.787 1.00 31.69 663 SER A C 1
ATOM 5149 O O . SER A 1 663 ? 41.298 8.583 4.814 1.00 31.69 663 SER A O 1
ATOM 5151 N N . THR A 1 664 ? 39.348 8.277 3.754 1.00 31.86 664 THR A N 1
ATOM 5152 C CA . THR A 1 664 ? 38.791 7.327 4.720 1.00 31.86 664 THR A CA 1
ATOM 5153 C C . THR A 1 664 ? 39.353 5.937 4.412 1.00 31.86 664 THR A C 1
ATOM 5155 O O . THR A 1 664 ? 39.751 5.648 3.283 1.00 31.86 664 THR A O 1
ATOM 5158 N N . LYS A 1 665 ? 39.454 5.068 5.424 1.00 29.88 665 LYS A N 1
ATOM 5159 C CA . LYS A 1 665 ? 40.079 3.743 5.276 1.00 29.88 665 LYS A CA 1
ATOM 5160 C C . LYS A 1 665 ? 39.071 2.596 5.390 1.00 29.88 665 LYS A C 1
ATOM 5162 O O . LYS A 1 665 ? 39.315 1.636 6.114 1.00 29.88 665 LYS A O 1
ATOM 5167 N N . TYR A 1 666 ? 37.964 2.723 4.663 1.00 25.80 666 TYR A N 1
ATOM 5168 C CA . TYR A 1 666 ? 37.020 1.648 4.357 1.00 25.80 666 TYR A CA 1
ATOM 5169 C C . TYR A 1 666 ? 36.457 1.859 2.941 1.00 25.80 666 TYR A C 1
ATOM 5171 O O . TYR A 1 666 ? 36.185 2.990 2.554 1.00 25.80 666 TYR A O 1
ATOM 5179 N N . GLU A 1 667 ? 36.363 0.766 2.184 1.00 33.22 667 GLU A N 1
ATOM 5180 C CA . GLU A 1 667 ? 35.550 0.571 0.966 1.00 33.22 667 GLU A CA 1
ATOM 5181 C C . GLU A 1 667 ? 35.477 1.702 -0.085 1.00 33.22 667 GLU A C 1
ATOM 5183 O O . GLU A 1 667 ? 34.416 2.194 -0.449 1.00 33.22 667 GLU A O 1
ATOM 5188 N N . GLY A 1 668 ? 36.635 2.000 -0.686 1.00 28.41 668 GLY A N 1
ATOM 5189 C CA . GLY A 1 668 ? 36.798 2.091 -2.152 1.00 28.41 668 GLY A CA 1
ATOM 5190 C C . GLY A 1 668 ? 36.232 3.294 -2.923 1.00 28.41 668 GLY A C 1
ATOM 5191 O O . GLY A 1 668 ? 36.784 3.632 -3.971 1.00 28.41 668 GLY A O 1
ATOM 5192 N N . LEU A 1 669 ? 35.180 3.955 -2.447 1.00 28.06 669 LEU A N 1
ATOM 5193 C CA . LEU A 1 669 ? 34.514 5.041 -3.168 1.00 28.06 669 LEU A CA 1
ATOM 5194 C C . LEU A 1 669 ? 35.328 6.343 -3.121 1.00 28.06 669 LEU A C 1
ATOM 5196 O O . LEU A 1 669 ? 35.782 6.783 -2.067 1.00 28.06 669 LEU A O 1
ATOM 5200 N N . THR A 1 670 ? 35.502 6.976 -4.284 1.00 27.95 670 THR A N 1
ATOM 5201 C CA . THR A 1 670 ? 36.205 8.260 -4.439 1.00 27.95 670 THR A CA 1
ATOM 5202 C C . THR A 1 670 ? 35.346 9.207 -5.269 1.00 27.95 670 THR A C 1
ATOM 5204 O O . THR A 1 670 ? 35.156 8.979 -6.462 1.00 27.95 670 THR A O 1
ATOM 5207 N N . PHE A 1 671 ? 34.848 10.281 -4.654 1.00 28.86 671 PHE A N 1
ATOM 5208 C CA . PHE A 1 671 ? 33.987 11.269 -5.312 1.00 28.86 671 PHE A CA 1
ATOM 5209 C C . PHE A 1 671 ? 34.765 12.557 -5.640 1.00 28.86 671 PHE A C 1
ATOM 5211 O O . PHE A 1 671 ? 35.425 13.104 -4.751 1.00 28.86 671 PHE A O 1
ATOM 5218 N N . PRO A 1 672 ? 34.696 13.081 -6.878 1.00 26.88 672 PRO A N 1
ATOM 5219 C CA . PRO A 1 672 ? 35.257 14.385 -7.211 1.00 26.88 672 PRO A CA 1
ATOM 5220 C C . PRO A 1 672 ? 34.317 15.508 -6.747 1.00 26.88 672 PRO A C 1
ATOM 5222 O O . PRO A 1 672 ? 33.216 15.660 -7.269 1.00 26.88 672 PRO A O 1
ATOM 5225 N N . ILE A 1 673 ? 34.765 16.335 -5.799 1.00 31.11 673 ILE A N 1
ATOM 5226 C CA . ILE A 1 673 ? 34.044 17.546 -5.376 1.00 31.11 673 ILE A CA 1
ATOM 5227 C C . ILE A 1 673 ? 34.661 18.757 -6.083 1.00 31.11 673 ILE A C 1
ATOM 5229 O O . ILE A 1 673 ? 35.870 18.978 -6.005 1.00 31.11 673 ILE A O 1
ATOM 5233 N N . SER A 1 674 ? 33.826 19.547 -6.762 1.00 27.77 674 SER A N 1
ATOM 5234 C CA . SER A 1 674 ? 34.214 20.831 -7.360 1.00 27.77 674 SER A CA 1
ATOM 5235 C C . SER A 1 674 ? 33.783 21.989 -6.461 1.00 27.77 674 SER A C 1
ATOM 5237 O O . SER A 1 674 ? 32.707 21.946 -5.872 1.00 27.77 674 SER A O 1
ATOM 5239 N N . PHE A 1 675 ? 34.604 23.038 -6.375 1.00 34.50 675 PHE A N 1
ATOM 5240 C CA . PHE A 1 675 ? 34.356 24.203 -5.520 1.00 34.50 675 PHE A CA 1
ATOM 5241 C C . PHE A 1 675 ? 34.281 25.489 -6.349 1.00 34.50 675 PHE A C 1
ATOM 5243 O O . PHE A 1 675 ? 35.072 25.681 -7.273 1.00 34.50 675 PHE A O 1
ATOM 5250 N N . ALA A 1 676 ? 33.391 26.403 -5.964 1.00 29.91 676 ALA A N 1
ATOM 5251 C CA . ALA A 1 676 ? 33.345 27.774 -6.467 1.00 29.91 676 ALA A CA 1
ATOM 5252 C C . ALA A 1 676 ? 33.547 28.758 -5.305 1.00 29.91 676 ALA A C 1
ATOM 5254 O O . ALA A 1 676 ? 32.989 28.572 -4.226 1.00 29.91 676 ALA A O 1
ATOM 5255 N N . ILE A 1 677 ? 34.347 29.807 -5.516 1.00 33.84 677 ILE A N 1
ATOM 5256 C CA . ILE A 1 677 ? 34.574 30.856 -4.511 1.00 33.84 677 ILE A CA 1
ATOM 5257 C C . ILE A 1 677 ? 33.544 31.967 -4.721 1.00 33.84 677 ILE A C 1
ATOM 5259 O O . ILE A 1 677 ? 33.508 32.579 -5.789 1.00 33.84 677 ILE A O 1
ATOM 5263 N N . VAL A 1 678 ? 32.753 32.259 -3.688 1.00 36.16 678 VAL A N 1
ATOM 5264 C CA . VAL A 1 678 ? 31.806 33.381 -3.667 1.00 36.16 678 VAL A CA 1
ATOM 5265 C C . VAL A 1 678 ? 32.330 34.472 -2.726 1.00 36.16 678 VAL A C 1
ATOM 5267 O O . VAL A 1 678 ? 32.617 34.206 -1.566 1.00 36.16 678 VAL A O 1
ATOM 5270 N N . ASP A 1 679 ? 32.436 35.692 -3.260 1.00 37.12 679 ASP A N 1
ATOM 5271 C CA . ASP A 1 679 ? 32.818 36.953 -2.595 1.00 37.12 679 ASP A CA 1
ATOM 5272 C C . ASP A 1 679 ? 34.201 37.016 -1.878 1.00 37.12 679 ASP A C 1
ATOM 5274 O O . ASP A 1 679 ? 34.354 36.562 -0.741 1.00 37.12 679 ASP A O 1
ATOM 5278 N N . PRO A 1 680 ? 35.203 37.708 -2.469 1.00 36.62 680 PRO A N 1
ATOM 5279 C CA . PRO A 1 680 ? 36.491 37.996 -1.824 1.00 36.62 680 PRO A CA 1
ATOM 5280 C C . PRO A 1 680 ? 36.435 38.868 -0.552 1.00 36.62 680 PRO A C 1
ATOM 5282 O O . PRO A 1 680 ? 37.451 38.992 0.134 1.00 36.62 680 PRO A O 1
ATOM 5285 N N . SER A 1 681 ? 35.312 39.527 -0.247 1.00 38.16 681 SER A N 1
ATOM 5286 C CA . SER A 1 681 ? 35.220 40.542 0.815 1.00 38.16 681 SER A CA 1
ATOM 5287 C C . SER A 1 681 ? 34.889 39.994 2.212 1.00 38.16 681 SER A C 1
ATOM 5289 O O . SER A 1 681 ? 35.160 40.657 3.215 1.00 38.16 681 SER A O 1
ATOM 5291 N N . SER A 1 682 ? 34.349 38.774 2.299 1.00 38.91 682 SER A N 1
ATOM 5292 C CA . SER A 1 682 ? 33.703 38.236 3.510 1.00 38.91 682 SER A CA 1
ATOM 5293 C C . SER A 1 682 ? 34.657 37.724 4.606 1.00 38.91 682 SER A C 1
ATOM 5295 O O . SER A 1 682 ? 34.249 37.556 5.756 1.00 38.91 682 SER A O 1
ATOM 5297 N N . GLN A 1 683 ? 35.911 37.407 4.253 1.00 34.53 683 GLN A N 1
ATOM 5298 C CA . GLN A 1 683 ? 36.848 36.592 5.054 1.00 34.53 683 GLN A CA 1
ATOM 5299 C C . GLN A 1 683 ? 36.287 35.236 5.549 1.00 34.53 683 GLN A C 1
ATOM 5301 O O . GLN A 1 683 ? 36.862 34.616 6.451 1.00 34.53 683 GLN A O 1
ATOM 5306 N N . ARG A 1 684 ? 35.202 34.738 4.943 1.00 33.03 684 ARG A N 1
ATOM 5307 C CA . ARG A 1 684 ? 34.697 33.374 5.120 1.00 33.03 684 ARG A CA 1
ATOM 5308 C C . ARG A 1 684 ? 34.981 32.545 3.873 1.00 33.03 684 ARG A C 1
ATOM 5310 O O . ARG A 1 684 ? 34.886 33.031 2.754 1.00 33.03 684 ARG A O 1
ATOM 5317 N N . VAL A 1 685 ? 35.282 31.270 4.091 1.00 33.97 685 VAL A N 1
ATOM 5318 C CA . VAL A 1 685 ? 35.169 30.226 3.071 1.00 33.97 685 VAL A CA 1
ATOM 5319 C C . VAL A 1 685 ? 34.044 29.322 3.548 1.00 33.97 685 VAL A C 1
ATOM 5321 O O . VAL A 1 685 ? 34.220 28.592 4.523 1.00 33.97 685 VAL A O 1
ATOM 5324 N N . GLU A 1 686 ? 32.879 29.426 2.920 1.00 31.75 686 GLU A N 1
ATOM 5325 C CA . GLU A 1 686 ? 31.762 28.512 3.159 1.00 31.75 686 GLU A CA 1
ATOM 5326 C C . GLU A 1 686 ? 31.864 27.348 2.169 1.00 31.75 686 GLU A C 1
ATOM 5328 O O . GLU A 1 686 ? 32.080 27.540 0.973 1.00 31.75 686 GLU A O 1
ATOM 5333 N N . ILE A 1 687 ? 31.808 26.124 2.698 1.00 30.95 687 ILE A N 1
ATOM 5334 C CA . ILE A 1 687 ? 32.035 24.891 1.937 1.00 30.95 687 ILE A CA 1
ATOM 5335 C C . ILE A 1 687 ? 30.670 24.310 1.572 1.00 30.95 687 ILE A C 1
ATOM 5337 O O . ILE A 1 687 ? 30.164 23.407 2.234 1.00 30.95 687 ILE A O 1
ATOM 5341 N N . CYS A 1 688 ? 30.064 24.855 0.520 1.00 28.38 688 CYS A N 1
ATOM 5342 C CA . CYS A 1 688 ? 28.829 24.323 -0.045 1.00 28.38 688 CYS A CA 1
ATOM 5343 C C . CYS A 1 688 ? 29.158 23.156 -0.985 1.00 28.38 688 CYS A C 1
ATOM 5345 O O . CYS A 1 688 ? 29.438 23.363 -2.163 1.00 28.38 688 CYS A O 1
ATOM 5347 N N . GLY A 1 689 ? 29.152 21.935 -0.448 1.00 27.77 689 GLY A N 1
ATOM 5348 C CA . GLY A 1 689 ? 29.215 20.700 -1.228 1.00 27.77 689 GLY A CA 1
ATOM 5349 C C . GLY A 1 689 ? 27.938 19.893 -1.034 1.00 27.77 689 GLY A C 1
ATOM 5350 O O . GLY A 1 689 ? 27.785 19.237 -0.007 1.00 27.77 689 GLY A O 1
ATOM 5351 N N . SER A 1 690 ? 27.029 19.936 -2.008 1.00 27.77 690 SER A N 1
ATOM 5352 C CA . SER A 1 690 ? 25.833 19.095 -2.029 1.00 27.77 690 SER A CA 1
ATOM 5353 C C . SER A 1 690 ? 26.191 17.682 -2.492 1.00 27.77 690 SER A C 1
ATOM 5355 O O . SER A 1 690 ? 26.309 17.414 -3.686 1.00 27.77 690 SER A O 1
ATOM 5357 N N . ALA A 1 691 ? 26.335 16.759 -1.543 1.00 30.30 691 ALA A N 1
ATOM 5358 C CA . ALA A 1 691 ? 26.120 15.350 -1.840 1.00 30.30 691 ALA A CA 1
ATOM 5359 C C . ALA A 1 691 ? 24.604 15.123 -1.822 1.00 30.30 691 ALA A C 1
ATOM 5361 O O . ALA A 1 691 ? 24.012 15.112 -0.747 1.00 30.30 691 ALA A O 1
ATOM 5362 N N . GLN A 1 692 ? 23.976 14.987 -2.994 1.00 27.30 692 GLN A N 1
ATOM 5363 C CA . GLN A 1 692 ? 22.585 14.538 -3.057 1.00 27.30 692 GLN A CA 1
ATOM 5364 C C . GLN A 1 692 ? 22.520 13.109 -2.513 1.00 27.30 692 GLN A C 1
ATOM 5366 O O . GLN A 1 692 ? 23.004 12.170 -3.147 1.00 27.30 692 GLN A O 1
ATOM 5371 N N . LEU A 1 693 ? 21.925 12.951 -1.333 1.00 29.72 693 LEU A N 1
ATOM 5372 C CA . LEU A 1 693 ? 21.361 11.673 -0.932 1.00 29.72 693 LEU A CA 1
ATOM 5373 C C . LEU A 1 693 ? 20.058 11.527 -1.715 1.00 29.72 693 LEU A C 1
ATOM 5375 O O . LEU A 1 693 ? 19.146 12.329 -1.559 1.00 29.72 693 LEU A O 1
ATOM 5379 N N . ASP A 1 694 ? 19.990 10.538 -2.601 1.00 33.28 694 ASP A N 1
ATOM 5380 C CA . ASP A 1 694 ? 18.783 10.255 -3.379 1.00 33.28 694 ASP A CA 1
ATOM 5381 C C . ASP A 1 694 ? 17.687 9.759 -2.414 1.00 33.28 694 ASP A C 1
ATOM 5383 O O . ASP A 1 694 ? 17.623 8.571 -2.102 1.00 33.28 694 ASP A O 1
ATOM 5387 N N . VAL A 1 695 ? 16.860 10.686 -1.901 1.00 36.69 695 VAL A N 1
ATOM 5388 C CA . VAL A 1 695 ? 15.713 10.475 -0.981 1.00 36.69 695 VAL A CA 1
ATOM 5389 C C . VAL A 1 695 ? 14.533 9.770 -1.664 1.00 36.69 695 VAL A C 1
ATOM 5391 O O . VAL A 1 695 ? 13.360 10.110 -1.512 1.00 36.69 695 VAL A O 1
ATOM 5394 N N . SER A 1 696 ? 14.864 8.790 -2.486 1.00 50.47 696 SER A N 1
ATOM 5395 C CA . SER A 1 696 ? 13.976 8.045 -3.348 1.00 50.47 696 SER A CA 1
ATOM 5396 C C . SER A 1 696 ? 13.640 6.693 -2.726 1.00 50.47 696 SER A C 1
ATOM 5398 O O . SER A 1 696 ? 14.365 6.168 -1.878 1.00 50.47 696 SER A O 1
ATOM 5400 N N . THR A 1 697 ? 12.560 6.073 -3.200 1.00 62.25 697 THR A N 1
ATOM 5401 C CA . THR A 1 697 ? 12.083 4.760 -2.729 1.00 62.25 697 THR A CA 1
ATOM 5402 C C . THR A 1 697 ? 13.103 3.619 -2.953 1.00 62.25 697 THR A C 1
ATOM 5404 O O . THR A 1 697 ? 12.944 2.515 -2.443 1.00 62.25 697 THR A O 1
ATOM 5407 N N . TRP A 1 698 ? 14.236 3.903 -3.608 1.00 71.88 698 TRP A N 1
ATOM 5408 C CA . TRP A 1 698 ? 15.432 3.057 -3.659 1.00 71.88 698 TRP A CA 1
ATOM 5409 C C . TRP A 1 698 ? 16.056 2.742 -2.289 1.00 71.88 698 TRP A C 1
ATOM 5411 O O . TRP A 1 698 ? 16.843 1.799 -2.204 1.00 71.88 698 TRP A O 1
ATOM 5421 N N . HIS A 1 699 ? 15.701 3.453 -1.210 1.00 67.88 699 HIS A N 1
ATOM 5422 C CA . HIS A 1 699 ? 16.054 3.038 0.161 1.00 67.88 699 HIS A 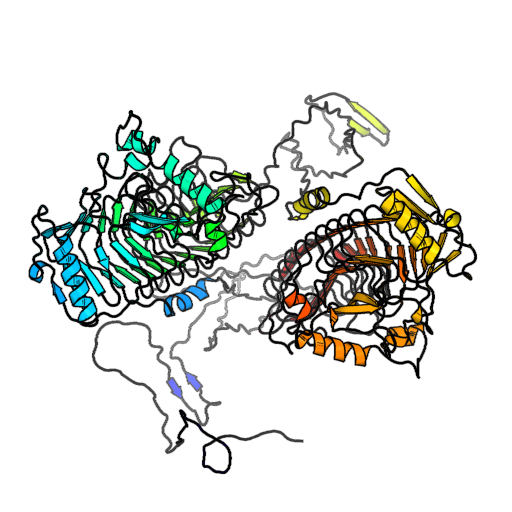CA 1
ATOM 5423 C C . HIS A 1 699 ? 15.502 1.642 0.523 1.00 67.88 699 HIS A C 1
ATOM 5425 O O . HIS A 1 699 ? 16.095 0.962 1.359 1.00 67.88 699 HIS A O 1
ATOM 5431 N N . MET A 1 700 ? 14.449 1.170 -0.164 1.00 73.44 700 MET A N 1
ATOM 5432 C CA . MET A 1 700 ? 13.902 -0.181 0.001 1.00 73.44 700 MET A CA 1
ATOM 5433 C C . MET A 1 700 ? 14.836 -1.260 -0.552 1.00 73.44 700 MET A C 1
ATOM 5435 O O . MET A 1 700 ? 14.768 -2.402 -0.108 1.00 73.44 700 MET A O 1
ATOM 5439 N N . VAL A 1 701 ? 15.711 -0.933 -1.512 1.00 77.31 701 VAL A N 1
ATOM 5440 C CA . VAL A 1 701 ? 16.580 -1.923 -2.168 1.00 77.31 701 VAL A CA 1
ATOM 5441 C C . VAL A 1 701 ? 17.529 -2.594 -1.165 1.00 77.31 701 VAL A C 1
ATOM 5443 O O . VAL A 1 701 ? 17.512 -3.820 -1.112 1.00 77.31 701 VAL A O 1
ATOM 5446 N N . PRO A 1 702 ? 18.276 -1.875 -0.301 1.00 75.44 702 PRO A N 1
ATOM 5447 C CA . PRO A 1 702 ? 19.006 -2.481 0.816 1.00 75.44 702 PRO A CA 1
ATOM 5448 C C . PRO A 1 702 ? 18.181 -3.433 1.696 1.00 75.44 702 PRO A C 1
ATOM 5450 O O . PRO A 1 702 ? 18.701 -4.466 2.112 1.00 75.44 702 PRO A O 1
ATOM 5453 N N . GLU A 1 703 ? 16.907 -3.133 1.967 1.00 75.62 703 GLU A N 1
ATOM 5454 C CA . GLU A 1 703 ? 16.053 -4.002 2.786 1.00 75.62 703 GLU A CA 1
ATOM 5455 C C . GLU A 1 703 ? 15.594 -5.254 2.023 1.00 75.62 703 GLU A C 1
ATOM 5457 O O . GLU A 1 703 ? 15.701 -6.362 2.550 1.00 75.62 703 GLU A O 1
ATOM 5462 N N . ILE A 1 704 ? 15.157 -5.102 0.767 1.00 78.50 704 ILE A N 1
ATOM 5463 C CA . ILE A 1 704 ? 14.816 -6.215 -0.134 1.00 78.50 704 ILE A CA 1
ATOM 5464 C C . ILE A 1 704 ? 16.023 -7.151 -0.268 1.00 78.50 704 ILE A C 1
ATOM 5466 O O . ILE A 1 704 ? 15.908 -8.352 -0.031 1.00 78.50 704 ILE A O 1
ATOM 5470 N N . LEU A 1 705 ? 17.206 -6.592 -0.535 1.00 85.00 705 LEU A N 1
ATOM 5471 C CA . LEU A 1 705 ? 18.463 -7.335 -0.600 1.00 85.00 705 LEU A CA 1
ATOM 5472 C C . LEU A 1 705 ? 18.834 -7.989 0.742 1.00 85.00 705 LEU A C 1
ATOM 5474 O O . LEU A 1 705 ? 19.430 -9.057 0.729 1.00 85.00 705 LEU A O 1
ATOM 5478 N N . SER A 1 706 ? 18.454 -7.420 1.893 1.00 80.38 706 SER A N 1
ATOM 5479 C CA . SER A 1 706 ? 18.700 -8.045 3.205 1.00 80.38 706 SER A CA 1
ATOM 5480 C C . SER A 1 706 ? 17.860 -9.305 3.465 1.00 80.38 706 SER A C 1
ATOM 5482 O O . SER A 1 706 ? 18.271 -10.158 4.253 1.00 80.38 706 SER A O 1
ATOM 5484 N N . ARG A 1 707 ? 16.708 -9.450 2.789 1.00 84.06 707 ARG A N 1
ATOM 5485 C CA . ARG A 1 707 ? 15.884 -10.674 2.811 1.00 84.06 707 ARG A CA 1
ATOM 5486 C C . ARG A 1 707 ? 16.359 -11.728 1.809 1.00 84.06 707 ARG A C 1
ATOM 5488 O O . ARG A 1 707 ? 16.048 -12.906 1.974 1.00 84.06 707 ARG A O 1
ATOM 5495 N N . ILE A 1 708 ? 17.096 -11.308 0.783 1.00 91.94 708 ILE A N 1
ATOM 5496 C CA . ILE A 1 708 ? 17.584 -12.163 -0.297 1.00 91.94 708 ILE A CA 1
ATOM 5497 C C . ILE A 1 708 ? 18.949 -12.740 0.091 1.00 91.94 708 ILE A C 1
ATOM 5499 O O . ILE A 1 708 ? 19.926 -12.020 0.285 1.00 91.94 708 ILE A O 1
ATOM 5503 N N . GLY A 1 709 ? 19.033 -14.064 0.193 1.00 86.44 709 GLY A N 1
ATOM 5504 C CA . GLY A 1 709 ? 20.230 -14.754 0.669 1.00 86.44 709 GLY A CA 1
ATOM 5505 C C . GLY A 1 709 ? 20.446 -16.081 -0.053 1.00 86.44 709 GLY A C 1
ATOM 5506 O O . GLY A 1 709 ? 19.491 -16.850 -0.196 1.00 86.44 709 GLY A O 1
ATOM 5507 N N . PRO A 1 710 ? 21.678 -16.390 -0.502 1.00 94.31 710 PRO A N 1
ATOM 5508 C CA . PRO A 1 710 ? 21.946 -17.638 -1.199 1.00 94.31 710 PRO A CA 1
ATOM 5509 C C . PRO A 1 710 ? 21.702 -18.840 -0.269 1.00 94.31 710 PRO A C 1
ATOM 5511 O O . PRO A 1 710 ? 22.095 -18.799 0.903 1.00 94.31 710 PRO A O 1
ATOM 5514 N N . PRO A 1 711 ? 21.090 -19.929 -0.769 1.00 93.56 711 PRO A N 1
ATOM 5515 C CA . PRO A 1 711 ? 20.928 -21.153 -0.000 1.00 93.56 711 PRO A CA 1
ATOM 5516 C C . PRO A 1 711 ? 22.293 -21.725 0.396 1.00 93.56 711 PRO A C 1
ATOM 5518 O O . PRO A 1 711 ? 23.254 -21.698 -0.375 1.00 93.56 711 PRO A O 1
ATOM 5521 N N . THR A 1 712 ? 22.375 -22.264 1.612 1.00 92.62 712 THR A N 1
ATOM 5522 C CA . THR A 1 712 ? 23.597 -22.904 2.119 1.00 92.62 712 THR A CA 1
ATOM 5523 C C . THR A 1 712 ? 23.484 -24.420 2.017 1.00 92.62 712 THR A C 1
ATOM 5525 O O . THR A 1 712 ? 22.419 -24.993 2.234 1.00 92.62 712 THR A O 1
ATOM 5528 N N . PHE A 1 713 ? 24.595 -25.072 1.675 1.00 95.81 713 PHE A N 1
ATOM 5529 C CA . PHE A 1 713 ? 24.647 -26.508 1.406 1.00 95.81 713 PHE A CA 1
ATOM 5530 C C . PHE A 1 713 ? 25.671 -27.194 2.318 1.00 95.81 713 PHE A C 1
ATOM 5532 O O . PHE A 1 713 ? 26.722 -26.608 2.601 1.00 95.81 713 PHE A O 1
ATOM 5539 N N . PRO A 1 714 ? 25.426 -28.446 2.745 1.00 95.94 714 PRO A N 1
ATOM 5540 C CA . PRO A 1 714 ? 26.465 -29.296 3.310 1.00 95.94 714 PRO A CA 1
ATOM 5541 C C . PRO A 1 714 ? 27.680 -29.385 2.376 1.00 95.94 714 PRO A C 1
ATOM 5543 O O . PRO A 1 714 ? 27.538 -29.498 1.158 1.00 95.94 714 PRO A O 1
ATOM 5546 N N . ASN A 1 715 ? 28.888 -29.367 2.944 1.00 96.06 715 ASN A N 1
ATOM 5547 C CA . ASN A 1 715 ? 30.133 -29.510 2.185 1.00 96.06 715 ASN A CA 1
ATOM 5548 C C . ASN A 1 715 ? 30.375 -30.983 1.802 1.00 96.06 715 ASN A C 1
ATOM 5550 O O . ASN A 1 715 ? 31.249 -31.648 2.363 1.00 96.06 715 ASN A O 1
ATOM 5554 N N . GLN A 1 716 ? 29.543 -31.499 0.896 1.00 97.56 716 GLN A N 1
ATOM 5555 C CA . GLN A 1 716 ? 29.579 -32.865 0.389 1.00 97.56 716 GLN A CA 1
ATOM 5556 C C . GLN A 1 716 ? 29.251 -32.883 -1.109 1.00 97.56 716 GLN A C 1
ATOM 5558 O O . GLN A 1 716 ? 28.247 -32.310 -1.537 1.00 97.56 716 GLN A O 1
ATOM 5563 N N . ASP A 1 717 ? 30.086 -33.579 -1.879 1.00 98.50 717 ASP A N 1
ATOM 5564 C CA . ASP A 1 717 ? 29.994 -33.663 -3.337 1.00 98.50 717 ASP A CA 1
ATOM 5565 C C . ASP A 1 717 ? 29.498 -35.043 -3.797 1.00 98.50 717 ASP A C 1
ATOM 5567 O O . ASP A 1 717 ? 29.858 -36.076 -3.230 1.00 98.50 717 ASP A O 1
ATOM 5571 N N . PHE A 1 718 ? 28.696 -35.044 -4.861 1.00 98.69 718 PHE A N 1
ATOM 5572 C CA . PHE A 1 718 ? 28.092 -36.210 -5.501 1.00 98.69 718 PHE A CA 1
ATOM 5573 C C . PHE A 1 718 ? 28.383 -36.128 -7.007 1.00 98.69 718 PHE A C 1
ATOM 5575 O O . PHE A 1 718 ? 27.635 -35.498 -7.753 1.00 98.69 718 PHE A O 1
ATOM 5582 N N . SER A 1 719 ? 29.502 -36.697 -7.466 1.00 98.62 719 SER A N 1
ATOM 5583 C CA . SER A 1 719 ? 29.885 -36.637 -8.886 1.00 98.62 719 SER A CA 1
ATOM 5584 C C . SER A 1 719 ? 28.974 -37.524 -9.728 1.00 98.62 719 SER A C 1
ATOM 5586 O O . SER A 1 719 ? 28.806 -38.699 -9.412 1.00 98.62 719 SER A O 1
ATOM 5588 N N . ILE A 1 720 ? 28.439 -37.016 -10.844 1.00 98.75 720 ILE A N 1
ATOM 5589 C CA . ILE A 1 720 ? 27.580 -37.820 -11.737 1.00 98.75 720 ILE A CA 1
ATOM 5590 C C . ILE A 1 720 ? 28.290 -39.075 -12.288 1.00 98.75 720 ILE A C 1
ATOM 5592 O O . ILE A 1 720 ? 27.633 -40.061 -12.622 1.00 98.75 720 ILE A O 1
ATOM 5596 N N . LEU A 1 721 ? 29.629 -39.074 -12.335 1.00 98.38 721 LEU A N 1
ATOM 5597 C CA . LEU A 1 721 ? 30.436 -40.226 -12.756 1.00 98.38 721 LEU A CA 1
ATOM 5598 C C . LEU A 1 721 ? 30.339 -41.403 -11.770 1.00 98.38 721 LEU A C 1
ATOM 5600 O O . LEU A 1 721 ? 30.335 -42.555 -12.202 1.00 98.38 721 LEU A O 1
ATOM 5604 N N . ASP A 1 722 ? 30.190 -41.134 -10.467 1.00 98.44 722 ASP A N 1
ATOM 5605 C CA . ASP A 1 722 ? 30.035 -42.176 -9.437 1.00 98.44 722 ASP A CA 1
ATOM 5606 C C . ASP A 1 722 ? 28.694 -42.925 -9.578 1.00 98.44 722 ASP A C 1
ATOM 5608 O O . ASP A 1 722 ? 28.557 -44.064 -9.131 1.00 98.44 722 ASP A O 1
ATOM 5612 N N . TYR A 1 723 ? 27.727 -42.302 -10.263 1.00 98.50 723 TYR A N 1
ATOM 5613 C CA . TYR A 1 723 ? 26.408 -42.845 -10.604 1.00 98.50 723 TYR A CA 1
ATOM 5614 C C . TYR A 1 723 ? 26.332 -43.324 -12.066 1.00 98.50 723 TYR A C 1
ATOM 5616 O O . TYR A 1 723 ? 25.249 -43.559 -12.600 1.00 98.50 723 TYR A O 1
ATOM 5624 N N . GLY A 1 724 ? 27.487 -43.507 -12.717 1.00 97.81 724 GLY A N 1
ATOM 5625 C CA . GLY A 1 724 ? 27.598 -44.148 -14.027 1.00 97.81 724 GLY A CA 1
ATOM 5626 C C . GLY A 1 724 ? 27.396 -43.235 -15.237 1.00 97.81 724 GLY A C 1
ATOM 5627 O O . GLY A 1 724 ? 27.153 -43.754 -16.327 1.00 97.81 724 GLY A O 1
ATOM 5628 N N . ALA A 1 725 ? 27.498 -41.909 -15.085 1.00 98.19 725 ALA A N 1
ATOM 5629 C CA . ALA A 1 725 ? 27.486 -41.007 -16.235 1.00 98.19 725 ALA A CA 1
ATOM 5630 C C . ALA A 1 725 ? 28.689 -41.250 -17.170 1.00 98.19 725 ALA A C 1
ATOM 5632 O O . ALA A 1 725 ? 29.812 -41.497 -16.727 1.00 98.19 725 ALA A O 1
ATOM 5633 N N . VAL A 1 726 ? 28.445 -41.141 -18.476 1.00 98.06 726 VAL A N 1
ATOM 5634 C CA . VAL A 1 726 ? 29.409 -41.338 -19.560 1.00 98.06 726 VAL A CA 1
ATOM 5635 C C . VAL A 1 726 ? 29.549 -40.041 -20.357 1.00 98.06 726 VAL A C 1
ATOM 5637 O O . VAL A 1 726 ? 28.570 -39.506 -20.886 1.00 98.06 726 VAL A O 1
ATOM 5640 N N . GLU A 1 727 ? 30.784 -39.551 -20.445 1.00 96.44 727 GLU A N 1
ATOM 5641 C CA . GLU A 1 727 ? 31.164 -38.410 -21.280 1.00 96.44 727 GLU A CA 1
ATOM 5642 C C . GLU A 1 727 ? 31.076 -38.761 -22.778 1.00 96.44 727 GLU A C 1
ATOM 5644 O O . GLU A 1 727 ? 31.391 -39.878 -23.190 1.00 96.44 727 GLU A O 1
ATOM 5649 N N . GLY A 1 728 ? 30.692 -37.786 -23.603 1.00 93.62 728 GLY A N 1
ATOM 5650 C CA . GLY A 1 728 ? 30.822 -37.834 -25.064 1.00 93.62 728 GLY A CA 1
ATOM 5651 C C . GLY A 1 728 ? 29.652 -37.215 -25.829 1.00 93.62 728 GLY A C 1
ATOM 5652 O O . GLY A 1 728 ? 29.729 -37.076 -27.042 1.00 93.62 728 GLY A O 1
ATOM 5653 N N . GLY A 1 729 ? 28.562 -36.846 -25.149 1.00 94.50 729 GLY A N 1
ATOM 5654 C CA . GLY A 1 729 ? 27.358 -36.294 -25.787 1.00 94.50 729 GLY A CA 1
ATOM 5655 C C . GLY A 1 729 ? 26.496 -37.302 -26.566 1.00 94.50 729 GLY A C 1
ATOM 5656 O O . GLY A 1 729 ? 25.478 -36.904 -27.120 1.00 94.50 729 GLY A O 1
ATOM 5657 N N . GLU A 1 730 ? 26.858 -38.590 -26.588 1.00 94.31 730 GLU A N 1
ATOM 5658 C CA . GLU A 1 730 ? 26.111 -39.651 -27.294 1.00 94.31 730 GLU A CA 1
ATOM 5659 C C . GLU A 1 730 ? 25.242 -40.522 -26.362 1.00 94.31 730 GLU A C 1
ATOM 5661 O O . GLU A 1 730 ? 24.211 -41.048 -26.779 1.00 94.31 730 GLU A O 1
ATOM 5666 N N . ILE A 1 731 ? 25.642 -40.687 -25.094 1.00 97.56 731 ILE A N 1
ATOM 5667 C CA . ILE A 1 731 ? 24.973 -41.564 -24.118 1.00 97.56 731 ILE A CA 1
ATOM 5668 C C . ILE A 1 731 ? 24.022 -40.758 -23.228 1.00 97.56 731 ILE A C 1
ATOM 5670 O O . ILE A 1 731 ? 24.403 -39.726 -22.680 1.00 97.56 731 ILE A O 1
ATOM 5674 N N . LEU A 1 732 ? 22.787 -41.242 -23.058 1.00 97.94 732 LEU A N 1
ATOM 5675 C CA . LEU A 1 732 ? 21.753 -40.582 -22.258 1.00 97.94 732 LEU A CA 1
ATOM 5676 C C . LEU A 1 732 ? 21.978 -40.807 -20.748 1.00 97.94 732 LEU A C 1
ATOM 5678 O O . LEU A 1 732 ? 21.663 -41.864 -20.206 1.00 97.94 732 LEU A O 1
ATOM 5682 N N . ASN A 1 733 ? 22.478 -39.783 -20.061 1.00 98.75 733 ASN A N 1
ATOM 5683 C CA . ASN A 1 733 ? 22.918 -39.815 -18.661 1.00 98.75 733 ASN A CA 1
ATOM 5684 C C . ASN A 1 733 ? 21.813 -39.532 -17.624 1.00 98.75 733 ASN A C 1
ATOM 5686 O O . ASN A 1 733 ? 22.105 -39.344 -16.444 1.00 98.75 733 ASN A O 1
ATOM 5690 N N . THR A 1 734 ? 20.544 -39.478 -18.033 1.00 98.62 734 THR A N 1
ATOM 5691 C CA . THR A 1 734 ? 19.429 -38.991 -17.195 1.00 98.62 734 THR A CA 1
ATOM 5692 C C . THR A 1 734 ? 19.251 -39.765 -15.887 1.00 98.62 734 THR A C 1
ATOM 5694 O O . THR A 1 734 ? 18.980 -39.157 -14.855 1.00 98.62 734 THR A O 1
ATOM 5697 N N . GLU A 1 735 ? 19.479 -41.081 -15.884 1.00 98.56 735 GLU A N 1
ATOM 5698 C CA . GLU A 1 735 ? 19.403 -41.879 -14.651 1.00 98.56 735 GLU A CA 1
ATOM 5699 C C . GLU A 1 735 ? 20.589 -41.608 -13.701 1.00 98.56 735 GLU A C 1
ATOM 5701 O O . GLU A 1 735 ? 20.401 -41.632 -12.490 1.00 98.56 735 GLU A O 1
ATOM 5706 N N . ALA A 1 736 ? 21.777 -41.256 -14.210 1.00 98.75 736 ALA A N 1
ATOM 5707 C CA . ALA A 1 736 ? 22.924 -40.869 -13.376 1.00 98.75 736 ALA A CA 1
ATOM 5708 C C . ALA A 1 736 ? 22.723 -39.483 -12.731 1.00 98.75 736 ALA A C 1
ATOM 5710 O O . ALA A 1 736 ? 23.017 -39.294 -11.547 1.00 98.75 736 ALA A O 1
ATOM 5711 N N . PHE A 1 737 ? 22.146 -38.527 -13.472 1.00 98.88 737 PHE A N 1
ATOM 5712 C CA . PHE A 1 737 ? 21.677 -37.255 -12.906 1.00 98.88 737 PHE A CA 1
ATOM 5713 C C . PHE A 1 737 ? 20.621 -37.491 -11.820 1.00 98.88 737 PHE A C 1
ATOM 5715 O O . PHE A 1 737 ? 20.762 -36.997 -10.706 1.00 98.88 737 PHE A O 1
ATOM 5722 N N . LYS A 1 738 ? 19.597 -38.303 -12.100 1.00 98.81 738 LYS A N 1
ATOM 5723 C CA . LYS A 1 738 ? 18.553 -38.636 -11.125 1.00 98.81 738 LYS A CA 1
ATOM 5724 C C . LYS A 1 738 ? 19.127 -39.288 -9.859 1.00 98.81 738 LYS A C 1
ATOM 5726 O O . LYS A 1 738 ? 18.859 -38.799 -8.768 1.00 98.81 738 LYS A O 1
ATOM 5731 N N . GLN A 1 739 ? 19.948 -40.334 -9.983 1.00 98.81 739 GLN A N 1
ATOM 5732 C CA . GLN A 1 739 ? 20.489 -41.055 -8.822 1.00 98.81 739 GLN A CA 1
ATOM 5733 C C . GLN A 1 739 ? 21.445 -40.202 -7.976 1.00 98.81 739 GLN A C 1
ATOM 5735 O O . GLN A 1 739 ? 21.403 -40.290 -6.750 1.00 98.81 739 GLN A O 1
ATOM 5740 N N . SER A 1 740 ? 22.265 -39.347 -8.595 1.00 98.88 740 SER A N 1
ATOM 5741 C CA . SER A 1 740 ? 23.134 -38.416 -7.857 1.00 98.88 740 SER A CA 1
ATOM 5742 C C . SER A 1 740 ? 22.334 -37.354 -7.091 1.00 98.88 740 SER A C 1
ATOM 5744 O O . SER A 1 740 ? 22.664 -37.063 -5.942 1.00 98.88 740 SER A O 1
ATOM 5746 N N . ILE A 1 741 ? 21.240 -36.836 -7.665 1.00 98.94 741 ILE A N 1
ATOM 5747 C CA . ILE A 1 741 ? 20.314 -35.899 -7.002 1.00 98.94 741 ILE A CA 1
ATOM 5748 C C . ILE A 1 741 ? 19.531 -36.586 -5.872 1.00 98.94 741 ILE A C 1
ATOM 5750 O O . ILE A 1 741 ? 19.437 -36.036 -4.775 1.00 98.94 741 ILE A O 1
ATOM 5754 N N . GLU A 1 742 ? 19.013 -37.796 -6.105 1.00 98.81 742 GLU A N 1
ATOM 5755 C CA . GLU A 1 742 ? 18.324 -38.614 -5.095 1.00 98.81 742 GLU A CA 1
ATOM 5756 C C . GLU A 1 742 ? 19.257 -38.931 -3.911 1.00 98.81 742 GLU A C 1
ATOM 5758 O O . GLU A 1 742 ? 18.866 -38.760 -2.756 1.00 98.81 742 GLU A O 1
ATOM 5763 N N . ALA A 1 743 ? 20.514 -39.310 -4.174 1.00 98.75 743 ALA A N 1
ATOM 5764 C CA . ALA A 1 743 ? 21.522 -39.555 -3.141 1.00 98.75 743 ALA A CA 1
ATOM 5765 C C . ALA A 1 743 ? 21.931 -38.277 -2.385 1.00 98.75 743 ALA A C 1
ATOM 5767 O O . ALA A 1 743 ? 22.091 -38.314 -1.163 1.00 98.75 743 ALA A O 1
ATOM 5768 N N . CYS A 1 744 ? 22.063 -37.149 -3.089 1.00 98.75 744 CYS A N 1
ATOM 5769 C CA . CYS A 1 744 ? 22.388 -35.852 -2.499 1.00 98.75 744 CYS A CA 1
ATOM 5770 C C . CYS A 1 744 ? 21.288 -35.376 -1.539 1.00 98.75 744 CYS A C 1
ATOM 5772 O O . CYS A 1 744 ? 21.561 -35.064 -0.380 1.00 98.75 744 CYS A O 1
ATOM 5774 N N . ASN A 1 745 ? 20.027 -35.416 -1.977 1.00 98.62 745 ASN A N 1
ATOM 5775 C CA . ASN A 1 745 ? 18.873 -35.088 -1.142 1.00 98.62 745 ASN A CA 1
ATOM 5776 C C . ASN A 1 745 ? 18.740 -36.043 0.062 1.00 98.62 745 ASN A C 1
ATOM 5778 O O . ASN A 1 745 ? 18.570 -35.582 1.191 1.00 98.62 745 ASN A O 1
ATOM 5782 N N . ALA A 1 746 ? 18.900 -37.356 -0.145 1.00 98.38 746 ALA A N 1
ATOM 5783 C CA . ALA A 1 746 ? 18.813 -38.359 0.922 1.00 98.38 746 ALA A CA 1
ATOM 5784 C C . ALA A 1 746 ? 19.922 -38.243 1.989 1.00 98.38 746 ALA A C 1
ATOM 5786 O O . ALA A 1 746 ? 19.730 -38.694 3.119 1.00 98.38 746 ALA A O 1
ATOM 5787 N N . ALA A 1 747 ? 21.062 -37.625 1.663 1.00 97.88 747 ALA A N 1
ATOM 5788 C CA . ALA A 1 747 ? 22.127 -37.314 2.619 1.00 97.88 747 ALA A CA 1
ATOM 5789 C C . ALA A 1 747 ? 21.856 -36.055 3.472 1.00 97.88 747 ALA A C 1
ATOM 5791 O O . ALA A 1 747 ? 22.621 -35.770 4.392 1.00 97.88 747 ALA A O 1
ATOM 5792 N N . GLY A 1 748 ? 20.783 -35.308 3.186 1.00 94.19 748 GLY A N 1
ATOM 5793 C CA . GLY A 1 748 ? 20.492 -34.003 3.791 1.00 94.19 748 GLY A CA 1
ATOM 5794 C C . GLY A 1 748 ? 20.949 -32.803 2.953 1.00 94.19 748 GLY A C 1
ATOM 5795 O O . GLY A 1 748 ? 20.855 -31.672 3.424 1.00 94.19 748 GLY A O 1
ATOM 5796 N N . GLY A 1 749 ? 21.410 -33.033 1.720 1.00 98.00 749 GLY A N 1
ATOM 5797 C CA . GLY A 1 749 ? 21.827 -32.004 0.771 1.00 98.00 749 GLY A CA 1
ATOM 5798 C C . GLY A 1 749 ? 23.329 -31.960 0.488 1.00 98.00 749 GLY A C 1
ATOM 5799 O O . GLY A 1 749 ? 24.129 -32.665 1.104 1.00 98.00 749 GLY A O 1
ATOM 5800 N N . GLY A 1 750 ? 23.715 -31.109 -0.461 1.00 98.31 750 GLY A N 1
ATOM 5801 C CA . GLY A 1 750 ? 25.097 -30.948 -0.916 1.00 98.31 750 GLY A CA 1
ATOM 5802 C C . GLY A 1 750 ? 25.182 -30.482 -2.369 1.00 98.31 750 GLY A C 1
ATOM 5803 O O . GLY A 1 750 ? 24.268 -29.826 -2.876 1.00 98.31 750 GLY A O 1
ATOM 5804 N N . ARG A 1 751 ? 26.281 -30.829 -3.051 1.00 98.75 751 ARG A N 1
ATOM 5805 C CA . ARG A 1 751 ? 26.517 -30.488 -4.462 1.00 98.75 751 ARG A CA 1
ATOM 5806 C C . ARG A 1 751 ? 26.514 -31.730 -5.351 1.00 98.75 751 ARG A C 1
ATOM 5808 O O . ARG A 1 751 ? 27.333 -32.624 -5.162 1.00 98.75 751 ARG A O 1
ATOM 5815 N N . VAL A 1 752 ? 25.657 -31.765 -6.367 1.00 98.88 752 VAL A N 1
ATOM 5816 C CA . VAL A 1 752 ? 25.764 -32.716 -7.482 1.00 98.88 752 VAL A CA 1
ATOM 5817 C C . VAL A 1 752 ? 26.740 -32.132 -8.492 1.00 98.88 752 VAL A C 1
ATOM 5819 O O . VAL A 1 752 ? 26.475 -31.083 -9.073 1.00 98.88 752 VAL A O 1
ATOM 5822 N N . VAL A 1 753 ? 27.891 -32.777 -8.669 1.00 98.88 753 VAL A N 1
ATOM 5823 C CA . VAL A 1 753 ? 29.004 -32.234 -9.454 1.00 98.88 753 VAL A CA 1
ATOM 5824 C C . VAL A 1 753 ? 28.990 -32.814 -10.864 1.00 98.88 753 VAL A C 1
ATOM 5826 O O . VAL A 1 753 ? 29.075 -34.029 -11.054 1.00 98.88 753 VAL A O 1
ATOM 5829 N N . VAL A 1 754 ? 28.936 -31.923 -11.851 1.00 98.81 754 VAL A N 1
ATOM 5830 C CA . VAL A 1 754 ? 29.127 -32.217 -13.273 1.00 98.81 754 VAL A CA 1
ATOM 5831 C C . VAL A 1 754 ? 30.570 -31.846 -13.630 1.00 98.81 754 VAL A C 1
ATOM 5833 O O . VAL A 1 754 ? 30.880 -30.655 -13.727 1.00 98.81 754 VAL A O 1
ATOM 5836 N N . PRO A 1 755 ? 31.486 -32.823 -13.770 1.00 98.50 755 PRO A N 1
ATOM 5837 C CA . PRO A 1 755 ? 32.863 -32.546 -14.161 1.00 98.50 755 PRO A CA 1
ATOM 5838 C C . PRO A 1 755 ? 32.940 -32.089 -15.625 1.00 98.50 755 PRO A C 1
ATOM 5840 O O . PRO A 1 755 ? 31.950 -32.115 -16.355 1.00 98.50 755 PRO A O 1
ATOM 5843 N N . SER A 1 756 ? 34.131 -31.671 -16.059 1.00 98.38 756 SER A N 1
ATOM 5844 C CA . SER A 1 756 ? 34.390 -31.274 -17.451 1.00 98.38 756 SER A CA 1
ATOM 5845 C C . SER A 1 756 ? 33.970 -32.361 -18.460 1.00 98.38 756 SER A C 1
ATOM 5847 O O . SER A 1 756 ? 33.918 -33.546 -18.113 1.00 98.38 756 SER A O 1
ATOM 5849 N N . GLY A 1 757 ? 33.664 -31.960 -19.697 1.00 98.12 757 GLY A N 1
ATOM 5850 C CA . GLY A 1 757 ? 33.177 -32.858 -20.753 1.00 98.12 757 GLY A CA 1
ATOM 5851 C C . GLY A 1 757 ? 31.694 -32.677 -21.106 1.00 98.12 757 GLY A C 1
ATOM 5852 O O . GLY A 1 757 ? 30.995 -31.847 -20.524 1.00 98.12 757 GLY A O 1
ATOM 5853 N N . VAL A 1 758 ? 31.207 -33.436 -22.096 1.00 98.75 758 VAL A N 1
ATOM 5854 C CA . VAL A 1 758 ? 29.839 -33.301 -22.643 1.00 98.75 758 VAL A CA 1
ATOM 5855 C C . VAL A 1 758 ? 28.942 -34.461 -22.209 1.00 98.75 758 VAL A C 1
ATOM 5857 O O . VAL A 1 758 ? 29.237 -35.618 -22.512 1.00 98.75 758 VAL A O 1
ATOM 5860 N N . TYR A 1 759 ? 27.806 -34.155 -21.579 1.00 98.81 759 TYR A N 1
ATOM 5861 C CA . TYR A 1 759 ? 26.871 -35.142 -21.028 1.00 98.81 759 TYR A CA 1
ATOM 5862 C C . TYR A 1 759 ? 25.472 -34.940 -21.617 1.00 98.81 759 TYR A C 1
ATOM 5864 O O . TYR A 1 759 ? 24.810 -33.946 -21.325 1.00 98.81 759 TYR A O 1
ATOM 5872 N N . LEU A 1 760 ? 25.017 -35.885 -22.448 1.00 98.81 760 LEU A N 1
ATOM 5873 C CA . LEU A 1 760 ? 23.666 -35.873 -23.020 1.00 98.81 760 LEU A CA 1
ATOM 5874 C C . LEU A 1 760 ? 22.631 -36.319 -21.976 1.00 98.81 760 LEU A C 1
ATOM 5876 O O . LEU A 1 760 ? 22.864 -37.289 -21.257 1.00 98.81 760 LEU A O 1
ATOM 5880 N N . THR A 1 761 ? 21.480 -35.652 -21.897 1.00 98.81 761 THR A N 1
ATOM 5881 C CA . THR A 1 761 ? 20.370 -36.011 -20.995 1.00 98.81 761 THR A CA 1
ATOM 5882 C C . THR A 1 761 ? 19.017 -35.496 -21.513 1.00 98.81 761 THR A C 1
ATOM 5884 O O . THR A 1 761 ? 18.957 -34.588 -22.334 1.00 98.81 761 THR A O 1
ATOM 5887 N N . SER A 1 762 ? 17.911 -36.066 -21.035 1.00 98.19 762 SER A N 1
ATOM 5888 C CA . SER A 1 762 ? 16.607 -35.391 -20.994 1.00 98.19 762 SER A CA 1
ATOM 5889 C C . SER A 1 762 ? 16.458 -34.600 -19.680 1.00 98.19 762 SER A C 1
ATOM 5891 O O . SER A 1 762 ? 17.460 -34.326 -19.015 1.00 98.19 762 SER A O 1
ATOM 5893 N N . ALA A 1 763 ? 15.234 -34.207 -19.320 1.00 98.25 763 ALA A N 1
ATOM 5894 C CA . ALA A 1 763 ? 14.952 -33.328 -18.186 1.00 98.25 763 ALA A CA 1
ATOM 5895 C C . ALA A 1 763 ? 15.606 -33.771 -16.862 1.00 98.25 763 ALA A C 1
ATOM 5897 O O . ALA A 1 763 ? 15.541 -34.938 -16.469 1.00 98.25 763 ALA A O 1
ATOM 5898 N N . ILE A 1 764 ? 16.186 -32.805 -16.149 1.00 98.88 764 ILE A N 1
ATOM 5899 C CA . ILE A 1 764 ? 16.748 -32.965 -14.808 1.00 98.88 764 ILE A CA 1
ATOM 5900 C C . ILE A 1 764 ? 15.737 -32.412 -13.798 1.00 98.88 764 ILE A C 1
ATOM 5902 O O . ILE A 1 764 ? 15.423 -31.223 -13.826 1.00 98.88 764 ILE A O 1
ATOM 5906 N N . LYS A 1 765 ? 15.260 -33.248 -12.868 1.00 98.69 765 LYS A N 1
ATOM 5907 C CA . LYS A 1 765 ? 14.464 -32.784 -11.723 1.00 98.69 765 LYS A CA 1
ATOM 5908 C C . LYS A 1 765 ? 15.362 -32.577 -10.503 1.00 98.69 765 LYS A C 1
ATOM 5910 O O . LYS A 1 765 ? 15.936 -33.543 -10.008 1.00 98.69 765 LYS A O 1
ATOM 5915 N N . LEU A 1 766 ? 15.442 -31.347 -9.998 1.00 98.69 766 LEU A N 1
ATOM 5916 C CA . LEU A 1 766 ? 16.091 -31.030 -8.723 1.00 98.69 766 LEU A CA 1
ATOM 5917 C C . LEU A 1 766 ? 15.171 -31.361 -7.535 1.00 98.69 766 LEU A C 1
ATOM 5919 O O . LEU A 1 766 ? 13.943 -31.394 -7.654 1.00 98.69 766 LEU A O 1
ATOM 5923 N N . LEU A 1 767 ? 15.788 -31.579 -6.374 1.00 98.75 767 LEU A N 1
ATOM 5924 C CA . LEU A 1 767 ? 15.141 -31.799 -5.078 1.00 98.75 767 LEU A CA 1
ATOM 5925 C C . LEU A 1 767 ? 15.703 -30.799 -4.055 1.00 98.75 767 LEU A C 1
ATOM 5927 O O . LEU A 1 767 ? 16.754 -30.204 -4.288 1.00 98.75 767 LEU A O 1
ATOM 5931 N N . SER A 1 768 ? 15.027 -30.629 -2.918 1.00 98.62 768 SER A N 1
ATOM 5932 C CA . SER A 1 768 ? 15.445 -29.685 -1.873 1.00 98.62 768 SER A CA 1
ATOM 5933 C C . SER A 1 768 ? 16.865 -29.950 -1.349 1.00 98.62 768 SER A C 1
ATOM 5935 O O . SER A 1 768 ? 17.276 -31.105 -1.203 1.00 98.62 768 SER A O 1
ATOM 5937 N N . ASN A 1 769 ? 17.581 -28.884 -0.991 1.00 98.50 769 ASN A N 1
ATOM 5938 C CA . ASN A 1 769 ? 18.967 -28.880 -0.504 1.00 98.50 769 ASN A CA 1
ATOM 5939 C C . ASN A 1 769 ? 20.015 -29.389 -1.523 1.00 98.50 769 ASN A C 1
ATOM 5941 O O . ASN A 1 769 ? 21.088 -29.843 -1.124 1.00 98.50 769 ASN A O 1
ATOM 5945 N N . VAL A 1 770 ? 19.735 -29.312 -2.832 1.00 98.88 770 VAL A N 1
ATOM 5946 C CA . VAL A 1 770 ? 20.657 -29.744 -3.902 1.00 98.88 770 VAL A CA 1
ATOM 5947 C C . VAL A 1 770 ? 21.168 -28.557 -4.726 1.00 98.88 770 VAL A C 1
ATOM 5949 O O . VAL A 1 770 ? 20.387 -27.810 -5.316 1.00 98.88 770 VAL A O 1
ATOM 5952 N N . ASN A 1 771 ? 22.493 -28.433 -4.823 1.00 98.81 771 ASN A N 1
ATOM 5953 C CA . ASN A 1 771 ? 23.180 -27.561 -5.777 1.00 98.81 771 ASN A CA 1
ATOM 5954 C C . ASN A 1 771 ? 23.695 -28.387 -6.967 1.00 98.81 771 ASN A C 1
ATOM 5956 O O . ASN A 1 771 ? 24.569 -29.233 -6.784 1.00 98.81 771 ASN A O 1
ATOM 5960 N N . LEU A 1 772 ? 23.195 -28.147 -8.179 1.00 98.88 772 LEU A N 1
ATOM 5961 C CA . LEU A 1 772 ? 23.763 -28.706 -9.405 1.00 98.88 772 LEU A CA 1
ATOM 5962 C C . LEU A 1 772 ? 24.950 -27.839 -9.853 1.00 98.88 772 LEU A C 1
ATOM 5964 O O . LEU A 1 772 ? 24.770 -26.732 -10.358 1.00 98.88 772 LEU A O 1
ATOM 5968 N N . HIS A 1 773 ? 26.166 -28.341 -9.648 1.00 98.88 773 HIS A N 1
ATOM 5969 C CA . HIS A 1 773 ? 27.405 -27.591 -9.827 1.00 98.88 773 HIS A CA 1
ATOM 5970 C C . HIS A 1 773 ? 28.163 -28.029 -11.087 1.00 98.88 773 HIS A C 1
ATOM 5972 O O . HIS A 1 773 ? 28.620 -29.170 -11.187 1.00 98.88 773 HIS A O 1
ATOM 5978 N N . LEU A 1 774 ? 28.311 -27.111 -12.040 1.00 98.75 774 LEU A N 1
ATOM 5979 C CA . LEU A 1 774 ? 28.969 -27.313 -13.325 1.00 98.75 774 LEU A CA 1
ATOM 5980 C C . LEU A 1 774 ? 30.425 -26.831 -13.275 1.00 98.75 774 LEU A C 1
ATOM 5982 O O . LEU A 1 774 ? 30.700 -25.636 -13.176 1.00 98.75 774 LEU A O 1
ATOM 5986 N N . VAL A 1 775 ? 31.368 -27.766 -13.391 1.00 98.25 775 VAL A N 1
ATOM 5987 C CA . VAL A 1 775 ? 32.809 -27.470 -13.451 1.00 98.25 775 VAL A CA 1
ATOM 5988 C C . VAL A 1 775 ? 33.167 -26.824 -14.798 1.00 98.25 775 VAL A C 1
ATOM 5990 O O . VAL A 1 775 ? 32.513 -27.078 -15.811 1.00 98.25 775 VAL A O 1
ATOM 5993 N N . GLU A 1 776 ? 34.225 -26.013 -14.833 1.00 97.75 776 GLU A N 1
ATOM 5994 C CA . GLU A 1 776 ? 34.746 -25.396 -16.060 1.00 97.75 776 GLU A CA 1
ATOM 5995 C C . GLU A 1 776 ? 34.941 -26.431 -17.191 1.00 97.75 776 GLU A C 1
ATOM 5997 O O . GLU A 1 776 ? 35.474 -27.529 -16.992 1.00 97.75 776 GLU A O 1
ATOM 6002 N N . GLY A 1 777 ? 34.467 -26.095 -18.394 1.00 97.25 777 GLY A N 1
ATOM 6003 C CA . GLY A 1 777 ? 34.492 -26.986 -19.561 1.00 97.25 777 GLY A CA 1
ATOM 6004 C C . GLY A 1 777 ? 33.453 -28.119 -19.548 1.00 97.25 777 GLY A C 1
ATOM 6005 O O . GLY A 1 777 ? 33.449 -28.943 -20.462 1.00 97.25 777 GLY A O 1
ATOM 6006 N N . SER A 1 778 ? 32.558 -28.176 -18.555 1.00 98.56 778 SER A N 1
ATOM 6007 C CA . SER A 1 778 ? 31.383 -29.055 -18.605 1.00 98.56 778 SER A CA 1
ATOM 6008 C C . SER A 1 778 ? 30.305 -28.508 -19.549 1.00 98.56 778 SER A C 1
ATOM 6010 O O . SER A 1 778 ? 30.118 -27.294 -19.684 1.00 98.56 778 SER A O 1
ATOM 6012 N N . ARG A 1 779 ? 29.576 -29.413 -20.209 1.00 98.75 779 ARG A N 1
ATOM 6013 C CA . ARG A 1 779 ? 28.400 -29.101 -21.030 1.00 98.75 779 ARG A CA 1
ATOM 6014 C C . ARG A 1 779 ? 27.302 -30.131 -20.785 1.00 98.75 779 ARG A C 1
ATOM 6016 O O . ARG A 1 779 ? 27.462 -31.295 -21.155 1.00 98.75 779 ARG A O 1
ATOM 6023 N N . ILE A 1 780 ? 26.176 -29.702 -20.219 1.00 98.88 780 ILE A N 1
ATOM 6024 C CA . ILE A 1 780 ? 24.953 -30.513 -20.210 1.00 98.88 780 ILE A CA 1
ATOM 6025 C C . ILE A 1 780 ? 24.248 -30.266 -21.542 1.00 98.88 780 ILE A C 1
ATOM 6027 O O . ILE A 1 780 ? 23.852 -29.139 -21.838 1.00 98.88 780 ILE A O 1
ATOM 6031 N N . LEU A 1 781 ? 24.133 -31.315 -22.352 1.00 98.69 781 LEU A N 1
ATOM 6032 C CA . LEU A 1 781 ? 23.482 -31.287 -23.657 1.00 98.69 781 LEU A CA 1
ATOM 6033 C C . LEU A 1 781 ? 22.097 -31.920 -23.530 1.00 98.69 781 LEU A C 1
ATOM 6035 O O . LEU A 1 781 ? 21.978 -33.078 -23.129 1.00 98.69 781 LEU A O 1
ATOM 6039 N N . PHE A 1 782 ? 21.049 -31.188 -23.887 1.00 98.81 782 PHE A N 1
ATOM 6040 C CA . PHE A 1 782 ? 19.691 -31.718 -23.835 1.00 98.81 782 PHE A CA 1
ATOM 6041 C C . PHE A 1 782 ? 19.327 -32.490 -25.113 1.00 98.81 782 PHE A C 1
ATOM 6043 O O . PHE A 1 782 ? 19.803 -32.204 -26.216 1.00 98.81 782 PHE A O 1
ATOM 6050 N N . THR A 1 783 ? 18.534 -33.551 -24.960 1.00 98.25 783 THR A N 1
ATOM 6051 C CA . THR A 1 783 ? 18.155 -34.427 -26.073 1.00 98.25 783 THR A CA 1
ATOM 6052 C C . THR A 1 783 ? 17.012 -33.838 -26.895 1.00 98.25 783 THR A C 1
ATOM 6054 O O . THR A 1 783 ? 16.048 -33.295 -26.368 1.00 98.25 783 THR A O 1
ATOM 6057 N N . GLN A 1 784 ? 17.099 -33.992 -28.213 1.00 96.31 784 GLN A N 1
ATOM 6058 C CA . GLN A 1 784 ? 16.055 -33.566 -29.148 1.00 96.31 784 GLN A CA 1
ATOM 6059 C C . GLN A 1 784 ? 14.869 -34.548 -29.203 1.00 96.31 784 GLN A C 1
ATOM 6061 O O . GLN A 1 784 ? 13.849 -34.248 -29.818 1.00 96.31 784 GLN A O 1
ATOM 6066 N N . ASN A 1 785 ? 14.967 -35.713 -28.546 1.00 95.62 785 ASN A N 1
ATOM 6067 C CA . ASN A 1 785 ? 13.853 -36.650 -28.452 1.00 95.62 785 ASN A CA 1
ATOM 6068 C C . ASN A 1 785 ? 12.822 -36.185 -27.409 1.00 95.62 785 ASN A C 1
ATOM 6070 O O . ASN A 1 785 ? 12.995 -36.397 -26.209 1.00 95.62 785 ASN A O 1
ATOM 6074 N N . THR A 1 786 ? 11.715 -35.605 -27.870 1.00 93.56 786 THR A N 1
ATOM 6075 C CA . THR A 1 786 ? 10.629 -35.108 -27.009 1.00 93.56 786 THR A CA 1
ATOM 6076 C C . THR A 1 786 ? 10.002 -36.213 -26.148 1.00 93.56 786 THR A C 1
ATOM 6078 O O . THR A 1 786 ? 9.568 -35.939 -25.032 1.00 93.56 786 THR A O 1
ATOM 6081 N N . THR A 1 787 ? 10.014 -37.479 -26.593 1.00 93.50 787 THR A N 1
ATOM 6082 C CA . THR A 1 787 ? 9.338 -38.589 -25.892 1.00 93.50 787 THR A CA 1
ATOM 6083 C C . THR A 1 787 ? 10.004 -39.007 -24.578 1.00 93.50 787 THR A C 1
ATOM 6085 O O . THR A 1 787 ? 9.462 -39.855 -23.873 1.00 93.50 787 THR A O 1
ATOM 6088 N N . THR A 1 788 ? 11.191 -38.487 -24.246 1.00 95.69 788 THR A N 1
ATOM 6089 C CA . THR A 1 788 ? 11.852 -38.761 -22.954 1.00 95.69 788 THR A CA 1
ATOM 6090 C C . THR A 1 788 ? 11.535 -37.719 -21.881 1.00 95.69 788 THR A C 1
ATOM 6092 O O . THR A 1 788 ? 11.913 -37.916 -20.728 1.00 95.69 788 THR A O 1
ATOM 6095 N N . TYR A 1 789 ? 10.851 -36.626 -22.233 1.00 97.75 789 TYR A N 1
ATOM 6096 C CA . TYR A 1 789 ? 10.487 -35.561 -21.301 1.00 97.75 789 TYR A CA 1
ATOM 6097 C C . TYR A 1 789 ? 9.180 -35.924 -20.577 1.00 97.75 789 TYR A C 1
ATOM 6099 O O . TYR A 1 789 ? 8.145 -36.050 -21.232 1.00 97.75 789 TYR A O 1
ATOM 6107 N N . PRO A 1 790 ? 9.188 -36.110 -19.241 1.00 97.44 790 PRO A N 1
ATOM 6108 C CA . PRO A 1 790 ? 7.987 -36.487 -18.500 1.00 97.44 790 PRO A CA 1
ATOM 6109 C C . PRO A 1 790 ? 6.976 -35.337 -18.464 1.00 97.44 790 PRO A C 1
ATOM 6111 O O . PRO A 1 790 ? 7.357 -34.172 -18.557 1.00 97.44 790 PRO A O 1
ATOM 6114 N N . ILE A 1 791 ? 5.693 -35.657 -18.284 1.00 98.12 791 ILE A N 1
ATOM 6115 C CA . ILE A 1 791 ? 4.635 -34.651 -18.129 1.00 98.12 791 ILE A CA 1
ATOM 6116 C C . ILE A 1 791 ? 4.592 -34.162 -16.676 1.00 98.12 791 ILE A C 1
ATOM 6118 O O . ILE A 1 791 ? 4.541 -34.975 -15.750 1.00 98.12 791 ILE A O 1
ATOM 6122 N N . VAL A 1 792 ? 4.619 -32.844 -16.472 1.00 98.44 792 VAL A N 1
ATOM 6123 C CA . VAL A 1 792 ? 4.655 -32.187 -15.154 1.00 98.44 792 VAL A CA 1
ATOM 6124 C C . VAL A 1 792 ? 3.749 -30.954 -15.114 1.00 98.44 792 VAL A C 1
ATOM 6126 O O . VAL A 1 792 ? 3.373 -30.418 -16.156 1.00 98.44 792 VAL A O 1
ATOM 6129 N N . HIS A 1 793 ? 3.433 -30.489 -13.902 1.00 98.38 793 HIS A N 1
ATOM 6130 C CA . HIS A 1 793 ? 2.783 -29.196 -13.660 1.00 98.38 793 HIS A CA 1
ATOM 6131 C C . HIS A 1 793 ? 3.741 -28.068 -14.060 1.00 98.38 793 HIS A C 1
ATOM 6133 O O . HIS A 1 793 ? 4.825 -27.951 -13.500 1.00 98.38 793 HIS A O 1
ATOM 6139 N N . SER A 1 794 ? 3.363 -27.240 -15.026 1.00 97.50 794 SER A N 1
ATOM 6140 C CA . SER A 1 794 ? 4.215 -26.170 -15.556 1.00 97.50 794 SER A CA 1
ATOM 6141 C C . SER A 1 794 ? 3.382 -24.928 -15.899 1.00 97.50 794 SER A C 1
ATOM 6143 O O . SER A 1 794 ? 2.179 -24.878 -15.625 1.00 97.50 794 SER A O 1
ATOM 6145 N N . ARG A 1 795 ? 4.014 -23.929 -16.527 1.00 97.50 795 ARG A N 1
ATOM 6146 C CA . ARG A 1 795 ? 3.347 -22.789 -17.164 1.00 97.50 795 ARG A CA 1
ATOM 6147 C C . ARG A 1 795 ? 3.789 -22.582 -18.603 1.00 97.50 795 ARG A C 1
ATOM 6149 O O . ARG A 1 795 ? 4.964 -22.746 -18.941 1.00 97.50 795 ARG A O 1
ATOM 6156 N N . TRP A 1 796 ? 2.838 -22.147 -19.425 1.00 98.25 796 TRP A N 1
ATOM 6157 C CA . TRP A 1 796 ? 3.046 -21.806 -20.827 1.00 98.25 796 TRP A CA 1
ATOM 6158 C C . TRP A 1 796 ? 2.310 -20.505 -21.183 1.00 98.25 796 TRP A C 1
ATOM 6160 O O . TRP A 1 796 ? 1.117 -20.391 -20.911 1.00 98.25 796 TRP A O 1
ATOM 6170 N N . GLU A 1 797 ? 3.030 -19.504 -21.714 1.00 97.75 797 GLU A N 1
ATOM 6171 C CA . GLU A 1 797 ? 2.560 -18.113 -21.930 1.00 97.75 797 GLU A CA 1
ATOM 6172 C C . GLU A 1 797 ? 1.666 -17.574 -20.779 1.00 97.75 797 GLU A C 1
ATOM 6174 O O . GLU A 1 797 ? 0.664 -16.892 -21.003 1.00 97.75 797 GLU A O 1
ATOM 6179 N N . GLY A 1 798 ? 2.038 -17.885 -19.528 1.00 97.62 798 GLY A N 1
ATOM 6180 C CA . GLY A 1 798 ? 1.368 -17.426 -18.305 1.00 97.62 798 GLY A CA 1
ATOM 6181 C C . GLY A 1 798 ? 0.192 -18.273 -17.793 1.00 97.62 798 GLY A C 1
ATOM 6182 O O . GLY A 1 798 ? -0.536 -17.822 -16.910 1.00 97.62 798 GLY A O 1
ATOM 6183 N N . MET A 1 799 ? -0.044 -19.469 -18.334 1.00 98.44 799 MET A N 1
ATOM 6184 C CA . MET A 1 799 ? -1.176 -20.338 -17.969 1.00 98.44 799 MET A CA 1
ATOM 6185 C C . MET A 1 799 ? -0.676 -21.650 -17.352 1.00 98.44 799 MET A C 1
ATOM 6187 O O . MET A 1 799 ? 0.226 -22.266 -17.920 1.00 98.44 799 MET A O 1
ATOM 6191 N N . GLU A 1 800 ? -1.235 -22.095 -16.216 1.00 98.38 800 GLU A N 1
ATOM 6192 C CA . GLU A 1 800 ? -0.871 -23.390 -15.608 1.00 98.38 800 GLU A CA 1
ATOM 6193 C C . GLU A 1 800 ? -1.401 -24.562 -16.457 1.00 98.38 800 GLU A C 1
ATOM 6195 O O . GLU A 1 800 ? -2.553 -24.547 -16.899 1.00 98.38 800 GLU A O 1
ATOM 6200 N N . LEU A 1 801 ? -0.583 -25.595 -16.679 1.00 98.69 801 LEU A N 1
ATOM 6201 C CA . LEU A 1 801 ? -0.944 -26.787 -17.461 1.00 98.69 801 LEU A CA 1
ATOM 6202 C C . LEU A 1 801 ? -0.114 -28.022 -17.065 1.00 98.69 801 LEU A C 1
ATOM 6204 O O . LEU A 1 801 ? 0.925 -27.895 -16.417 1.00 98.69 801 LEU A O 1
ATOM 6208 N N . MET A 1 802 ? -0.527 -29.204 -17.528 1.00 98.56 802 MET A N 1
ATOM 6209 C CA . MET A 1 802 ? 0.277 -30.429 -17.483 1.00 98.56 802 MET A CA 1
ATOM 6210 C C . MET A 1 802 ? 0.927 -30.666 -18.856 1.00 98.56 802 MET A C 1
ATOM 6212 O O . MET A 1 802 ? 0.248 -31.050 -19.806 1.00 98.56 802 MET A O 1
ATOM 6216 N N . ASN A 1 803 ? 2.236 -30.433 -18.989 1.00 98.44 803 ASN A N 1
ATOM 6217 C CA . ASN A 1 803 ? 2.963 -30.506 -20.271 1.00 98.44 803 ASN A CA 1
ATOM 6218 C C . ASN A 1 803 ? 4.378 -31.097 -20.095 1.00 98.44 803 ASN A C 1
ATOM 6220 O O . ASN A 1 803 ? 4.769 -31.429 -18.977 1.00 98.44 803 ASN A O 1
ATOM 6224 N N . TYR A 1 804 ? 5.138 -31.245 -21.188 1.00 98.44 804 TYR A N 1
ATOM 6225 C CA . TYR A 1 804 ? 6.556 -31.621 -21.173 1.00 98.44 804 TYR A CA 1
ATOM 6226 C C . TYR A 1 804 ? 7.344 -30.881 -20.081 1.00 98.44 804 TYR A C 1
ATOM 6228 O O . TYR A 1 804 ? 7.245 -29.660 -19.944 1.00 98.44 804 TYR A O 1
ATOM 6236 N N . SER A 1 805 ? 8.171 -31.623 -19.345 1.00 98.56 805 SER A N 1
ATOM 6237 C CA . SER A 1 805 ? 9.042 -31.069 -18.312 1.00 98.56 805 SER A CA 1
ATOM 6238 C C . SER A 1 805 ? 9.967 -29.987 -18.867 1.00 98.56 805 SER A C 1
ATOM 6240 O O . SER A 1 805 ? 10.639 -30.226 -19.878 1.00 98.56 805 SER A O 1
ATOM 6242 N N . PRO A 1 806 ? 10.115 -28.863 -18.146 1.00 98.75 806 PRO A N 1
ATOM 6243 C CA . PRO A 1 806 ? 11.271 -27.993 -18.280 1.00 98.75 806 PRO A CA 1
ATOM 6244 C C . PRO A 1 806 ? 12.579 -28.786 -18.190 1.00 98.75 806 PRO A C 1
ATOM 6246 O O . PRO A 1 806 ? 12.645 -29.828 -17.525 1.00 98.75 806 PRO A O 1
ATOM 6249 N N . PHE A 1 807 ? 13.613 -28.318 -18.886 1.00 98.75 807 PHE A N 1
ATOM 6250 C CA . PHE A 1 807 ? 14.877 -29.051 -19.037 1.00 98.75 807 PHE A CA 1
ATOM 6251 C C . PHE A 1 807 ? 15.634 -29.186 -17.709 1.00 98.75 807 PHE A C 1
ATOM 6253 O O . PHE A 1 807 ? 16.208 -30.240 -17.432 1.00 98.75 807 PHE A O 1
ATOM 6260 N N . ILE A 1 808 ? 15.566 -28.162 -16.858 1.00 98.88 808 ILE A N 1
ATOM 6261 C CA . ILE A 1 808 ? 15.856 -28.249 -15.427 1.00 98.88 808 ILE A CA 1
ATOM 6262 C C . ILE A 1 808 ? 14.610 -27.781 -14.675 1.00 98.88 808 ILE A C 1
ATOM 6264 O O . ILE A 1 808 ? 14.156 -26.649 -14.840 1.00 98.88 808 ILE A O 1
ATOM 6268 N N . TYR A 1 809 ? 14.053 -28.663 -13.852 1.00 98.88 809 TYR A N 1
ATOM 6269 C CA . TYR A 1 809 ? 12.767 -28.470 -13.188 1.00 98.88 809 TYR A CA 1
ATOM 6270 C C . TYR A 1 809 ? 12.887 -28.690 -11.679 1.00 98.88 809 TYR A C 1
ATOM 6272 O O . TYR A 1 809 ? 13.524 -29.640 -11.225 1.00 98.88 809 TYR A O 1
ATOM 6280 N N . ALA A 1 810 ? 12.238 -27.841 -10.889 1.00 98.69 810 ALA A N 1
ATOM 6281 C CA . ALA A 1 810 ? 12.056 -28.044 -9.454 1.00 98.69 810 ALA A CA 1
ATOM 6282 C C . ALA A 1 810 ? 10.624 -27.655 -9.087 1.00 98.69 810 ALA A C 1
ATOM 6284 O O . ALA A 1 810 ? 10.131 -26.651 -9.587 1.00 98.69 810 ALA A O 1
ATOM 6285 N N . PHE A 1 811 ? 9.965 -28.418 -8.218 1.00 98.44 811 PHE A N 1
ATOM 6286 C CA . PHE A 1 811 ? 8.580 -28.154 -7.824 1.00 98.44 811 PHE A CA 1
ATOM 6287 C C . PHE A 1 811 ? 8.427 -28.308 -6.319 1.00 98.44 811 PHE A C 1
ATOM 6289 O O . PHE A 1 811 ? 8.766 -29.373 -5.799 1.00 98.44 811 PHE A O 1
ATOM 6296 N N . GLU A 1 812 ? 7.932 -27.257 -5.662 1.00 98.12 812 GLU A N 1
ATOM 6297 C CA . GLU A 1 812 ? 7.707 -27.199 -4.208 1.00 98.12 812 GLU A CA 1
ATOM 6298 C C . GLU A 1 812 ? 8.970 -27.621 -3.417 1.00 98.12 812 GLU A C 1
ATOM 6300 O O . GLU A 1 812 ? 8.921 -28.389 -2.456 1.00 98.12 812 GLU A O 1
ATOM 6305 N N . ALA A 1 813 ? 10.134 -27.132 -3.876 1.00 97.94 813 ALA A N 1
ATOM 6306 C CA . ALA A 1 813 ? 11.461 -27.444 -3.343 1.00 97.94 813 ALA A CA 1
ATOM 6307 C C . ALA A 1 813 ? 12.080 -26.249 -2.595 1.00 97.94 813 ALA A C 1
ATOM 6309 O O . ALA A 1 813 ? 11.824 -25.095 -2.926 1.00 97.94 813 ALA A O 1
ATOM 6310 N N . GLU A 1 814 ? 12.948 -26.517 -1.620 1.00 97.94 814 GLU A N 1
ATOM 6311 C CA . GLU A 1 814 ? 13.627 -25.485 -0.822 1.00 97.94 814 GLU A CA 1
ATOM 6312 C C . GLU A 1 814 ? 15.151 -25.660 -0.869 1.00 97.94 814 GLU A C 1
ATOM 6314 O O . GLU A 1 814 ? 15.643 -26.788 -0.875 1.00 97.94 814 GLU A O 1
ATOM 6319 N N . ASN A 1 815 ? 15.903 -24.557 -0.879 1.00 97.88 815 ASN A N 1
ATOM 6320 C CA . ASN A 1 815 ? 17.368 -24.533 -0.952 1.00 97.88 815 ASN A CA 1
ATOM 6321 C C . ASN A 1 815 ? 17.889 -25.258 -2.201 1.00 97.88 815 ASN A C 1
ATOM 6323 O O . ASN A 1 815 ? 18.493 -26.327 -2.113 1.00 97.88 815 ASN A O 1
ATOM 6327 N N . ILE A 1 816 ? 17.636 -24.694 -3.379 1.00 98.81 816 ILE A N 1
ATOM 6328 C CA . ILE A 1 816 ? 18.083 -25.263 -4.657 1.00 98.81 816 ILE A CA 1
ATOM 6329 C C . ILE A 1 816 ? 19.052 -24.315 -5.351 1.00 98.81 816 ILE A C 1
ATOM 6331 O O . ILE A 1 816 ? 18.865 -23.098 -5.335 1.00 98.81 816 ILE A O 1
ATOM 6335 N N . ALA A 1 817 ? 20.093 -24.865 -5.971 1.00 98.81 817 ALA A N 1
ATOM 6336 C CA . ALA A 1 817 ? 21.049 -24.056 -6.712 1.00 98.81 817 ALA A CA 1
ATOM 6337 C C . ALA A 1 817 ? 21.518 -24.706 -8.016 1.00 98.81 817 ALA A C 1
ATOM 6339 O O . ALA A 1 817 ? 21.455 -25.923 -8.194 1.00 98.81 817 ALA A O 1
ATOM 6340 N N . LEU A 1 818 ? 21.991 -23.858 -8.920 1.00 98.75 818 LEU A N 1
ATOM 6341 C CA . LEU A 1 818 ? 22.543 -24.186 -10.225 1.00 98.75 818 LEU A CA 1
ATOM 6342 C C . LEU A 1 818 ? 23.742 -23.255 -10.447 1.00 98.75 818 LEU A C 1
ATOM 6344 O O . LEU A 1 818 ? 23.555 -22.059 -10.645 1.00 98.75 818 LEU A O 1
ATOM 6348 N N . THR A 1 819 ? 24.965 -23.771 -10.314 1.00 98.81 819 THR A N 1
ATOM 6349 C CA . THR A 1 819 ? 26.163 -22.928 -10.108 1.00 98.81 819 THR A CA 1
ATOM 6350 C C . THR A 1 819 ? 27.371 -23.366 -10.934 1.00 98.81 819 THR A C 1
ATOM 6352 O O . THR A 1 819 ? 27.515 -24.548 -11.240 1.00 98.81 819 THR A O 1
ATOM 6355 N N . GLY A 1 820 ? 28.298 -22.444 -11.202 1.00 98.25 820 GLY A N 1
ATOM 6356 C CA . GLY A 1 820 ? 29.603 -22.730 -11.813 1.00 98.25 820 GLY A CA 1
ATOM 6357 C C . GLY A 1 820 ? 29.673 -22.402 -13.307 1.00 98.25 820 GLY A C 1
ATOM 6358 O O . GLY A 1 820 ? 28.691 -22.013 -13.919 1.00 98.25 820 GLY A O 1
ATOM 6359 N N . THR A 1 821 ? 30.850 -22.536 -13.917 1.00 98.19 821 THR A N 1
ATOM 6360 C CA . THR A 1 821 ? 31.179 -21.909 -15.216 1.00 98.19 821 THR A CA 1
ATOM 6361 C C . THR A 1 821 ? 30.955 -22.802 -16.446 1.00 98.19 821 THR A C 1
ATOM 6363 O O . THR A 1 821 ? 31.525 -22.565 -17.514 1.00 98.19 821 THR A O 1
ATOM 6366 N N . GLY A 1 822 ? 30.154 -23.862 -16.316 1.00 98.44 822 GLY A N 1
ATOM 6367 C CA . GLY A 1 822 ? 29.797 -24.740 -17.434 1.00 98.44 822 GLY A CA 1
ATOM 6368 C C . GLY A 1 822 ? 28.646 -24.226 -18.305 1.00 98.44 822 GLY A C 1
ATOM 6369 O O . GLY A 1 822 ? 28.025 -23.194 -18.042 1.00 98.44 822 GLY A O 1
ATOM 6370 N N . ILE A 1 823 ? 28.357 -24.985 -19.364 1.00 98.88 823 ILE A N 1
ATOM 6371 C CA . ILE A 1 823 ? 27.338 -24.654 -20.367 1.00 98.88 823 ILE A CA 1
ATOM 6372 C C . ILE A 1 823 ? 26.107 -25.556 -20.202 1.00 98.88 823 ILE A C 1
ATOM 6374 O O . ILE A 1 823 ? 26.208 -26.783 -20.260 1.00 98.88 823 ILE A O 1
ATOM 6378 N N . LEU A 1 824 ? 24.927 -24.948 -20.103 1.00 98.88 824 LEU A N 1
ATOM 6379 C CA . LEU A 1 824 ? 23.649 -25.598 -20.371 1.00 98.88 824 LEU A CA 1
ATOM 6380 C C . LEU A 1 824 ? 23.265 -25.370 -21.835 1.00 98.88 824 LEU A C 1
ATOM 6382 O O . LEU A 1 824 ? 23.114 -24.234 -22.279 1.00 98.88 824 LEU A O 1
ATOM 6386 N N . ASP A 1 825 ? 23.106 -26.451 -22.591 1.00 98.81 825 ASP A N 1
ATOM 6387 C CA . ASP A 1 825 ? 22.826 -26.413 -24.025 1.00 98.81 825 ASP A CA 1
ATOM 6388 C C . ASP A 1 825 ? 21.517 -27.136 -24.337 1.00 98.81 825 ASP A C 1
ATOM 6390 O O . ASP A 1 825 ? 21.465 -28.368 -24.376 1.00 98.81 825 ASP A O 1
ATOM 6394 N N . GLY A 1 826 ? 20.458 -26.358 -24.565 1.00 98.50 826 GLY A N 1
ATOM 6395 C CA . GLY A 1 826 ? 19.110 -26.869 -24.810 1.00 98.50 826 GLY A CA 1
ATOM 6396 C C . GLY A 1 826 ? 18.974 -27.641 -26.126 1.00 98.50 826 GLY A C 1
ATOM 6397 O O . GLY A 1 826 ? 18.004 -28.369 -26.316 1.00 98.50 826 GLY A O 1
ATOM 6398 N N . ASN A 1 827 ? 19.954 -27.527 -27.026 1.00 97.81 827 ASN A N 1
ATOM 6399 C CA . ASN A 1 827 ? 19.978 -28.244 -28.299 1.00 97.81 827 ASN A CA 1
ATOM 6400 C C . ASN A 1 827 ? 18.744 -28.003 -29.195 1.00 97.81 827 ASN A C 1
ATOM 6402 O O . ASN A 1 827 ? 18.466 -28.801 -30.087 1.00 97.81 827 ASN A O 1
ATOM 6406 N N . ALA A 1 828 ? 18.012 -26.905 -28.983 1.00 97.44 828 ALA A N 1
ATOM 6407 C CA . ALA A 1 828 ? 16.981 -26.452 -29.907 1.00 97.44 828 ALA A CA 1
ATOM 6408 C C . ALA A 1 828 ? 17.619 -25.812 -31.152 1.00 97.44 828 ALA A C 1
ATOM 6410 O O . ALA A 1 828 ? 18.690 -25.198 -31.077 1.00 97.44 828 ALA A O 1
ATOM 6411 N N . ASP A 1 829 ? 16.980 -25.996 -32.303 1.00 95.00 829 ASP A N 1
ATOM 6412 C CA . ASP A 1 829 ? 17.451 -25.516 -33.601 1.00 95.00 829 ASP A CA 1
ATOM 6413 C C . ASP A 1 829 ? 16.293 -25.440 -34.618 1.00 95.00 829 ASP A C 1
ATOM 6415 O O . ASP A 1 829 ? 15.121 -25.588 -34.277 1.00 95.00 829 ASP A O 1
ATOM 6419 N N . CYS A 1 830 ? 16.618 -25.188 -35.886 1.00 92.75 830 CYS A N 1
ATOM 6420 C CA . CYS A 1 830 ? 15.652 -25.052 -36.978 1.00 92.75 830 CYS A CA 1
ATOM 6421 C C . CYS A 1 830 ? 14.899 -26.344 -37.355 1.00 92.75 830 CYS A C 1
ATOM 6423 O O . CYS A 1 830 ? 13.989 -26.280 -38.177 1.00 92.75 830 CYS A O 1
ATOM 6425 N N . GLU A 1 831 ? 15.254 -27.494 -36.778 1.00 91.94 831 GLU A N 1
ATOM 6426 C CA . GLU A 1 831 ? 14.552 -28.773 -36.949 1.00 91.94 831 GLU A CA 1
ATOM 6427 C C . GLU A 1 831 ? 13.897 -29.241 -35.630 1.00 91.94 831 GLU A C 1
ATOM 6429 O O . GLU A 1 831 ? 12.914 -29.985 -35.663 1.00 91.94 831 GLU A O 1
ATOM 6434 N N . HIS A 1 832 ? 14.370 -28.756 -34.472 1.00 94.19 832 HIS A N 1
ATOM 6435 C CA . HIS A 1 832 ? 13.973 -29.238 -33.145 1.00 94.19 832 HIS A CA 1
ATOM 6436 C C . HIS A 1 832 ? 13.498 -28.117 -32.207 1.00 94.19 832 HIS A C 1
ATOM 6438 O O . HIS A 1 832 ? 14.210 -27.152 -31.928 1.00 94.19 832 HIS A O 1
ATOM 6444 N N . TRP A 1 833 ? 12.293 -28.294 -31.656 1.00 95.00 833 TRP A N 1
ATOM 6445 C CA . TRP A 1 833 ? 11.533 -27.334 -30.840 1.00 95.00 833 TRP A CA 1
ATOM 6446 C C . TRP A 1 833 ? 11.128 -26.042 -31.566 1.00 95.00 833 TRP A C 1
ATOM 6448 O O . TRP A 1 833 ? 9.931 -25.796 -31.687 1.00 95.00 833 TRP A O 1
ATOM 6458 N N . TRP A 1 834 ? 12.057 -25.219 -32.073 1.00 95.06 834 TRP A N 1
ATOM 6459 C CA . TRP A 1 834 ? 11.726 -23.901 -32.650 1.00 95.06 834 TRP A CA 1
ATOM 6460 C C . TRP A 1 834 ? 10.661 -23.914 -33.765 1.00 95.06 834 TRP A C 1
ATOM 6462 O O . TRP A 1 834 ? 9.818 -23.011 -33.742 1.00 95.06 834 TRP A O 1
ATOM 6472 N N . PRO A 1 835 ? 10.603 -24.912 -34.679 1.00 93.19 835 PRO A N 1
ATOM 6473 C CA . PRO A 1 835 ? 9.539 -25.011 -35.683 1.00 93.19 835 PRO A CA 1
ATOM 6474 C C . PRO A 1 835 ? 8.115 -24.960 -35.118 1.00 93.19 835 PRO A C 1
ATOM 6476 O O . PRO A 1 835 ? 7.206 -24.491 -35.801 1.00 93.19 835 PRO A O 1
ATOM 6479 N N . TRP A 1 836 ? 7.913 -25.378 -33.862 1.00 94.31 836 TRP A N 1
ATOM 6480 C CA . TRP A 1 836 ? 6.599 -25.365 -33.218 1.00 94.31 836 TRP A CA 1
ATOM 6481 C C . TRP A 1 836 ? 6.050 -23.948 -33.005 1.00 94.31 836 TRP A C 1
ATOM 6483 O O . TRP A 1 836 ? 4.849 -23.811 -32.806 1.00 94.31 836 TRP A O 1
ATOM 6493 N N . LYS A 1 837 ? 6.850 -22.870 -33.100 1.00 92.25 837 LYS A N 1
ATOM 6494 C CA . LYS A 1 837 ? 6.288 -21.501 -33.112 1.00 92.25 837 LYS A CA 1
ATOM 6495 C C . LYS A 1 837 ? 5.458 -21.214 -34.375 1.00 92.25 837 LYS A C 1
ATOM 6497 O O . LYS A 1 837 ? 4.666 -20.278 -34.370 1.00 92.25 837 LYS A O 1
ATOM 6502 N N . GLY A 1 838 ? 5.618 -21.996 -35.444 1.00 86.25 838 GLY A N 1
ATOM 6503 C CA . GLY A 1 838 ? 4.964 -21.733 -36.722 1.00 86.25 838 GLY A CA 1
ATOM 6504 C C . GLY A 1 838 ? 5.509 -20.486 -37.420 1.00 86.25 838 GLY A C 1
ATOM 6505 O O . GLY A 1 838 ? 6.684 -20.143 -37.287 1.00 86.25 838 GLY A O 1
ATOM 6506 N N . ARG A 1 839 ? 4.662 -19.808 -38.205 1.00 75.38 839 ARG A N 1
ATOM 6507 C CA . ARG A 1 839 ? 5.079 -18.645 -39.004 1.00 75.38 839 ARG A CA 1
ATOM 6508 C C . ARG A 1 839 ? 5.366 -17.437 -38.120 1.00 75.38 839 ARG A C 1
ATOM 6510 O O . ARG A 1 839 ? 4.458 -16.773 -37.626 1.00 75.38 839 ARG A O 1
ATOM 6517 N N . ASN A 1 840 ? 6.647 -17.134 -37.966 1.00 79.25 840 ASN A N 1
ATOM 6518 C CA . ASN A 1 840 ? 7.149 -15.996 -37.216 1.00 79.25 840 ASN A CA 1
ATOM 6519 C C . ASN A 1 840 ? 8.301 -15.357 -38.000 1.00 79.25 840 ASN A C 1
ATOM 6521 O O . ASN A 1 840 ? 9.245 -16.048 -38.369 1.00 79.25 840 ASN A O 1
ATOM 6525 N N . ASN A 1 841 ? 8.249 -14.041 -38.221 1.00 71.75 841 ASN A N 1
ATOM 6526 C CA . ASN A 1 841 ? 9.232 -13.345 -39.058 1.00 71.75 841 ASN A CA 1
ATOM 6527 C C . ASN A 1 841 ? 10.679 -13.523 -38.564 1.00 71.75 841 ASN A C 1
ATOM 6529 O O . ASN A 1 841 ? 11.578 -13.692 -39.382 1.00 71.75 841 ASN A O 1
ATOM 6533 N N . ASN A 1 842 ? 10.920 -13.506 -37.248 1.00 76.06 842 ASN A N 1
ATOM 6534 C CA . ASN A 1 842 ? 12.267 -13.680 -36.700 1.00 76.06 842 ASN A CA 1
ATOM 6535 C C . ASN A 1 842 ? 12.755 -15.131 -36.896 1.00 76.06 842 ASN A C 1
ATOM 6537 O O . ASN A 1 842 ? 13.916 -15.336 -37.241 1.00 76.06 842 ASN A O 1
ATOM 6541 N N . LEU A 1 843 ? 11.867 -16.128 -36.767 1.00 81.75 843 LEU A N 1
ATOM 6542 C CA . LEU A 1 843 ? 12.179 -17.529 -37.081 1.00 81.75 843 LEU A CA 1
ATOM 6543 C C . LEU A 1 843 ? 12.439 -17.739 -38.583 1.00 81.75 843 LEU A C 1
ATOM 6545 O O . LEU A 1 843 ? 13.395 -18.421 -38.939 1.00 81.75 843 LEU A O 1
ATOM 6549 N N . GLU A 1 844 ? 11.656 -17.112 -39.465 1.00 82.69 844 GLU A N 1
ATOM 6550 C CA . GLU A 1 844 ? 11.877 -17.170 -40.918 1.00 82.69 844 GLU A CA 1
ATOM 6551 C C . GLU A 1 844 ? 13.186 -16.473 -41.341 1.00 82.69 844 GLU A C 1
ATOM 6553 O O . GLU A 1 844 ? 13.840 -16.922 -42.283 1.00 82.69 844 GLU A O 1
ATOM 6558 N N . LEU A 1 845 ? 13.626 -15.430 -40.623 1.00 79.88 845 LEU A N 1
ATOM 6559 C CA . LEU A 1 845 ? 14.959 -14.834 -40.798 1.00 79.88 845 LEU A CA 1
ATOM 6560 C C . LEU A 1 845 ? 16.095 -15.745 -40.294 1.00 79.88 845 LEU A C 1
ATOM 6562 O O . LEU A 1 845 ? 17.171 -15.746 -40.891 1.00 79.88 845 LEU A O 1
ATOM 6566 N N . LEU A 1 846 ? 15.876 -16.492 -39.206 1.00 84.44 846 LEU A N 1
ATOM 6567 C CA . LEU A 1 846 ? 16.885 -17.352 -38.573 1.00 84.44 846 LEU A CA 1
ATOM 6568 C C . LEU A 1 846 ? 17.066 -18.698 -39.296 1.00 84.44 846 LEU A C 1
ATOM 6570 O O . LEU A 1 846 ? 18.187 -19.186 -39.422 1.00 84.44 846 LEU A O 1
ATOM 6574 N N . CYS A 1 847 ? 15.965 -19.286 -39.768 1.00 85.44 847 CYS A N 1
ATOM 6575 C CA . CYS A 1 847 ? 15.895 -20.661 -40.269 1.00 85.44 847 CYS A CA 1
ATOM 6576 C C . CYS A 1 847 ? 15.444 -20.782 -41.735 1.00 85.44 847 CYS A C 1
ATOM 6578 O O . CYS A 1 847 ? 15.495 -21.873 -42.304 1.00 85.44 847 CYS A O 1
ATOM 6580 N N . GLY A 1 848 ? 15.007 -19.688 -42.366 1.00 83.25 848 GLY A N 1
ATOM 6581 C CA . GLY A 1 848 ? 14.301 -19.732 -43.647 1.00 83.25 848 GLY A CA 1
ATOM 6582 C C . GLY A 1 848 ? 12.830 -20.138 -43.492 1.00 83.25 848 GLY A C 1
ATOM 6583 O O . GLY A 1 848 ? 12.313 -20.276 -42.385 1.00 83.25 848 GLY A O 1
ATOM 6584 N N . ILE A 1 849 ? 12.132 -20.321 -44.617 1.00 75.69 849 ILE A N 1
ATOM 6585 C CA . ILE A 1 849 ? 10.714 -20.710 -44.606 1.00 75.69 849 ILE A CA 1
ATOM 6586 C C . ILE A 1 849 ? 10.595 -22.178 -44.182 1.00 75.69 849 ILE A C 1
ATOM 6588 O O . ILE A 1 849 ? 11.012 -23.078 -44.912 1.00 75.69 849 ILE A O 1
ATOM 6592 N N . ILE A 1 850 ? 9.982 -22.404 -43.022 1.00 73.44 850 ILE A N 1
ATOM 6593 C CA . ILE A 1 850 ? 9.678 -23.730 -42.483 1.00 73.44 850 ILE A CA 1
ATOM 6594 C C . ILE A 1 850 ? 8.267 -24.136 -42.940 1.00 73.44 850 ILE A C 1
ATOM 6596 O O . ILE A 1 850 ? 7.285 -23.462 -42.626 1.00 73.44 850 ILE A O 1
ATOM 6600 N N . GLU A 1 851 ? 8.150 -25.250 -43.666 1.00 75.62 851 GLU A N 1
ATOM 6601 C CA . GLU A 1 851 ? 6.867 -25.846 -44.066 1.00 75.62 851 GLU A CA 1
ATOM 6602 C C . GLU A 1 851 ? 6.743 -27.292 -43.560 1.00 75.62 851 GLU A C 1
ATOM 6604 O O . GLU A 1 851 ? 7.736 -27.998 -43.404 1.00 75.62 851 GLU A O 1
ATOM 6609 N N . GLY A 1 852 ? 5.510 -27.749 -43.324 1.00 72.69 852 GLY A N 1
ATOM 6610 C CA . GLY A 1 852 ? 5.208 -29.142 -42.964 1.00 72.69 852 GLY A CA 1
ATOM 6611 C C . GLY A 1 852 ? 5.340 -29.504 -41.479 1.00 72.69 852 GLY A C 1
ATOM 6612 O O . GLY A 1 852 ? 4.963 -30.613 -41.108 1.00 72.69 852 GLY A O 1
ATOM 6613 N N . PHE A 1 853 ? 5.812 -28.588 -40.629 1.00 77.69 853 PHE A N 1
ATOM 6614 C CA . PHE A 1 853 ? 5.820 -28.771 -39.175 1.00 77.69 853 PHE A CA 1
ATOM 6615 C C . PHE A 1 853 ? 4.461 -28.408 -38.539 1.00 77.69 853 PHE A C 1
ATOM 6617 O O . PHE A 1 853 ? 3.798 -27.480 -39.011 1.00 77.69 853 PHE A O 1
ATOM 6624 N N . PRO A 1 854 ? 4.047 -29.108 -37.466 1.00 82.38 854 PRO A N 1
ATOM 6625 C CA . PRO A 1 854 ? 2.926 -28.704 -36.617 1.00 82.38 854 PRO A CA 1
ATOM 6626 C C . PRO A 1 854 ? 3.290 -27.482 -35.755 1.00 82.38 854 PRO A C 1
ATOM 6628 O O . PRO A 1 854 ? 4.470 -27.218 -35.515 1.00 82.38 854 PRO A O 1
ATOM 6631 N N . ILE A 1 855 ? 2.278 -26.734 -35.299 1.00 89.44 855 ILE A N 1
ATOM 6632 C CA . ILE A 1 855 ? 2.446 -25.409 -34.679 1.00 89.44 855 ILE A CA 1
ATOM 6633 C C . ILE A 1 855 ? 1.670 -25.268 -33.362 1.00 89.44 855 ILE A C 1
ATOM 6635 O O . ILE A 1 855 ? 0.616 -25.872 -33.184 1.00 89.44 855 ILE A O 1
ATOM 6639 N N . GLN A 1 856 ? 2.176 -24.422 -32.464 1.00 93.44 856 GLN A N 1
ATOM 6640 C CA . GLN A 1 856 ? 1.654 -24.184 -31.114 1.00 93.44 856 GLN A CA 1
ATOM 6641 C C . GLN A 1 856 ? 0.270 -23.514 -31.073 1.00 93.44 856 GLN A C 1
ATOM 6643 O O . GLN A 1 856 ? -0.368 -23.518 -30.025 1.00 93.44 856 GLN A O 1
ATOM 6648 N N . ASP A 1 857 ? -0.184 -22.899 -32.169 1.00 91.88 857 ASP A N 1
ATOM 6649 C CA . ASP A 1 857 ? -1.352 -22.007 -32.159 1.00 91.88 857 ASP A CA 1
ATOM 6650 C C . ASP A 1 857 ? -2.671 -22.742 -31.873 1.00 91.88 857 ASP A C 1
ATOM 6652 O O . ASP A 1 857 ? -3.511 -22.221 -31.138 1.00 91.88 857 ASP A O 1
ATOM 6656 N N . ASP A 1 858 ? -2.849 -23.962 -32.388 1.00 92.75 858 ASP A N 1
ATOM 6657 C CA . ASP A 1 858 ? -4.045 -24.768 -32.106 1.00 92.75 858 ASP A CA 1
ATOM 6658 C C . ASP A 1 858 ? -4.104 -25.159 -30.617 1.00 92.75 858 ASP A C 1
ATOM 6660 O O . ASP A 1 858 ? -5.120 -24.937 -29.954 1.00 92.75 858 ASP A O 1
ATOM 6664 N N . ASP A 1 859 ? -2.991 -25.640 -30.053 1.00 97.56 859 ASP A N 1
ATOM 6665 C CA . ASP A 1 859 ? -2.894 -26.001 -28.632 1.00 97.56 859 ASP A CA 1
ATOM 6666 C C . ASP A 1 859 ? -3.014 -24.785 -27.703 1.00 97.56 859 ASP A C 1
ATOM 6668 O O . ASP A 1 859 ? -3.654 -24.866 -26.655 1.00 97.56 859 ASP A O 1
ATOM 6672 N N . ARG A 1 860 ? -2.460 -23.632 -28.101 1.00 96.31 860 ARG A N 1
ATOM 6673 C CA . ARG A 1 860 ? -2.613 -22.348 -27.402 1.00 96.31 860 ARG A CA 1
ATOM 6674 C C . ARG A 1 860 ? -4.082 -21.955 -27.295 1.00 96.31 860 ARG A C 1
ATOM 6676 O O . ARG A 1 860 ? -4.525 -21.544 -26.225 1.00 96.31 860 ARG A O 1
ATOM 6683 N N . ASN A 1 861 ? -4.837 -22.092 -28.383 1.00 95.88 861 ASN A N 1
ATOM 6684 C CA . ASN A 1 861 ? -6.267 -21.792 -28.400 1.00 95.88 861 ASN A CA 1
ATOM 6685 C C . ASN A 1 861 ? -7.068 -22.775 -27.526 1.00 95.88 861 ASN A C 1
ATOM 6687 O O . ASN A 1 861 ? -7.991 -22.352 -26.830 1.00 95.88 861 ASN A O 1
ATOM 6691 N N . VAL A 1 862 ? -6.691 -24.060 -27.496 1.00 98.06 862 VAL A N 1
ATOM 6692 C CA . VAL A 1 862 ? -7.290 -25.060 -26.590 1.00 98.06 862 VAL A CA 1
ATOM 6693 C C . VAL A 1 862 ? -6.985 -24.742 -25.121 1.00 98.06 862 VAL A C 1
ATOM 6695 O O . VAL A 1 862 ? -7.891 -24.782 -24.291 1.00 98.06 862 VAL A O 1
ATOM 6698 N N . LEU A 1 863 ? -5.744 -24.375 -24.789 1.00 98.56 863 LEU A N 1
ATOM 6699 C CA . LEU A 1 863 ? -5.350 -23.994 -23.430 1.00 98.56 863 LEU A CA 1
ATOM 6700 C C . LEU A 1 863 ? -6.069 -22.720 -22.959 1.00 98.56 863 LEU A C 1
ATOM 6702 O O . LEU A 1 863 ? -6.525 -22.669 -21.819 1.00 98.56 863 LEU A O 1
ATOM 6706 N N . LEU A 1 864 ? -6.234 -21.725 -23.837 1.00 97.31 864 LEU A N 1
ATOM 6707 C CA . LEU A 1 864 ? -7.010 -20.515 -23.551 1.00 97.31 864 LEU A CA 1
ATOM 6708 C C . LEU A 1 864 ? -8.493 -20.830 -23.281 1.00 97.31 864 LEU A C 1
ATOM 6710 O O . LEU A 1 864 ? -9.046 -20.320 -22.308 1.00 97.31 864 LEU A O 1
ATOM 6714 N N . ASP A 1 865 ? -9.128 -21.706 -24.070 1.00 97.81 865 ASP A N 1
ATOM 6715 C CA . ASP A 1 865 ? -10.504 -22.164 -23.806 1.00 97.81 865 ASP A CA 1
ATOM 6716 C C . ASP A 1 865 ? -10.605 -22.907 -22.462 1.00 97.81 865 ASP A C 1
ATOM 6718 O O . ASP A 1 865 ? -11.501 -22.629 -21.665 1.00 97.81 865 ASP A O 1
ATOM 6722 N N . MET A 1 866 ? -9.653 -23.796 -22.152 1.00 98.44 866 MET A N 1
ATOM 6723 C CA . MET A 1 866 ? -9.583 -24.480 -20.855 1.00 98.44 866 MET A CA 1
ATOM 6724 C C . MET A 1 866 ? -9.435 -23.502 -19.676 1.00 98.44 866 MET A C 1
ATOM 6726 O O . MET A 1 866 ? -10.095 -23.678 -18.649 1.00 98.44 866 MET A O 1
ATOM 6730 N N . VAL A 1 867 ? -8.599 -22.471 -19.821 1.00 97.56 867 VAL A N 1
ATOM 6731 C CA . VAL A 1 867 ? -8.369 -21.424 -18.813 1.00 97.56 867 VAL A CA 1
ATOM 6732 C C . VAL A 1 867 ? -9.626 -20.593 -18.568 1.00 97.56 867 VAL A C 1
ATOM 6734 O O . VAL A 1 867 ? -10.085 -20.515 -17.429 1.00 97.56 867 VAL A O 1
ATOM 6737 N N . GLU A 1 868 ? -10.229 -20.020 -19.612 1.00 95.00 868 GLU A N 1
ATOM 6738 C CA . GLU A 1 868 ? -11.407 -19.150 -19.465 1.00 95.00 868 GLU A CA 1
ATOM 6739 C C . GLU A 1 868 ? -12.670 -19.932 -19.051 1.00 95.00 868 GLU A C 1
ATOM 6741 O O . GLU A 1 868 ? -13.591 -19.369 -18.458 1.00 95.00 868 GLU A O 1
ATOM 6746 N N . ARG A 1 869 ? -12.705 -21.253 -19.284 1.00 95.44 869 ARG A N 1
ATOM 6747 C CA . ARG A 1 869 ? -13.739 -22.164 -18.757 1.00 95.44 869 ARG A CA 1
ATOM 6748 C C . ARG A 1 869 ? -13.463 -22.675 -17.339 1.00 95.44 869 ARG A C 1
ATOM 6750 O O . ARG A 1 869 ? -14.311 -23.382 -16.794 1.00 95.44 869 ARG A O 1
ATOM 6757 N N . GLY A 1 870 ? -12.315 -22.353 -16.741 1.00 93.44 870 GLY A N 1
ATOM 6758 C CA . GLY A 1 870 ? -11.956 -22.775 -15.384 1.00 93.44 870 GLY A CA 1
ATOM 6759 C C . GLY A 1 870 ? -11.689 -24.278 -15.231 1.00 93.44 870 GLY A C 1
ATOM 6760 O O . GLY A 1 870 ? -11.932 -24.829 -14.159 1.00 93.44 870 GLY A O 1
ATOM 6761 N N . VAL A 1 871 ? -11.210 -24.950 -16.284 1.00 97.44 871 VAL A N 1
ATOM 6762 C CA . VAL A 1 871 ? -10.821 -26.373 -16.239 1.00 97.44 871 VAL A CA 1
ATOM 6763 C C . VAL A 1 871 ? -9.679 -26.565 -15.220 1.00 97.44 871 VAL A C 1
ATOM 6765 O O . VAL A 1 871 ? -8.737 -25.759 -15.247 1.00 97.44 871 VAL A O 1
ATOM 6768 N N . PRO A 1 872 ? -9.722 -27.588 -14.337 1.00 97.06 872 PRO A N 1
ATOM 6769 C CA . PRO A 1 872 ? -8.648 -27.880 -13.379 1.00 97.06 872 PRO A CA 1
ATOM 6770 C C . PRO A 1 872 ? -7.299 -28.106 -14.069 1.00 97.06 872 PRO A C 1
ATOM 6772 O O . PRO A 1 872 ? -7.252 -28.638 -15.176 1.00 97.06 872 PRO A O 1
ATOM 6775 N N . VAL A 1 873 ? -6.190 -27.710 -13.439 1.00 97.12 873 VAL A N 1
ATOM 6776 C CA . VAL A 1 873 ? -4.852 -27.760 -14.067 1.00 97.12 873 VAL A CA 1
ATOM 6777 C C . VAL A 1 873 ? -4.458 -29.196 -14.410 1.00 97.12 873 VAL A C 1
ATOM 6779 O O . VAL A 1 873 ? -3.937 -29.456 -15.490 1.00 97.12 873 VAL A O 1
ATOM 6782 N N . GLU A 1 874 ? -4.795 -30.135 -13.532 1.00 96.62 874 GLU A N 1
ATOM 6783 C CA . GLU A 1 874 ? -4.612 -31.575 -13.688 1.00 96.62 874 GLU A CA 1
ATOM 6784 C C . GLU A 1 874 ? -5.385 -32.188 -14.874 1.00 96.62 874 GLU A C 1
ATOM 6786 O O . GLU A 1 874 ? -5.020 -33.266 -15.342 1.00 96.62 874 GLU A O 1
ATOM 6791 N N . GLU A 1 875 ? -6.413 -31.504 -15.394 1.00 97.94 875 GLU A N 1
ATOM 6792 C CA . GLU A 1 875 ? -7.158 -31.895 -16.601 1.00 97.94 875 GLU A CA 1
ATOM 6793 C C . GLU A 1 875 ? -6.613 -31.227 -17.884 1.00 97.94 875 GLU A C 1
ATOM 6795 O O . GLU A 1 875 ? -6.920 -31.675 -18.990 1.00 97.94 875 GLU A O 1
ATOM 6800 N N . ARG A 1 876 ? -5.761 -30.196 -17.768 1.00 98.31 876 ARG A N 1
ATOM 6801 C CA . ARG A 1 876 ? -5.116 -29.486 -18.893 1.00 98.31 876 ARG A CA 1
ATOM 6802 C C . ARG A 1 876 ? -3.884 -30.247 -19.391 1.00 98.31 876 ARG A C 1
ATOM 6804 O O . ARG A 1 876 ? -2.759 -29.755 -19.290 1.00 98.31 876 ARG A O 1
ATOM 6811 N N . VAL A 1 877 ? -4.087 -31.472 -19.870 1.00 98.12 877 VAL A N 1
ATOM 6812 C CA . VAL A 1 877 ? -3.004 -32.382 -20.275 1.00 98.12 877 VAL A CA 1
ATOM 6813 C C . VAL A 1 877 ? -2.643 -32.204 -21.751 1.00 98.12 877 VAL A C 1
ATOM 6815 O O . VAL A 1 877 ? -3.472 -32.432 -22.627 1.00 98.12 877 VAL A O 1
ATOM 6818 N N . PHE A 1 878 ? -1.385 -31.836 -21.995 1.00 97.50 878 PHE A N 1
ATOM 6819 C CA . PHE A 1 878 ? -0.741 -31.711 -23.305 1.00 97.50 878 PHE A CA 1
ATOM 6820 C C . PHE A 1 878 ? 0.449 -32.695 -23.380 1.00 97.50 878 PHE A C 1
ATOM 6822 O O . PHE A 1 878 ? 0.369 -33.816 -22.873 1.00 97.50 878 PHE A O 1
ATOM 6829 N N . GLY A 1 879 ? 1.571 -32.309 -23.996 1.00 93.56 879 GLY A N 1
ATOM 6830 C CA . GLY A 1 879 ? 2.737 -33.173 -24.174 1.00 93.56 879 GLY A CA 1
ATOM 6831 C C . GLY A 1 879 ? 2.705 -33.961 -25.482 1.00 93.56 879 GLY A C 1
ATOM 6832 O O . GLY A 1 879 ? 2.856 -33.388 -26.559 1.00 93.56 879 GLY A O 1
ATOM 6833 N N . GLU A 1 880 ? 2.573 -35.286 -25.412 1.00 91.94 880 GLU A N 1
ATOM 6834 C CA . GLU A 1 880 ? 2.701 -36.153 -26.592 1.00 91.94 880 GLU A CA 1
ATOM 6835 C C . GLU A 1 880 ? 1.625 -35.839 -27.651 1.00 91.94 880 GLU A C 1
ATOM 6837 O O . GLU A 1 880 ? 0.432 -35.893 -27.366 1.00 91.94 880 GLU A O 1
ATOM 6842 N N . ASN A 1 881 ? 2.048 -35.571 -28.893 1.00 90.31 881 ASN A N 1
ATOM 6843 C CA . ASN A 1 881 ? 1.209 -35.092 -30.010 1.00 90.31 881 ASN A CA 1
ATOM 6844 C C . ASN A 1 881 ? 0.663 -33.653 -29.858 1.00 90.31 881 ASN A C 1
ATOM 6846 O O . ASN A 1 881 ? -0.161 -33.236 -30.669 1.00 90.31 881 ASN A O 1
ATOM 6850 N N . HIS A 1 882 ? 1.171 -32.895 -28.884 1.00 95.75 882 HIS A N 1
ATOM 6851 C CA . HIS A 1 882 ? 0.955 -31.458 -28.708 1.00 95.75 882 HIS A CA 1
ATOM 6852 C C . HIS A 1 882 ? 2.280 -30.685 -28.843 1.00 95.75 882 HIS A C 1
ATOM 6854 O O . HIS A 1 882 ? 3.371 -31.246 -28.700 1.00 95.75 882 HIS A O 1
ATOM 6860 N N . TYR A 1 883 ? 2.182 -29.385 -29.122 1.00 95.88 883 TYR A N 1
ATOM 6861 C CA . TYR A 1 883 ? 3.278 -28.557 -29.643 1.00 95.88 883 TYR A CA 1
ATOM 6862 C C . TYR A 1 883 ? 3.559 -27.304 -28.797 1.00 95.88 883 TYR A C 1
ATOM 6864 O O . TYR A 1 883 ? 4.211 -26.355 -29.237 1.00 95.88 883 TYR A O 1
ATOM 6872 N N . LEU A 1 884 ? 3.125 -27.323 -27.534 1.00 97.56 884 LEU A N 1
ATOM 6873 C CA . LEU A 1 884 ? 3.515 -26.345 -26.519 1.00 97.56 884 LEU A CA 1
ATOM 6874 C C . LEU A 1 884 ? 4.929 -26.670 -26.008 1.00 97.56 884 LEU A C 1
ATOM 6876 O O . LEU A 1 884 ? 5.149 -27.671 -25.323 1.00 97.56 884 LEU A O 1
ATOM 6880 N N . ARG A 1 885 ? 5.904 -25.826 -26.357 1.00 97.94 885 ARG A N 1
ATOM 6881 C CA . ARG A 1 885 ? 7.321 -25.996 -25.982 1.00 97.94 885 ARG A CA 1
ATOM 6882 C C . ARG A 1 885 ? 7.528 -25.847 -24.461 1.00 97.94 885 ARG A C 1
ATOM 6884 O O . ARG A 1 885 ? 6.896 -24.976 -23.867 1.00 97.94 885 ARG A O 1
ATOM 6891 N N . PRO A 1 886 ? 8.403 -26.648 -23.824 1.00 98.19 886 PRO A N 1
ATOM 6892 C CA . PRO A 1 886 ? 8.781 -26.467 -22.424 1.00 98.19 886 PRO A CA 1
ATOM 6893 C C . PRO A 1 886 ? 9.744 -25.282 -22.249 1.00 98.19 886 PRO A C 1
ATOM 6895 O O . PRO A 1 886 ? 10.404 -24.863 -23.200 1.00 98.19 886 PRO A O 1
ATOM 6898 N N . GLN A 1 887 ? 9.868 -24.794 -21.013 1.00 98.44 887 GLN A N 1
ATOM 6899 C CA . GLN A 1 887 ? 10.892 -23.811 -20.631 1.00 98.44 887 GLN A CA 1
ATOM 6900 C C . GLN A 1 887 ? 12.252 -24.496 -20.395 1.00 98.44 887 GLN A C 1
ATOM 6902 O O . GLN A 1 887 ? 12.324 -25.716 -20.231 1.00 98.44 887 GLN A O 1
ATOM 6907 N N . PHE A 1 888 ? 13.346 -23.735 -20.337 1.00 98.81 888 PHE A N 1
ATOM 6908 C CA . PHE A 1 888 ? 14.664 -24.294 -20.028 1.00 98.81 888 PHE A CA 1
ATOM 6909 C C . PHE A 1 888 ? 14.803 -24.562 -18.523 1.00 98.81 888 PHE A C 1
ATOM 6911 O O . PHE A 1 888 ? 14.811 -25.722 -18.113 1.00 98.81 888 PHE A O 1
ATOM 6918 N N . VAL A 1 889 ? 14.898 -23.524 -17.688 1.00 98.88 889 VAL A N 1
ATOM 6919 C CA . VAL A 1 889 ? 15.053 -23.652 -16.231 1.00 98.88 889 VAL A CA 1
ATOM 6920 C C . VAL A 1 889 ? 13.818 -23.083 -15.539 1.00 98.88 889 VAL A C 1
ATOM 6922 O O . VAL A 1 889 ? 13.580 -21.878 -15.588 1.00 98.88 889 VAL A O 1
ATOM 6925 N N . GLN A 1 890 ? 13.037 -23.943 -14.882 1.00 98.81 890 GLN A N 1
ATOM 6926 C CA . GLN A 1 890 ? 11.816 -23.554 -14.169 1.00 98.81 890 GLN A CA 1
ATOM 6927 C C . GLN A 1 890 ? 11.771 -24.182 -12.766 1.00 98.81 890 GLN A C 1
ATOM 6929 O O . GLN A 1 890 ? 11.335 -25.327 -12.598 1.00 98.81 890 GLN A O 1
ATOM 6934 N N . PRO A 1 891 ? 12.208 -23.447 -11.730 1.00 98.81 891 PRO A N 1
ATOM 6935 C CA . PRO A 1 891 ? 11.781 -23.696 -10.364 1.00 98.81 891 PRO A CA 1
ATOM 6936 C C . PRO A 1 891 ? 10.361 -23.137 -10.173 1.00 98.81 891 PRO A C 1
ATOM 6938 O O . PRO A 1 891 ? 10.089 -21.988 -10.516 1.00 98.81 891 PRO A O 1
ATOM 6941 N N . HIS A 1 892 ? 9.456 -23.954 -9.640 1.00 98.62 892 HIS A N 1
ATOM 6942 C CA . HIS A 1 892 ? 8.023 -23.683 -9.548 1.00 98.62 892 HIS A CA 1
ATOM 6943 C C . HIS A 1 892 ? 7.536 -23.887 -8.103 1.00 98.62 892 HIS A C 1
ATOM 6945 O O . HIS A 1 892 ? 7.623 -24.992 -7.568 1.00 98.62 892 HIS A O 1
ATOM 6951 N N . ARG A 1 893 ? 7.016 -22.832 -7.463 1.00 98.38 893 ARG A N 1
ATOM 6952 C CA . ARG A 1 893 ? 6.640 -22.791 -6.031 1.00 98.38 893 ARG A CA 1
ATOM 6953 C C . ARG A 1 893 ? 7.799 -23.152 -5.088 1.00 98.38 893 ARG A C 1
ATOM 6955 O O . ARG A 1 893 ? 7.590 -23.764 -4.044 1.00 98.38 893 ARG A O 1
ATOM 6962 N N . SER A 1 894 ? 9.024 -22.808 -5.480 1.00 98.50 894 SER A N 1
ATOM 6963 C CA . SER A 1 894 ? 10.253 -23.149 -4.755 1.00 98.50 894 SER A CA 1
ATOM 6964 C C . SER A 1 894 ? 10.812 -21.958 -3.970 1.00 98.50 894 SER A C 1
ATOM 6966 O O . SER A 1 894 ? 10.572 -20.803 -4.318 1.00 98.50 894 SER A O 1
ATOM 6968 N N . LYS A 1 895 ? 11.593 -22.231 -2.921 1.00 98.19 895 LYS A N 1
ATOM 6969 C CA . LYS A 1 895 ? 12.143 -21.214 -2.013 1.00 98.19 895 LYS A CA 1
ATOM 6970 C C . LYS A 1 895 ? 13.665 -21.311 -1.874 1.00 98.19 895 LYS A C 1
ATOM 6972 O O . LYS A 1 895 ? 14.211 -22.413 -1.877 1.00 98.19 895 LYS A O 1
ATOM 6977 N N . ASN A 1 896 ? 14.341 -20.171 -1.719 1.00 98.06 896 ASN A N 1
ATOM 6978 C CA . ASN A 1 896 ? 15.803 -20.055 -1.618 1.00 98.06 896 ASN A CA 1
ATOM 6979 C C . ASN A 1 896 ? 16.488 -20.668 -2.857 1.00 98.06 896 ASN A C 1
ATOM 6981 O O . ASN A 1 896 ? 17.029 -21.777 -2.821 1.00 98.06 896 ASN A O 1
ATOM 6985 N N . VAL A 1 897 ? 16.402 -19.950 -3.976 1.00 98.81 897 VAL A N 1
ATOM 6986 C CA . VAL A 1 897 ? 16.834 -20.382 -5.312 1.00 98.81 897 VAL A CA 1
ATOM 6987 C C . VAL A 1 897 ? 18.062 -19.581 -5.748 1.00 98.81 897 VAL A C 1
ATOM 6989 O O . VAL A 1 897 ? 18.035 -18.355 -5.698 1.00 98.81 897 VAL A O 1
ATOM 6992 N N . LEU A 1 898 ? 19.116 -20.247 -6.227 1.00 98.88 898 LEU A N 1
ATOM 6993 C CA . LEU A 1 898 ? 20.323 -19.595 -6.759 1.00 98.88 898 LEU A CA 1
ATOM 6994 C C . LEU A 1 898 ? 20.686 -20.114 -8.155 1.00 98.88 898 LEU A C 1
ATOM 6996 O O . LEU A 1 898 ? 20.823 -21.318 -8.356 1.00 98.88 898 LEU A O 1
ATOM 7000 N N . ILE A 1 899 ? 20.898 -19.206 -9.103 1.00 98.88 899 ILE A N 1
ATOM 7001 C CA . ILE A 1 899 ? 21.407 -19.498 -10.447 1.00 98.88 899 ILE A CA 1
ATOM 7002 C C . ILE A 1 899 ? 22.630 -18.603 -10.676 1.00 98.88 899 ILE A C 1
ATOM 7004 O O . ILE A 1 899 ? 22.490 -17.383 -10.718 1.00 98.88 899 ILE A O 1
ATOM 7008 N N . GLU A 1 900 ? 23.827 -19.184 -10.759 1.00 98.62 900 GLU A N 1
ATOM 7009 C CA . GLU A 1 900 ? 25.089 -18.436 -10.632 1.00 98.62 900 GLU A CA 1
ATOM 7010 C C . GLU A 1 900 ? 26.157 -18.876 -11.648 1.00 98.62 900 GLU A C 1
ATOM 7012 O O . GLU A 1 900 ? 26.402 -20.071 -11.815 1.00 98.62 900 GLU A O 1
ATOM 7017 N N . ASP A 1 901 ? 26.793 -17.908 -12.314 1.00 98.56 901 ASP A N 1
ATOM 7018 C CA . ASP A 1 901 ? 27.947 -18.019 -13.236 1.00 98.56 901 ASP A CA 1
ATOM 7019 C C . ASP A 1 901 ? 27.798 -18.909 -14.497 1.00 98.56 901 ASP A C 1
ATOM 7021 O O . ASP A 1 901 ? 28.660 -18.876 -15.382 1.00 98.56 901 ASP A O 1
ATOM 7025 N N . ILE A 1 902 ? 26.717 -19.684 -14.629 1.00 98.50 902 ILE A N 1
ATOM 7026 C CA . ILE A 1 902 ? 26.499 -20.590 -15.770 1.00 98.50 902 ILE A CA 1
ATOM 7027 C C . ILE A 1 902 ? 26.263 -19.851 -17.098 1.00 98.50 902 ILE A C 1
ATOM 7029 O O . ILE A 1 902 ? 25.779 -18.719 -17.148 1.00 98.50 902 ILE A O 1
ATOM 7033 N N . THR A 1 903 ? 26.534 -20.539 -18.211 1.00 98.81 903 THR A N 1
ATOM 7034 C CA . THR A 1 903 ? 26.150 -20.088 -19.561 1.00 98.81 903 THR A CA 1
ATOM 7035 C C . THR A 1 903 ? 24.976 -20.912 -20.101 1.00 98.81 903 THR A C 1
ATOM 7037 O O . THR A 1 903 ? 25.050 -22.138 -20.084 1.00 98.81 903 THR A O 1
ATOM 7040 N N . LEU A 1 904 ? 23.923 -20.278 -20.635 1.00 98.75 904 LEU A N 1
ATOM 7041 C CA . LEU A 1 904 ? 22.785 -20.965 -21.276 1.00 98.75 904 LEU A CA 1
ATOM 7042 C C . LEU A 1 904 ? 22.701 -20.655 -22.775 1.00 98.75 904 LEU A C 1
ATOM 7044 O O . LEU A 1 904 ? 22.732 -19.490 -23.176 1.00 98.75 904 LEU A O 1
ATOM 7048 N N . VAL A 1 905 ? 22.552 -21.698 -23.600 1.00 98.75 905 VAL A N 1
ATOM 7049 C CA . VAL A 1 905 ? 22.459 -21.591 -25.067 1.00 98.75 905 VAL A CA 1
ATOM 7050 C C . VAL A 1 905 ? 21.372 -22.484 -25.668 1.00 98.75 905 VAL A C 1
ATOM 7052 O O . VAL A 1 905 ? 21.046 -23.536 -25.120 1.00 98.75 905 VAL A O 1
ATOM 7055 N N . ARG A 1 906 ? 20.858 -22.093 -26.845 1.00 97.75 906 ARG A N 1
ATOM 7056 C CA . ARG A 1 906 ? 19.927 -22.886 -27.683 1.00 97.75 906 ARG A CA 1
ATOM 7057 C C . ARG A 1 906 ? 18.683 -23.389 -26.936 1.00 97.75 906 ARG A C 1
ATOM 7059 O O . ARG A 1 906 ? 18.394 -24.585 -26.906 1.00 97.75 906 ARG A O 1
ATOM 7066 N N . SER A 1 907 ? 17.962 -22.457 -26.322 1.00 98.38 907 SER A N 1
ATOM 7067 C CA . SER A 1 907 ? 16.755 -22.721 -25.534 1.00 98.38 907 SER A CA 1
ATOM 7068 C C . SER A 1 907 ? 15.554 -23.136 -26.393 1.00 98.38 907 SER A C 1
ATOM 7070 O O . SER A 1 907 ? 15.384 -22.577 -27.479 1.00 98.38 907 SER A O 1
ATOM 7072 N N . PRO A 1 908 ? 14.673 -24.043 -25.924 1.00 97.69 908 PRO A N 1
ATOM 7073 C CA . PRO A 1 908 ? 13.395 -24.325 -26.583 1.00 97.69 908 PRO A CA 1
ATOM 7074 C C . PRO A 1 908 ? 12.420 -23.135 -26.521 1.00 97.69 908 PRO A C 1
ATOM 7076 O O . PRO A 1 908 ? 11.711 -22.888 -27.498 1.00 97.69 908 PRO A O 1
ATOM 7079 N N . MET A 1 909 ? 12.379 -22.418 -25.390 1.00 97.88 909 MET A N 1
ATOM 7080 C CA . MET A 1 909 ? 11.497 -21.276 -25.101 1.00 97.88 909 MET A CA 1
ATOM 7081 C C . MET A 1 909 ? 12.124 -20.406 -23.982 1.00 97.88 909 MET A C 1
ATOM 7083 O O . MET A 1 909 ? 13.322 -20.119 -24.077 1.00 97.88 909 MET A O 1
ATOM 7087 N N . TRP A 1 910 ? 11.387 -19.999 -22.939 1.00 98.62 910 TRP A N 1
ATOM 7088 C CA . TRP A 1 910 ? 11.875 -19.111 -21.874 1.00 98.62 910 TRP A CA 1
ATOM 7089 C C . TRP A 1 910 ? 13.034 -19.757 -21.110 1.00 98.62 910 TRP A C 1
ATOM 7091 O O . TRP A 1 910 ? 13.031 -20.967 -20.859 1.00 98.62 910 TRP A O 1
ATOM 7101 N N . ILE A 1 911 ? 14.055 -18.969 -20.776 1.00 98.75 911 ILE A N 1
ATOM 7102 C CA . ILE A 1 911 ? 15.359 -19.495 -20.354 1.00 98.75 911 ILE A CA 1
ATOM 7103 C C . ILE A 1 911 ? 15.411 -19.673 -18.835 1.00 98.75 911 ILE A C 1
ATOM 7105 O O . ILE A 1 911 ? 15.596 -20.797 -18.365 1.00 98.75 911 ILE A O 1
ATOM 7109 N N . LEU A 1 912 ? 15.204 -18.607 -18.060 1.00 98.88 912 LEU A N 1
ATOM 7110 C CA . LEU A 1 912 ? 15.137 -18.661 -16.596 1.00 98.88 912 LEU A CA 1
ATOM 7111 C C . LEU A 1 912 ? 13.753 -18.206 -16.122 1.00 98.88 912 LEU A C 1
ATOM 7113 O O . LEU A 1 912 ? 13.539 -17.023 -15.887 1.00 98.88 912 LEU A O 1
ATOM 7117 N N . ASN A 1 913 ? 12.811 -19.130 -15.945 1.00 98.75 913 ASN A N 1
ATOM 7118 C CA . ASN A 1 913 ? 11.436 -18.824 -15.540 1.00 98.75 913 ASN A CA 1
ATOM 7119 C C . ASN A 1 913 ? 11.149 -19.344 -14.119 1.00 98.75 913 ASN A C 1
ATOM 7121 O O . ASN A 1 913 ? 10.567 -20.418 -13.967 1.00 98.75 913 ASN A O 1
ATOM 7125 N N . PRO A 1 914 ? 11.565 -18.633 -13.052 1.00 98.88 914 PRO A N 1
ATOM 7126 C CA . PRO A 1 914 ? 11.087 -18.917 -11.708 1.00 98.88 914 PRO A CA 1
ATOM 7127 C C . PRO A 1 914 ? 9.608 -18.524 -11.594 1.00 98.88 914 PRO A C 1
ATOM 7129 O O . PRO A 1 914 ? 9.238 -17.388 -11.894 1.00 98.88 914 PRO A O 1
ATOM 7132 N N . VAL A 1 915 ? 8.774 -19.464 -11.146 1.00 98.88 915 VAL A N 1
ATOM 7133 C CA . VAL A 1 915 ? 7.311 -19.321 -11.064 1.00 98.88 915 VAL A CA 1
ATOM 7134 C C . VAL A 1 915 ? 6.848 -19.504 -9.620 1.00 98.88 915 VAL A C 1
ATOM 7136 O O . VAL A 1 915 ? 7.097 -20.551 -9.034 1.00 98.88 915 VAL A O 1
ATOM 7139 N N . GLN A 1 916 ? 6.125 -18.540 -9.044 1.00 98.56 916 GLN A N 1
ATOM 7140 C CA . GLN A 1 916 ? 5.631 -18.585 -7.653 1.00 98.56 916 GLN A CA 1
ATOM 7141 C C . GLN A 1 916 ? 6.739 -18.803 -6.598 1.00 98.56 916 GLN A C 1
ATOM 7143 O O . GLN A 1 916 ? 6.488 -19.405 -5.554 1.00 98.56 916 GLN A O 1
ATOM 7148 N N . CYS A 1 917 ? 7.967 -18.363 -6.878 1.00 98.62 917 CYS A N 1
ATOM 7149 C CA . CYS A 1 917 ? 9.133 -18.584 -6.021 1.00 98.62 917 CYS A CA 1
ATOM 7150 C C . CYS A 1 917 ? 9.404 -17.414 -5.060 1.00 98.62 917 CYS A C 1
ATOM 7152 O O . CYS A 1 917 ? 9.050 -16.269 -5.341 1.00 98.62 917 CYS A O 1
ATOM 7154 N N . GLU A 1 918 ? 10.083 -17.709 -3.949 1.00 98.19 918 GLU A N 1
ATOM 7155 C CA . GLU A 1 918 ? 10.481 -16.742 -2.914 1.00 98.19 918 GLU A CA 1
ATOM 7156 C C . GLU A 1 918 ? 11.996 -16.820 -2.652 1.00 98.19 918 GLU A C 1
ATOM 7158 O O . GLU A 1 918 ? 12.539 -17.926 -2.571 1.00 98.19 918 GLU A O 1
ATOM 7163 N N . ASN A 1 919 ? 12.668 -15.673 -2.480 1.00 98.00 919 ASN A N 1
ATOM 7164 C CA . ASN A 1 919 ? 14.129 -15.566 -2.327 1.00 98.00 919 ASN A CA 1
ATOM 7165 C C . ASN A 1 919 ? 14.869 -16.213 -3.514 1.00 98.00 919 ASN A C 1
ATOM 7167 O O . ASN A 1 919 ? 15.325 -17.359 -3.447 1.00 98.00 919 ASN A O 1
ATOM 7171 N N . VAL A 1 920 ? 14.952 -15.478 -4.625 1.00 98.88 920 VAL A N 1
ATOM 7172 C CA . VAL A 1 920 ? 15.559 -15.946 -5.882 1.00 98.88 920 VAL A CA 1
ATOM 7173 C C . VAL A 1 920 ? 16.742 -15.060 -6.264 1.00 98.88 920 VAL A C 1
ATOM 7175 O O . VAL A 1 920 ? 16.592 -13.848 -6.373 1.00 98.88 920 VAL A O 1
ATOM 7178 N N . ILE A 1 921 ? 17.903 -15.659 -6.527 1.00 98.81 921 ILE A N 1
ATOM 7179 C CA . ILE A 1 921 ? 19.112 -14.975 -7.003 1.00 98.81 921 ILE A CA 1
ATOM 7180 C C . ILE A 1 921 ? 19.492 -15.514 -8.384 1.00 98.81 921 ILE A C 1
ATOM 7182 O O . ILE A 1 921 ? 19.666 -16.720 -8.558 1.00 98.81 921 ILE A O 1
ATOM 7186 N N . VAL A 1 922 ? 19.695 -14.612 -9.343 1.00 98.88 922 VAL A N 1
ATOM 7187 C CA . VAL A 1 922 ? 20.325 -14.878 -10.641 1.00 98.88 922 VAL A CA 1
ATOM 7188 C C . VAL A 1 922 ? 21.554 -13.973 -10.760 1.00 98.88 922 VAL A C 1
ATOM 7190 O O . VAL A 1 922 ? 21.404 -12.760 -10.888 1.00 98.88 922 VAL A O 1
ATOM 7193 N N . ARG A 1 923 ? 22.769 -14.533 -10.693 1.00 98.62 923 ARG A N 1
ATOM 7194 C CA . ARG A 1 923 ? 24.030 -13.766 -10.652 1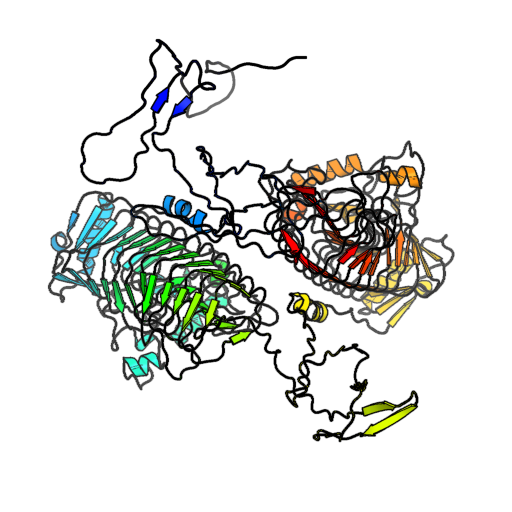.00 98.62 923 ARG A CA 1
ATOM 7195 C C . ARG A 1 923 ? 25.033 -14.216 -11.712 1.00 98.62 923 ARG A C 1
ATOM 7197 O O . ARG A 1 923 ? 25.260 -15.406 -11.871 1.00 98.62 923 ARG A O 1
ATOM 7204 N N . GLY A 1 924 ? 25.668 -13.277 -12.418 1.00 98.19 924 GLY A N 1
ATOM 7205 C CA . GLY A 1 924 ? 26.834 -13.562 -13.281 1.00 98.19 924 GLY A CA 1
ATOM 7206 C C . GLY A 1 924 ? 26.547 -14.416 -14.528 1.00 98.19 924 GLY A C 1
ATOM 7207 O O . GLY A 1 924 ? 27.449 -14.708 -15.311 1.00 98.19 924 GLY A O 1
ATOM 7208 N N . VAL A 1 925 ? 25.290 -14.821 -14.720 1.00 98.81 925 VAL A N 1
ATOM 7209 C CA . VAL A 1 925 ? 24.847 -15.723 -15.784 1.00 98.81 925 VAL A CA 1
ATOM 7210 C C . VAL A 1 925 ? 25.073 -15.095 -17.164 1.00 98.81 925 VAL A C 1
ATOM 7212 O O . VAL A 1 925 ? 24.844 -13.903 -17.371 1.00 98.81 925 VAL A O 1
ATOM 7215 N N . THR A 1 926 ? 25.471 -15.912 -18.140 1.00 98.75 926 THR A N 1
ATOM 7216 C CA . THR A 1 926 ? 25.542 -15.507 -19.553 1.00 98.75 926 THR A CA 1
ATOM 7217 C C . THR A 1 926 ? 24.470 -16.225 -20.370 1.00 98.75 926 THR A C 1
ATOM 7219 O O . THR A 1 926 ? 24.477 -17.448 -20.496 1.00 98.75 926 THR A O 1
ATOM 7222 N N . ILE A 1 927 ? 23.546 -15.467 -20.955 1.00 98.62 927 ILE A N 1
ATOM 7223 C CA . ILE A 1 927 ? 22.453 -15.973 -21.791 1.00 98.62 927 ILE A CA 1
ATOM 7224 C C . ILE A 1 927 ? 22.760 -15.671 -23.258 1.00 98.62 927 ILE A C 1
ATOM 7226 O O . ILE A 1 927 ? 22.970 -14.516 -23.622 1.00 98.62 927 ILE A O 1
ATOM 7230 N N . ASN A 1 928 ? 22.762 -16.702 -24.107 1.00 97.38 928 ASN A N 1
ATOM 7231 C CA . ASN A 1 928 ? 22.957 -16.569 -25.551 1.00 97.38 928 ASN A CA 1
ATOM 7232 C C . ASN A 1 928 ? 22.054 -17.548 -26.324 1.00 97.38 928 ASN A C 1
ATOM 7234 O O . ASN A 1 928 ? 22.455 -18.654 -26.698 1.00 97.38 928 ASN A O 1
ATOM 7238 N N . SER A 1 929 ? 20.803 -17.139 -26.542 1.00 95.88 929 SER A N 1
ATOM 7239 C CA . SER A 1 929 ? 19.809 -17.896 -27.308 1.00 95.88 929 SER A CA 1
ATOM 7240 C C . SER A 1 929 ? 18.861 -16.943 -28.030 1.00 95.88 929 SER A C 1
ATOM 7242 O O . SER A 1 929 ? 17.995 -16.335 -27.412 1.00 95.88 929 SER A O 1
ATOM 7244 N N . THR A 1 930 ? 18.991 -16.841 -29.351 1.00 93.56 930 THR A N 1
ATOM 7245 C CA . THR A 1 930 ? 18.177 -15.956 -30.203 1.00 93.56 930 THR A CA 1
ATOM 7246 C C . THR A 1 930 ? 17.008 -16.678 -30.893 1.00 93.56 930 THR A C 1
ATOM 7248 O O . THR A 1 930 ? 16.537 -16.254 -31.946 1.00 93.56 930 THR A O 1
ATOM 7251 N N . GLY A 1 931 ? 16.535 -17.788 -30.313 1.00 93.25 931 GLY A N 1
ATOM 7252 C CA . GLY A 1 931 ? 15.378 -18.539 -30.810 1.00 93.25 931 GLY A CA 1
ATOM 7253 C C . GLY A 1 931 ? 14.033 -17.835 -30.547 1.00 93.25 931 GLY A C 1
ATOM 7254 O O . GLY A 1 931 ? 13.957 -16.921 -29.723 1.00 93.25 931 GLY A O 1
ATOM 7255 N N . PRO A 1 932 ? 12.938 -18.257 -31.206 1.00 93.44 932 PRO A N 1
ATOM 7256 C CA . PRO A 1 932 ? 11.610 -17.670 -31.005 1.00 93.44 932 PRO A CA 1
ATOM 7257 C C . PRO A 1 932 ? 11.136 -17.838 -29.554 1.00 93.44 932 PRO A C 1
ATOM 7259 O O . PRO A 1 932 ? 11.084 -18.964 -29.060 1.00 93.44 932 PRO A O 1
ATOM 7262 N N . ASN A 1 933 ? 10.746 -16.753 -28.874 1.00 95.25 933 ASN A N 1
ATOM 7263 C CA . ASN A 1 933 ? 10.413 -16.773 -27.438 1.00 95.25 933 ASN A CA 1
ATOM 7264 C C . ASN A 1 933 ? 11.539 -17.356 -26.566 1.00 95.25 933 ASN A C 1
ATOM 7266 O O . ASN A 1 933 ? 11.283 -18.084 -25.612 1.00 95.25 933 ASN A O 1
ATOM 7270 N N . SER A 1 934 ? 12.798 -17.089 -26.930 1.00 96.19 934 SER A N 1
ATOM 7271 C CA . SER A 1 934 ? 13.935 -17.203 -26.011 1.00 96.19 934 SER A CA 1
ATOM 7272 C C . SER A 1 934 ? 14.002 -15.960 -25.117 1.00 96.19 934 SER A C 1
ATOM 7274 O O . SER A 1 934 ? 14.960 -15.190 -25.213 1.00 96.19 934 SER A O 1
ATOM 7276 N N . ASP A 1 935 ? 12.958 -15.749 -24.310 1.00 98.25 935 ASP A N 1
ATOM 7277 C CA . ASP A 1 935 ? 12.917 -14.763 -23.226 1.00 98.25 935 ASP A CA 1
ATOM 7278 C C . ASP A 1 935 ? 13.983 -15.147 -22.168 1.00 98.25 935 ASP A C 1
ATOM 7280 O O . ASP A 1 935 ? 14.223 -16.335 -21.923 1.00 98.25 935 ASP A O 1
ATOM 7284 N N . GLY A 1 936 ? 14.703 -14.172 -21.605 1.00 98.25 936 GLY A N 1
ATOM 7285 C CA . GLY A 1 936 ? 15.931 -14.436 -20.837 1.00 98.25 936 GLY A CA 1
ATOM 7286 C C . GLY A 1 936 ? 15.709 -14.787 -19.367 1.00 98.25 936 GLY A C 1
ATOM 7287 O O . GLY A 1 936 ? 16.150 -15.840 -18.902 1.00 98.25 936 GLY A O 1
ATOM 7288 N N . CYS A 1 937 ? 15.057 -13.898 -18.622 1.00 98.62 937 CYS A N 1
ATOM 7289 C CA . CYS A 1 937 ? 14.659 -14.152 -17.243 1.00 98.62 937 CYS A CA 1
ATOM 7290 C C . CYS A 1 937 ? 13.232 -13.663 -16.986 1.00 98.62 937 CYS A C 1
ATOM 7292 O O . CYS A 1 937 ? 12.925 -12.479 -17.134 1.00 98.62 937 CYS A O 1
ATOM 7294 N N . ASP A 1 938 ? 12.387 -14.576 -16.518 1.00 98.69 938 ASP A N 1
ATOM 7295 C CA . ASP A 1 938 ? 10.938 -14.426 -16.439 1.00 98.69 938 ASP A CA 1
ATOM 7296 C C . ASP A 1 938 ? 10.423 -14.681 -15.010 1.00 98.69 938 ASP A C 1
ATOM 7298 O O . ASP A 1 938 ? 9.815 -15.731 -14.764 1.00 98.69 938 ASP A O 1
ATOM 7302 N N . PRO A 1 939 ? 10.667 -13.776 -14.034 1.00 98.69 939 PRO A N 1
ATOM 7303 C CA . PRO A 1 939 ? 10.083 -13.888 -12.702 1.00 98.69 939 PRO A CA 1
ATOM 7304 C C . PRO A 1 939 ? 8.561 -13.771 -12.773 1.00 98.69 939 PRO A C 1
ATOM 7306 O O . PRO A 1 939 ? 8.014 -12.697 -13.038 1.00 98.69 939 PRO A O 1
ATOM 7309 N N . GLU A 1 940 ? 7.875 -14.888 -12.540 1.00 98.81 940 GLU A N 1
ATOM 7310 C CA . GLU A 1 940 ? 6.430 -14.991 -12.699 1.00 98.81 940 GLU A CA 1
ATOM 7311 C C . GLU A 1 940 ? 5.730 -15.271 -11.364 1.00 98.81 940 GLU A C 1
ATOM 7313 O O . GLU A 1 940 ? 5.878 -16.346 -10.787 1.00 98.81 940 GLU A O 1
ATOM 7318 N N . SER A 1 941 ? 4.925 -14.323 -10.874 1.00 98.75 941 SER A N 1
ATOM 7319 C CA . SER A 1 941 ? 4.300 -14.391 -9.540 1.00 98.75 941 SER A CA 1
ATOM 7320 C C . SER A 1 941 ? 5.324 -14.576 -8.397 1.00 98.75 941 SER A C 1
ATOM 7322 O O . SER A 1 941 ? 5.037 -15.271 -7.423 1.00 98.75 941 SER A O 1
ATOM 7324 N N . CYS A 1 942 ? 6.534 -14.024 -8.536 1.00 98.75 942 CYS A N 1
ATOM 7325 C CA . CYS A 1 942 ? 7.662 -14.247 -7.620 1.00 98.75 942 CYS A CA 1
ATOM 7326 C C . CYS A 1 942 ? 7.830 -13.127 -6.583 1.00 98.75 942 CYS A C 1
ATOM 7328 O O . CYS A 1 942 ? 7.414 -11.992 -6.813 1.00 98.75 942 CYS A O 1
ATOM 7330 N N . LYS A 1 943 ? 8.484 -13.444 -5.460 1.00 98.25 943 LYS A N 1
ATOM 7331 C CA . LYS A 1 943 ? 8.734 -12.523 -4.345 1.00 98.25 943 LYS A CA 1
ATOM 7332 C C . LYS A 1 943 ? 10.207 -12.483 -3.933 1.00 98.25 943 LYS A C 1
ATOM 7334 O O . LYS A 1 943 ? 10.826 -13.535 -3.791 1.00 98.25 943 LYS A O 1
ATOM 7339 N N . ASP A 1 944 ? 10.712 -11.277 -3.661 1.00 97.94 944 ASP A N 1
ATOM 7340 C CA . ASP A 1 944 ? 12.070 -11.014 -3.159 1.00 97.94 944 ASP A CA 1
ATOM 7341 C C . ASP A 1 944 ? 13.129 -11.658 -4.090 1.00 97.94 944 ASP A C 1
ATOM 7343 O O . ASP A 1 944 ? 13.659 -12.745 -3.844 1.00 97.94 944 ASP A O 1
ATOM 7347 N N . VAL A 1 945 ? 13.383 -10.992 -5.224 1.00 98.81 945 VAL A N 1
ATOM 7348 C CA . VAL A 1 945 ? 14.218 -11.488 -6.337 1.00 98.81 945 VAL A CA 1
ATOM 7349 C C . VAL A 1 945 ? 15.377 -10.534 -6.630 1.00 98.81 945 VAL A C 1
ATOM 7351 O O . VAL A 1 945 ? 15.178 -9.325 -6.710 1.00 98.81 945 VAL A O 1
ATOM 7354 N N . LEU A 1 946 ? 16.568 -11.081 -6.870 1.00 98.75 946 LEU A N 1
ATOM 7355 C CA . LEU A 1 946 ? 17.765 -10.368 -7.316 1.00 98.75 946 LEU A CA 1
ATOM 7356 C C . LEU A 1 946 ? 18.247 -10.927 -8.660 1.00 98.75 946 LEU A C 1
ATOM 7358 O O . LEU A 1 946 ? 18.525 -12.119 -8.774 1.00 98.75 946 LEU A O 1
ATOM 7362 N N . ILE A 1 947 ? 18.398 -10.060 -9.658 1.00 98.81 947 ILE A N 1
ATOM 7363 C CA . ILE A 1 947 ? 19.036 -10.353 -10.947 1.00 98.81 947 ILE A CA 1
ATOM 7364 C C . ILE A 1 947 ? 20.226 -9.402 -11.091 1.00 98.81 947 ILE A C 1
ATOM 7366 O O . ILE A 1 947 ? 20.026 -8.193 -11.210 1.00 98.81 947 ILE A O 1
ATOM 7370 N N . GLU A 1 948 ? 21.461 -9.909 -11.078 1.00 98.44 948 GLU A N 1
ATOM 7371 C CA . GLU A 1 948 ? 22.638 -9.038 -11.143 1.00 98.44 948 GLU A CA 1
ATOM 7372 C C . GLU A 1 948 ? 23.842 -9.564 -11.927 1.00 98.44 948 GLU A C 1
ATOM 7374 O O . GLU A 1 948 ? 24.163 -10.752 -11.918 1.00 98.44 948 GLU A O 1
ATOM 7379 N N . ASN A 1 949 ? 24.572 -8.648 -12.570 1.00 98.25 949 ASN A N 1
ATOM 7380 C CA . ASN A 1 949 ? 25.767 -8.957 -13.368 1.00 98.25 949 ASN A CA 1
ATOM 7381 C C . ASN A 1 949 ? 25.497 -9.958 -14.518 1.00 98.25 949 ASN A C 1
ATOM 7383 O O . ASN A 1 949 ? 26.402 -10.665 -14.959 1.00 98.25 949 ASN A O 1
ATOM 7387 N N . VAL A 1 950 ? 24.245 -10.046 -14.982 1.00 98.62 950 VAL A N 1
ATOM 7388 C CA . VAL A 1 950 ? 23.807 -10.970 -16.040 1.00 98.62 950 VAL A CA 1
ATOM 7389 C C . VAL A 1 950 ? 24.020 -10.335 -17.416 1.00 98.62 950 VAL A C 1
ATOM 7391 O O . VAL A 1 950 ? 23.749 -9.147 -17.614 1.00 98.62 950 VAL A O 1
ATOM 7394 N N . LYS A 1 951 ? 24.480 -11.139 -18.381 1.00 98.25 951 LYS A N 1
ATOM 7395 C CA . LYS A 1 951 ? 24.616 -10.756 -19.795 1.00 98.25 951 LYS A CA 1
ATOM 7396 C C . LYS A 1 951 ? 23.503 -11.402 -20.613 1.00 98.25 951 LYS A C 1
ATOM 7398 O O . LYS A 1 951 ? 23.441 -12.628 -20.701 1.00 98.25 951 LYS A O 1
ATOM 7403 N N . PHE A 1 952 ? 22.643 -10.588 -21.220 1.00 98.06 952 PHE A N 1
ATOM 7404 C CA . PHE A 1 952 ? 21.481 -11.033 -21.986 1.00 98.06 952 PHE A CA 1
ATOM 7405 C C . PHE A 1 952 ? 21.685 -10.877 -23.493 1.00 98.06 952 PHE A C 1
ATOM 7407 O O . PHE A 1 952 ? 21.765 -9.759 -24.007 1.00 98.06 952 PHE A O 1
ATOM 7414 N N . ARG A 1 953 ? 21.671 -12.003 -24.209 1.00 96.25 953 ARG A N 1
ATOM 7415 C CA . ARG A 1 953 ? 21.508 -12.063 -25.662 1.00 96.25 953 ARG A CA 1
ATOM 7416 C C . ARG A 1 953 ? 20.363 -13.019 -26.013 1.00 96.25 953 ARG A C 1
ATOM 7418 O O . ARG A 1 953 ? 20.530 -14.242 -25.999 1.00 96.25 953 ARG A O 1
ATOM 7425 N N . THR A 1 954 ? 19.197 -12.451 -26.297 1.00 95.94 954 THR A N 1
ATOM 7426 C CA . THR A 1 954 ? 17.898 -13.148 -26.339 1.00 95.94 954 THR A CA 1
ATOM 7427 C C . THR A 1 954 ? 17.168 -12.984 -27.673 1.00 95.94 954 THR A C 1
ATOM 7429 O O . THR A 1 954 ? 17.503 -12.119 -28.477 1.00 95.94 954 THR A O 1
ATOM 7432 N N . GLY A 1 955 ? 16.182 -13.848 -27.937 1.00 92.75 955 GLY A N 1
ATOM 7433 C CA . GLY A 1 955 ? 15.357 -13.817 -29.161 1.00 92.75 955 GLY A CA 1
ATOM 7434 C C . GLY A 1 955 ? 13.973 -13.176 -28.989 1.00 92.75 955 GLY A C 1
ATOM 7435 O O . GLY A 1 955 ? 13.224 -13.041 -29.961 1.00 92.75 955 GLY A O 1
ATOM 7436 N N . ASP A 1 956 ? 13.651 -12.799 -27.753 1.00 94.56 956 ASP A N 1
ATOM 7437 C CA . ASP A 1 956 ? 12.432 -12.121 -27.299 1.00 94.56 956 ASP A CA 1
ATOM 7438 C C . ASP A 1 956 ? 12.848 -11.130 -26.182 1.00 94.56 956 ASP A C 1
ATOM 7440 O O . ASP A 1 956 ? 13.923 -10.540 -26.295 1.00 94.56 956 ASP A O 1
ATOM 7444 N N . ASP A 1 957 ? 12.065 -10.894 -25.130 1.00 97.75 957 ASP A N 1
ATOM 7445 C CA . ASP A 1 957 ? 12.467 -9.998 -24.028 1.00 97.75 957 ASP A CA 1
ATOM 7446 C C . ASP A 1 957 ? 13.642 -10.538 -23.178 1.00 97.75 957 ASP A C 1
ATOM 7448 O O . ASP A 1 957 ? 13.655 -11.695 -22.763 1.00 97.75 957 ASP A O 1
ATOM 7452 N N . CYS A 1 958 ? 14.627 -9.693 -22.854 1.00 98.00 958 CYS A N 1
ATOM 7453 C CA . CYS A 1 958 ? 15.788 -10.076 -22.043 1.00 98.00 958 CYS A CA 1
ATOM 7454 C C . CYS A 1 958 ? 15.394 -10.394 -20.591 1.00 98.00 958 CYS A C 1
ATOM 7456 O O . CYS A 1 958 ? 15.768 -11.430 -20.048 1.00 98.00 958 CYS A O 1
ATOM 7458 N N . ILE A 1 959 ? 14.621 -9.502 -19.967 1.00 97.75 959 ILE A N 1
ATOM 7459 C CA . ILE A 1 959 ? 13.939 -9.727 -18.688 1.00 97.75 959 ILE A CA 1
ATOM 7460 C C . ILE A 1 959 ? 12.466 -9.404 -18.904 1.00 97.75 959 ILE A C 1
ATOM 7462 O O . ILE A 1 959 ? 12.167 -8.313 -19.386 1.00 97.75 959 ILE A O 1
ATOM 7466 N N . ALA A 1 960 ? 11.561 -10.296 -18.500 1.00 97.44 960 ALA A N 1
ATOM 7467 C CA . ALA A 1 960 ? 10.120 -10.064 -18.533 1.00 97.44 960 ALA A CA 1
ATOM 7468 C C . ALA A 1 960 ? 9.457 -10.467 -17.207 1.00 97.44 960 ALA A C 1
ATOM 7470 O O . ALA A 1 960 ? 9.156 -11.636 -16.973 1.00 97.44 960 ALA A O 1
ATOM 7471 N N . VAL A 1 961 ? 9.175 -9.495 -16.336 1.00 98.81 961 VAL A N 1
ATOM 7472 C CA . VAL A 1 961 ? 8.409 -9.754 -15.107 1.00 98.81 961 VAL A CA 1
ATOM 7473 C C . VAL A 1 961 ? 6.948 -10.042 -15.460 1.00 98.81 961 VAL A C 1
ATOM 7475 O O . VAL A 1 961 ? 6.312 -9.285 -16.198 1.00 98.81 961 VAL A O 1
ATOM 7478 N N . LYS A 1 962 ? 6.412 -11.141 -14.923 1.00 98.88 962 LYS A N 1
ATOM 7479 C CA . LYS A 1 962 ? 5.075 -11.683 -15.215 1.00 98.88 962 LYS A CA 1
ATOM 7480 C C . LYS A 1 962 ? 4.341 -12.052 -13.913 1.00 98.88 962 LYS A C 1
ATOM 7482 O O . LYS A 1 962 ? 4.919 -12.038 -12.827 1.00 98.88 962 LYS A O 1
ATOM 7487 N N . SER A 1 963 ? 3.061 -12.394 -14.003 1.00 98.62 963 SER A N 1
ATOM 7488 C CA . SER A 1 963 ? 2.200 -12.881 -12.913 1.00 98.62 963 SER A CA 1
ATOM 7489 C C . SER A 1 963 ? 0.972 -13.666 -13.421 1.00 98.62 963 SER A C 1
ATOM 7491 O O . SER A 1 963 ? -0.099 -13.653 -12.814 1.00 98.62 963 SER A O 1
ATOM 7493 N N . GLY A 1 964 ? 1.125 -14.380 -14.540 1.00 98.25 964 GLY A N 1
ATOM 7494 C CA . GLY A 1 964 ? 0.087 -15.206 -15.163 1.00 98.25 964 GLY A CA 1
ATOM 7495 C C . GLY A 1 964 ? -0.852 -14.455 -16.119 1.00 98.25 964 GLY A C 1
ATOM 7496 O O . GLY A 1 964 ? -0.982 -13.233 -16.087 1.00 98.25 964 GLY A O 1
ATOM 7497 N N . ARG A 1 965 ? -1.525 -15.193 -17.007 1.00 98.31 965 ARG A N 1
ATOM 7498 C CA . ARG A 1 965 ? -2.351 -14.668 -18.110 1.00 98.31 965 ARG A CA 1
ATOM 7499 C C . ARG A 1 965 ? -3.852 -14.829 -17.836 1.00 98.31 965 ARG A C 1
ATOM 7501 O O . ARG A 1 965 ? -4.299 -15.866 -17.350 1.00 98.31 965 ARG A O 1
ATOM 7508 N N . ASN A 1 966 ? -4.618 -13.800 -18.201 1.00 96.81 966 ASN A N 1
ATOM 7509 C CA . ASN A 1 966 ? -6.084 -13.744 -18.232 1.00 96.81 966 ASN A CA 1
ATOM 7510 C C . ASN A 1 966 ? -6.757 -14.362 -16.984 1.00 96.81 966 ASN A C 1
ATOM 7512 O O . ASN A 1 966 ? -6.396 -14.006 -15.856 1.00 96.81 966 ASN A O 1
ATOM 7516 N N . ALA A 1 967 ? -7.752 -15.245 -17.152 1.00 95.62 967 ALA A N 1
ATOM 7517 C CA . ALA A 1 967 ? -8.476 -15.839 -16.030 1.00 95.62 967 ALA A CA 1
ATOM 7518 C C . ALA A 1 967 ? -7.578 -16.664 -15.096 1.00 95.62 967 ALA A C 1
ATOM 7520 O O . ALA A 1 967 ? -7.878 -16.743 -13.909 1.00 95.62 967 ALA A O 1
ATOM 7521 N N . ASP A 1 968 ? -6.464 -17.221 -15.579 1.00 97.38 968 ASP A N 1
ATOM 7522 C CA . ASP A 1 968 ? -5.571 -18.045 -14.759 1.00 97.38 968 ASP A CA 1
ATOM 7523 C C . ASP A 1 968 ? -4.689 -17.206 -13.824 1.00 97.38 968 ASP A C 1
ATOM 7525 O O . ASP A 1 968 ? -4.591 -17.502 -12.633 1.00 97.38 968 ASP A O 1
ATOM 7529 N N . GLY A 1 969 ? -4.133 -16.100 -14.331 1.00 97.19 969 GLY A N 1
ATOM 7530 C CA . GLY A 1 969 ? -3.439 -15.110 -13.500 1.00 97.19 969 GLY A CA 1
ATOM 7531 C C . GLY A 1 969 ? -4.374 -14.493 -12.453 1.00 97.19 969 GLY A C 1
ATOM 7532 O O . GLY A 1 969 ? -4.017 -14.413 -11.278 1.00 97.19 969 GLY A O 1
ATOM 7533 N N . ARG A 1 970 ? -5.619 -14.166 -12.840 1.00 96.56 970 ARG A N 1
ATOM 7534 C CA . ARG A 1 970 ? -6.653 -13.671 -11.908 1.00 96.56 970 ARG A CA 1
ATOM 7535 C C . ARG A 1 970 ? -7.117 -14.720 -10.891 1.00 96.56 970 ARG A C 1
ATOM 7537 O O . ARG A 1 970 ? -7.368 -14.362 -9.745 1.00 96.56 970 ARG A O 1
ATOM 7544 N N . ARG A 1 971 ? -7.228 -15.997 -11.283 1.00 96.38 971 ARG A N 1
ATOM 7545 C CA . ARG A 1 971 ? -7.575 -17.134 -10.403 1.00 96.38 971 ARG A CA 1
ATOM 7546 C C . ARG A 1 971 ? -6.549 -17.308 -9.288 1.00 96.38 971 ARG A C 1
ATOM 7548 O O . ARG A 1 971 ? -6.921 -17.658 -8.173 1.00 96.38 971 ARG A O 1
ATOM 7555 N N . LEU A 1 972 ? -5.273 -17.108 -9.609 1.00 91.31 972 LEU A N 1
ATOM 7556 C CA . LEU A 1 972 ? -4.179 -17.202 -8.649 1.00 91.31 972 LEU A CA 1
ATOM 7557 C C . LEU A 1 972 ? -4.046 -15.926 -7.809 1.00 91.31 972 LEU A C 1
ATOM 7559 O O . LEU A 1 972 ? -3.835 -16.022 -6.604 1.00 91.31 972 LEU A O 1
ATOM 7563 N N . GLY A 1 973 ? -4.168 -14.744 -8.422 1.00 93.00 973 GLY A N 1
ATOM 7564 C CA . GLY A 1 973 ? -4.093 -13.454 -7.725 1.00 93.00 973 GLY A CA 1
ATOM 7565 C C . GLY A 1 973 ? -2.714 -13.129 -7.134 1.00 93.00 973 GLY A C 1
ATOM 7566 O O . GLY A 1 973 ? -2.608 -12.265 -6.267 1.00 93.00 973 GLY A O 1
ATOM 7567 N N . ILE A 1 974 ? -1.659 -13.828 -7.573 1.00 96.62 974 ILE A N 1
ATOM 7568 C CA . ILE A 1 974 ? -0.293 -13.657 -7.064 1.00 96.62 974 ILE A CA 1
ATOM 7569 C C . ILE A 1 974 ? 0.494 -12.754 -8.015 1.00 96.62 974 ILE A C 1
ATOM 7571 O O . ILE A 1 974 ? 0.976 -13.198 -9.061 1.00 96.62 974 ILE A O 1
ATOM 7575 N N . LYS A 1 975 ? 0.625 -11.487 -7.622 1.00 97.50 975 LYS A N 1
ATOM 7576 C CA . LYS A 1 975 ? 1.533 -10.496 -8.215 1.00 97.50 975 LYS A CA 1
ATOM 7577 C C . LYS A 1 975 ? 3.001 -10.936 -8.137 1.00 97.50 975 LYS A C 1
ATOM 7579 O O . LYS A 1 975 ? 3.359 -11.744 -7.285 1.00 97.50 975 LYS A O 1
ATOM 7584 N N . SER A 1 976 ? 3.852 -10.352 -8.975 1.00 98.69 976 SER A N 1
ATOM 7585 C CA . SER A 1 976 ? 5.300 -10.331 -8.716 1.00 98.69 976 SER A CA 1
ATOM 7586 C C . SER A 1 976 ? 5.656 -9.114 -7.858 1.00 98.69 976 SER A C 1
ATOM 7588 O O . SER A 1 976 ? 5.196 -8.013 -8.161 1.00 98.69 976 SER A O 1
ATOM 7590 N N . GLU A 1 977 ? 6.446 -9.287 -6.795 1.00 97.62 977 GLU A N 1
ATOM 7591 C CA . GLU A 1 977 ? 6.848 -8.184 -5.910 1.00 97.62 977 GLU A CA 1
ATOM 7592 C C . GLU A 1 977 ? 8.305 -8.239 -5.427 1.00 97.62 977 GLU A C 1
ATOM 7594 O O . GLU A 1 977 ? 8.900 -9.309 -5.304 1.00 97.62 977 GLU A O 1
ATOM 7599 N N . ASN A 1 978 ? 8.857 -7.069 -5.093 1.00 96.69 978 ASN A N 1
ATOM 7600 C CA . ASN A 1 978 ? 10.193 -6.892 -4.511 1.00 96.69 978 ASN A CA 1
ATOM 7601 C C . ASN A 1 978 ? 11.310 -7.463 -5.407 1.00 96.69 978 ASN A C 1
ATOM 7603 O O . ASN A 1 978 ? 12.044 -8.369 -5.010 1.00 96.69 978 ASN A O 1
ATOM 7607 N N . ILE A 1 979 ? 11.427 -6.957 -6.636 1.00 98.69 979 ILE A N 1
ATOM 7608 C CA . ILE A 1 979 ? 12.404 -7.451 -7.619 1.00 98.69 979 ILE A CA 1
ATOM 7609 C C . ILE A 1 979 ? 13.469 -6.383 -7.879 1.00 98.69 979 ILE A C 1
ATOM 7611 O O . ILE A 1 979 ? 13.135 -5.256 -8.231 1.00 98.69 979 ILE A O 1
ATOM 7615 N N . VAL A 1 980 ? 14.745 -6.741 -7.731 1.00 98.12 980 VAL A N 1
ATOM 7616 C CA . VAL A 1 980 ? 15.907 -5.876 -7.967 1.00 98.12 980 VAL A CA 1
ATOM 7617 C C . VAL A 1 980 ? 16.716 -6.410 -9.148 1.00 98.12 980 VAL A C 1
ATOM 7619 O O . VAL A 1 980 ? 17.223 -7.529 -9.114 1.00 98.12 980 VAL A O 1
ATOM 7622 N N . VAL A 1 981 ? 16.865 -5.590 -10.185 1.00 98.81 981 VAL A N 1
ATOM 7623 C CA . VAL A 1 981 ? 17.727 -5.817 -11.349 1.00 98.81 981 VAL A CA 1
ATOM 7624 C C . VAL A 1 981 ? 18.876 -4.811 -11.296 1.00 98.81 981 VAL A C 1
ATOM 7626 O O . VAL A 1 981 ? 18.623 -3.608 -11.220 1.00 98.81 981 VAL A O 1
ATOM 7629 N N . GLN A 1 982 ? 20.133 -5.263 -11.330 1.00 97.62 982 GLN A N 1
ATOM 7630 C CA . GLN A 1 982 ? 21.282 -4.350 -11.261 1.00 97.62 982 GLN A CA 1
ATOM 7631 C C . GLN A 1 982 ? 22.531 -4.817 -12.018 1.00 97.62 982 GLN A C 1
ATOM 7633 O O . GLN A 1 982 ? 22.814 -6.008 -12.095 1.00 97.62 982 GLN A O 1
ATOM 7638 N N . ASN A 1 983 ? 23.333 -3.877 -12.528 1.00 97.44 983 ASN A N 1
ATOM 7639 C CA . ASN A 1 983 ? 24.630 -4.161 -13.168 1.00 97.44 983 ASN A CA 1
ATOM 7640 C C . ASN A 1 983 ? 24.556 -5.121 -14.382 1.00 97.44 983 ASN A C 1
ATOM 7642 O O . ASN A 1 983 ? 25.509 -5.849 -14.657 1.00 97.44 983 ASN A O 1
ATOM 7646 N N . CYS A 1 984 ? 23.425 -5.172 -15.093 1.00 98.25 984 CYS A N 1
ATOM 7647 C CA . CYS A 1 984 ? 23.200 -6.105 -16.205 1.00 98.25 984 CYS A CA 1
ATOM 7648 C C . CYS A 1 984 ? 23.481 -5.477 -17.584 1.00 98.25 984 CYS A C 1
ATOM 7650 O O . CYS A 1 984 ? 23.304 -4.274 -17.802 1.00 98.25 984 CYS A O 1
ATOM 7652 N N . GLU A 1 985 ? 23.874 -6.320 -18.541 1.00 96.88 985 GLU A N 1
ATOM 7653 C CA . GLU A 1 985 ? 24.146 -5.950 -19.936 1.00 96.88 985 GLU A CA 1
ATOM 7654 C C . GLU A 1 985 ? 23.130 -6.608 -20.879 1.00 96.88 985 GLU A C 1
ATOM 7656 O O . GLU A 1 985 ? 22.856 -7.803 -20.770 1.00 96.88 985 GLU A O 1
ATOM 7661 N N . PHE A 1 986 ? 22.592 -5.840 -21.828 1.00 95.50 986 PHE A N 1
ATOM 7662 C CA . PHE A 1 986 ? 21.516 -6.261 -22.727 1.00 95.50 986 PHE A CA 1
ATOM 7663 C C . PHE A 1 986 ? 21.952 -6.039 -24.189 1.00 95.50 986 PHE A C 1
ATOM 7665 O O . PHE A 1 986 ? 21.982 -4.903 -24.671 1.00 95.50 986 PHE A O 1
ATOM 7672 N N . GLU A 1 987 ? 22.322 -7.123 -24.882 1.00 91.44 987 GLU A N 1
ATOM 7673 C CA . GLU A 1 987 ? 22.886 -7.110 -26.243 1.00 91.44 987 GLU A CA 1
ATOM 7674 C C . GLU A 1 987 ? 21.853 -7.296 -27.368 1.00 91.44 987 GLU A C 1
ATOM 7676 O O . GLU A 1 987 ? 22.099 -6.858 -28.492 1.00 91.44 987 GLU A O 1
ATOM 7681 N N . ASP A 1 988 ? 20.757 -8.023 -27.137 1.00 91.38 988 ASP A N 1
ATOM 7682 C CA . ASP A 1 988 ? 19.844 -8.462 -28.207 1.00 91.38 988 ASP A CA 1
ATOM 7683 C C . ASP A 1 988 ? 18.496 -8.918 -27.622 1.00 91.38 988 ASP A C 1
ATOM 7685 O O . ASP A 1 988 ? 18.494 -9.632 -26.617 1.00 91.38 988 ASP A O 1
ATOM 7689 N N . GLY A 1 989 ? 17.370 -8.519 -28.223 1.00 92.88 989 GLY A N 1
ATOM 7690 C CA . GLY A 1 989 ? 16.024 -8.855 -27.735 1.00 92.88 989 GLY A CA 1
ATOM 7691 C C . GLY A 1 989 ? 14.912 -7.880 -28.156 1.00 92.88 989 GLY A C 1
ATOM 7692 O O . GLY A 1 989 ? 15.164 -6.843 -28.773 1.00 92.88 989 GLY A O 1
ATOM 7693 N N . HIS A 1 990 ? 13.658 -8.192 -27.810 1.00 94.00 990 HIS A N 1
ATOM 7694 C CA . HIS A 1 990 ? 12.487 -7.329 -28.071 1.00 94.00 990 HIS A CA 1
ATOM 7695 C C . HIS A 1 990 ? 12.302 -6.227 -27.017 1.00 94.00 990 HIS A C 1
ATOM 7697 O O . HIS A 1 990 ? 11.641 -5.224 -27.285 1.00 94.00 990 HIS A O 1
ATOM 7703 N N . GLY A 1 991 ? 12.881 -6.412 -25.833 1.00 94.12 991 GLY A N 1
ATOM 7704 C CA . GLY A 1 991 ? 12.732 -5.543 -24.671 1.00 94.12 991 GLY A CA 1
ATOM 7705 C C . GLY A 1 991 ? 13.843 -5.817 -23.664 1.00 94.12 991 GLY A C 1
ATOM 7706 O O . GLY A 1 991 ? 14.052 -6.968 -23.293 1.00 94.12 991 GLY A O 1
ATOM 7707 N N . GLY A 1 992 ? 14.573 -4.786 -23.235 1.00 96.06 992 GLY A N 1
ATOM 7708 C CA . GLY A 1 992 ? 15.652 -4.916 -22.252 1.00 96.06 992 GLY A CA 1
ATOM 7709 C C . GLY A 1 992 ? 15.106 -5.266 -20.868 1.00 96.06 992 GLY A C 1
ATOM 7710 O O . GLY A 1 992 ? 15.190 -6.405 -20.418 1.00 96.06 992 GLY A O 1
ATOM 7711 N N . PHE A 1 993 ? 14.495 -4.287 -20.209 1.00 98.06 993 PHE A N 1
ATOM 7712 C CA . PHE A 1 993 ? 13.729 -4.495 -18.985 1.00 98.06 993 PHE A CA 1
ATOM 7713 C C . PHE A 1 993 ? 12.232 -4.414 -19.304 1.00 98.06 993 PHE A C 1
ATOM 7715 O O . PHE A 1 993 ? 11.732 -3.352 -19.689 1.00 98.06 993 PHE A O 1
ATOM 7722 N N . THR A 1 994 ? 11.528 -5.540 -19.162 1.00 98.44 994 THR A N 1
ATOM 7723 C CA . THR A 1 994 ? 10.126 -5.680 -19.571 1.00 98.44 994 THR A CA 1
ATOM 7724 C C . THR A 1 994 ? 9.209 -6.096 -18.423 1.00 98.44 994 THR A C 1
ATOM 7726 O O . THR A 1 994 ? 9.575 -6.909 -17.573 1.00 98.44 994 THR A O 1
ATOM 7729 N N . ILE A 1 995 ? 7.970 -5.602 -18.449 1.00 98.62 995 ILE A N 1
ATOM 7730 C CA . ILE A 1 995 ? 6.854 -6.102 -17.642 1.00 98.62 995 ILE A CA 1
ATOM 7731 C C . ILE A 1 995 ? 5.712 -6.550 -18.572 1.00 98.62 995 ILE A C 1
ATOM 7733 O O . ILE A 1 995 ? 5.306 -5.825 -19.488 1.00 98.62 995 ILE A O 1
ATOM 7737 N N . GLY A 1 996 ? 5.194 -7.759 -18.344 1.00 97.38 996 GLY A N 1
ATOM 7738 C CA . GLY A 1 996 ? 4.080 -8.356 -19.086 1.00 97.38 996 GLY A CA 1
ATOM 7739 C C . GLY A 1 996 ? 4.474 -9.222 -20.301 1.00 97.38 996 GLY A C 1
ATOM 7740 O O . GLY A 1 996 ? 5.638 -9.552 -20.523 1.00 97.38 996 GLY A O 1
ATOM 7741 N N . SER A 1 997 ? 3.523 -9.641 -21.145 1.00 97.69 997 SER A N 1
ATOM 7742 C CA . SER A 1 997 ? 2.093 -9.268 -21.117 1.00 97.69 997 SER A CA 1
ATOM 7743 C C . SER A 1 997 ? 1.270 -10.081 -20.118 1.00 97.69 997 SER A C 1
ATOM 7745 O O . SER A 1 997 ? 0.120 -9.767 -19.831 1.00 97.69 997 SER A O 1
ATOM 7747 N N . GLU A 1 998 ? 1.856 -11.159 -19.612 1.00 98.38 998 GLU A N 1
ATOM 7748 C CA . GLU A 1 998 ? 1.236 -12.158 -18.754 1.00 98.38 998 GLU A CA 1
ATOM 7749 C C . GLU A 1 998 ? 1.206 -11.619 -17.319 1.00 98.38 998 GLU A C 1
ATOM 7751 O O . GLU A 1 998 ? 1.937 -12.107 -16.468 1.00 98.38 998 GLU A O 1
ATOM 7756 N N . ILE A 1 999 ? 0.447 -10.545 -17.078 1.00 98.19 999 ILE A N 1
ATOM 7757 C CA . ILE A 1 999 ? 0.544 -9.703 -15.872 1.00 98.19 999 ILE A CA 1
ATOM 7758 C C . ILE A 1 999 ? -0.748 -9.659 -15.035 1.00 98.19 999 ILE A C 1
ATOM 7760 O O . ILE A 1 999 ? -0.943 -8.780 -14.201 1.00 98.19 999 ILE A O 1
ATOM 7764 N N . SER A 1 1000 ? -1.656 -10.615 -15.244 1.00 98.44 1000 SER A N 1
ATOM 7765 C CA . SER A 1 1000 ? -3.009 -10.624 -14.667 1.00 98.44 1000 SER A CA 1
ATOM 7766 C C . SER A 1 1000 ? -3.078 -10.873 -13.154 1.00 98.44 1000 SER A C 1
ATOM 7768 O O . SER A 1 1000 ? -4.154 -10.712 -12.579 1.00 98.44 1000 SER A O 1
ATOM 7770 N N . GLY A 1 1001 ? -1.968 -11.234 -12.504 1.00 95.75 1001 GLY A N 1
ATOM 7771 C CA . GLY A 1 1001 ? -1.826 -11.203 -11.044 1.00 95.75 1001 GLY A CA 1
ATOM 7772 C C . GLY A 1 1001 ? -1.357 -9.847 -10.491 1.00 95.75 1001 GLY A C 1
ATOM 7773 O O . GLY A 1 1001 ? -1.417 -9.642 -9.284 1.00 95.75 1001 GLY A O 1
ATOM 7774 N N . GLY A 1 1002 ? -0.911 -8.920 -11.349 1.00 98.12 1002 GLY A N 1
ATOM 7775 C CA . GLY A 1 1002 ? -0.313 -7.624 -10.999 1.00 98.12 1002 GLY A CA 1
ATOM 7776 C C . GLY A 1 1002 ? 1.213 -7.654 -10.818 1.00 98.12 1002 GLY A C 1
ATOM 7777 O O . GLY A 1 1002 ? 1.839 -8.717 -10.897 1.00 98.12 1002 GLY A O 1
ATOM 7778 N N . ALA A 1 1003 ? 1.824 -6.492 -10.582 1.00 98.31 1003 ALA A N 1
ATOM 7779 C CA . ALA A 1 1003 ? 3.247 -6.361 -10.245 1.00 98.31 1003 ALA A CA 1
ATOM 7780 C C . ALA A 1 1003 ? 3.525 -5.084 -9.431 1.00 98.31 1003 ALA A C 1
ATOM 7782 O O . ALA A 1 1003 ? 2.907 -4.057 -9.709 1.00 98.31 1003 ALA A O 1
ATOM 7783 N N . GLN A 1 1004 ? 4.447 -5.131 -8.460 1.00 96.38 1004 GLN A N 1
ATOM 7784 C CA . GLN A 1 1004 ? 4.864 -3.932 -7.715 1.00 96.38 1004 GLN A CA 1
ATOM 7785 C C . GLN A 1 1004 ? 6.257 -4.012 -7.079 1.00 96.38 1004 GLN A C 1
ATOM 7787 O O . GLN A 1 1004 ? 6.826 -5.095 -6.966 1.00 96.38 1004 GLN A O 1
ATOM 7792 N N . ASN A 1 1005 ? 6.777 -2.885 -6.585 1.00 92.81 1005 ASN A N 1
ATOM 7793 C CA . ASN A 1 1005 ? 8.066 -2.781 -5.889 1.00 92.81 1005 ASN A CA 1
ATOM 7794 C C . ASN A 1 1005 ? 9.217 -3.352 -6.741 1.00 92.81 1005 ASN A C 1
ATOM 7796 O O . ASN A 1 1005 ? 9.922 -4.274 -6.315 1.00 92.81 1005 ASN A O 1
ATOM 7800 N N . ILE A 1 1006 ? 9.368 -2.860 -7.973 1.00 98.38 1006 ILE A N 1
ATOM 7801 C CA . ILE A 1 1006 ? 10.369 -3.370 -8.923 1.00 98.38 1006 ILE A CA 1
ATOM 7802 C C . ILE A 1 1006 ? 11.393 -2.285 -9.239 1.00 98.38 1006 ILE A C 1
ATOM 7804 O O . ILE A 1 1006 ? 11.035 -1.158 -9.564 1.00 98.38 1006 ILE A O 1
ATOM 7808 N N . PHE A 1 1007 ? 12.668 -2.651 -9.168 1.00 98.00 1007 PHE A N 1
ATOM 7809 C CA . PHE A 1 1007 ? 13.818 -1.761 -9.227 1.00 98.00 1007 PHE A CA 1
ATOM 7810 C C . PHE A 1 1007 ? 14.778 -2.221 -10.334 1.00 98.00 1007 PHE A C 1
ATOM 7812 O O . PHE A 1 1007 ? 15.188 -3.379 -10.338 1.00 98.00 1007 PHE A O 1
ATOM 7819 N N . CYS A 1 1008 ? 15.169 -1.339 -11.256 1.00 98.38 1008 CYS A N 1
ATOM 7820 C CA . CYS A 1 1008 ? 16.177 -1.616 -12.291 1.00 98.38 1008 CYS A CA 1
ATOM 7821 C C . CYS A 1 1008 ? 17.256 -0.518 -12.335 1.00 98.38 1008 CYS A C 1
ATOM 7823 O O . CYS A 1 1008 ? 16.951 0.609 -12.728 1.00 98.38 1008 CYS A O 1
ATOM 7825 N N . GLN A 1 1009 ? 18.498 -0.816 -11.928 1.00 96.88 1009 GLN A N 1
ATOM 7826 C CA . GLN A 1 1009 ? 19.589 0.172 -11.842 1.00 96.88 1009 GLN A CA 1
ATOM 7827 C C . GLN A 1 1009 ? 20.882 -0.216 -12.565 1.00 96.88 1009 GLN A C 1
ATOM 7829 O O . GLN A 1 1009 ? 21.189 -1.393 -12.734 1.00 96.88 1009 GLN A O 1
ATOM 7834 N N . ASP A 1 1010 ? 21.669 0.789 -12.952 1.00 96.56 1010 ASP A N 1
ATOM 7835 C CA . ASP A 1 1010 ? 23.076 0.642 -13.362 1.00 96.56 1010 ASP A CA 1
ATOM 7836 C C . ASP A 1 1010 ? 23.277 -0.343 -14.536 1.00 96.56 1010 ASP A C 1
ATOM 7838 O O . ASP A 1 1010 ? 24.228 -1.122 -14.585 1.00 96.56 1010 ASP A O 1
ATOM 7842 N N . CYS A 1 1011 ? 22.335 -0.336 -15.485 1.00 97.75 1011 CYS A N 1
ATOM 7843 C CA . CYS A 1 1011 ? 22.246 -1.300 -16.584 1.00 97.75 1011 CYS A CA 1
ATOM 7844 C C . CYS A 1 1011 ? 22.599 -0.690 -17.951 1.00 97.75 1011 CYS A C 1
ATOM 7846 O O . CYS A 1 1011 ? 22.316 0.478 -18.235 1.00 97.75 1011 CYS A O 1
ATOM 7848 N N . VAL A 1 1012 ? 23.163 -1.512 -18.841 1.00 96.38 1012 VAL A N 1
ATOM 7849 C CA . VAL A 1 1012 ? 23.612 -1.099 -20.183 1.00 96.38 1012 VAL A CA 1
ATOM 7850 C C . VAL A 1 1012 ? 22.797 -1.810 -21.265 1.00 96.38 1012 VAL A C 1
ATOM 7852 O O . VAL A 1 1012 ? 22.944 -3.010 -21.479 1.00 96.38 1012 VAL A O 1
ATOM 7855 N N . MET A 1 1013 ? 21.959 -1.055 -21.975 1.00 93.56 1013 MET A N 1
ATOM 7856 C CA . MET A 1 1013 ? 21.007 -1.534 -22.989 1.00 93.56 1013 MET A CA 1
ATOM 7857 C C . MET A 1 1013 ? 21.378 -0.983 -24.368 1.00 93.56 1013 MET A C 1
ATOM 7859 O O . MET A 1 1013 ? 20.786 -0.025 -24.852 1.00 93.56 1013 MET A O 1
ATOM 7863 N N . SER A 1 1014 ? 22.449 -1.511 -24.960 1.00 80.06 1014 SER A N 1
ATOM 7864 C CA . SER A 1 1014 ? 23.217 -0.813 -26.002 1.00 80.06 1014 SER A CA 1
ATOM 7865 C C . SER A 1 1014 ? 23.448 -1.688 -27.234 1.00 80.06 1014 SER A C 1
ATOM 7867 O O . SER A 1 1014 ? 24.481 -2.346 -27.346 1.00 80.06 1014 SER A O 1
ATOM 7869 N N . SER A 1 1015 ? 22.485 -1.703 -28.164 1.00 84.06 1015 SER A N 1
ATOM 7870 C CA . SER A 1 1015 ? 22.553 -2.527 -29.376 1.00 84.06 1015 SER A CA 1
ATOM 7871 C C . SER A 1 1015 ? 21.575 -2.097 -30.484 1.00 84.06 1015 SER A C 1
ATOM 7873 O O . SER A 1 1015 ? 20.372 -2.011 -30.234 1.00 84.06 1015 SER A O 1
ATOM 7875 N N . PRO A 1 1016 ? 22.022 -1.972 -31.753 1.00 86.31 1016 PRO A N 1
ATOM 7876 C CA . PRO A 1 1016 ? 21.132 -1.774 -32.902 1.00 86.31 1016 PRO A CA 1
ATOM 7877 C C . PRO A 1 1016 ? 20.230 -2.979 -33.236 1.00 86.31 1016 PRO A C 1
ATOM 7879 O O . PRO A 1 1016 ? 19.473 -2.916 -34.208 1.00 86.31 1016 PRO A O 1
ATOM 7882 N N . GLN A 1 1017 ? 20.314 -4.089 -32.492 1.00 86.94 1017 GLN A N 1
ATOM 7883 C CA . GLN A 1 1017 ? 19.360 -5.199 -32.583 1.00 86.94 1017 GLN A CA 1
ATOM 7884 C C . GLN A 1 1017 ? 18.217 -5.061 -31.563 1.00 86.94 1017 GLN A C 1
ATOM 7886 O O . GLN A 1 1017 ? 17.093 -5.447 -31.878 1.00 86.94 1017 GLN A O 1
ATOM 7891 N N . LEU A 1 1018 ? 18.481 -4.471 -30.389 1.00 91.81 1018 LEU A N 1
ATOM 7892 C CA . LEU A 1 1018 ? 17.516 -4.342 -29.295 1.00 91.81 1018 LEU A CA 1
ATOM 7893 C C . LEU A 1 1018 ? 16.312 -3.494 -29.733 1.00 91.81 1018 LEU A C 1
ATOM 7895 O O . LEU A 1 1018 ? 16.456 -2.326 -30.112 1.00 91.81 1018 LEU A O 1
ATOM 7899 N N . GLU A 1 1019 ? 15.114 -4.084 -29.710 1.00 93.12 1019 GLU A N 1
ATOM 7900 C CA . GLU A 1 1019 ? 13.919 -3.420 -30.238 1.00 93.12 1019 GLU A CA 1
ATOM 7901 C C . GLU A 1 1019 ? 13.375 -2.353 -29.283 1.00 93.12 1019 GLU A C 1
ATOM 7903 O O . GLU A 1 1019 ? 12.903 -1.316 -29.747 1.00 93.12 1019 GLU A O 1
ATOM 7908 N N . GLN A 1 1020 ? 13.415 -2.579 -27.968 1.00 94.62 1020 GLN A N 1
ATOM 7909 C CA . GLN A 1 1020 ? 12.907 -1.651 -26.951 1.00 94.62 1020 GLN A CA 1
ATOM 7910 C C . GLN A 1 1020 ? 13.795 -1.731 -25.696 1.00 94.62 1020 GLN A C 1
ATOM 7912 O O . GLN A 1 1020 ? 14.300 -2.805 -25.375 1.00 94.62 1020 GLN A O 1
ATOM 7917 N N . ALA A 1 1021 ? 14.017 -0.623 -24.983 1.00 96.25 1021 ALA A N 1
ATOM 7918 C CA . ALA A 1 1021 ? 14.834 -0.635 -23.762 1.00 96.25 1021 ALA A CA 1
ATOM 7919 C C . ALA A 1 1021 ? 13.986 -0.920 -22.513 1.00 96.25 1021 ALA A C 1
ATOM 7921 O O . ALA A 1 1021 ? 14.171 -1.956 -21.877 1.00 96.25 1021 ALA A O 1
ATOM 7922 N N . LEU A 1 1022 ? 13.033 -0.038 -22.197 1.00 97.56 1022 LEU A N 1
ATOM 7923 C CA . LEU A 1 1022 ? 12.109 -0.165 -21.065 1.00 97.56 1022 LEU A CA 1
ATOM 7924 C C . LEU A 1 1022 ? 10.692 -0.405 -21.609 1.00 97.56 1022 LEU A C 1
ATOM 7926 O O . LEU A 1 1022 ? 10.174 0.441 -22.339 1.00 97.56 1022 LEU A O 1
ATOM 7930 N N . ARG A 1 1023 ? 10.080 -1.556 -21.304 1.00 97.94 1023 ARG A N 1
ATOM 7931 C CA . ARG A 1 1023 ? 8.902 -2.067 -22.032 1.00 97.94 1023 ARG A CA 1
ATOM 7932 C C . ARG A 1 1023 ? 7.779 -2.532 -21.103 1.00 97.94 1023 ARG A C 1
ATOM 7934 O O . ARG A 1 1023 ? 7.980 -3.402 -20.266 1.00 97.94 1023 ARG A O 1
ATOM 7941 N N . PHE A 1 1024 ? 6.564 -2.029 -21.294 1.00 98.31 1024 PHE A N 1
ATOM 7942 C CA . PHE A 1 1024 ? 5.396 -2.412 -20.495 1.00 98.31 1024 PHE A CA 1
ATOM 7943 C C . PHE A 1 1024 ? 4.237 -2.807 -21.421 1.00 98.31 1024 PHE A C 1
ATOM 7945 O O . PHE A 1 1024 ? 3.773 -2.006 -22.234 1.00 98.31 1024 PHE A O 1
ATOM 7952 N N . LYS A 1 1025 ? 3.775 -4.058 -21.306 1.00 97.31 1025 LYS A N 1
ATOM 7953 C CA . LYS A 1 1025 ? 2.705 -4.646 -22.132 1.00 97.31 1025 LYS A CA 1
ATOM 7954 C C . LYS A 1 1025 ? 1.495 -4.975 -21.258 1.00 97.31 1025 LYS A C 1
ATOM 7956 O O . LYS A 1 1025 ? 1.610 -5.824 -20.376 1.00 97.31 1025 LYS A O 1
ATOM 7961 N N . ASN A 1 1026 ? 0.335 -4.378 -21.527 1.00 96.94 1026 ASN A N 1
ATOM 7962 C CA . ASN A 1 1026 ? -0.925 -4.760 -20.874 1.00 96.94 1026 ASN A CA 1
ATOM 7963 C C . ASN A 1 1026 ? -2.112 -4.670 -21.860 1.00 96.94 1026 ASN A C 1
ATOM 7965 O O . ASN A 1 1026 ? -1.915 -4.232 -22.990 1.00 96.94 1026 ASN A O 1
ATOM 7969 N N . ASN A 1 1027 ? -3.316 -5.115 -21.473 1.00 98.06 1027 ASN A N 1
ATOM 7970 C CA . ASN A 1 1027 ? -4.570 -4.908 -22.218 1.00 98.06 1027 ASN A CA 1
ATOM 7971 C C . ASN A 1 1027 ? -5.832 -5.184 -21.365 1.00 98.06 1027 ASN A C 1
ATOM 7973 O O . ASN A 1 1027 ? -5.734 -5.651 -20.230 1.00 98.06 1027 ASN A O 1
ATOM 7977 N N . ALA A 1 1028 ? -7.032 -4.947 -21.915 1.00 96.81 1028 ALA A N 1
ATOM 7978 C CA . ALA A 1 1028 ? -8.306 -5.092 -21.193 1.00 96.81 1028 ALA A CA 1
ATOM 7979 C C . ALA A 1 1028 ? -8.761 -6.549 -20.949 1.00 96.81 1028 ALA A C 1
ATOM 7981 O O . ALA A 1 1028 ? -9.730 -6.792 -20.223 1.00 96.81 1028 ALA A O 1
ATOM 7982 N N . VAL A 1 1029 ? -8.104 -7.540 -21.562 1.00 97.19 1029 VAL A N 1
ATOM 7983 C CA . VAL A 1 1029 ? -8.320 -8.971 -21.277 1.00 97.19 1029 VAL A CA 1
ATOM 7984 C C . VAL A 1 1029 ? -7.420 -9.430 -20.126 1.00 97.19 1029 VAL A C 1
ATOM 7986 O O . VAL A 1 1029 ? -7.828 -10.292 -19.345 1.00 97.19 1029 VAL A O 1
ATOM 7989 N N . ARG A 1 1030 ? -6.240 -8.816 -19.955 1.00 96.88 1030 ARG A N 1
ATOM 7990 C CA . ARG A 1 1030 ? -5.347 -9.017 -18.802 1.00 96.88 1030 ARG A CA 1
ATOM 7991 C C . ARG A 1 1030 ? -5.848 -8.298 -17.547 1.00 96.88 1030 ARG A C 1
ATOM 7993 O O . ARG A 1 1030 ? -5.984 -8.947 -16.505 1.00 96.88 1030 ARG A O 1
ATOM 8000 N N . GLY A 1 1031 ? -6.120 -6.997 -17.665 1.00 92.56 1031 GLY A N 1
ATOM 8001 C CA . GLY A 1 1031 ? -6.401 -6.079 -16.562 1.00 92.56 1031 GLY A CA 1
ATOM 8002 C C . GLY A 1 1031 ? -5.227 -5.926 -15.590 1.00 92.56 1031 GLY A C 1
ATOM 8003 O O . GLY A 1 1031 ? -4.074 -5.828 -16.006 1.00 92.56 1031 GLY A O 1
ATOM 8004 N N . ALA A 1 1032 ? -5.546 -5.971 -14.294 1.00 91.75 1032 ALA A N 1
ATOM 8005 C CA . ALA A 1 1032 ? -4.610 -5.933 -13.166 1.00 91.75 1032 ALA A CA 1
ATOM 8006 C C . ALA A 1 1032 ? -3.810 -4.622 -13.011 1.00 91.75 1032 ALA A C 1
ATOM 8008 O O . ALA A 1 1032 ? -3.905 -3.698 -13.816 1.00 91.75 1032 ALA A O 1
ATOM 8009 N N . LEU A 1 1033 ? -3.075 -4.545 -11.898 1.00 95.44 1033 LEU A N 1
ATOM 8010 C CA . LEU A 1 1033 ? -2.367 -3.362 -11.417 1.00 95.44 1033 LEU A CA 1
ATOM 8011 C C . LEU A 1 1033 ? -0.852 -3.556 -11.536 1.00 95.44 1033 LEU A C 1
ATOM 8013 O O . LEU A 1 1033 ? -0.307 -4.530 -11.012 1.00 95.44 1033 LEU A O 1
ATOM 8017 N N . ILE A 1 1034 ? -0.193 -2.610 -12.198 1.00 97.94 1034 ILE A N 1
ATOM 8018 C CA . ILE A 1 1034 ? 1.257 -2.421 -12.195 1.00 97.94 1034 ILE A CA 1
ATOM 8019 C C . ILE A 1 1034 ? 1.515 -1.075 -11.506 1.00 97.94 1034 ILE A C 1
ATOM 8021 O O . ILE A 1 1034 ? 1.140 -0.034 -12.047 1.00 97.94 1034 ILE A O 1
ATOM 8025 N N . GLU A 1 1035 ? 2.111 -1.088 -10.313 1.00 94.38 1035 GLU A N 1
ATOM 8026 C CA . GLU A 1 1035 ? 2.497 0.135 -9.589 1.00 94.38 1035 GLU A CA 1
ATOM 8027 C C . GLU A 1 1035 ? 3.903 0.042 -8.981 1.00 94.38 1035 GLU A C 1
ATOM 8029 O O . GLU A 1 1035 ? 4.511 -1.021 -9.003 1.00 94.38 1035 GLU A O 1
ATOM 8034 N N . ASP A 1 1036 ? 4.446 1.148 -8.471 1.00 90.19 1036 ASP A N 1
ATOM 8035 C CA . ASP A 1 1036 ? 5.714 1.188 -7.723 1.00 90.19 1036 ASP A CA 1
ATOM 8036 C C . ASP A 1 1036 ? 6.917 0.604 -8.499 1.00 90.19 1036 ASP A C 1
ATOM 8038 O O . ASP A 1 1036 ? 7.584 -0.340 -8.055 1.00 90.19 1036 ASP A O 1
ATOM 8042 N N . ILE A 1 1037 ? 7.184 1.168 -9.685 1.00 97.50 1037 ILE A N 1
ATOM 8043 C CA . ILE A 1 1037 ? 8.265 0.736 -10.586 1.00 97.50 1037 ILE A CA 1
ATOM 8044 C C . ILE A 1 1037 ? 9.336 1.827 -10.696 1.00 97.50 1037 ILE A C 1
ATOM 8046 O O . ILE A 1 1037 ? 9.062 2.945 -11.128 1.00 97.50 1037 ILE A O 1
ATOM 8050 N N . PHE A 1 1038 ? 10.575 1.491 -10.348 1.00 93.94 1038 PHE A N 1
ATOM 8051 C CA . PHE A 1 1038 ? 11.686 2.428 -10.210 1.00 93.94 1038 PHE A CA 1
ATOM 8052 C C . PHE A 1 1038 ? 12.845 2.029 -11.127 1.00 93.94 1038 PHE A C 1
ATOM 8054 O O . PHE A 1 1038 ? 13.345 0.906 -11.080 1.00 93.94 1038 PHE A O 1
ATOM 8061 N N . ILE A 1 1039 ? 13.306 2.953 -11.968 1.00 98.12 1039 ILE A N 1
ATOM 8062 C CA . ILE A 1 1039 ? 14.356 2.700 -12.961 1.00 98.12 1039 ILE A CA 1
ATOM 8063 C C . ILE A 1 1039 ? 15.399 3.820 -12.882 1.00 98.12 1039 ILE A C 1
ATOM 8065 O O . ILE A 1 1039 ? 15.031 4.991 -12.948 1.00 98.12 1039 ILE A O 1
ATOM 8069 N N . ARG A 1 1040 ? 16.696 3.504 -12.736 1.00 93.94 1040 ARG A N 1
ATOM 8070 C CA . ARG A 1 1040 ? 17.751 4.537 -12.722 1.00 93.94 1040 ARG A CA 1
ATOM 8071 C C . ARG A 1 1040 ? 19.060 4.155 -13.407 1.00 93.94 1040 ARG A C 1
ATOM 8073 O O . ARG A 1 1040 ? 19.379 2.980 -13.535 1.00 93.94 1040 ARG A O 1
ATOM 8080 N N . ASN A 1 1041 ? 19.848 5.155 -13.799 1.00 93.88 1041 ASN A N 1
ATOM 8081 C CA . ASN A 1 1041 ? 21.216 4.986 -14.314 1.00 93.88 1041 ASN A CA 1
ATOM 8082 C C . ASN A 1 1041 ? 21.296 4.021 -15.520 1.00 93.88 1041 ASN A C 1
ATOM 8084 O O . ASN A 1 1041 ? 22.185 3.171 -15.593 1.00 93.88 1041 ASN A O 1
ATOM 8088 N N . ILE A 1 1042 ? 20.347 4.119 -16.457 1.00 97.50 1042 ILE A N 1
ATOM 8089 C CA . ILE A 1 1042 ? 20.287 3.236 -17.633 1.00 97.50 1042 ILE A CA 1
ATOM 8090 C C . ILE A 1 1042 ? 21.002 3.890 -18.815 1.00 97.50 1042 ILE A C 1
ATOM 8092 O O . ILE A 1 1042 ? 20.732 5.044 -19.161 1.00 97.50 1042 ILE A O 1
ATOM 8096 N N . LYS A 1 1043 ? 21.891 3.137 -19.471 1.00 96.50 1043 LYS A N 1
ATOM 8097 C CA . LYS A 1 1043 ? 22.671 3.616 -20.618 1.00 96.50 1043 LYS A CA 1
ATOM 8098 C C . LYS A 1 1043 ? 22.329 2.880 -21.912 1.00 96.50 1043 LYS A C 1
ATOM 8100 O O . LYS A 1 1043 ? 22.635 1.697 -22.065 1.00 96.50 1043 LYS A O 1
ATOM 8105 N N . ILE A 1 1044 ? 21.774 3.617 -22.869 1.00 95.25 1044 ILE A N 1
ATOM 8106 C CA . ILE A 1 1044 ? 21.352 3.145 -24.189 1.00 95.25 1044 ILE A CA 1
ATOM 8107 C C . ILE A 1 1044 ? 22.173 3.874 -25.262 1.00 95.25 1044 ILE A C 1
ATOM 8109 O O . ILE A 1 1044 ? 21.899 5.023 -25.604 1.00 95.25 1044 ILE A O 1
ATOM 8113 N N . SER A 1 1045 ? 23.209 3.235 -25.815 1.00 87.00 1045 SER A N 1
ATOM 8114 C CA . SER A 1 1045 ? 24.010 3.866 -26.879 1.00 87.00 1045 SER A CA 1
ATOM 8115 C C . SER A 1 1045 ? 23.296 3.894 -28.231 1.00 87.00 1045 SER A C 1
ATOM 8117 O O . SER A 1 1045 ? 23.517 4.799 -29.025 1.00 87.00 1045 SER A O 1
ATOM 8119 N N . GLU A 1 1046 ? 22.491 2.873 -28.517 1.00 92.00 1046 GLU A N 1
ATOM 8120 C CA . GLU A 1 1046 ? 21.705 2.725 -29.740 1.00 92.00 1046 GLU A CA 1
ATOM 8121 C C . GLU A 1 1046 ? 20.632 1.653 -29.511 1.00 92.00 1046 GLU A C 1
ATOM 8123 O O . GLU A 1 1046 ? 20.901 0.650 -28.849 1.00 92.00 1046 GLU A O 1
ATOM 8128 N N . LEU A 1 1047 ? 19.445 1.867 -30.082 1.00 93.12 1047 LEU A N 1
ATOM 8129 C CA . LEU A 1 1047 ? 18.411 0.852 -30.302 1.00 93.12 1047 LEU A CA 1
ATOM 8130 C C . LEU A 1 1047 ? 18.212 0.612 -31.803 1.00 93.12 1047 LEU A C 1
ATOM 8132 O O . LEU A 1 1047 ? 18.712 1.362 -32.648 1.00 93.12 1047 LEU A O 1
ATOM 8136 N N . TYR A 1 1048 ? 17.415 -0.399 -32.151 1.00 89.12 1048 TYR A N 1
ATOM 8137 C CA . TYR A 1 1048 ? 16.964 -0.612 -33.525 1.00 89.12 1048 TYR A CA 1
ATOM 8138 C C . TYR A 1 1048 ? 16.402 0.682 -34.148 1.00 89.12 1048 TYR A C 1
ATOM 8140 O O . TYR A 1 1048 ? 15.410 1.235 -33.681 1.00 89.12 1048 TYR A O 1
ATOM 8148 N N . THR A 1 1049 ? 17.006 1.133 -35.251 1.00 80.94 1049 THR A N 1
ATOM 8149 C CA . THR A 1 1049 ? 16.581 2.323 -36.024 1.00 80.94 1049 THR A CA 1
ATOM 8150 C C . THR A 1 1049 ? 16.298 2.003 -37.498 1.00 80.94 1049 THR A C 1
ATOM 8152 O O . THR A 1 1049 ? 16.451 2.830 -38.396 1.00 80.94 1049 THR A O 1
ATOM 8155 N N . GLY A 1 1050 ? 15.883 0.761 -37.770 1.00 81.69 1050 GLY A N 1
ATOM 8156 C CA . GLY A 1 1050 ? 15.346 0.365 -39.073 1.00 81.69 1050 GLY A CA 1
ATOM 8157 C C . GLY A 1 1050 ? 13.893 0.817 -39.273 1.00 81.69 1050 GLY A C 1
ATOM 8158 O O . GLY A 1 1050 ? 13.244 1.338 -38.369 1.00 81.69 1050 GLY A O 1
ATOM 8159 N N . THR A 1 1051 ? 13.346 0.567 -40.465 1.00 76.31 1051 THR A N 1
ATOM 8160 C CA . THR A 1 1051 ? 12.052 1.109 -40.929 1.00 76.31 1051 THR A CA 1
ATOM 8161 C C . THR A 1 1051 ? 10.797 0.484 -40.297 1.00 76.31 1051 THR A C 1
ATOM 8163 O O . THR A 1 1051 ? 9.706 0.654 -40.841 1.00 76.31 1051 THR A O 1
ATOM 8166 N N . SER A 1 1052 ? 10.916 -0.275 -39.203 1.00 79.25 1052 SER A N 1
ATOM 8167 C CA . SER A 1 1052 ? 9.751 -0.820 -38.492 1.00 79.25 1052 SER A CA 1
ATOM 8168 C C . SER A 1 1052 ? 9.255 0.176 -37.435 1.00 79.25 1052 SER A C 1
ATOM 8170 O O . SER A 1 1052 ? 9.992 0.439 -36.484 1.00 79.25 1052 SER A O 1
ATOM 8172 N N . PRO A 1 1053 ? 8.016 0.697 -37.535 1.00 72.00 1053 PRO A N 1
ATOM 8173 C CA . PRO A 1 1053 ? 7.487 1.684 -36.588 1.00 72.00 1053 PRO A CA 1
ATOM 8174 C C . PRO A 1 1053 ? 7.126 1.088 -35.216 1.00 72.00 1053 PRO A C 1
ATOM 8176 O O . PRO A 1 1053 ? 6.797 1.829 -34.299 1.00 72.00 1053 PRO A O 1
ATOM 8179 N N . SER A 1 1054 ? 7.180 -0.239 -35.051 1.00 76.38 1054 SER A N 1
ATOM 8180 C CA . SER A 1 1054 ? 6.944 -0.933 -33.774 1.00 76.38 1054 SER A CA 1
ATOM 8181 C C . SER A 1 1054 ? 8.234 -1.235 -32.992 1.00 76.38 1054 SER A C 1
ATOM 8183 O O . SER A 1 1054 ? 8.215 -2.035 -32.056 1.00 76.38 1054 SER A O 1
ATOM 8185 N N . ARG A 1 1055 ? 9.367 -0.656 -33.412 1.00 88.44 1055 ARG A N 1
ATOM 8186 C CA . ARG A 1 1055 ? 10.713 -0.905 -32.874 1.00 88.44 1055 ARG A CA 1
ATOM 8187 C C . ARG A 1 1055 ? 11.468 0.408 -32.660 1.00 88.44 1055 ARG A C 1
ATOM 8189 O O . ARG A 1 1055 ? 11.152 1.415 -33.291 1.00 88.44 1055 ARG A O 1
ATOM 8196 N N . GLY A 1 1056 ? 12.488 0.367 -31.811 1.00 91.69 1056 GLY A N 1
ATOM 8197 C CA . GLY A 1 1056 ? 13.366 1.477 -31.447 1.00 91.69 1056 GLY A CA 1
ATOM 8198 C C . GLY A 1 1056 ? 12.823 2.360 -30.325 1.00 91.69 1056 GLY A C 1
ATOM 8199 O O . GLY A 1 1056 ? 12.932 3.576 -30.433 1.00 91.69 1056 GLY A O 1
ATOM 8200 N N . MET A 1 1057 ? 12.190 1.797 -29.293 1.00 95.06 1057 MET A N 1
ATOM 8201 C CA . MET A 1 1057 ? 11.534 2.573 -28.223 1.00 95.06 1057 MET A CA 1
ATOM 8202 C C . MET A 1 1057 ? 12.385 2.595 -26.947 1.00 95.06 1057 MET A C 1
ATOM 8204 O O . MET A 1 1057 ? 12.681 1.535 -26.398 1.00 95.06 1057 MET A O 1
ATOM 8208 N N . ALA A 1 1058 ? 12.761 3.777 -26.450 1.00 96.12 1058 ALA A N 1
ATOM 8209 C CA . ALA A 1 1058 ? 13.495 3.881 -25.185 1.00 96.12 1058 ALA A CA 1
ATOM 8210 C C . ALA A 1 1058 ? 12.588 3.591 -23.972 1.00 96.12 1058 ALA A C 1
ATOM 8212 O O . ALA A 1 1058 ? 12.955 2.787 -23.119 1.00 96.12 1058 ALA A O 1
ATOM 8213 N N . LEU A 1 1059 ? 11.379 4.160 -23.944 1.00 97.25 1059 LEU A N 1
ATOM 8214 C CA . LEU A 1 1059 ? 10.297 3.778 -23.035 1.00 97.25 1059 LEU A CA 1
ATOM 8215 C C . LEU A 1 1059 ? 9.014 3.493 -23.823 1.00 97.25 1059 LEU A C 1
ATOM 8217 O O . LEU A 1 1059 ? 8.556 4.345 -24.590 1.00 97.25 1059 LEU A O 1
ATOM 8221 N N . SER A 1 1060 ? 8.402 2.333 -23.591 1.00 97.62 1060 SER A N 1
ATOM 8222 C CA . SER A 1 1060 ? 7.075 1.986 -24.104 1.00 97.62 1060 SER A CA 1
ATOM 8223 C C . SER A 1 1060 ? 6.135 1.509 -22.993 1.00 97.62 1060 SER A C 1
ATOM 8225 O O . SER A 1 1060 ? 6.506 0.695 -22.150 1.00 97.62 1060 SER A O 1
ATOM 8227 N N . ILE A 1 1061 ? 4.896 2.000 -23.009 1.00 98.31 1061 ILE A N 1
ATOM 8228 C CA . ILE A 1 1061 ? 3.778 1.495 -22.203 1.00 98.31 1061 ILE A CA 1
ATOM 8229 C C . ILE A 1 1061 ? 2.569 1.426 -23.132 1.00 98.31 1061 ILE A C 1
ATOM 8231 O O . ILE A 1 1061 ? 2.046 2.466 -23.523 1.00 98.31 1061 ILE A O 1
ATOM 8235 N N . ASP A 1 1062 ? 2.145 0.224 -23.522 1.00 97.44 1062 ASP A N 1
ATOM 8236 C CA . ASP A 1 1062 ? 1.082 0.037 -24.519 1.00 97.44 1062 ASP A CA 1
ATOM 8237 C C . ASP A 1 1062 ? -0.024 -0.889 -24.000 1.00 97.44 1062 ASP A C 1
ATOM 8239 O O . ASP A 1 1062 ? 0.218 -2.059 -23.684 1.00 97.44 1062 ASP A O 1
ATOM 8243 N N . PHE A 1 1063 ? -1.247 -0.356 -23.925 1.00 98.19 1063 PHE A N 1
ATOM 8244 C CA . PHE A 1 1063 ? -2.451 -1.110 -23.566 1.00 98.19 1063 PHE A CA 1
ATOM 8245 C C . PHE A 1 1063 ? -3.066 -1.828 -24.785 1.00 98.19 1063 PHE A C 1
ATOM 8247 O O . PHE A 1 1063 ? -3.955 -2.665 -24.636 1.00 98.19 1063 PHE A O 1
ATOM 8254 N N . TYR A 1 1064 ? -2.604 -1.546 -26.009 1.00 96.56 1064 TYR A N 1
ATOM 8255 C CA . TYR A 1 1064 ? -3.093 -2.181 -27.240 1.00 96.56 1064 TYR A CA 1
ATOM 8256 C C . TYR A 1 1064 ? -2.344 -3.479 -27.597 1.00 96.56 1064 TYR A C 1
ATOM 8258 O O . TYR A 1 1064 ? -2.456 -3.959 -28.726 1.00 96.56 1064 TYR A O 1
ATOM 8266 N N . TYR A 1 1065 ? -1.599 -4.070 -26.656 1.00 95.25 1065 TYR A N 1
ATOM 8267 C CA . TYR A 1 1065 ? -0.911 -5.342 -26.872 1.00 95.25 1065 TYR A CA 1
ATOM 8268 C C . TYR A 1 1065 ? -1.911 -6.500 -27.057 1.00 95.25 1065 TYR A C 1
ATOM 8270 O O . TYR A 1 1065 ? -2.888 -6.596 -26.315 1.00 95.25 1065 TYR A O 1
ATOM 8278 N N . GLU A 1 1066 ? -1.655 -7.395 -28.020 1.00 93.88 1066 GLU A N 1
ATOM 8279 C CA . GLU A 1 1066 ? -2.530 -8.515 -28.424 1.00 93.88 1066 GLU A CA 1
ATOM 8280 C C . GLU A 1 1066 ? -4.027 -8.153 -28.521 1.00 93.88 1066 GLU A C 1
ATOM 8282 O O . GLU A 1 1066 ? -4.468 -7.625 -29.540 1.00 93.88 1066 GLU A O 1
ATOM 8287 N N . GLU A 1 1067 ? -4.823 -8.472 -27.496 1.00 95.44 1067 GLU A N 1
ATOM 8288 C CA . GLU A 1 1067 ? -6.279 -8.320 -27.508 1.00 95.44 1067 GLU A CA 1
ATOM 8289 C C . GLU A 1 1067 ? -6.750 -6.861 -27.323 1.00 95.44 1067 GLU A C 1
ATOM 8291 O O . GLU A 1 1067 ? -7.904 -6.538 -27.617 1.00 95.44 1067 GLU A O 1
ATOM 8296 N N . GLY A 1 1068 ? -5.876 -5.963 -26.853 1.00 96.06 1068 GLY A N 1
ATOM 8297 C CA . GLY A 1 1068 ? -6.179 -4.540 -26.676 1.00 96.06 1068 GLY A CA 1
ATOM 8298 C C . GLY A 1 1068 ? -7.463 -4.283 -25.858 1.00 96.06 1068 GLY A C 1
ATOM 8299 O O . GLY A 1 1068 ? -7.636 -4.871 -24.789 1.00 96.06 1068 GLY A O 1
ATOM 8300 N N . PRO A 1 1069 ? -8.389 -3.418 -26.316 1.00 95.19 1069 PRO A N 1
ATOM 8301 C CA . PRO A 1 1069 ? -9.610 -3.083 -25.577 1.00 95.19 1069 PRO A CA 1
ATOM 8302 C C . PRO A 1 1069 ? -10.712 -4.165 -25.651 1.00 95.19 1069 PRO A C 1
ATOM 8304 O O . PRO A 1 1069 ? -11.860 -3.887 -25.318 1.00 95.19 1069 PRO A O 1
ATOM 8307 N N . ALA A 1 1070 ? -10.422 -5.390 -26.108 1.00 93.38 1070 ALA A N 1
ATOM 8308 C CA . ALA A 1 1070 ? -11.426 -6.442 -26.329 1.00 93.38 1070 ALA A CA 1
ATOM 8309 C C . ALA A 1 1070 ? -11.851 -7.227 -25.063 1.00 93.38 1070 ALA A C 1
ATOM 8311 O O . ALA A 1 1070 ? -12.391 -8.328 -25.179 1.00 93.38 1070 ALA A O 1
ATOM 8312 N N . GLY A 1 1071 ? -11.615 -6.689 -23.863 1.00 91.25 1071 GLY A N 1
ATOM 8313 C CA . GLY A 1 1071 ? -11.925 -7.339 -22.586 1.00 91.25 1071 GLY A CA 1
ATOM 8314 C C . GLY A 1 1071 ? -12.599 -6.412 -21.574 1.00 91.25 1071 GLY A C 1
ATOM 8315 O O . GLY A 1 1071 ? -12.756 -5.219 -21.812 1.00 91.25 1071 GLY A O 1
ATOM 8316 N N . ASN A 1 1072 ? -13.012 -6.983 -20.439 1.00 91.31 1072 ASN A N 1
ATOM 8317 C CA . ASN A 1 1072 ? -13.807 -6.307 -19.404 1.00 91.31 1072 ASN A CA 1
ATOM 8318 C C . ASN A 1 1072 ? -13.022 -6.081 -18.093 1.00 91.31 1072 ASN A C 1
ATOM 8320 O O . ASN A 1 1072 ? -13.624 -5.995 -17.022 1.00 91.31 1072 ASN A O 1
ATOM 8324 N N . HIS A 1 1073 ? -11.688 -6.048 -18.149 1.00 92.31 1073 HIS A N 1
ATOM 8325 C CA . HIS A 1 1073 ? -10.824 -5.865 -16.984 1.00 92.31 1073 HIS A CA 1
ATOM 8326 C C . HIS A 1 1073 ? -9.914 -4.654 -17.195 1.00 92.31 1073 HIS A C 1
ATOM 8328 O O . HIS A 1 1073 ? -8.959 -4.740 -17.959 1.00 92.31 1073 HIS A O 1
ATOM 8334 N N . THR A 1 1074 ? -10.192 -3.549 -16.500 1.00 92.44 1074 THR A N 1
ATOM 8335 C CA . THR A 1 1074 ? -9.356 -2.338 -16.506 1.00 92.44 1074 THR A CA 1
ATOM 8336 C C . THR A 1 1074 ? -7.883 -2.679 -16.232 1.00 92.44 1074 THR A C 1
ATOM 8338 O O . THR A 1 1074 ? -7.585 -3.254 -15.177 1.00 92.44 1074 THR A O 1
ATOM 8341 N N . PRO A 1 1075 ? -6.959 -2.367 -17.159 1.00 95.06 1075 PRO A N 1
ATOM 8342 C CA . PRO A 1 1075 ? -5.529 -2.355 -16.885 1.00 95.06 1075 PRO A CA 1
ATOM 8343 C C . PRO A 1 1075 ? -5.162 -1.053 -16.164 1.00 95.06 1075 PRO A C 1
ATOM 8345 O O . PRO A 1 1075 ? -5.564 0.025 -16.592 1.00 95.06 1075 PRO A O 1
ATOM 8348 N N . ILE A 1 1076 ? -4.382 -1.143 -15.089 1.00 93.88 1076 ILE A N 1
ATOM 8349 C CA . ILE A 1 1076 ? -3.873 0.022 -14.355 1.00 93.88 1076 ILE A CA 1
ATOM 8350 C C . ILE A 1 1076 ? -2.349 -0.026 -14.392 1.00 93.88 1076 ILE A C 1
ATOM 8352 O O . ILE A 1 1076 ? -1.750 -1.025 -13.994 1.00 93.88 1076 ILE A O 1
ATOM 8356 N N . VAL A 1 1077 ? -1.723 1.053 -14.860 1.00 97.75 1077 VAL A N 1
ATOM 8357 C CA . VAL A 1 1077 ? -0.264 1.220 -14.859 1.00 97.75 1077 VAL A CA 1
ATOM 8358 C C . VAL A 1 1077 ? 0.050 2.612 -14.331 1.00 97.75 1077 VAL A C 1
ATOM 8360 O O . VAL A 1 1077 ? -0.316 3.600 -14.972 1.00 97.75 1077 VAL A O 1
ATOM 8363 N N . ARG A 1 1078 ? 0.673 2.686 -13.148 1.00 92.06 1078 ARG A N 1
ATOM 8364 C CA . ARG A 1 1078 ? 0.912 3.954 -12.445 1.00 92.06 1078 ARG A CA 1
ATOM 8365 C C . ARG A 1 1078 ? 2.182 3.982 -11.595 1.00 92.06 1078 ARG A C 1
ATOM 8367 O O . ARG A 1 1078 ? 2.799 2.950 -11.373 1.00 92.06 1078 ARG A O 1
ATOM 8374 N N . ASN A 1 1079 ? 2.537 5.166 -11.095 1.00 85.62 1079 ASN A N 1
ATOM 8375 C CA . ASN A 1 1079 ? 3.671 5.424 -10.197 1.00 85.62 1079 ASN A CA 1
ATOM 8376 C C . ASN A 1 1079 ? 4.992 4.817 -10.709 1.00 85.62 1079 ASN A C 1
ATOM 8378 O O . ASN A 1 1079 ? 5.564 3.917 -10.089 1.00 85.62 1079 ASN A O 1
ATOM 8382 N N . ILE A 1 1080 ? 5.448 5.305 -11.866 1.00 94.12 1080 ILE A N 1
ATOM 8383 C CA . ILE A 1 1080 ? 6.688 4.856 -12.511 1.00 94.12 1080 ILE A CA 1
ATOM 8384 C C . ILE A 1 1080 ? 7.713 5.989 -12.482 1.00 94.12 1080 ILE A C 1
ATOM 8386 O O . ILE A 1 1080 ? 7.504 7.042 -13.084 1.00 94.12 1080 ILE A O 1
ATOM 8390 N N . ASP A 1 1081 ? 8.827 5.753 -11.795 1.00 89.25 1081 ASP A N 1
ATOM 8391 C CA . ASP A 1 1081 ? 9.875 6.734 -11.508 1.00 89.25 1081 ASP A CA 1
ATOM 8392 C C . ASP A 1 1081 ? 11.150 6.377 -12.290 1.00 89.25 1081 ASP A C 1
ATOM 8394 O O . ASP A 1 1081 ? 11.772 5.342 -12.044 1.00 89.25 1081 ASP A O 1
ATOM 8398 N N . ILE A 1 1082 ? 11.544 7.220 -13.246 1.00 93.62 1082 ILE A N 1
ATOM 8399 C CA . ILE A 1 1082 ? 12.647 6.962 -14.183 1.00 93.62 1082 ILE A CA 1
ATOM 8400 C C . ILE A 1 1082 ? 13.691 8.075 -14.047 1.00 93.62 1082 ILE A C 1
ATOM 8402 O O . ILE A 1 1082 ? 13.371 9.244 -14.251 1.00 93.62 1082 ILE A O 1
ATOM 8406 N N . ARG A 1 1083 ? 14.936 7.740 -13.690 1.00 91.50 1083 ARG A N 1
ATOM 8407 C CA . ARG A 1 1083 ? 15.989 8.718 -13.341 1.00 91.50 1083 ARG A CA 1
ATOM 8408 C C . ARG A 1 1083 ? 17.286 8.477 -14.115 1.00 91.50 1083 ARG A C 1
ATOM 8410 O O . ARG A 1 1083 ? 17.719 7.334 -14.213 1.00 91.50 1083 ARG A O 1
ATOM 8417 N N . ASN A 1 1084 ? 17.956 9.521 -14.608 1.00 90.44 1084 ASN A N 1
ATOM 8418 C CA . ASN A 1 1084 ? 19.278 9.401 -15.253 1.00 90.44 1084 ASN A CA 1
ATOM 8419 C C . ASN A 1 1084 ? 19.315 8.289 -16.333 1.00 90.44 1084 ASN A C 1
ATOM 8421 O O . ASN A 1 1084 ? 20.129 7.361 -16.292 1.00 90.44 1084 ASN A O 1
ATOM 8425 N N . VAL A 1 1085 ? 18.358 8.331 -17.265 1.00 95.88 1085 VAL A N 1
ATOM 8426 C CA . VAL A 1 1085 ? 18.309 7.428 -18.425 1.00 95.88 1085 VAL A CA 1
ATOM 8427 C C . VAL A 1 1085 ? 18.822 8.170 -19.649 1.00 95.88 1085 VAL A C 1
ATOM 8429 O O . VAL A 1 1085 ? 18.293 9.216 -20.016 1.00 95.88 1085 VAL A O 1
ATOM 8432 N N . THR A 1 1086 ? 19.852 7.617 -20.285 1.00 95.12 1086 THR A N 1
ATOM 8433 C CA . THR A 1 1086 ? 20.505 8.201 -21.465 1.00 95.12 1086 THR A CA 1
ATOM 8434 C C . THR A 1 1086 ? 20.272 7.317 -22.682 1.00 95.12 1086 THR A C 1
ATOM 8436 O O . THR A 1 1086 ? 20.542 6.120 -22.628 1.00 95.12 1086 THR A O 1
ATOM 8439 N N . ALA A 1 1087 ? 19.767 7.895 -23.774 1.00 94.06 1087 ALA A N 1
ATOM 8440 C CA . ALA A 1 1087 ? 19.467 7.201 -25.022 1.00 94.06 1087 ALA A CA 1
ATOM 8441 C C . ALA A 1 1087 ? 19.958 7.997 -26.237 1.00 94.06 1087 ALA A C 1
ATOM 8443 O O . ALA A 1 1087 ? 19.241 8.836 -26.784 1.00 94.06 1087 ALA A O 1
ATOM 8444 N N . ASN A 1 1088 ? 21.180 7.709 -26.689 1.00 92.94 1088 ASN A N 1
ATOM 8445 C CA . ASN A 1 1088 ? 21.823 8.500 -27.741 1.00 92.94 1088 ASN A CA 1
ATOM 8446 C C . ASN A 1 1088 ? 21.110 8.361 -29.100 1.00 92.94 1088 ASN A C 1
ATOM 8448 O O . ASN A 1 1088 ? 21.198 9.260 -29.931 1.00 92.94 1088 ASN A O 1
ATOM 8452 N N . LYS A 1 1089 ? 20.444 7.227 -29.366 1.00 93.25 1089 LYS A N 1
ATOM 8453 C CA . LYS A 1 1089 ? 19.794 6.951 -30.656 1.00 93.25 1089 LYS A CA 1
ATOM 8454 C C . LYS A 1 1089 ? 18.649 5.942 -30.534 1.00 93.25 1089 LYS A C 1
ATOM 8456 O O . LYS A 1 1089 ? 18.859 4.808 -30.104 1.00 93.25 1089 LYS A O 1
ATOM 8461 N N . ALA A 1 1090 ? 17.452 6.348 -30.957 1.00 93.75 1090 ALA A N 1
ATOM 8462 C CA . ALA A 1 1090 ? 16.219 5.560 -30.892 1.00 93.75 1090 ALA A CA 1
ATOM 8463 C C . ALA A 1 1090 ? 15.230 6.000 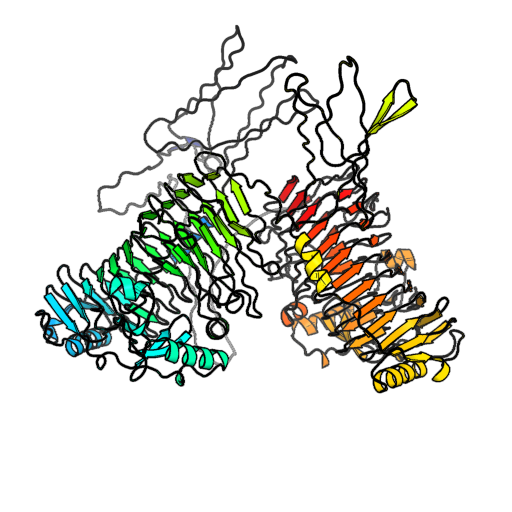-31.989 1.00 93.75 1090 ALA A C 1
ATOM 8465 O O . ALA A 1 1090 ? 15.340 7.102 -32.520 1.00 93.75 1090 ALA A O 1
ATOM 8466 N N . ASN A 1 1091 ? 14.220 5.189 -32.311 1.00 93.56 1091 ASN A N 1
ATOM 8467 C CA . ASN A 1 1091 ? 13.091 5.667 -33.117 1.00 93.56 1091 ASN A CA 1
ATOM 8468 C C . ASN A 1 1091 ? 12.159 6.562 -32.281 1.00 93.56 1091 ASN A C 1
ATOM 8470 O O . ASN A 1 1091 ? 11.769 7.622 -32.755 1.00 93.56 1091 ASN A O 1
ATOM 8474 N N . TYR A 1 1092 ? 11.863 6.182 -31.035 1.00 94.56 1092 TYR A N 1
ATOM 8475 C CA . TYR A 1 1092 ? 11.010 6.926 -30.101 1.00 94.56 1092 TYR A CA 1
ATOM 8476 C C . TYR A 1 1092 ? 11.691 7.051 -28.735 1.00 94.56 1092 TYR A C 1
ATOM 8478 O O . TYR A 1 1092 ? 12.235 6.066 -28.230 1.00 94.56 1092 TYR A O 1
ATOM 8486 N N . ALA A 1 1093 ? 11.596 8.220 -28.094 1.00 95.06 1093 ALA A N 1
ATOM 8487 C CA . ALA A 1 1093 ? 11.920 8.335 -26.673 1.00 95.06 1093 ALA A CA 1
ATOM 8488 C C . ALA A 1 1093 ? 10.779 7.756 -25.823 1.00 95.06 1093 ALA A C 1
ATOM 8490 O O . ALA A 1 1093 ? 11.011 6.868 -25.009 1.00 95.06 1093 ALA A O 1
ATOM 8491 N N . LEU A 1 1094 ? 9.544 8.210 -26.071 1.00 96.94 1094 LEU A N 1
ATOM 8492 C CA . LEU A 1 1094 ? 8.342 7.808 -25.337 1.00 96.94 1094 LEU A CA 1
ATOM 8493 C C . LEU A 1 1094 ? 7.272 7.260 -26.295 1.00 96.94 1094 LEU A C 1
ATOM 8495 O O . LEU A 1 1094 ? 6.905 7.920 -27.273 1.00 96.94 1094 LEU A O 1
ATOM 8499 N N . TYR A 1 1095 ? 6.743 6.079 -25.983 1.00 97.50 1095 TYR A N 1
ATOM 8500 C CA . TYR A 1 1095 ? 5.613 5.452 -26.670 1.00 97.50 1095 TYR A CA 1
ATOM 8501 C C . TYR A 1 1095 ? 4.579 4.984 -25.634 1.00 97.50 1095 TYR A C 1
ATOM 8503 O O . TYR A 1 1095 ? 4.585 3.834 -25.201 1.00 97.50 1095 TYR A O 1
ATOM 8511 N N . LEU A 1 1096 ? 3.734 5.908 -25.177 1.00 98.06 1096 LEU A N 1
ATOM 8512 C CA . LEU A 1 1096 ? 2.795 5.732 -24.068 1.00 98.06 1096 LEU A CA 1
ATOM 8513 C C . LEU A 1 1096 ? 1.354 5.769 -24.595 1.00 98.06 1096 LEU A C 1
ATOM 8515 O O . LEU A 1 1096 ? 0.948 6.762 -25.204 1.00 98.06 1096 LEU A O 1
ATOM 8519 N N . ARG A 1 1097 ? 0.595 4.684 -24.412 1.00 97.81 1097 ARG A N 1
ATOM 8520 C CA . ARG A 1 1097 ? -0.728 4.478 -25.022 1.00 97.81 1097 ARG A CA 1
ATOM 8521 C C . ARG A 1 1097 ? -1.693 3.749 -24.081 1.00 97.81 1097 ARG A C 1
ATOM 8523 O O . ARG A 1 1097 ? -1.761 2.520 -24.088 1.00 97.81 1097 ARG A O 1
ATOM 8530 N N . GLY A 1 1098 ? -2.450 4.519 -23.303 1.00 97.50 1098 GLY A N 1
ATOM 8531 C CA . GLY A 1 1098 ? -3.594 4.043 -22.522 1.00 97.50 1098 GLY A CA 1
ATOM 8532 C C . GLY A 1 1098 ? -4.874 3.916 -23.360 1.00 97.50 1098 GLY A C 1
ATOM 8533 O O . GLY A 1 1098 ? -4.871 4.087 -24.585 1.00 97.50 1098 GLY A O 1
ATOM 8534 N N . PHE A 1 1099 ? -6.003 3.658 -22.705 1.00 96.62 1099 PHE A N 1
ATOM 8535 C CA . PHE A 1 1099 ? -7.330 3.674 -23.326 1.00 96.62 1099 PHE A CA 1
ATOM 8536 C C . PHE A 1 1099 ? -8.120 4.943 -22.960 1.00 96.62 1099 PHE A C 1
ATOM 8538 O O . PHE A 1 1099 ? -7.900 5.489 -21.886 1.00 96.62 1099 PHE A O 1
ATOM 8545 N N . PRO A 1 1100 ? -9.121 5.368 -23.760 1.00 93.31 1100 PRO A N 1
ATOM 8546 C CA . PRO A 1 1100 ? -9.974 6.528 -23.453 1.00 93.31 1100 PRO A CA 1
ATOM 8547 C C . PRO A 1 1100 ? -10.755 6.479 -22.129 1.00 93.31 1100 PRO A C 1
ATOM 8549 O O . PRO A 1 1100 ? -11.369 7.476 -21.756 1.00 93.31 1100 PRO A O 1
ATOM 8552 N N . GLN A 1 1101 ? -10.797 5.317 -21.474 1.00 87.62 1101 GLN A N 1
ATOM 8553 C CA . GLN A 1 1101 ? -11.470 5.077 -20.197 1.00 87.62 1101 GLN A CA 1
ATOM 8554 C C . GLN A 1 1101 ? -10.560 4.448 -19.124 1.00 87.62 1101 GLN A C 1
ATOM 8556 O O . GLN A 1 1101 ? -10.976 4.357 -17.975 1.00 87.62 1101 GLN A O 1
ATOM 8561 N N . ASP A 1 1102 ? -9.341 4.035 -19.490 1.00 88.94 1102 ASP A N 1
ATOM 8562 C CA . ASP A 1 1102 ? -8.333 3.457 -18.593 1.00 88.94 1102 ASP A CA 1
ATOM 8563 C C . ASP A 1 1102 ? -6.985 4.125 -18.939 1.00 88.94 1102 ASP A C 1
ATOM 8565 O O . ASP A 1 1102 ? -6.300 3.718 -19.883 1.00 88.94 1102 ASP A O 1
ATOM 8569 N N . HIS A 1 1103 ? -6.649 5.222 -18.256 1.00 96.50 1103 HIS A N 1
ATOM 8570 C CA . HIS A 1 1103 ? -5.439 6.006 -18.532 1.00 96.50 1103 HIS A CA 1
ATOM 8571 C C . HIS A 1 1103 ? -4.177 5.348 -17.932 1.00 96.50 1103 HIS A C 1
ATOM 8573 O O . HIS A 1 1103 ? -4.244 4.558 -16.992 1.00 96.50 1103 HIS A O 1
ATOM 8579 N N . ILE A 1 1104 ? -3.006 5.698 -18.471 1.00 95.94 1104 ILE A N 1
ATOM 8580 C CA . ILE A 1 1104 ? -1.713 5.507 -17.790 1.00 95.94 1104 ILE A CA 1
ATOM 8581 C C . ILE A 1 1104 ? -1.510 6.702 -16.847 1.00 95.94 1104 ILE A C 1
ATOM 8583 O O . ILE A 1 1104 ? -1.781 7.831 -17.248 1.00 95.94 1104 ILE A O 1
ATOM 8587 N N . GLU A 1 1105 ? -1.025 6.495 -15.623 1.00 83.94 1105 GLU A N 1
ATOM 8588 C CA . GLU A 1 1105 ? -0.962 7.555 -14.600 1.00 83.94 1105 GLU A CA 1
ATOM 8589 C C . GLU A 1 1105 ? 0.441 7.709 -13.974 1.00 83.94 1105 GLU A C 1
ATOM 8591 O O . GLU A 1 1105 ? 1.241 6.781 -13.989 1.00 83.94 1105 GLU A O 1
ATOM 8596 N N . ASP A 1 1106 ? 0.752 8.876 -13.396 1.00 78.69 1106 ASP A N 1
ATOM 8597 C CA . ASP A 1 1106 ? 1.938 9.130 -12.546 1.00 78.69 1106 ASP A CA 1
ATOM 8598 C C . ASP A 1 1106 ? 3.279 8.592 -13.092 1.00 78.69 1106 ASP A C 1
ATOM 8600 O O . ASP A 1 1106 ? 3.995 7.838 -12.424 1.00 78.69 1106 ASP A O 1
ATOM 8604 N N . ILE A 1 1107 ? 3.628 8.992 -14.315 1.00 89.69 1107 ILE A N 1
ATOM 8605 C CA . ILE A 1 1107 ? 4.916 8.672 -14.947 1.00 89.69 1107 ILE A CA 1
ATOM 8606 C C . ILE A 1 1107 ? 5.869 9.857 -14.756 1.00 89.69 1107 ILE A C 1
ATOM 8608 O O . ILE A 1 1107 ? 5.577 10.956 -15.224 1.00 89.69 1107 ILE A O 1
ATOM 8612 N N . ARG A 1 1108 ? 7.013 9.657 -14.096 1.00 85.38 1108 ARG A N 1
ATOM 8613 C CA . ARG A 1 1108 ? 7.960 10.730 -13.742 1.00 85.38 1108 ARG A CA 1
ATOM 8614 C C . ARG A 1 1108 ? 9.338 10.460 -14.334 1.00 85.38 1108 ARG A C 1
ATOM 8616 O O . ARG A 1 1108 ? 9.923 9.409 -14.078 1.00 85.38 1108 ARG A O 1
ATOM 8623 N N . LEU A 1 1109 ? 9.861 11.407 -15.111 1.00 87.38 1109 LEU A N 1
ATOM 8624 C CA . LEU A 1 1109 ? 11.202 11.343 -15.694 1.00 87.38 1109 LEU A CA 1
ATOM 8625 C C . LEU A 1 1109 ? 12.090 12.445 -15.105 1.00 87.38 1109 LEU A C 1
ATOM 8627 O O . LEU A 1 1109 ? 11.745 13.618 -15.207 1.00 87.38 1109 LEU A O 1
ATOM 8631 N N . TYR A 1 1110 ? 13.234 12.060 -14.542 1.00 84.31 1110 TYR A N 1
ATOM 8632 C CA . TYR A 1 1110 ? 14.234 12.939 -13.925 1.00 84.31 1110 TYR A CA 1
ATOM 8633 C C . TYR A 1 1110 ? 15.572 12.799 -14.656 1.00 84.31 1110 TYR A C 1
ATOM 8635 O O . TYR A 1 1110 ? 16.017 11.669 -14.880 1.00 84.31 1110 TYR A O 1
ATOM 8643 N N . ASP A 1 1111 ? 16.229 13.902 -15.023 1.00 85.50 1111 ASP A N 1
ATOM 8644 C CA . ASP A 1 1111 ? 17.580 13.893 -15.628 1.00 85.50 1111 ASP A CA 1
ATOM 8645 C C . ASP A 1 1111 ? 17.722 12.939 -16.843 1.00 85.50 1111 ASP A C 1
ATOM 8647 O O . ASP A 1 1111 ? 18.774 12.351 -17.096 1.00 85.50 1111 ASP A O 1
ATOM 8651 N N . CYS A 1 1112 ? 16.638 12.720 -17.594 1.00 90.50 1112 CYS A N 1
ATOM 8652 C CA . CYS A 1 1112 ? 16.623 11.799 -18.733 1.00 90.50 1112 CYS A CA 1
ATOM 8653 C C . CYS A 1 1112 ? 16.991 12.525 -20.035 1.00 90.50 1112 CYS A C 1
ATOM 8655 O O . CYS A 1 1112 ? 16.537 13.644 -20.287 1.00 90.50 1112 CYS A O 1
ATOM 8657 N N . HIS A 1 1113 ? 17.811 11.901 -20.880 1.00 93.69 1113 HIS A N 1
ATOM 8658 C CA . HIS A 1 1113 ? 18.338 12.494 -22.113 1.00 93.69 1113 HIS A CA 1
ATOM 8659 C C . HIS A 1 1113 ? 18.130 11.539 -23.294 1.00 93.69 1113 HIS A C 1
ATOM 8661 O O . HIS A 1 1113 ? 18.544 10.381 -23.244 1.00 93.69 1113 HIS A O 1
ATOM 8667 N N . PHE A 1 1114 ? 17.499 12.027 -24.364 1.00 93.75 1114 PHE A N 1
ATOM 8668 C CA . PHE A 1 1114 ? 17.186 11.255 -25.568 1.00 93.75 1114 PHE A CA 1
ATOM 8669 C C . PHE A 1 1114 ? 17.601 12.079 -26.799 1.00 93.75 1114 PHE A C 1
ATOM 8671 O O . PHE A 1 1114 ? 16.976 13.103 -27.072 1.00 93.75 1114 PHE A O 1
ATOM 8678 N N . ASP A 1 1115 ? 18.652 11.661 -27.515 1.00 90.81 1115 ASP A N 1
ATOM 8679 C CA . ASP A 1 1115 ? 19.326 12.511 -28.514 1.00 90.81 1115 ASP A CA 1
ATOM 8680 C C . ASP A 1 1115 ? 18.807 12.291 -29.953 1.00 90.81 1115 ASP A C 1
ATOM 8682 O O . ASP A 1 1115 ? 17.926 13.014 -30.420 1.00 90.81 1115 ASP A O 1
ATOM 8686 N N . GLU A 1 1116 ? 19.330 11.301 -30.694 1.00 92.62 1116 GLU A N 1
ATOM 8687 C CA . GLU A 1 1116 ? 18.974 11.040 -32.101 1.00 92.62 1116 GLU A CA 1
ATOM 8688 C C . GLU A 1 1116 ? 17.637 10.281 -32.237 1.00 92.62 1116 GLU A C 1
ATOM 8690 O O . GLU A 1 1116 ? 17.573 9.167 -32.771 1.00 92.62 1116 GLU A O 1
ATOM 8695 N N . VAL A 1 1117 ? 16.552 10.884 -31.746 1.00 91.38 1117 VAL A N 1
ATOM 8696 C CA . VAL A 1 1117 ? 15.186 10.340 -31.815 1.00 91.38 1117 VAL A CA 1
ATOM 8697 C C . VAL A 1 1117 ? 14.587 10.557 -33.212 1.00 91.38 1117 VAL A C 1
ATOM 8699 O O . VAL A 1 1117 ? 14.413 11.693 -33.653 1.00 91.38 1117 VAL A O 1
ATOM 8702 N N . GLN A 1 1118 ? 14.259 9.477 -33.929 1.00 90.38 1118 GLN A N 1
ATOM 8703 C CA . GLN A 1 1118 ? 13.832 9.562 -35.339 1.00 90.38 1118 GLN A CA 1
ATOM 8704 C C . GLN A 1 1118 ? 12.361 9.975 -35.544 1.00 90.38 1118 GLN A C 1
ATOM 8706 O O . GLN A 1 1118 ? 12.003 10.443 -36.631 1.00 90.38 1118 GLN A O 1
ATOM 8711 N N . HIS A 1 1119 ? 11.483 9.758 -34.562 1.00 90.31 1119 HIS A N 1
ATOM 8712 C CA . HIS A 1 1119 ? 10.031 9.942 -34.672 1.00 90.31 1119 HIS A CA 1
ATOM 8713 C C . HIS A 1 1119 ? 9.457 10.718 -33.468 1.00 90.31 1119 HIS A C 1
ATOM 8715 O O . HIS A 1 1119 ? 9.997 10.632 -32.366 1.00 90.31 1119 HIS A O 1
ATOM 8721 N N . PRO A 1 1120 ? 8.346 11.467 -33.637 1.00 91.00 1120 PRO A N 1
ATOM 8722 C CA . PRO A 1 1120 ? 7.667 12.114 -32.517 1.00 91.00 1120 PRO A CA 1
ATOM 8723 C C . PRO A 1 1120 ? 7.191 11.098 -31.474 1.00 91.00 1120 PRO A C 1
ATOM 8725 O O . PRO A 1 1120 ? 6.693 10.029 -31.833 1.00 91.00 1120 PRO A O 1
ATOM 8728 N N . ASN A 1 1121 ? 7.286 11.467 -30.196 1.00 93.31 1121 ASN A N 1
ATOM 8729 C CA . ASN A 1 1121 ? 6.735 10.683 -29.092 1.00 93.31 1121 ASN A CA 1
ATOM 8730 C C . ASN A 1 1121 ? 5.231 10.439 -29.275 1.00 93.31 1121 ASN A C 1
ATOM 8732 O O . ASN A 1 1121 ? 4.498 11.331 -29.709 1.00 93.31 1121 ASN A O 1
ATOM 8736 N N . VAL A 1 1122 ? 4.774 9.253 -28.878 1.00 95.56 1122 VAL A N 1
ATOM 8737 C CA . VAL A 1 1122 ? 3.346 8.928 -28.795 1.00 95.56 1122 VAL A CA 1
ATOM 8738 C C . VAL A 1 1122 ? 2.933 9.012 -27.332 1.00 95.56 1122 VAL A C 1
ATOM 8740 O O . VAL A 1 1122 ? 3.565 8.395 -26.478 1.00 95.56 1122 VAL A O 1
ATOM 8743 N N . ILE A 1 1123 ? 1.914 9.821 -27.048 1.00 97.06 1123 ILE A N 1
ATOM 8744 C CA . ILE A 1 1123 ? 1.359 10.041 -25.710 1.00 97.06 1123 ILE A CA 1
ATOM 8745 C C . ILE A 1 1123 ? -0.163 10.099 -25.880 1.00 97.06 1123 ILE A C 1
ATOM 8747 O O . ILE A 1 1123 ? -0.723 11.129 -26.254 1.00 97.06 1123 ILE A O 1
ATOM 8751 N N . GLU A 1 1124 ? -0.823 8.964 -25.675 1.00 96.69 1124 GLU A N 1
ATOM 8752 C CA . GLU A 1 1124 ? -2.271 8.789 -25.800 1.00 96.69 1124 GLU A CA 1
ATOM 8753 C C . GLU A 1 1124 ? -2.825 8.318 -24.451 1.00 96.69 1124 GLU A C 1
ATOM 8755 O O . GLU A 1 1124 ? -2.400 7.278 -23.955 1.00 96.69 1124 GLU A O 1
ATOM 8760 N N . PHE A 1 1125 ? -3.773 9.064 -23.870 1.00 96.06 1125 PHE A N 1
ATOM 8761 C CA . PHE A 1 1125 ? -4.456 8.704 -22.613 1.00 96.06 1125 PHE A CA 1
ATOM 8762 C C . PHE A 1 1125 ? -3.479 8.457 -21.447 1.00 96.06 1125 PHE A C 1
ATOM 8764 O O . PHE A 1 1125 ? -3.415 7.372 -20.868 1.00 96.06 1125 PHE A O 1
ATOM 8771 N N . VAL A 1 1126 ? -2.682 9.490 -21.151 1.00 91.25 1126 VAL A N 1
ATOM 8772 C CA . VAL A 1 1126 ? -1.686 9.510 -20.074 1.00 91.25 1126 VAL A CA 1
ATOM 8773 C C . VAL A 1 1126 ? -1.911 10.744 -19.205 1.00 91.25 1126 VAL A C 1
ATOM 8775 O O . VAL A 1 1126 ? -1.780 11.868 -19.695 1.00 91.25 1126 VAL A O 1
ATOM 8778 N N . ASP A 1 1127 ? -2.192 10.537 -17.923 1.00 77.69 1127 ASP A N 1
ATOM 8779 C CA . ASP A 1 1127 ? -2.345 11.599 -16.934 1.00 77.69 1127 ASP A CA 1
ATOM 8780 C C . ASP A 1 1127 ? -1.104 11.706 -16.046 1.00 77.69 1127 ASP A C 1
ATOM 8782 O O . ASP A 1 1127 ? -0.424 10.724 -15.752 1.00 77.69 1127 ASP A O 1
ATOM 8786 N N . ARG A 1 1128 ? -0.814 12.928 -15.585 1.00 76.44 1128 ARG A N 1
ATOM 8787 C CA . ARG A 1 1128 ? 0.269 13.214 -14.622 1.00 76.44 1128 ARG A CA 1
ATOM 8788 C C . ARG A 1 1128 ? 1.655 12.707 -15.073 1.00 76.44 1128 ARG A C 1
ATOM 8790 O O . ARG A 1 1128 ? 2.507 12.401 -14.246 1.00 76.44 1128 ARG A O 1
ATOM 8797 N N . LEU A 1 1129 ? 1.899 12.692 -16.389 1.00 87.81 1129 LEU A N 1
ATOM 8798 C CA . LEU A 1 1129 ? 3.237 12.578 -16.977 1.00 87.81 1129 LEU A CA 1
ATOM 8799 C C . LEU A 1 1129 ? 4.056 13.837 -16.640 1.00 87.81 1129 LEU A C 1
ATOM 8801 O O . LEU A 1 1129 ? 3.673 14.949 -17.013 1.00 87.81 1129 LEU A O 1
ATOM 8805 N N . GLN A 1 1130 ? 5.171 13.662 -15.935 1.00 70.12 1130 GLN A N 1
ATOM 8806 C CA . GLN A 1 1130 ? 6.011 14.730 -15.392 1.00 70.12 1130 GLN A CA 1
ATOM 8807 C C . GLN A 1 1130 ? 7.470 14.594 -15.845 1.00 70.12 1130 GLN A C 1
ATOM 8809 O O . GLN A 1 1130 ? 7.993 13.490 -16.003 1.00 70.12 1130 GLN A O 1
ATOM 8814 N N . PHE A 1 1131 ? 8.124 15.743 -16.016 1.00 76.69 1131 PHE A N 1
ATOM 8815 C CA . PHE A 1 1131 ? 9.530 15.873 -16.396 1.00 76.69 1131 PHE A CA 1
ATOM 8816 C C . PHE A 1 1131 ? 10.223 16.828 -15.419 1.00 76.69 1131 PHE A C 1
ATOM 8818 O O . PHE A 1 1131 ? 9.660 17.884 -15.113 1.00 76.69 1131 PHE A O 1
ATOM 8825 N N . PHE A 1 1132 ? 11.416 16.451 -14.964 1.00 58.28 1132 PHE A N 1
ATOM 8826 C CA . PHE A 1 1132 ? 12.232 17.154 -13.975 1.00 58.28 1132 PHE A CA 1
ATOM 8827 C C . PHE A 1 1132 ? 13.669 17.319 -14.489 1.00 58.28 1132 PHE A C 1
ATOM 8829 O O . PHE A 1 1132 ? 14.261 16.295 -14.911 1.00 58.28 1132 PHE A O 1
#

Organism: NCBI:txid35572